Protein AF-0000000080753055 (afdb_homodimer)

Structure (mmCIF, N/CA/C/O backbone):
data_AF-0000000080753055-model_v1
#
loop_
_entity.id
_entity.type
_entity.pdbx_description
1 polymer C1DM25_AZOVD
#
loop_
_atom_site.group_PDB
_atom_site.id
_atom_site.type_symbol
_atom_site.label_atom_id
_atom_site.label_alt_id
_atom_site.label_comp_id
_atom_site.label_asym_id
_atom_site.label_entity_id
_atom_site.label_seq_id
_atom_site.pdbx_PDB_ins_code
_atom_site.Cartn_x
_atom_site.Cartn_y
_atom_site.Cartn_z
_atom_site.occupancy
_atom_site.B_iso_or_equiv
_atom_site.auth_seq_id
_atom_site.auth_comp_id
_atom_site.auth_asym_id
_atom_site.auth_atom_id
_atom_site.pdbx_PDB_model_num
ATOM 1 N N . MET A 1 1 ? -9.891 37.75 -20.875 1 21.39 1 MET A N 1
ATOM 2 C CA . MET A 1 1 ? -9.781 38.469 -19.594 1 21.39 1 MET A CA 1
ATOM 3 C C . MET A 1 1 ? -10.023 37.5 -18.438 1 21.39 1 MET A C 1
ATOM 5 O O . MET A 1 1 ? -11.133 37 -18.25 1 21.39 1 MET A O 1
ATOM 9 N N . SER A 1 2 ? -9.148 36.688 -18.141 1 25.66 2 SER A N 1
ATOM 10 C CA . SER A 1 2 ? -9.641 35.719 -17.172 1 25.66 2 SER A CA 1
ATOM 11 C C . SER A 1 2 ? -9.875 36.344 -15.812 1 25.66 2 SER A C 1
ATOM 13 O O . SER A 1 2 ? -9.141 37.25 -15.398 1 25.66 2 SER A O 1
ATOM 15 N N . GLN A 1 3 ? -10.883 36.562 -15.297 1 27.94 3 GLN A N 1
ATOM 16 C CA . GLN A 1 3 ? -11.422 36.938 -14 1 27.94 3 GLN A CA 1
ATOM 17 C C . GLN A 1 3 ? -10.477 36.531 -12.867 1 27.94 3 GLN A C 1
ATOM 19 O O . GLN A 1 3 ? -9.938 35.438 -12.859 1 27.94 3 GLN A O 1
ATOM 24 N N . VAL A 1 4 ? -9.586 37.5 -12.484 1 36.09 4 VAL A N 1
ATOM 25 C CA . VAL A 1 4 ? -8.828 37.219 -11.266 1 36.09 4 VAL A CA 1
ATOM 26 C C . VAL A 1 4 ? -9.695 36.438 -10.289 1 36.09 4 VAL A C 1
ATOM 28 O O . VAL A 1 4 ? -10.758 36.906 -9.883 1 36.09 4 VAL A O 1
ATOM 31 N N . SER A 1 5 ? -9.758 35.375 -10.211 1 45.56 5 SER A N 1
ATOM 32 C CA . SER A 1 5 ? -10.594 34.5 -9.414 1 45.56 5 SER A CA 1
ATOM 33 C C . SER A 1 5 ? -10.391 34.719 -7.922 1 45.56 5 SER A C 1
ATOM 35 O O . SER A 1 5 ? -9.328 35.219 -7.504 1 45.56 5 SER A O 1
ATOM 37 N N . SER A 1 6 ? -11.297 35.281 -7.082 1 62.12 6 SER A N 1
ATOM 38 C CA . SER A 1 6 ? -11.414 35.25 -5.625 1 62.12 6 SER A CA 1
ATOM 39 C C . SER A 1 6 ? -10.398 34.281 -5.008 1 62.12 6 SER A C 1
ATOM 41 O O . SER A 1 6 ? -10.086 33.25 -5.59 1 62.12 6 SER A O 1
ATOM 43 N N . PRO A 1 7 ? -9.453 35.031 -3.945 1 79.5 7 PRO A N 1
ATOM 44 C CA . PRO A 1 7 ? -8.492 34.125 -3.299 1 79.5 7 PRO A CA 1
ATOM 45 C C . PRO A 1 7 ? -9.094 32.781 -2.932 1 79.5 7 PRO A C 1
ATOM 47 O O . PRO A 1 7 ? -10.219 32.719 -2.432 1 79.5 7 PRO A O 1
ATOM 50 N N . ASN A 1 8 ? -8.438 31.859 -3.439 1 91 8 ASN A N 1
ATOM 51 C CA . ASN A 1 8 ? -8.68 30.5 -2.973 1 91 8 ASN A CA 1
ATOM 52 C C . ASN A 1 8 ? -7.629 30.062 -1.957 1 91 8 ASN A C 1
ATOM 54 O O . ASN A 1 8 ? -6.48 29.797 -2.316 1 91 8 ASN A O 1
ATOM 58 N N . ILE A 1 9 ? -8.047 30.047 -0.688 1 95.12 9 ILE A N 1
ATOM 59 C CA . ILE A 1 9 ? -7.102 30.047 0.427 1 95.12 9 ILE A CA 1
ATOM 60 C C . ILE A 1 9 ? -6.977 28.625 0.988 1 95.12 9 ILE A C 1
ATOM 62 O O . ILE A 1 9 ? -7.977 27.938 1.178 1 95.12 9 ILE A O 1
ATOM 66 N N . MET A 1 10 ? -5.738 28.219 1.179 1 97.94 10 MET A N 1
ATOM 67 C CA . MET A 1 10 ? -5.453 26.984 1.886 1 97.94 10 MET A CA 1
ATOM 68 C C . MET A 1 10 ? -4.672 27.25 3.168 1 97.94 10 MET A C 1
ATOM 70 O O . MET A 1 10 ? -3.66 27.953 3.148 1 97.94 10 MET A O 1
ATOM 74 N N . PHE A 1 11 ? -5.199 26.797 4.281 1 98.69 11 PHE A N 1
ATOM 75 C CA . PHE A 1 11 ? -4.445 26.766 5.531 1 98.69 11 PHE A CA 1
ATOM 76 C C . PHE A 1 11 ? -3.689 25.453 5.668 1 98.69 11 PHE A C 1
ATOM 78 O O . PHE A 1 11 ? -4.25 24.375 5.43 1 98.69 11 PHE A O 1
ATOM 85 N N . VAL A 1 12 ? -2.396 25.516 6.004 1 98.69 12 VAL A N 1
ATOM 86 C CA . VAL A 1 12 ? -1.599 24.297 6.102 1 98.69 12 VAL A CA 1
ATOM 87 C C . VAL A 1 12 ? -0.976 24.203 7.496 1 98.69 12 VAL A C 1
ATOM 89 O O . VAL A 1 12 ? -0.666 25.234 8.117 1 98.69 12 VAL A O 1
ATOM 92 N N . PHE A 1 13 ? -0.815 22.984 7.953 1 98.81 13 PHE A N 1
ATOM 93 C CA . PHE A 1 13 ? -0.306 22.688 9.289 1 98.81 13 PHE A CA 1
ATOM 94 C C . PHE A 1 13 ? 0.841 21.688 9.219 1 98.81 13 PHE A C 1
ATOM 96 O O . PHE A 1 13 ? 0.702 20.609 8.617 1 98.81 13 PHE A O 1
ATOM 103 N N . PRO A 1 14 ? 1.979 21.953 9.828 1 97.31 14 PRO A N 1
ATOM 104 C CA . PRO A 1 14 ? 3.125 21.047 9.781 1 97.31 14 PRO A CA 1
ATOM 105 C C . PRO A 1 14 ? 2.959 19.844 10.711 1 97.31 14 PRO A C 1
ATOM 107 O O . PRO A 1 14 ? 2.068 19.828 11.57 1 97.31 14 PRO A O 1
ATOM 110 N N . GLY A 1 15 ? 3.812 18.875 10.508 1 94.69 15 GLY A N 1
ATOM 111 C CA . GLY A 1 15 ? 3.82 17.688 11.344 1 94.69 15 GLY A CA 1
ATOM 112 C C . GLY A 1 15 ? 5.02 17.609 12.266 1 94.69 15 GLY A C 1
ATOM 113 O O . GLY A 1 15 ? 5.676 18.625 12.523 1 94.69 15 GLY A O 1
ATOM 114 N N . GLN A 1 16 ? 5.23 16.391 12.781 1 91.5 16 GLN A N 1
ATOM 115 C CA . GLN A 1 16 ? 6.332 16.125 13.703 1 91.5 16 GLN A CA 1
ATOM 116 C C . GLN A 1 16 ? 7.676 16.453 13.055 1 91.5 16 GLN A C 1
ATOM 118 O O . GLN A 1 16 ? 7.887 16.172 11.875 1 91.5 16 GLN A O 1
ATOM 123 N N . GLY A 1 17 ? 8.586 17.016 13.789 1 90.56 17 GLY A N 1
ATOM 124 C CA . GLY A 1 17 ? 9.891 17.438 13.32 1 90.56 17 GLY A CA 1
ATOM 125 C C . GLY A 1 17 ? 10.062 18.938 13.305 1 90.56 17 GLY A C 1
ATOM 126 O O . GLY A 1 17 ? 11.18 19.438 13.156 1 90.56 17 GLY A O 1
ATOM 127 N N . SER A 1 18 ? 8.953 19.609 13.547 1 93.5 18 SER A N 1
ATOM 128 C CA . SER A 1 18 ? 8.992 21.062 13.5 1 93.5 18 SER A CA 1
ATOM 129 C C . SER A 1 18 ? 8.867 21.672 14.891 1 93.5 18 SER A C 1
ATOM 131 O O . SER A 1 18 ? 8.711 22.875 15.031 1 93.5 18 SER A O 1
ATOM 133 N N . GLN A 1 19 ? 8.906 20.828 15.898 1 95.06 19 GLN A N 1
ATOM 134 C CA . GLN A 1 19 ? 8.812 21.328 17.266 1 95.06 19 GLN A CA 1
ATOM 135 C C . GLN A 1 19 ? 10.156 21.844 17.766 1 95.06 19 GLN A C 1
ATOM 137 O O . GLN A 1 19 ? 11.203 21.406 17.297 1 95.06 19 GLN A O 1
ATOM 142 N N . TYR A 1 20 ? 10.164 22.797 18.672 1 95 20 TYR A N 1
ATOM 143 C CA . TYR A 1 20 ? 11.359 23.344 19.297 1 95 20 TYR A CA 1
ATOM 144 C C . TYR A 1 20 ? 11.023 23.953 20.656 1 95 20 TYR A C 1
ATOM 146 O O . TYR A 1 20 ? 9.891 24.375 20.891 1 95 20 TYR A O 1
ATOM 154 N N . VAL A 1 21 ? 12 23.953 21.531 1 95.56 21 VAL A N 1
ATOM 155 C CA . VAL A 1 21 ? 11.797 24.594 22.828 1 95.56 21 VAL A CA 1
ATOM 156 C C . VAL A 1 21 ? 11.625 26.094 22.641 1 95.56 21 VAL A C 1
ATOM 158 O O . VAL A 1 21 ? 12.438 26.75 21.969 1 95.56 21 VAL A O 1
ATOM 161 N N . GLY A 1 22 ? 10.617 26.703 23.219 1 96.56 22 GLY A N 1
ATOM 162 C CA . GLY A 1 22 ? 10.273 28.094 23.062 1 96.56 22 GLY A CA 1
ATOM 163 C C . GLY A 1 22 ? 9.07 28.328 22.172 1 96.56 22 GLY A C 1
ATOM 164 O O . GLY A 1 22 ? 8.555 29.438 22.078 1 96.56 22 GLY A O 1
ATOM 165 N N . MET A 1 23 ? 8.617 27.25 21.578 1 96.94 23 MET A N 1
ATOM 166 C CA . MET A 1 23 ? 7.547 27.281 20.594 1 96.94 23 MET A CA 1
ATOM 167 C C . MET A 1 23 ? 6.262 27.844 21.203 1 96.94 23 MET A C 1
ATOM 169 O O . MET A 1 23 ? 5.738 27.281 22.172 1 96.94 23 MET A O 1
ATOM 173 N N . GLY A 1 24 ? 5.766 28.984 20.625 1 97.62 24 GLY A N 1
ATOM 174 C CA . GLY A 1 24 ? 4.492 29.562 21.031 1 97.62 24 GLY A CA 1
ATOM 175 C C . GLY A 1 24 ? 4.613 30.547 22.188 1 97.62 24 GLY A C 1
ATOM 176 O O . GLY A 1 24 ? 3.643 31.219 22.531 1 97.62 24 GLY A O 1
ATOM 177 N N . SER A 1 25 ? 5.781 30.734 22.812 1 97.56 25 SER A N 1
ATOM 178 C CA . SER A 1 25 ? 5.973 31.578 23.984 1 97.56 25 SER A CA 1
ATOM 179 C C . SER A 1 25 ? 5.668 33.031 23.672 1 97.56 25 SER A C 1
ATOM 181 O O . SER A 1 25 ? 5.055 33.75 24.469 1 97.56 25 SER A O 1
ATOM 183 N N . ASP A 1 26 ? 6.062 33.469 22.531 1 97.19 26 ASP A N 1
ATOM 184 C CA . ASP A 1 26 ? 5.891 34.875 22.141 1 97.19 26 ASP A CA 1
ATOM 185 C C . ASP A 1 26 ? 4.414 35.188 21.906 1 97.19 26 ASP A C 1
ATOM 187 O O . ASP A 1 26 ? 3.932 36.25 22.359 1 97.19 26 ASP A O 1
ATOM 191 N N . ILE A 1 27 ? 3.697 34.344 21.281 1 98 27 ILE A N 1
ATOM 192 C CA . ILE A 1 27 ? 2.291 34.594 21 1 98 27 ILE A CA 1
ATOM 193 C C . ILE A 1 27 ? 1.466 34.406 22.281 1 98 27 ILE A C 1
ATOM 195 O O . ILE A 1 27 ? 0.43 35.031 22.469 1 98 27 ILE A O 1
ATOM 199 N N . HIS A 1 28 ? 1.914 33.5 23.125 1 98 28 HIS A N 1
ATOM 200 C CA . HIS A 1 28 ? 1.275 33.312 24.438 1 98 28 HIS A CA 1
ATOM 201 C C . HIS A 1 28 ? 1.323 34.594 25.25 1 98 28 HIS A C 1
ATOM 203 O O . HIS A 1 28 ? 0.349 34.969 25.922 1 98 28 HIS A O 1
ATOM 209 N N . ARG A 1 29 ? 2.355 35.312 25.234 1 97 29 ARG A N 1
ATOM 210 C CA . ARG A 1 29 ? 2.529 36.562 25.969 1 97 29 ARG A CA 1
ATOM 211 C C . ARG A 1 29 ? 1.647 37.656 25.406 1 97 29 ARG A C 1
ATOM 213 O O . ARG A 1 29 ? 1.156 38.531 26.141 1 97 29 ARG A O 1
ATOM 220 N N . ARG A 1 30 ? 1.437 37.594 24.172 1 96.75 30 ARG A N 1
ATOM 221 C CA . ARG A 1 30 ? 0.825 38.719 23.469 1 96.75 30 ARG A CA 1
ATOM 222 C C . ARG A 1 30 ? -0.69 38.562 23.406 1 96.75 30 ARG A C 1
ATOM 224 O O . ARG A 1 30 ? -1.427 39.562 23.484 1 96.75 30 ARG A O 1
ATOM 231 N N . PHE A 1 31 ? -1.198 37.344 23.234 1 97.56 31 PHE A N 1
ATOM 232 C CA . PHE A 1 31 ? -2.602 37.156 22.891 1 97.56 31 PHE A CA 1
ATOM 233 C C . PHE A 1 31 ? -3.324 36.375 24 1 97.56 31 PHE A C 1
ATOM 235 O O . PHE A 1 31 ? -2.926 35.281 24.344 1 97.56 31 PHE A O 1
ATOM 242 N N . SER A 1 32 ? -4.473 36.906 24.438 1 97.81 32 SER A N 1
ATOM 243 C CA . SER A 1 32 ? -5.266 36.25 25.484 1 97.81 32 SER A CA 1
ATOM 244 C C . SER A 1 32 ? -5.887 34.969 24.984 1 97.81 32 SER A C 1
ATOM 246 O O . SER A 1 32 ? -6.004 34 25.75 1 97.81 32 SER A O 1
ATOM 248 N N . CYS A 1 33 ? -6.309 34.938 23.766 1 97.69 33 CYS A N 1
ATOM 249 C CA . CYS A 1 33 ? -6.914 33.75 23.203 1 97.69 33 CYS A CA 1
ATOM 250 C C . CYS A 1 33 ? -5.918 32.594 23.203 1 97.69 33 CYS A C 1
ATOM 252 O O . CYS A 1 33 ? -6.309 31.422 23.359 1 97.69 33 CYS A O 1
ATOM 254 N N . VAL A 1 34 ? -4.633 32.844 23.016 1 98.62 34 VAL A N 1
ATOM 255 C CA . VAL A 1 34 ? -3.588 31.844 23.031 1 98.62 34 VAL A CA 1
ATOM 256 C C . VAL A 1 34 ? -3.381 31.328 24.453 1 98.62 34 VAL A C 1
ATOM 258 O O . VAL A 1 34 ? -3.238 30.109 24.656 1 98.62 34 VAL A O 1
ATOM 261 N N . ARG A 1 35 ? -3.395 32.219 25.406 1 98.62 35 ARG A N 1
ATOM 262 C CA . ARG A 1 35 ? -3.293 31.812 26.812 1 98.62 35 ARG A CA 1
ATOM 263 C C . ARG A 1 35 ? -4.426 30.859 27.188 1 98.62 35 ARG A C 1
ATOM 265 O O . ARG A 1 35 ? -4.203 29.859 27.859 1 98.62 35 ARG A O 1
ATOM 272 N N . ASP A 1 36 ? -5.582 31.25 26.766 1 98.38 36 ASP A N 1
ATOM 273 C CA . ASP A 1 36 ? -6.754 30.406 27.031 1 98.38 36 ASP A CA 1
ATOM 274 C C . ASP A 1 36 ? -6.594 29.016 26.422 1 98.38 36 ASP A C 1
ATOM 276 O O . ASP A 1 36 ? -6.941 28.016 27.047 1 98.38 36 ASP A O 1
ATOM 280 N N . LEU A 1 37 ? -6.113 28.953 25.234 1 98.5 37 LEU A N 1
ATOM 281 C CA . LEU A 1 37 ? -5.953 27.688 24.531 1 98.5 37 LEU A CA 1
ATOM 282 C C . LEU A 1 37 ? -4.938 26.797 25.234 1 98.5 37 LEU A C 1
ATOM 284 O O . LEU A 1 37 ? -5.141 25.578 25.344 1 98.5 37 LEU A O 1
ATOM 288 N N . TYR A 1 38 ? -3.809 27.344 25.625 1 98.75 38 TYR A N 1
ATOM 289 C CA . TYR A 1 38 ? -2.799 26.562 26.328 1 98.75 38 TYR A CA 1
ATOM 290 C C . TYR A 1 38 ? -3.328 26.078 27.672 1 98.75 38 TYR A C 1
ATOM 292 O O . TYR A 1 38 ? -2.975 24.984 28.125 1 98.75 38 TYR A O 1
ATOM 300 N N . GLU A 1 39 ? -4.109 26.891 28.312 1 98.62 39 GLU A N 1
ATOM 301 C CA . GLU A 1 39 ? -4.742 26.453 29.547 1 98.62 39 GLU A CA 1
ATOM 302 C C . GLU A 1 39 ? -5.68 25.281 29.312 1 98.62 39 GLU A C 1
ATOM 304 O O . GLU A 1 39 ? -5.66 24.297 30.062 1 98.62 39 GLU A O 1
ATOM 309 N N . ARG A 1 40 ? -6.477 25.391 28.312 1 98.69 40 ARG A N 1
ATOM 310 C CA . ARG A 1 40 ? -7.387 24.312 27.938 1 98.69 40 ARG A CA 1
ATOM 311 C C . ARG A 1 40 ? -6.617 23.031 27.609 1 98.69 40 ARG A C 1
ATOM 313 O O . ARG A 1 40 ? -7.027 21.938 27.984 1 98.69 40 ARG A O 1
ATOM 320 N N . ALA A 1 41 ? -5.543 23.188 26.891 1 98.81 41 ALA A N 1
ATOM 321 C CA . ALA A 1 41 ? -4.711 22.031 26.547 1 98.81 41 ALA A CA 1
ATOM 322 C C . ALA A 1 41 ? -4.145 21.375 27.812 1 98.81 41 ALA A C 1
ATOM 324 O O . ALA A 1 41 ? -4.176 20.156 27.953 1 98.81 41 ALA A O 1
ATOM 325 N N . SER A 1 42 ? -3.646 22.188 28.703 1 98.69 42 SER A N 1
ATOM 326 C CA . SER A 1 42 ? -3.062 21.688 29.953 1 98.69 42 SER A CA 1
ATOM 327 C C . SER A 1 42 ? -4.102 20.953 30.797 1 98.69 42 SER A C 1
ATOM 329 O O . SER A 1 42 ? -3.812 19.906 31.375 1 98.69 42 SER A O 1
ATOM 331 N N . GLN A 1 43 ? -5.25 21.484 30.797 1 98.44 43 GLN A N 1
ATOM 332 C CA . GLN A 1 43 ? -6.332 20.859 31.547 1 98.44 43 GLN A CA 1
ATOM 333 C C . GLN A 1 43 ? -6.715 19.516 30.938 1 98.44 43 GLN A C 1
ATOM 335 O O . GLN A 1 43 ? -6.887 18.531 31.656 1 98.44 43 GLN A O 1
ATOM 340 N N . ALA A 1 44 ? -6.852 19.469 29.672 1 98 44 ALA A N 1
ATOM 341 C CA . ALA A 1 44 ? -7.242 18.25 28.969 1 98 44 ALA A CA 1
ATOM 342 C C . ALA A 1 44 ? -6.184 17.156 29.125 1 98 44 ALA A C 1
ATOM 344 O O . ALA A 1 44 ? -6.508 15.969 29.203 1 98 44 ALA A O 1
ATOM 345 N N . MET A 1 45 ? -4.941 17.547 29.188 1 98.06 45 MET A N 1
ATOM 346 C CA . MET A 1 45 ? -3.842 16.594 29.156 1 98.06 45 MET A CA 1
ATOM 347 C C . MET A 1 45 ? -3.43 16.188 30.578 1 98.06 45 MET A C 1
ATOM 349 O O . MET A 1 45 ? -2.793 15.156 30.766 1 98.06 45 MET A O 1
ATOM 353 N N . GLY A 1 46 ? -3.689 17.031 31.562 1 97.69 46 GLY A N 1
ATOM 354 C CA . GLY A 1 46 ? -3.324 16.75 32.938 1 97.69 46 GLY A CA 1
ATOM 355 C C . GLY A 1 46 ? -1.893 17.141 33.25 1 97.69 46 GLY A C 1
ATOM 356 O O . GLY A 1 46 ? -1.339 16.688 34.281 1 97.69 46 GLY A O 1
ATOM 357 N N . PHE A 1 47 ? -1.208 17.844 32.375 1 97.75 47 PHE A N 1
ATOM 358 C CA . PHE A 1 47 ? 0.106 18.422 32.625 1 97.75 47 PHE A CA 1
ATOM 359 C C . PHE A 1 47 ? 0.234 19.781 31.922 1 97.75 47 PHE A C 1
ATOM 361 O O . PHE A 1 47 ? -0.619 20.156 31.125 1 97.75 47 PHE A O 1
ATOM 368 N N . ASP A 1 48 ? 1.236 20.562 32.219 1 98.5 48 ASP A N 1
ATOM 369 C CA . ASP A 1 48 ? 1.412 21.922 31.719 1 98.5 48 ASP A CA 1
ATOM 370 C C . ASP A 1 48 ? 1.994 21.906 30.312 1 98.5 48 ASP A C 1
ATOM 372 O O . ASP A 1 48 ? 3.215 21.875 30.141 1 98.5 48 ASP A O 1
ATOM 376 N N . VAL A 1 49 ? 1.181 22.094 29.375 1 98.69 49 VAL A N 1
ATOM 377 C CA . VAL A 1 49 ? 1.576 22.047 27.969 1 98.69 49 VAL A CA 1
ATOM 378 C C . VAL A 1 49 ? 2.408 23.281 27.625 1 98.69 49 VAL A C 1
ATOM 380 O O . VAL A 1 49 ? 3.334 23.203 26.812 1 98.69 49 VAL A O 1
ATOM 383 N N . ALA A 1 50 ? 2.086 24.406 28.219 1 98.38 50 ALA A N 1
ATOM 384 C CA . ALA A 1 50 ? 2.852 25.625 28 1 98.38 50 ALA A CA 1
ATOM 385 C C . ALA A 1 50 ? 4.293 25.469 28.484 1 98.38 50 ALA A C 1
ATOM 387 O O . ALA A 1 50 ? 5.234 25.812 27.766 1 98.38 50 ALA A O 1
ATOM 388 N N . GLU A 1 51 ? 4.414 24.953 29.641 1 98.06 51 GLU A N 1
ATOM 389 C CA . GLU A 1 51 ? 5.754 24.734 30.188 1 98.06 51 GLU A CA 1
ATOM 390 C C . GLU A 1 51 ? 6.574 23.812 29.297 1 98.06 51 GLU A C 1
ATOM 392 O O . GLU A 1 51 ? 7.738 24.094 29 1 98.06 51 GLU A O 1
ATOM 397 N N . LEU A 1 52 ? 5.977 22.734 28.906 1 98 52 LEU A N 1
ATOM 398 C CA . LEU A 1 52 ? 6.652 21.781 28.016 1 98 52 LEU A CA 1
ATOM 399 C C . LEU A 1 52 ? 7.086 22.469 26.719 1 98 52 LEU A C 1
ATOM 401 O O . LEU A 1 52 ? 8.211 22.281 26.266 1 98 52 LEU A O 1
ATOM 405 N N . SER A 1 53 ? 6.207 23.266 26.141 1 98.06 53 SER A N 1
ATOM 406 C CA . SER A 1 53 ? 6.461 23.922 24.859 1 98.06 53 SER A CA 1
ATOM 407 C C . SER A 1 53 ? 7.508 25.016 24.984 1 98.06 53 SER A C 1
ATOM 409 O O . SER A 1 53 ? 8.352 25.188 24.109 1 98.06 53 SER A O 1
ATOM 411 N N . PHE A 1 54 ? 7.484 25.781 26.109 1 97.12 54 PHE A N 1
ATOM 412 C CA . PHE A 1 54 ? 8.266 27 26.25 1 97.12 54 PHE A CA 1
ATOM 413 C C . PHE A 1 54 ? 9.641 26.703 26.844 1 97.12 54 PHE A C 1
ATOM 415 O O . PHE A 1 54 ? 10.633 27.344 26.484 1 97.12 54 PHE A O 1
ATOM 422 N N . GLN A 1 55 ? 9.664 25.688 27.719 1 95.25 55 GLN A N 1
ATOM 423 C CA . GLN A 1 55 ? 10.875 25.5 28.516 1 95.25 55 GLN A CA 1
ATOM 424 C C . GLN A 1 55 ? 11.453 24.109 28.312 1 95.25 55 GLN A C 1
ATOM 426 O O . GLN A 1 55 ? 12.594 23.844 28.672 1 95.25 55 GLN A O 1
ATOM 431 N N . GLY A 1 56 ? 10.805 23.281 27.641 1 93.31 56 GLY A N 1
ATOM 432 C CA . GLY A 1 56 ? 11.266 21.922 27.406 1 93.31 56 GLY A CA 1
ATOM 433 C C . GLY A 1 56 ? 11.203 21.062 28.656 1 93.31 56 GLY A C 1
ATOM 434 O O . GLY A 1 56 ? 10.227 21.109 29.406 1 93.31 56 GLY A O 1
ATOM 435 N N . PRO A 1 57 ? 12.133 20.094 28.922 1 94.69 57 PRO A N 1
ATOM 436 C CA . PRO A 1 57 ? 13.391 19.891 28.188 1 94.69 57 PRO A CA 1
ATOM 437 C C . PRO A 1 57 ? 13.172 19.344 26.781 1 94.69 57 PRO A C 1
ATOM 439 O O . PRO A 1 57 ? 12.125 18.75 26.516 1 94.69 57 PRO A O 1
ATOM 442 N N . GLU A 1 58 ? 14.109 19.516 25.984 1 92.81 58 GLU A N 1
ATOM 443 C CA . GLU A 1 58 ? 14.062 19.109 24.578 1 92.81 58 GLU A CA 1
ATOM 444 C C . GLU A 1 58 ? 13.82 17.609 24.438 1 92.81 58 GLU A C 1
ATOM 446 O O . GLU A 1 58 ? 13.086 17.172 23.547 1 92.81 58 GLU A O 1
ATOM 451 N N . GLU A 1 59 ? 14.422 16.812 25.266 1 93.38 59 GLU A N 1
ATOM 452 C CA . GLU A 1 59 ? 14.289 15.359 25.234 1 93.38 59 GLU A CA 1
ATOM 453 C C . GLU A 1 59 ? 12.836 14.938 25.422 1 93.38 59 GLU A C 1
ATOM 455 O O . GLU A 1 59 ? 12.352 14.023 24.75 1 93.38 59 GLU A O 1
ATOM 460 N N . ARG A 1 60 ? 12.156 15.586 26.344 1 95.31 60 ARG A N 1
ATOM 461 C CA . ARG A 1 60 ? 10.75 15.281 26.578 1 95.31 60 ARG A CA 1
ATOM 462 C C . ARG A 1 60 ? 9.875 15.773 25.438 1 95.31 60 ARG A C 1
ATOM 464 O O . ARG A 1 60 ? 9 15.047 24.969 1 95.31 60 ARG A O 1
ATOM 471 N N . LEU A 1 61 ? 10.125 17 25 1 95.69 61 LEU A N 1
ATOM 472 C CA . LEU A 1 61 ? 9.352 17.594 23.906 1 95.69 61 LEU A CA 1
ATOM 473 C C . LEU A 1 61 ? 9.469 16.75 22.641 1 95.69 61 LEU A C 1
ATOM 475 O O . LEU A 1 61 ? 8.516 16.656 21.875 1 95.69 61 LEU A O 1
ATOM 479 N N . ASN A 1 62 ? 10.578 16.078 22.5 1 93.5 62 ASN A N 1
ATOM 480 C CA . ASN A 1 62 ? 10.844 15.328 21.281 1 93.5 62 ASN A CA 1
ATOM 481 C C . ASN A 1 62 ? 10.234 13.93 21.328 1 93.5 62 ASN A C 1
ATOM 483 O O . ASN A 1 62 ? 10.227 13.211 20.328 1 93.5 62 ASN A O 1
ATOM 487 N N . GLY A 1 63 ? 9.75 13.562 22.5 1 94.06 63 GLY A N 1
ATOM 488 C CA . GLY A 1 63 ? 8.969 12.336 22.547 1 94.06 63 GLY A CA 1
ATOM 489 C C . GLY A 1 63 ? 7.68 12.422 21.75 1 94.06 63 GLY A C 1
ATOM 490 O O . GLY A 1 63 ? 6.945 13.406 21.844 1 94.06 63 GLY A O 1
ATOM 491 N N . THR A 1 64 ? 7.43 11.422 20.969 1 93.81 64 THR A N 1
ATOM 492 C CA . THR A 1 64 ? 6.34 11.438 20 1 93.81 64 THR A CA 1
ATOM 493 C C . THR A 1 64 ? 5.016 11.773 20.688 1 93.81 64 THR A C 1
ATOM 495 O O . THR A 1 64 ? 4.223 12.562 20.156 1 93.81 64 THR A O 1
ATOM 498 N N . GLU A 1 65 ? 4.73 11.188 21.844 1 95.44 65 GLU A N 1
ATOM 499 C CA . GLU A 1 65 ? 3.508 11.484 22.578 1 95.44 65 GLU A CA 1
ATOM 500 C C . GLU A 1 65 ? 3.387 12.969 22.891 1 95.44 65 GLU A C 1
ATOM 502 O O . GLU A 1 65 ? 2.32 13.562 22.703 1 95.44 65 GLU A O 1
ATOM 507 N N . PHE A 1 66 ? 4.441 13.625 23.266 1 96.94 66 PHE A N 1
ATOM 508 C CA . PHE A 1 66 ? 4.445 15.008 23.719 1 96.94 66 PHE A CA 1
ATOM 509 C C . PHE A 1 66 ? 4.559 15.969 22.547 1 96.94 66 PHE A C 1
ATOM 511 O O . PHE A 1 66 ? 3.928 17.031 22.531 1 96.94 66 PHE A O 1
ATOM 518 N N . THR A 1 67 ? 5.34 15.547 21.609 1 96.44 67 THR A N 1
ATOM 519 C CA . THR A 1 67 ? 5.508 16.359 20.406 1 96.44 67 THR A CA 1
ATOM 520 C C . THR A 1 67 ? 4.168 16.609 19.719 1 96.44 67 THR A C 1
ATOM 522 O O . THR A 1 67 ? 3.877 17.719 19.297 1 96.44 67 THR A O 1
ATOM 525 N N . GLN A 1 68 ? 3.381 15.609 19.609 1 97.81 68 GLN A N 1
ATOM 526 C CA . GLN A 1 68 ? 2.121 15.727 18.875 1 97.81 68 GLN A CA 1
ATOM 527 C C . GLN A 1 68 ? 1.149 16.656 19.609 1 97.81 68 GLN A C 1
ATOM 529 O O . GLN A 1 68 ? 0.459 17.453 18.969 1 97.81 68 GLN A O 1
ATOM 534 N N . ILE A 1 69 ? 1.162 16.625 20.938 1 98.5 69 ILE A N 1
ATOM 535 C CA . ILE A 1 69 ? 0.327 17.5 21.75 1 98.5 69 ILE A CA 1
ATOM 536 C C . ILE A 1 69 ? 0.779 18.953 21.578 1 98.5 69 ILE A C 1
ATOM 538 O O . ILE A 1 69 ? -0.04 19.844 21.328 1 98.5 69 ILE A O 1
ATOM 542 N N . ALA A 1 70 ? 2.043 19.125 21.703 1 98.56 70 ALA A N 1
ATOM 543 C CA . ALA A 1 70 ? 2.611 20.469 21.656 1 98.56 70 ALA A CA 1
ATOM 544 C C . ALA A 1 70 ? 2.402 21.109 20.281 1 98.56 70 ALA A C 1
ATOM 546 O O . ALA A 1 70 ? 2.033 22.281 20.188 1 98.56 70 ALA A O 1
ATOM 547 N N . LEU A 1 71 ? 2.57 20.328 19.25 1 98.38 71 LEU A N 1
ATOM 548 C CA . LEU A 1 71 ? 2.477 20.859 17.891 1 98.38 71 LEU A CA 1
ATOM 549 C C . LEU A 1 71 ? 1.027 21.156 17.531 1 98.38 71 LEU A C 1
ATOM 551 O O . LEU A 1 71 ? 0.74 22.172 16.891 1 98.38 71 LEU A O 1
ATOM 555 N N . LEU A 1 72 ? 0.126 20.281 17.844 1 98.81 72 LEU A N 1
ATOM 556 C CA . LEU A 1 72 ? -1.282 20.562 17.594 1 98.81 72 LEU A CA 1
ATOM 557 C C . LEU A 1 72 ? -1.724 21.812 18.328 1 98.81 72 LEU A C 1
ATOM 559 O O . LEU A 1 72 ? -2.395 22.672 17.766 1 98.81 72 LEU A O 1
ATOM 563 N N . THR A 1 73 ? -1.327 21.938 19.594 1 98.88 73 THR A N 1
ATOM 564 C CA . THR A 1 73 ? -1.676 23.109 20.391 1 98.88 73 THR A CA 1
ATOM 565 C C . THR A 1 73 ? -1.126 24.391 19.766 1 98.88 73 THR A C 1
ATOM 567 O O . THR A 1 73 ? -1.848 25.375 19.609 1 98.88 73 THR A O 1
ATOM 570 N N . HIS A 1 74 ? 0.11 24.328 19.422 1 98.81 74 HIS A N 1
ATOM 571 C CA . HIS A 1 74 ? 0.751 25.5 18.828 1 98.81 74 HIS A CA 1
ATOM 572 C C . HIS A 1 74 ? 0.089 25.875 17.516 1 98.81 74 HIS A C 1
ATOM 574 O O . HIS A 1 74 ? -0.127 27.062 17.234 1 98.81 74 HIS A O 1
ATOM 580 N N . SER A 1 75 ? -0.204 24.875 16.641 1 98.88 75 SER A N 1
ATOM 581 C CA . SER A 1 75 ? -0.851 25.109 15.359 1 98.88 75 SER A CA 1
ATOM 582 C C . SER A 1 75 ? -2.191 25.828 15.539 1 98.88 75 SER A C 1
ATOM 584 O O . SER A 1 75 ? -2.463 26.828 14.883 1 98.88 75 SER A O 1
ATOM 586 N N . ILE A 1 76 ? -2.984 25.359 16.438 1 98.88 76 ILE A N 1
ATOM 587 C CA . ILE A 1 76 ? -4.312 25.922 16.656 1 98.88 76 ILE A CA 1
ATOM 588 C C . ILE A 1 76 ? -4.191 27.266 17.344 1 98.88 76 ILE A C 1
ATOM 590 O O . ILE A 1 76 ? -4.98 28.188 17.078 1 98.88 76 ILE A O 1
ATOM 594 N N . ALA A 1 77 ? -3.184 27.453 18.203 1 98.81 77 ALA A N 1
ATOM 595 C CA . ALA A 1 77 ? -2.918 28.75 18.828 1 98.81 77 ALA A CA 1
ATOM 596 C C . ALA A 1 77 ? -2.58 29.812 17.781 1 98.81 77 ALA A C 1
ATOM 598 O O . ALA A 1 77 ? -3.098 30.922 17.828 1 98.81 77 ALA A O 1
ATOM 599 N N . CYS A 1 78 ? -1.703 29.438 16.891 1 98.69 78 CYS A N 1
ATOM 600 C CA . CYS A 1 78 ? -1.357 30.359 15.805 1 98.69 78 CYS A CA 1
ATOM 601 C C . CYS A 1 78 ? -2.592 30.734 14.992 1 98.69 78 CYS A C 1
ATOM 603 O O . CYS A 1 78 ? -2.781 31.906 14.648 1 98.69 78 CYS A O 1
ATOM 605 N N . LEU A 1 79 ? -3.404 29.781 14.68 1 98.69 79 LEU A N 1
ATOM 606 C CA . LEU A 1 79 ? -4.625 30.031 13.922 1 98.69 79 LEU A CA 1
ATOM 607 C C . LEU A 1 79 ? -5.555 30.969 14.688 1 98.69 79 LEU A C 1
ATOM 609 O O . LEU A 1 79 ? -6.133 31.891 14.102 1 98.69 79 LEU A O 1
ATOM 613 N N . ALA A 1 80 ? -5.73 30.734 15.977 1 98.31 80 ALA A N 1
ATOM 614 C CA . ALA A 1 80 ? -6.582 31.578 16.812 1 98.31 80 ALA A CA 1
ATOM 615 C C . ALA A 1 80 ? -6.082 33.031 16.828 1 98.31 80 ALA A C 1
ATOM 617 O O . ALA A 1 80 ? -6.875 33.969 16.703 1 98.31 80 ALA A O 1
ATOM 618 N N . ALA A 1 81 ? -4.809 33.188 17 1 98.25 81 ALA A N 1
ATOM 619 C CA . ALA A 1 81 ? -4.219 34.531 16.984 1 98.25 81 ALA A CA 1
ATOM 620 C C . ALA A 1 81 ? -4.418 35.219 15.633 1 98.25 81 ALA A C 1
ATOM 622 O O . ALA A 1 81 ? -4.703 36.406 15.57 1 98.25 81 ALA A O 1
ATOM 623 N N . PHE A 1 82 ? -4.246 34.438 14.586 1 97.75 82 PHE A N 1
ATOM 624 C CA . PHE A 1 82 ? -4.441 34.938 13.227 1 97.75 82 PHE A CA 1
ATOM 625 C C . PHE A 1 82 ? -5.871 35.438 13.039 1 97.75 82 PHE A C 1
ATOM 627 O O . PHE A 1 82 ? -6.094 36.531 12.492 1 97.75 82 PHE A O 1
ATOM 634 N N . ARG A 1 83 ? -6.812 34.656 13.477 1 96.81 83 ARG A N 1
ATOM 635 C CA . ARG A 1 83 ? -8.227 35 13.375 1 96.81 83 ARG A CA 1
ATOM 636 C C . ARG A 1 83 ? -8.523 36.281 14.164 1 96.81 83 ARG A C 1
ATOM 638 O O . ARG A 1 83 ? -9.273 37.125 13.695 1 96.81 83 ARG A O 1
ATOM 645 N N . GLU A 1 84 ? -7.945 36.344 15.297 1 95.62 84 GLU A N 1
ATOM 646 C CA . GLU A 1 84 ? -8.133 37.531 16.109 1 95.62 84 GLU A CA 1
ATOM 647 C C . GLU A 1 84 ? -7.551 38.781 15.422 1 95.62 84 GLU A C 1
ATOM 649 O O . GLU A 1 84 ? -8.211 39.812 15.336 1 95.62 84 GLU A O 1
ATOM 654 N N . LEU A 1 85 ? -6.371 38.656 14.906 1 94.44 85 LEU A N 1
ATOM 655 C CA . LEU A 1 85 ? -5.676 39.781 14.266 1 94.44 85 LEU A CA 1
ATOM 656 C C . LEU A 1 85 ? -6.41 40.219 13.008 1 94.44 85 LEU A C 1
ATOM 658 O O . LEU A 1 85 ? -6.387 41.406 12.664 1 94.44 85 LEU A O 1
ATOM 662 N N . THR A 1 86 ? -7.039 39.281 12.336 1 92.94 86 THR A N 1
ATOM 663 C CA . THR A 1 86 ? -7.641 39.594 11.039 1 92.94 86 THR A CA 1
ATOM 664 C C . THR A 1 86 ? -9.148 39.781 11.18 1 92.94 86 THR A C 1
ATOM 666 O O . THR A 1 86 ? -9.844 40 10.188 1 92.94 86 THR A O 1
ATOM 669 N N . GLY A 1 87 ? -9.727 39.656 12.383 1 92.88 87 GLY A N 1
ATOM 670 C CA . GLY A 1 87 ? -11.156 39.781 12.609 1 92.88 87 GLY A CA 1
ATOM 671 C C . GLY A 1 87 ? -11.953 38.688 11.922 1 92.88 87 GLY A C 1
ATOM 672 O O . GLY A 1 87 ? -13.039 38.938 11.398 1 92.88 87 GLY A O 1
ATOM 673 N N . GLU A 1 88 ? -11.242 37.531 11.773 1 91.06 88 GLU A N 1
ATOM 674 C CA . GLU A 1 88 ? -11.852 36.375 11.148 1 91.06 88 GLU A CA 1
ATOM 675 C C . GLU A 1 88 ? -12.242 36.656 9.703 1 91.06 88 GLU A C 1
ATOM 677 O O . GLU A 1 88 ? -13.164 36.031 9.172 1 91.06 88 GLU A O 1
ATOM 682 N N . ALA A 1 89 ? -11.555 37.5 9.055 1 88.62 89 ALA A N 1
ATOM 683 C CA . ALA A 1 89 ? -11.906 37.969 7.715 1 88.62 89 ALA A CA 1
ATOM 684 C C . ALA A 1 89 ? -11.492 36.938 6.66 1 88.62 89 ALA A C 1
ATOM 686 O O . ALA A 1 89 ? -11.969 36.969 5.527 1 88.62 89 ALA A O 1
ATOM 687 N N . TRP A 1 90 ? -10.672 36.031 7.082 1 90.56 90 TRP A N 1
ATOM 688 C CA . TRP A 1 90 ? -10.109 35.094 6.113 1 90.56 90 TRP A CA 1
ATOM 689 C C . TRP A 1 90 ? -10.43 33.656 6.492 1 90.56 90 TRP A C 1
ATOM 691 O O . TRP A 1 90 ? -10 33.188 7.543 1 90.56 90 TRP A O 1
ATOM 701 N N . THR A 1 91 ? -11.227 33.062 5.645 1 93.44 91 THR A N 1
ATOM 702 C CA . THR A 1 91 ? -11.602 31.656 5.832 1 93.44 91 THR A CA 1
ATOM 703 C C . THR A 1 91 ? -11 30.797 4.734 1 93.44 91 THR A C 1
ATOM 705 O O . THR A 1 91 ? -10.938 31.203 3.574 1 93.44 91 THR A O 1
ATOM 708 N N . PRO A 1 92 ? -10.531 29.609 5.133 1 96.44 92 PRO A N 1
ATOM 709 C CA . PRO A 1 92 ? -9.938 28.734 4.121 1 96.44 92 PRO A CA 1
ATOM 710 C C . PRO A 1 92 ? -10.984 28.031 3.262 1 96.44 92 PRO A C 1
ATOM 712 O O . PRO A 1 92 ? -12.078 27.719 3.742 1 96.44 92 PRO A O 1
ATOM 715 N N . ASN A 1 93 ? -10.602 27.797 2.031 1 96.12 93 ASN A N 1
ATOM 716 C CA . ASN A 1 93 ? -11.344 26.891 1.158 1 96.12 93 ASN A CA 1
ATOM 717 C C . ASN A 1 93 ? -10.875 25.438 1.318 1 96.12 93 ASN A C 1
ATOM 719 O O . ASN A 1 93 ? -11.648 24.5 1.128 1 96.12 93 ASN A O 1
ATOM 723 N N . VAL A 1 94 ? -9.633 25.328 1.608 1 98.06 94 VAL A N 1
ATOM 724 C CA . VAL A 1 94 ? -8.984 24.031 1.771 1 98.06 94 VAL A CA 1
ATOM 725 C C . VAL A 1 94 ? -8.117 24.047 3.029 1 98.06 94 VAL A C 1
ATOM 727 O O . VAL A 1 94 ? -7.516 25.062 3.369 1 98.06 94 VAL A O 1
ATOM 730 N N . LEU A 1 95 ? -8.203 22.984 3.709 1 98.62 95 LEU A N 1
ATOM 731 C CA . LEU A 1 95 ? -7.293 22.766 4.824 1 98.62 95 LEU A CA 1
ATOM 732 C C . LEU A 1 95 ? -6.438 21.516 4.582 1 98.62 95 LEU A C 1
ATOM 734 O O . LEU A 1 95 ? -6.906 20.547 3.998 1 98.62 95 LEU A O 1
ATOM 738 N N . ALA A 1 96 ? -5.156 21.609 5.004 1 98.5 96 ALA A N 1
ATOM 739 C CA . ALA A 1 96 ? -4.246 20.484 4.844 1 98.5 96 ALA A CA 1
ATOM 740 C C . ALA A 1 96 ? -3.207 20.453 5.961 1 98.5 96 ALA A C 1
ATOM 742 O O . ALA A 1 96 ? -2.891 21.484 6.551 1 98.5 96 ALA A O 1
ATOM 743 N N . GLY A 1 97 ? -2.717 19.312 6.25 1 98.44 97 GLY A N 1
ATOM 744 C CA . GLY A 1 97 ? -1.642 19.141 7.215 1 98.44 97 GLY A CA 1
ATOM 745 C C . GLY A 1 97 ? -0.792 17.922 6.949 1 98.44 97 GLY A C 1
ATOM 746 O O . GLY A 1 97 ? -1.311 16.875 6.562 1 98.44 97 GLY A O 1
ATOM 747 N N . HIS A 1 98 ? 0.477 18.078 7.148 1 97.38 98 HIS A N 1
ATOM 748 C CA . HIS A 1 98 ? 1.424 17 6.918 1 97.38 98 HIS A CA 1
ATOM 749 C C . HIS A 1 98 ? 1.463 16.047 8.102 1 97.38 98 HIS A C 1
ATOM 751 O O . HIS A 1 98 ? 1.797 16.438 9.219 1 97.38 98 HIS A O 1
ATOM 757 N N . SER A 1 99 ? 1.228 14.734 7.832 1 96.38 99 SER A N 1
ATOM 758 C CA . SER A 1 99 ? 1.256 13.703 8.867 1 96.38 99 SER A CA 1
ATOM 759 C C . SER A 1 99 ? 0.402 14.102 10.062 1 96.38 99 SER A C 1
ATOM 761 O O . SER A 1 99 ? -0.812 14.273 9.945 1 96.38 99 SER A O 1
ATOM 763 N N . LEU A 1 100 ? 1.025 14.555 11.203 1 97.31 100 LEU A N 1
ATOM 764 C CA . LEU A 1 100 ? 0.326 15.008 12.406 1 97.31 100 LEU A CA 1
ATOM 765 C C . LEU A 1 100 ? -0.531 16.234 12.109 1 97.31 100 LEU A C 1
ATOM 767 O O . LEU A 1 100 ? -1.609 16.391 12.68 1 97.31 100 LEU A O 1
ATOM 771 N N . GLY A 1 101 ? -0.065 17.031 11.203 1 98.38 101 GLY A N 1
ATOM 772 C CA . GLY A 1 101 ? -0.764 18.266 10.867 1 98.38 101 GLY A CA 1
ATOM 773 C C . GLY A 1 101 ? -2.164 18.016 10.336 1 98.38 101 GLY A C 1
ATOM 774 O O . GLY A 1 101 ? -2.998 18.938 10.336 1 98.38 101 GLY A O 1
ATOM 775 N N . GLU A 1 102 ? -2.371 16.844 9.836 1 98.5 102 GLU A N 1
ATOM 776 C CA . GLU A 1 102 ? -3.705 16.484 9.352 1 98.5 102 GLU A CA 1
ATOM 777 C C . GLU A 1 102 ? -4.742 16.625 10.469 1 98.5 102 GLU A C 1
ATOM 779 O O . GLU A 1 102 ? -5.879 17.031 10.211 1 98.5 102 GLU A O 1
ATOM 784 N N . TYR A 1 103 ? -4.395 16.312 11.68 1 98.69 103 TYR A N 1
ATOM 785 C CA . TYR A 1 103 ? -5.289 16.469 12.82 1 98.69 103 TYR A CA 1
ATOM 786 C C . TYR A 1 103 ? -5.527 17.938 13.133 1 98.69 103 TYR A C 1
ATOM 788 O O . TYR A 1 103 ? -6.641 18.328 13.492 1 98.69 103 TYR A O 1
ATOM 796 N N . SER A 1 104 ? -4.512 18.734 13.016 1 98.81 104 SER A N 1
ATOM 797 C CA . SER A 1 104 ? -4.695 20.172 13.164 1 98.81 104 SER A CA 1
ATOM 798 C C . SER A 1 104 ? -5.66 20.719 12.117 1 98.81 104 SER A C 1
ATOM 800 O O . SER A 1 104 ? -6.496 21.578 12.422 1 98.81 104 SER A O 1
ATOM 802 N N . ALA A 1 105 ? -5.508 20.219 10.922 1 98.81 105 ALA A N 1
ATOM 803 C CA . ALA A 1 105 ? -6.406 20.625 9.852 1 98.81 105 ALA A CA 1
ATOM 804 C C . ALA A 1 105 ? -7.848 20.234 10.164 1 98.81 105 ALA A C 1
ATOM 806 O O . ALA A 1 105 ? -8.781 21 9.898 1 98.81 105 ALA A O 1
ATOM 807 N N . LEU A 1 106 ? -8.023 19.062 10.711 1 98.62 106 LEU A N 1
ATOM 808 C CA . LEU A 1 106 ? -9.359 18.578 11.047 1 98.62 106 LEU A CA 1
ATOM 809 C C . LEU A 1 106 ? -9.961 19.406 12.18 1 98.62 106 LEU A C 1
ATOM 811 O O . LEU A 1 106 ? -11.164 19.672 12.18 1 98.62 106 LEU A O 1
ATOM 815 N N . VAL A 1 107 ? -9.172 19.844 13.117 1 98.75 107 VAL A N 1
ATOM 816 C CA . VAL A 1 107 ? -9.641 20.734 14.18 1 98.75 107 VAL A CA 1
ATOM 817 C C . VAL A 1 107 ? -10.039 22.094 13.578 1 98.75 107 VAL A C 1
ATOM 819 O O . VAL A 1 107 ? -11.109 22.625 13.883 1 98.75 107 VAL A O 1
ATOM 822 N N . ALA A 1 108 ? -9.195 22.609 12.734 1 98.5 108 ALA A N 1
ATOM 823 C CA . ALA A 1 108 ? -9.453 23.891 12.094 1 98.5 108 ALA A CA 1
ATOM 824 C C . ALA A 1 108 ? -10.734 23.844 11.266 1 98.5 108 ALA A C 1
ATOM 826 O O . ALA A 1 108 ? -11.438 24.859 11.133 1 98.5 108 ALA A O 1
ATOM 827 N N . ALA A 1 109 ? -11.008 22.703 10.727 1 97.94 109 ALA A N 1
ATOM 828 C CA . ALA A 1 109 ? -12.195 22.516 9.891 1 97.94 109 ALA A CA 1
ATOM 829 C C . ALA A 1 109 ? -13.438 22.297 10.742 1 97.94 109 ALA A C 1
ATOM 831 O O . ALA A 1 109 ? -14.555 22.234 10.219 1 97.94 109 ALA A O 1
ATOM 832 N N . GLY A 1 110 ? -13.297 22.156 12.008 1 97.38 110 GLY A N 1
ATOM 833 C CA . GLY A 1 110 ? -14.414 21.938 12.914 1 97.38 110 GLY A CA 1
ATOM 834 C C . GLY A 1 110 ? -14.836 20.484 12.992 1 97.38 110 GLY A C 1
ATOM 835 O O . GLY A 1 110 ? -15.875 20.156 13.578 1 97.38 110 GLY A O 1
ATOM 836 N N . VAL A 1 111 ? -14.109 19.609 12.43 1 97.88 111 VAL A N 1
ATOM 837 C CA . VAL A 1 111 ? -14.422 18.172 12.422 1 97.88 111 VAL A CA 1
ATOM 838 C C . VAL A 1 111 ? -14.18 17.594 13.812 1 97.88 111 VAL A C 1
ATOM 840 O O . VAL A 1 111 ? -14.977 16.781 14.297 1 97.88 111 VAL A O 1
ATOM 843 N N . LEU A 1 112 ? -13.078 17.938 14.43 1 98 112 LEU A N 1
ATOM 844 C CA . LEU A 1 112 ? -12.711 17.516 15.773 1 98 112 LEU A CA 1
ATOM 845 C C . LEU A 1 112 ? -12.703 18.703 16.734 1 98 112 LEU A C 1
ATOM 847 O O . LEU A 1 112 ? -12.164 19.766 16.406 1 98 112 LEU A O 1
ATOM 851 N N . ALA A 1 113 ? -13.281 18.469 17.859 1 98.19 113 ALA A N 1
ATOM 852 C CA . ALA A 1 113 ? -13.109 19.469 18.922 1 98.19 113 ALA A CA 1
ATOM 853 C C . ALA A 1 113 ? -11.68 19.484 19.438 1 98.19 113 ALA A C 1
ATOM 855 O O . ALA A 1 113 ? -11.031 18.438 19.516 1 98.19 113 ALA A O 1
ATOM 856 N N . PHE A 1 114 ? -11.273 20.625 19.812 1 98.5 114 PHE A N 1
ATOM 857 C CA . PHE A 1 114 ? -9.883 20.844 20.203 1 98.5 114 PHE A CA 1
ATOM 858 C C . PHE A 1 114 ? -9.469 19.859 21.297 1 98.5 114 PHE A C 1
ATOM 860 O O . PHE A 1 114 ? -8.5 19.125 21.141 1 98.5 114 PHE A O 1
ATOM 867 N N . GLU A 1 115 ? -10.195 19.766 22.344 1 98.25 115 GLU A N 1
ATOM 868 C CA . GLU A 1 115 ? -9.852 18.906 23.469 1 98.25 115 GLU A CA 1
ATOM 869 C C . GLU A 1 115 ? -9.922 17.438 23.094 1 98.25 115 GLU A C 1
ATOM 871 O O . GLU A 1 115 ? -9.078 16.641 23.516 1 98.25 115 GLU A O 1
ATOM 876 N N . ASP A 1 116 ? -10.891 17.062 22.281 1 97.88 116 ASP A N 1
ATOM 877 C CA . ASP A 1 116 ? -11.016 15.688 21.812 1 97.88 116 ASP A CA 1
ATOM 878 C C . ASP A 1 116 ? -9.836 15.297 20.922 1 97.88 116 ASP A C 1
ATOM 880 O O . ASP A 1 116 ? -9.352 14.164 21 1 97.88 116 ASP A O 1
ATOM 884 N N . ALA A 1 117 ? -9.461 16.266 20.125 1 98.56 117 ALA A N 1
ATOM 885 C CA . ALA A 1 117 ? -8.305 16.031 19.266 1 98.56 117 ALA A CA 1
ATOM 886 C C . ALA A 1 117 ? -7.047 15.789 20.109 1 98.56 117 ALA A C 1
ATOM 888 O O . ALA A 1 117 ? -6.234 14.922 19.781 1 98.56 117 ALA A O 1
ATOM 889 N N . LEU A 1 118 ? -6.895 16.547 21.141 1 98.62 118 LEU A N 1
ATOM 890 C CA . LEU A 1 118 ? -5.742 16.406 22.016 1 98.62 118 LEU A CA 1
ATOM 891 C C . LEU A 1 118 ? -5.727 15.016 22.656 1 98.62 118 LEU A C 1
ATOM 893 O O . LEU A 1 118 ? -4.676 14.367 22.719 1 98.62 118 LEU A O 1
ATOM 897 N N . ARG A 1 119 ? -6.832 14.555 23.125 1 98.06 119 ARG A N 1
ATOM 898 C CA . ARG A 1 119 ? -6.918 13.227 23.719 1 98.06 119 ARG A CA 1
ATOM 899 C C . ARG A 1 119 ? -6.605 12.148 22.688 1 98.06 119 ARG A C 1
ATOM 901 O O . ARG A 1 119 ? -5.895 11.188 23 1 98.06 119 ARG A O 1
ATOM 908 N N . LEU A 1 120 ? -7.141 12.359 21.547 1 98.31 120 LEU A N 1
ATOM 909 C CA . LEU A 1 120 ? -6.93 11.406 20.469 1 98.31 120 LEU A CA 1
ATOM 910 C C . LEU A 1 120 ? -5.457 11.336 20.078 1 98.31 120 LEU A C 1
ATOM 912 O O . LEU A 1 120 ? -4.891 10.25 19.953 1 98.31 120 LEU A O 1
ATOM 916 N N . ILE A 1 121 ? -4.797 12.453 19.906 1 98.06 121 ILE A N 1
ATOM 917 C CA . ILE A 1 121 ? -3.426 12.453 19.406 1 98.06 121 ILE A CA 1
ATOM 918 C C . ILE A 1 121 ? -2.471 12.016 20.5 1 98.06 121 ILE A C 1
ATOM 920 O O . ILE A 1 121 ? -1.396 11.477 20.234 1 98.06 121 ILE A O 1
ATOM 924 N N . ARG A 1 122 ? -2.807 12.281 21.766 1 97.69 122 ARG A N 1
ATOM 925 C CA . ARG A 1 122 ? -2.004 11.734 22.859 1 97.69 122 ARG A CA 1
ATOM 926 C C . ARG A 1 122 ? -1.909 10.219 22.75 1 97.69 122 ARG A C 1
ATOM 928 O O . ARG A 1 122 ? -0.826 9.648 22.906 1 97.69 122 ARG A O 1
ATOM 935 N N . MET A 1 123 ? -3.074 9.594 22.547 1 97.88 123 MET A N 1
ATOM 936 C CA . MET A 1 123 ? -3.094 8.141 22.391 1 97.88 123 MET A CA 1
ATOM 937 C C . MET A 1 123 ? -2.322 7.719 21.141 1 97.88 123 MET A C 1
ATOM 939 O O . MET A 1 123 ? -1.58 6.738 21.172 1 97.88 123 MET A O 1
ATOM 943 N N . ARG A 1 124 ? -2.486 8.469 20.047 1 97.81 124 ARG A N 1
ATOM 944 C CA . ARG A 1 124 ? -1.744 8.188 18.828 1 97.81 124 ARG A CA 1
ATOM 945 C C . ARG A 1 124 ? -0.241 8.211 19.078 1 97.81 124 ARG A C 1
ATOM 947 O O . ARG A 1 124 ? 0.47 7.27 18.719 1 97.81 124 ARG A O 1
ATOM 954 N N . GLY A 1 125 ? 0.188 9.312 19.672 1 97.31 125 GLY A N 1
ATOM 955 C CA . GLY A 1 125 ? 1.606 9.461 19.953 1 97.31 125 GLY A CA 1
ATOM 956 C C . GLY A 1 125 ? 2.141 8.391 20.891 1 97.31 125 GLY A C 1
ATOM 957 O O . GLY A 1 125 ? 3.23 7.855 20.672 1 97.31 125 GLY A O 1
ATOM 958 N N . ARG A 1 126 ? 1.423 8.078 21.922 1 97.31 126 ARG A N 1
ATOM 959 C CA . ARG A 1 126 ? 1.831 7.055 22.891 1 97.31 126 ARG A CA 1
ATOM 960 C C . ARG A 1 126 ? 1.966 5.691 22.219 1 97.31 126 ARG A C 1
ATOM 962 O O . ARG A 1 126 ? 2.955 4.988 22.438 1 97.31 126 ARG A O 1
ATOM 969 N N . LEU A 1 127 ? 1.009 5.336 21.438 1 97.62 127 LEU A N 1
ATOM 970 C CA . LEU A 1 127 ? 1 4.035 20.781 1 97.62 127 LEU A CA 1
ATOM 971 C C . LEU A 1 127 ? 2.107 3.955 19.734 1 97.62 127 LEU A C 1
ATOM 973 O O . LEU A 1 127 ? 2.738 2.908 19.562 1 97.62 127 LEU A O 1
ATOM 977 N N . MET A 1 128 ? 2.318 5.055 19.016 1 96.31 128 MET A N 1
ATOM 978 C CA . MET A 1 128 ? 3.41 5.105 18.047 1 96.31 128 MET A CA 1
ATOM 979 C C . MET A 1 128 ? 4.758 4.914 18.734 1 96.31 128 MET A C 1
ATOM 981 O O . MET A 1 128 ? 5.648 4.254 18.203 1 96.31 128 MET A O 1
ATOM 985 N N . SER A 1 129 ? 4.867 5.484 19.891 1 93.94 129 SER A N 1
ATOM 986 C CA . SER A 1 129 ? 6.105 5.371 20.656 1 93.94 129 SER A CA 1
ATOM 987 C C . SER A 1 129 ? 6.285 3.963 21.219 1 93.94 129 SER A C 1
ATOM 989 O O . SER A 1 129 ? 7.391 3.416 21.188 1 93.94 129 SER A O 1
ATOM 991 N N . GLU A 1 130 ? 5.254 3.379 21.703 1 94.31 130 GLU A N 1
ATOM 992 C CA . GLU A 1 130 ? 5.312 2.092 22.391 1 94.31 130 GLU A CA 1
ATOM 993 C C . GLU A 1 130 ? 5.441 0.94 21.406 1 94.31 130 GLU A C 1
ATOM 995 O O . GLU A 1 130 ? 6.137 -0.043 21.672 1 94.31 130 GLU A O 1
ATOM 1000 N N . PHE A 1 131 ? 4.824 1.119 20.25 1 89.62 131 PHE A N 1
ATOM 1001 C CA . PHE A 1 131 ? 4.703 -0.036 19.375 1 89.62 131 PHE A CA 1
ATOM 1002 C C . PHE A 1 131 ? 5.383 0.228 18.031 1 89.62 131 PHE A C 1
ATOM 1004 O O . PHE A 1 131 ? 5.484 -0.67 17.203 1 89.62 131 PHE A O 1
ATOM 1011 N N . GLY A 1 132 ? 5.734 1.469 17.844 1 86.38 132 GLY A N 1
ATOM 1012 C CA . GLY A 1 132 ? 6.48 1.754 16.625 1 86.38 132 GLY A CA 1
ATOM 1013 C C . GLY A 1 132 ? 7.887 1.19 16.641 1 86.38 132 GLY A C 1
ATOM 1014 O O . GLY A 1 132 ? 8.539 1.166 17.688 1 86.38 132 GLY A O 1
ATOM 1015 N N . ARG A 1 133 ? 8.328 0.666 15.5 1 90.12 133 ARG A N 1
ATOM 1016 C CA . ARG A 1 133 ? 9.656 0.075 15.328 1 90.12 133 ARG A CA 1
ATOM 1017 C C . ARG A 1 133 ? 10.383 0.712 14.156 1 90.12 133 ARG A C 1
ATOM 1019 O O . ARG A 1 133 ? 9.758 1.299 13.266 1 90.12 133 ARG A O 1
ATOM 1026 N N . GLY A 1 134 ? 11.68 0.6 14.281 1 95 134 GLY A N 1
ATOM 1027 C CA . GLY A 1 134 ? 12.477 1.044 13.148 1 95 134 GLY A CA 1
ATOM 1028 C C . GLY A 1 134 ? 12.797 2.525 13.188 1 95 134 GLY A C 1
ATOM 1029 O O . GLY A 1 134 ? 12.68 3.162 14.234 1 95 134 GLY A O 1
ATOM 1030 N N . ARG A 1 135 ? 13.328 3.029 12.031 1 96.06 135 ARG A N 1
ATOM 1031 C CA . ARG A 1 135 ? 13.781 4.41 11.875 1 96.06 135 ARG A CA 1
ATOM 1032 C C . ARG A 1 135 ? 13.367 4.965 10.516 1 96.06 135 ARG A C 1
ATOM 1034 O O . ARG A 1 135 ? 12.844 4.23 9.672 1 96.06 135 ARG A O 1
ATOM 1041 N N . MET A 1 136 ? 13.523 6.258 10.422 1 95.88 136 MET A N 1
ATOM 1042 C CA . MET A 1 136 ? 13.234 6.938 9.164 1 95.88 136 MET A CA 1
ATOM 1043 C C . MET A 1 136 ? 14.469 7.656 8.641 1 95.88 136 MET A C 1
ATOM 1045 O O . MET A 1 136 ? 15.258 8.195 9.422 1 95.88 136 MET A O 1
ATOM 1049 N N . ALA A 1 137 ? 14.609 7.684 7.359 1 96.5 137 ALA A N 1
ATOM 1050 C CA . ALA A 1 137 ? 15.695 8.414 6.703 1 96.5 137 ALA A CA 1
ATOM 1051 C C . ALA A 1 137 ? 15.203 9.125 5.449 1 96.5 137 ALA A C 1
ATOM 1053 O O . ALA A 1 137 ? 14.383 8.586 4.703 1 96.5 137 ALA A O 1
ATOM 1054 N N . ALA A 1 138 ? 15.672 10.344 5.258 1 94.81 138 ALA A N 1
ATOM 1055 C CA . ALA A 1 138 ? 15.352 11.109 4.055 1 94.81 138 ALA A CA 1
ATOM 1056 C C . ALA A 1 138 ? 16.438 10.945 2.996 1 94.81 138 ALA A C 1
ATOM 1058 O O . ALA A 1 138 ? 17.625 11.062 3.295 1 94.81 138 ALA A O 1
ATOM 1059 N N . PHE A 1 139 ? 16.016 10.578 1.831 1 96.06 139 PHE A N 1
ATOM 1060 C CA . PHE A 1 139 ? 16.906 10.43 0.696 1 96.06 139 PHE A CA 1
ATOM 1061 C C . PHE A 1 139 ? 16.609 11.461 -0.38 1 96.06 139 PHE A C 1
ATOM 1063 O O . PHE A 1 139 ? 15.445 11.734 -0.679 1 96.06 139 PHE A O 1
ATOM 1070 N N . ARG A 1 140 ? 17.625 12.07 -0.921 1 93.5 140 ARG A N 1
ATOM 1071 C CA . ARG A 1 140 ? 17.453 13.008 -2.031 1 93.5 140 ARG A CA 1
ATOM 1072 C C . ARG A 1 140 ? 17.344 12.266 -3.359 1 93.5 140 ARG A C 1
ATOM 1074 O O . ARG A 1 140 ? 18.156 12.469 -4.262 1 93.5 140 ARG A O 1
ATOM 1081 N N . LEU A 1 141 ? 16.438 11.445 -3.496 1 94.88 141 LEU A N 1
ATOM 1082 C CA . LEU A 1 141 ? 16.094 10.664 -4.68 1 94.88 141 LEU A CA 1
ATOM 1083 C C . LEU A 1 141 ? 14.578 10.625 -4.887 1 94.88 141 LEU A C 1
ATOM 1085 O O . LEU A 1 141 ? 13.812 10.641 -3.918 1 94.88 141 LEU A O 1
ATOM 1089 N N . ASP A 1 142 ? 14.18 10.641 -6.141 1 92.5 142 ASP A N 1
ATOM 1090 C CA . ASP A 1 142 ? 12.758 10.508 -6.449 1 92.5 142 ASP A CA 1
ATOM 1091 C C . ASP A 1 142 ? 12.258 9.102 -6.129 1 92.5 142 ASP A C 1
ATOM 1093 O O . ASP A 1 142 ? 13.047 8.172 -5.973 1 92.5 142 ASP A O 1
ATOM 1097 N N . LEU A 1 143 ? 10.992 8.961 -6.012 1 94.62 143 LEU A N 1
ATOM 1098 C CA . LEU A 1 143 ? 10.344 7.727 -5.586 1 94.62 143 LEU A CA 1
ATOM 1099 C C . LEU A 1 143 ? 10.703 6.578 -6.523 1 94.62 143 LEU A C 1
ATOM 1101 O O . LEU A 1 143 ? 11.023 5.477 -6.07 1 94.62 143 LEU A O 1
ATOM 1105 N N . ASP A 1 144 ? 10.617 6.742 -7.77 1 93.19 144 ASP A N 1
ATOM 1106 C CA . ASP A 1 144 ? 10.852 5.691 -8.758 1 93.19 144 ASP A CA 1
ATOM 1107 C C . ASP A 1 144 ? 12.266 5.133 -8.648 1 93.19 144 ASP A C 1
ATOM 1109 O O . ASP A 1 144 ? 12.484 3.939 -8.859 1 93.19 144 ASP A O 1
ATOM 1113 N N . SER A 1 145 ? 13.211 5.996 -8.336 1 94.62 145 SER A N 1
ATOM 1114 C CA . SER A 1 145 ? 14.609 5.602 -8.258 1 94.62 145 SER A CA 1
ATOM 1115 C C . SER A 1 145 ? 14.891 4.82 -6.977 1 94.62 145 SER A C 1
ATOM 1117 O O . SER A 1 145 ? 15.672 3.871 -6.98 1 94.62 145 SER A O 1
ATOM 1119 N N . ILE A 1 146 ? 14.203 5.219 -5.93 1 96.38 146 ILE A N 1
ATOM 1120 C CA . ILE A 1 146 ? 14.648 4.684 -4.648 1 96.38 146 ILE A CA 1
ATOM 1121 C C . ILE A 1 146 ? 13.773 3.496 -4.254 1 96.38 146 ILE A C 1
ATOM 1123 O O . ILE A 1 146 ? 14.195 2.637 -3.477 1 96.38 146 ILE A O 1
ATOM 1127 N N . ARG A 1 147 ? 12.578 3.412 -4.66 1 95.94 147 ARG A N 1
ATOM 1128 C CA . ARG A 1 147 ? 11.609 2.422 -4.195 1 95.94 147 ARG A CA 1
ATOM 1129 C C . ARG A 1 147 ? 12.148 1.006 -4.375 1 95.94 147 ARG A C 1
ATOM 1131 O O . ARG A 1 147 ? 12.156 0.215 -3.428 1 95.94 147 ARG A O 1
ATOM 1138 N N . PRO A 1 148 ? 12.664 0.617 -5.582 1 94.38 148 PRO A N 1
ATOM 1139 C CA . PRO A 1 148 ? 13.156 -0.752 -5.75 1 94.38 148 PRO A CA 1
ATOM 1140 C C . PRO A 1 148 ? 14.32 -1.074 -4.816 1 94.38 148 PRO A C 1
ATOM 1142 O O . PRO A 1 148 ? 14.445 -2.207 -4.34 1 94.38 148 PRO A O 1
ATOM 1145 N N . LEU A 1 149 ? 15.156 -0.09 -4.57 1 95.88 149 LEU A N 1
ATOM 1146 C CA . LEU A 1 149 ? 16.281 -0.291 -3.67 1 95.88 149 LEU A CA 1
ATOM 1147 C C . LEU A 1 149 ? 15.812 -0.452 -2.23 1 95.88 149 LEU A C 1
ATOM 1149 O O . LEU A 1 149 ? 16.312 -1.3 -1.495 1 95.88 149 LEU A O 1
ATOM 1153 N N . ALA A 1 150 ? 14.852 0.395 -1.868 1 97.75 150 ALA A N 1
ATOM 1154 C CA . ALA A 1 150 ? 14.305 0.345 -0.516 1 97.75 150 ALA A CA 1
ATOM 1155 C C . ALA A 1 150 ? 13.625 -0.995 -0.25 1 97.75 150 ALA A C 1
ATOM 1157 O O . ALA A 1 150 ? 13.867 -1.626 0.782 1 97.75 150 ALA A O 1
ATOM 1158 N N . GLU A 1 151 ? 12.828 -1.408 -1.139 1 96.31 151 GLU A N 1
ATOM 1159 C CA . GLU A 1 151 ? 12.086 -2.654 -0.982 1 96.31 151 GLU A CA 1
ATOM 1160 C C . GLU A 1 151 ? 13.031 -3.857 -0.942 1 96.31 151 GLU A C 1
ATOM 1162 O O . GLU A 1 151 ? 12.781 -4.824 -0.218 1 96.31 151 GLU A O 1
ATOM 1167 N N . ALA A 1 152 ? 14.102 -3.795 -1.721 1 96 152 ALA A N 1
ATOM 1168 C CA . ALA A 1 152 ? 15.078 -4.883 -1.729 1 96 152 ALA A CA 1
ATOM 1169 C C . ALA A 1 152 ? 15.664 -5.105 -0.337 1 96 152 ALA A C 1
ATOM 1171 O O . ALA A 1 152 ? 16.172 -6.188 -0.035 1 96 152 ALA A O 1
ATOM 1172 N N . ARG A 1 153 ? 15.562 -4.059 0.458 1 97.19 153 ARG A N 1
ATOM 1173 C CA . ARG A 1 153 ? 16.062 -4.141 1.826 1 97.19 153 ARG A CA 1
ATOM 1174 C C . ARG A 1 153 ? 14.914 -4.188 2.828 1 97.19 153 ARG A C 1
ATOM 1176 O O . ARG A 1 153 ? 15.094 -3.854 4 1 97.19 153 ARG A O 1
ATOM 1183 N N . TYR A 1 154 ? 13.727 -4.504 2.363 1 96.94 154 TYR A N 1
ATOM 1184 C CA . TYR A 1 154 ? 12.523 -4.676 3.176 1 96.94 154 TYR A CA 1
ATOM 1185 C C . TYR A 1 154 ? 12.102 -3.357 3.814 1 96.94 154 TYR A C 1
ATOM 1187 O O . TYR A 1 154 ? 11.406 -3.348 4.832 1 96.94 154 TYR A O 1
ATOM 1195 N N . CYS A 1 155 ? 12.625 -2.254 3.271 1 97.88 155 CYS A N 1
ATOM 1196 C CA . CYS A 1 155 ? 12.227 -0.941 3.764 1 97.88 155 CYS A CA 1
ATOM 1197 C C . CYS A 1 155 ? 10.93 -0.484 3.102 1 97.88 155 CYS A C 1
ATOM 1199 O O . CYS A 1 155 ? 10.578 -0.954 2.018 1 97.88 155 CYS A O 1
ATOM 1201 N N . GLY A 1 156 ? 10.148 0.334 3.846 1 97.19 156 GLY A N 1
ATOM 1202 C CA . GLY A 1 156 ? 8.953 0.951 3.307 1 97.19 156 GLY A CA 1
ATOM 1203 C C . GLY A 1 156 ? 9.117 2.428 3.008 1 97.19 156 GLY A C 1
ATOM 1204 O O . GLY A 1 156 ? 10 3.082 3.566 1 97.19 156 GLY A O 1
ATOM 1205 N N . ILE A 1 157 ? 8.289 2.877 2.129 1 97.56 157 ILE A N 1
ATOM 1206 C CA . ILE A 1 157 ? 8.25 4.301 1.826 1 97.56 157 ILE A CA 1
ATOM 1207 C C . ILE A 1 157 ? 7.379 5.023 2.855 1 97.56 157 ILE A C 1
ATOM 1209 O O . ILE A 1 157 ? 6.227 4.637 3.082 1 97.56 157 ILE A O 1
ATOM 1213 N N . GLY A 1 158 ? 7.938 6.02 3.475 1 97.12 158 GLY A N 1
ATOM 1214 C CA . GLY A 1 158 ? 7.184 6.801 4.441 1 97.12 158 GLY A CA 1
ATOM 1215 C C . GLY A 1 158 ? 6.43 7.957 3.818 1 97.12 158 GLY A C 1
ATOM 1216 O O . GLY A 1 158 ? 5.379 8.359 4.324 1 97.12 158 GLY A O 1
ATOM 1217 N N . GLY A 1 159 ? 7.004 8.492 2.865 1 94.94 159 GLY A N 1
ATOM 1218 C CA . GLY A 1 159 ? 6.359 9.609 2.186 1 94.94 159 GLY A CA 1
ATOM 1219 C C . GLY A 1 159 ? 7.246 10.266 1.145 1 94.94 159 GLY A C 1
ATOM 1220 O O . GLY A 1 159 ? 8.453 10.023 1.109 1 94.94 159 GLY A O 1
ATOM 1221 N N . CYS A 1 160 ? 6.535 10.93 0.27 1 89.06 160 CYS A N 1
ATOM 1222 C CA . CYS A 1 160 ? 7.199 11.773 -0.72 1 89.06 160 CYS A CA 1
ATOM 1223 C C . CYS A 1 160 ? 6.918 13.25 -0.458 1 89.06 160 CYS A C 1
ATOM 1225 O O . CYS A 1 160 ? 5.875 13.773 -0.867 1 89.06 160 CYS A O 1
ATOM 1227 N N . ASN A 1 161 ? 7.906 13.898 0.104 1 83.81 161 ASN A N 1
ATOM 1228 C CA . ASN A 1 161 ? 7.715 15.289 0.497 1 83.81 161 ASN A CA 1
ATOM 1229 C C . ASN A 1 161 ? 8.039 16.25 -0.646 1 83.81 161 ASN A C 1
ATOM 1231 O O . ASN A 1 161 ? 7.508 17.359 -0.705 1 83.81 161 ASN A O 1
ATOM 1235 N N . LEU A 1 162 ? 8.992 15.852 -1.444 1 84.25 162 LEU A N 1
ATOM 1236 C CA . LEU A 1 162 ? 9.406 16.594 -2.633 1 84.25 162 LEU A CA 1
ATOM 1237 C C . LEU A 1 162 ? 9.555 15.656 -3.828 1 84.25 162 LEU A C 1
ATOM 1239 O O . LEU A 1 162 ? 9.672 14.438 -3.66 1 84.25 162 LEU A O 1
ATOM 1243 N N . PRO A 1 163 ? 9.438 16.188 -5.012 1 82.75 163 PRO A N 1
ATOM 1244 C CA . PRO A 1 163 ? 9.625 15.344 -6.188 1 82.75 163 PRO A CA 1
ATOM 1245 C C . PRO A 1 163 ? 10.953 14.586 -6.156 1 82.75 163 PRO A C 1
ATOM 1247 O O . PRO A 1 163 ? 11.039 13.469 -6.676 1 82.75 163 PRO A O 1
ATOM 1250 N N . ASP A 1 164 ? 11.945 15.188 -5.512 1 88.06 164 ASP A N 1
ATOM 1251 C CA . ASP A 1 164 ? 13.273 14.578 -5.523 1 88.06 164 ASP A CA 1
ATOM 1252 C C . ASP A 1 164 ? 13.711 14.188 -4.117 1 88.06 164 ASP A C 1
ATOM 1254 O O . ASP A 1 164 ? 14.914 14.086 -3.84 1 88.06 164 ASP A O 1
ATOM 1258 N N . GLN A 1 165 ? 12.82 14.047 -3.25 1 91.19 165 GLN A N 1
ATOM 1259 C CA . GLN A 1 165 ? 13.133 13.617 -1.892 1 91.19 165 GLN A CA 1
ATOM 1260 C C . GLN A 1 165 ? 12.094 12.609 -1.39 1 91.19 165 GLN A C 1
ATOM 1262 O O . GLN A 1 165 ? 10.898 12.891 -1.391 1 91.19 165 GLN A O 1
ATOM 1267 N N . THR A 1 166 ? 12.594 11.5 -0.991 1 94.62 166 THR A N 1
ATOM 1268 C CA . THR A 1 166 ? 11.75 10.43 -0.484 1 94.62 166 THR A CA 1
ATOM 1269 C C . THR A 1 166 ? 12.188 10.008 0.913 1 94.62 166 THR A C 1
ATOM 1271 O O . THR A 1 166 ? 13.383 9.898 1.188 1 94.62 166 THR A O 1
ATOM 1274 N N . VAL A 1 167 ? 11.211 9.914 1.761 1 96.38 167 VAL A N 1
ATOM 1275 C CA . VAL A 1 167 ? 11.492 9.383 3.09 1 96.38 167 VAL A CA 1
ATOM 1276 C C . VAL A 1 167 ? 11.289 7.867 3.096 1 96.38 167 VAL A C 1
ATOM 1278 O O . VAL A 1 167 ? 10.227 7.375 2.711 1 96.38 167 VAL A O 1
ATOM 1281 N N . VAL A 1 168 ? 12.344 7.148 3.525 1 97.81 168 VAL A N 1
ATOM 1282 C CA . VAL A 1 168 ? 12.32 5.691 3.613 1 97.81 168 VAL A CA 1
ATOM 1283 C C . VAL A 1 168 ? 12.461 5.262 5.07 1 97.81 168 VAL A C 1
ATOM 1285 O O . VAL A 1 168 ? 13.164 5.906 5.852 1 97.81 168 VAL A O 1
ATOM 1288 N N . CYS A 1 169 ? 11.734 4.211 5.383 1 97.81 169 CYS A N 1
ATOM 1289 C CA . CYS A 1 169 ? 11.703 3.746 6.762 1 97.81 169 CYS A CA 1
ATOM 1290 C C . CYS A 1 169 ? 11.984 2.252 6.844 1 97.81 169 CYS A C 1
ATOM 1292 O O . CYS A 1 169 ? 11.672 1.505 5.918 1 97.81 169 CYS A O 1
ATOM 1294 N N . GLY A 1 170 ? 12.617 1.782 7.93 1 97.25 170 GLY A N 1
ATOM 1295 C CA . GLY A 1 170 ? 12.945 0.383 8.156 1 97.25 170 GLY A CA 1
ATOM 1296 C C . GLY A 1 170 ? 13.773 0.156 9.406 1 97.25 170 GLY A C 1
ATOM 1297 O O . GLY A 1 170 ? 14.031 1.092 10.164 1 97.25 170 GLY A O 1
ATOM 1298 N N . PHE A 1 171 ? 14.109 -1.145 9.617 1 96.12 171 PHE A N 1
ATOM 1299 C CA . PHE A 1 171 ? 15.039 -1.446 10.703 1 96.12 171 PHE A CA 1
ATOM 1300 C C . PHE A 1 171 ? 16.422 -0.848 10.422 1 96.12 171 PHE A C 1
ATOM 1302 O O . PHE A 1 171 ? 16.781 -0.656 9.258 1 96.12 171 PHE A O 1
ATOM 1309 N N . GLU A 1 172 ? 17.078 -0.55 11.461 1 95.31 172 GLU A N 1
ATOM 1310 C CA . GLU A 1 172 ? 18.359 0.139 11.352 1 95.31 172 GLU A CA 1
ATOM 1311 C C . GLU A 1 172 ? 19.297 -0.591 10.398 1 95.31 172 GLU A C 1
ATOM 1313 O O . GLU A 1 172 ? 19.906 0.026 9.516 1 95.31 172 GLU A O 1
ATOM 1318 N N . ARG A 1 173 ? 19.438 -1.884 10.562 1 96.06 173 ARG A N 1
ATOM 1319 C CA . ARG A 1 173 ? 20.344 -2.674 9.727 1 96.06 173 ARG A CA 1
ATOM 1320 C C . ARG A 1 173 ? 19.938 -2.588 8.258 1 96.06 173 ARG A C 1
ATOM 1322 O O . ARG A 1 173 ? 20.797 -2.531 7.375 1 96.06 173 ARG A O 1
ATOM 1329 N N . ASP A 1 174 ? 18.672 -2.586 8.008 1 97.12 174 ASP A N 1
ATOM 1330 C CA . ASP A 1 174 ? 18.156 -2.525 6.645 1 97.12 174 ASP A CA 1
ATOM 1331 C C . ASP A 1 174 ? 18.391 -1.146 6.031 1 97.12 174 ASP A C 1
ATOM 1333 O O . ASP A 1 174 ? 18.781 -1.034 4.867 1 97.12 174 ASP A O 1
ATOM 1337 N N . LEU A 1 175 ? 18.156 -0.122 6.805 1 96.94 175 LEU A N 1
ATOM 1338 C CA . LEU A 1 175 ? 18.375 1.243 6.336 1 96.94 175 LEU A CA 1
ATOM 1339 C C . LEU A 1 175 ? 19.844 1.507 6.066 1 96.94 175 LEU A C 1
ATOM 1341 O O . LEU A 1 175 ? 20.188 2.193 5.102 1 96.94 175 LEU A O 1
ATOM 1345 N N . GLU A 1 176 ? 20.656 1.005 6.902 1 96.75 176 GLU A N 1
ATOM 1346 C CA . GLU A 1 176 ? 22.094 1.158 6.688 1 96.75 176 GLU A CA 1
ATOM 1347 C C . GLU A 1 176 ? 22.531 0.494 5.387 1 96.75 176 GLU A C 1
ATOM 1349 O O . GLU A 1 176 ? 23.312 1.065 4.625 1 96.75 176 GLU A O 1
ATOM 1354 N N . ALA A 1 177 ? 22.078 -0.706 5.207 1 96.81 177 ALA A N 1
ATOM 1355 C CA . ALA A 1 177 ? 22.375 -1.397 3.955 1 96.81 177 ALA A CA 1
ATOM 1356 C C . ALA A 1 177 ? 21.859 -0.6 2.756 1 96.81 177 ALA A C 1
ATOM 1358 O O . ALA A 1 177 ? 22.547 -0.522 1.727 1 96.81 177 ALA A O 1
ATOM 1359 N N . LEU A 1 178 ? 20.672 -0.026 2.867 1 97.25 178 LEU A N 1
ATOM 1360 C CA . LEU A 1 178 ? 20.125 0.804 1.806 1 97.25 178 LEU A CA 1
ATOM 1361 C C . LEU A 1 178 ? 21 2.021 1.548 1 97.25 178 LEU A C 1
ATOM 1363 O O . LEU A 1 178 ? 21.234 2.389 0.395 1 97.25 178 LEU A O 1
ATOM 1367 N N . MET A 1 179 ? 21.391 2.65 2.578 1 97.25 179 MET A N 1
ATOM 1368 C CA . MET A 1 179 ? 22.25 3.818 2.443 1 97.25 179 MET A CA 1
ATOM 1369 C C . MET A 1 179 ? 23.531 3.465 1.693 1 97.25 179 MET A C 1
ATOM 1371 O O . MET A 1 179 ? 24 4.242 0.858 1 97.25 179 MET A O 1
ATOM 1375 N N . GLU A 1 180 ? 24.062 2.332 1.991 1 96.62 180 GLU A N 1
ATOM 1376 C CA . GLU A 1 180 ? 25.25 1.857 1.279 1 96.62 180 GLU A CA 1
ATOM 1377 C C . GLU A 1 180 ? 24.953 1.613 -0.196 1 96.62 180 GLU A C 1
ATOM 1379 O O . GLU A 1 180 ? 25.734 1.98 -1.068 1 96.62 180 GLU A O 1
ATOM 1384 N N . ASP A 1 181 ? 23.844 0.983 -0.451 1 95.94 181 ASP A N 1
ATOM 1385 C CA . ASP A 1 181 ? 23.422 0.735 -1.83 1 95.94 181 ASP A CA 1
ATOM 1386 C C . ASP A 1 181 ? 23.281 2.043 -2.604 1 95.94 181 ASP A C 1
ATOM 1388 O O . ASP A 1 181 ? 23.719 2.141 -3.754 1 95.94 181 ASP A O 1
ATOM 1392 N N . VAL A 1 182 ? 22.641 3.018 -1.998 1 97.06 182 VAL A N 1
ATOM 1393 C CA . VAL A 1 182 ? 22.391 4.305 -2.637 1 97.06 182 VAL A CA 1
ATOM 1394 C C . VAL A 1 182 ? 23.703 5.031 -2.871 1 97.06 182 VAL A C 1
ATOM 1396 O O . VAL A 1 182 ? 23.922 5.605 -3.941 1 97.06 182 VAL A O 1
ATOM 1399 N N . ALA A 1 183 ? 24.547 4.98 -1.881 1 95.81 183 ALA A N 1
ATOM 1400 C CA . ALA A 1 183 ? 25.859 5.609 -2.027 1 95.81 183 ALA A CA 1
ATOM 1401 C C . ALA A 1 183 ? 26.641 4.988 -3.184 1 95.81 183 ALA A C 1
ATOM 1403 O O . ALA A 1 183 ? 27.297 5.699 -3.943 1 95.81 183 ALA A O 1
ATOM 1404 N N . ALA A 1 184 ? 26.578 3.723 -3.312 1 95.44 184 ALA A N 1
ATOM 1405 C CA . ALA A 1 184 ? 27.312 3 -4.352 1 95.44 184 ALA A CA 1
ATOM 1406 C C . ALA A 1 184 ? 26.766 3.338 -5.738 1 95.44 184 ALA A C 1
ATOM 1408 O O . ALA A 1 184 ? 27.531 3.465 -6.695 1 95.44 184 ALA A O 1
ATOM 1409 N N . ARG A 1 185 ? 25.516 3.516 -5.812 1 94.5 185 ARG A N 1
ATOM 1410 C CA . ARG A 1 185 ? 24.875 3.678 -7.117 1 94.5 185 ARG A CA 1
ATOM 1411 C C . ARG A 1 185 ? 24.797 5.148 -7.508 1 94.5 185 ARG A C 1
ATOM 1413 O O . ARG A 1 185 ? 24.922 5.496 -8.68 1 94.5 185 ARG A O 1
ATOM 1420 N N . PHE A 1 186 ? 24.547 6.016 -6.547 1 95.25 186 PHE A N 1
ATOM 1421 C CA . PHE A 1 186 ? 24.219 7.398 -6.879 1 95.25 186 PHE A CA 1
ATOM 1422 C C . PHE A 1 186 ? 25.234 8.359 -6.277 1 95.25 186 PHE A C 1
ATOM 1424 O O . PHE A 1 186 ? 25.172 9.562 -6.52 1 95.25 186 PHE A O 1
ATOM 1431 N N . GLY A 1 187 ? 26.125 7.871 -5.484 1 93.38 187 GLY A N 1
ATOM 1432 C CA . GLY A 1 187 ? 27.125 8.711 -4.844 1 93.38 187 GLY A CA 1
ATOM 1433 C C . GLY A 1 187 ? 26.828 8.984 -3.383 1 93.38 187 GLY A C 1
ATOM 1434 O O . GLY A 1 187 ? 25.672 8.922 -2.957 1 93.38 187 GLY A O 1
ATOM 1435 N N . ARG A 1 188 ? 27.781 9.367 -2.674 1 88.5 188 ARG A N 1
ATOM 1436 C CA . ARG A 1 188 ? 27.703 9.547 -1.228 1 88.5 188 ARG A CA 1
ATOM 1437 C C . ARG A 1 188 ? 26.797 10.719 -0.866 1 88.5 188 ARG A C 1
ATOM 1439 O O . ARG A 1 188 ? 26.188 10.727 0.202 1 88.5 188 ARG A O 1
ATOM 1446 N N . SER A 1 189 ? 26.719 11.648 -1.737 1 85.75 189 SER A N 1
ATOM 1447 C CA . SER A 1 189 ? 25.906 12.828 -1.474 1 85.75 189 SER A CA 1
ATOM 1448 C C . SER A 1 189 ? 24.422 12.484 -1.442 1 85.75 189 SER A C 1
ATOM 1450 O O . SER A 1 189 ? 23.609 13.258 -0.934 1 85.75 189 SER A O 1
ATOM 1452 N N . ARG A 1 190 ? 24.109 11.422 -1.96 1 88.56 190 ARG A N 1
ATOM 1453 C CA . ARG A 1 190 ? 22.703 11 -2.006 1 88.56 190 ARG A CA 1
ATOM 1454 C C . ARG A 1 190 ? 22.406 9.969 -0.923 1 88.56 190 ARG A C 1
ATOM 1456 O O . ARG A 1 190 ? 21.297 9.43 -0.865 1 88.56 190 ARG A O 1
ATOM 1463 N N . ALA A 1 191 ? 23.5 9.938 -0.094 1 83.44 191 ALA A N 1
ATOM 1464 C CA . ALA A 1 191 ? 23.312 8.961 0.98 1 83.44 191 ALA A CA 1
ATOM 1465 C C . ALA A 1 191 ? 22.312 9.469 2.014 1 83.44 191 ALA A C 1
ATOM 1467 O O . ALA A 1 191 ? 22.172 10.68 2.209 1 83.44 191 ALA A O 1
ATOM 1468 N N . GLY A 1 192 ? 21.281 8.906 2.318 1 90.25 192 GLY A N 1
ATOM 1469 C CA . GLY A 1 192 ? 20.172 9.164 3.209 1 90.25 192 GLY A CA 1
ATOM 1470 C C . GLY A 1 192 ? 20.594 9.742 4.547 1 90.25 192 GLY A C 1
ATOM 1471 O O . GLY A 1 192 ? 21.734 9.594 4.957 1 90.25 192 GLY A O 1
ATOM 1472 N N . ARG A 1 193 ? 19.781 10.617 5.164 1 91.88 193 ARG A N 1
ATOM 1473 C CA . ARG A 1 193 ? 19.953 11.156 6.512 1 91.88 193 ARG A CA 1
ATOM 1474 C C . ARG A 1 193 ? 18.812 10.695 7.43 1 91.88 193 ARG A C 1
ATOM 1476 O O . ARG A 1 193 ? 17.641 10.812 7.082 1 91.88 193 ARG A O 1
ATOM 1483 N N . TYR A 1 194 ? 19.266 10.195 8.586 1 93.44 194 TYR A N 1
ATOM 1484 C CA . TYR A 1 194 ? 18.281 9.75 9.562 1 93.44 194 TYR A CA 1
ATOM 1485 C C . TYR A 1 194 ? 17.438 10.922 10.055 1 93.44 194 TYR A C 1
ATOM 1487 O O . TYR A 1 194 ? 17.953 12.016 10.281 1 93.44 194 TYR A O 1
ATOM 1495 N N . LEU A 1 195 ? 16.188 10.719 10.203 1 89.44 195 LEU A N 1
ATOM 1496 C CA . LEU A 1 195 ? 15.281 11.664 10.844 1 89.44 195 LEU A CA 1
ATOM 1497 C C . LEU A 1 195 ? 15.148 11.359 12.328 1 89.44 195 LEU A C 1
ATOM 1499 O O . LEU A 1 195 ? 15.344 10.219 12.758 1 89.44 195 LEU A O 1
ATOM 1503 N N . LYS A 1 196 ? 14.852 12.375 13.062 1 81.56 196 LYS A N 1
ATOM 1504 C CA . LYS A 1 196 ? 14.703 12.203 14.508 1 81.56 196 LYS A CA 1
ATOM 1505 C C . LYS A 1 196 ? 13.281 11.773 14.859 1 81.56 196 LYS A C 1
ATOM 1507 O O . LYS A 1 196 ? 12.469 12.602 15.289 1 81.56 196 LYS A O 1
ATOM 1512 N N . THR A 1 197 ? 13.008 10.531 14.703 1 83 197 THR A N 1
ATOM 1513 C CA . THR A 1 197 ? 11.703 9.961 15.031 1 83 197 THR A CA 1
ATOM 1514 C C . THR A 1 197 ? 11.859 8.695 15.867 1 83 197 THR A C 1
ATOM 1516 O O . THR A 1 197 ? 12.961 8.141 15.961 1 83 197 THR A O 1
ATOM 1519 N N . GLU A 1 198 ? 10.836 8.344 16.516 1 84.25 198 GLU A N 1
ATOM 1520 C CA . GLU A 1 198 ? 10.883 7.191 17.406 1 84.25 198 GLU A CA 1
ATOM 1521 C C . GLU A 1 198 ? 10.453 5.918 16.688 1 84.25 198 GLU A C 1
ATOM 1523 O O . GLU A 1 198 ? 10.156 4.902 17.312 1 84.25 198 GLU A O 1
ATOM 1528 N N . GLY A 1 199 ? 10.398 5.961 15.383 1 90.69 199 GLY A N 1
ATOM 1529 C CA . GLY A 1 199 ? 9.977 4.773 14.656 1 90.69 199 GLY A CA 1
ATOM 1530 C C . GLY A 1 199 ? 9.82 5.012 13.164 1 90.69 199 GLY A C 1
ATOM 1531 O O . GLY A 1 199 ? 10.031 6.129 12.688 1 90.69 199 GLY A O 1
ATOM 1532 N N . ALA A 1 200 ? 9.508 3.896 12.5 1 94.19 200 ALA A N 1
ATOM 1533 C CA . ALA A 1 200 ? 9.273 3.93 11.062 1 94.19 200 ALA A CA 1
ATOM 1534 C C . ALA A 1 200 ? 7.824 4.309 10.75 1 94.19 200 ALA A C 1
ATOM 1536 O O . ALA A 1 200 ? 7.062 3.492 10.234 1 94.19 200 ALA A O 1
ATOM 1537 N N . PHE A 1 201 ? 7.551 5.574 10.977 1 95.31 201 PHE A N 1
ATOM 1538 C CA . PHE A 1 201 ? 6.184 6.059 10.812 1 95.31 201 PHE A CA 1
ATOM 1539 C C . PHE A 1 201 ? 5.715 5.879 9.375 1 95.31 201 PHE A C 1
ATOM 1541 O O . PHE A 1 201 ? 6.523 5.887 8.445 1 95.31 201 PHE A O 1
ATOM 1548 N N . HIS A 1 202 ? 4.32 5.664 9.195 1 97.25 202 HIS A N 1
ATOM 1549 C CA . HIS A 1 202 ? 3.645 5.629 7.906 1 97.25 202 HIS A CA 1
ATOM 1550 C C . HIS A 1 202 ? 4.09 4.422 7.082 1 97.25 202 HIS A C 1
ATOM 1552 O O . HIS A 1 202 ? 4.141 4.488 5.852 1 97.25 202 HIS A O 1
ATOM 1558 N N . THR A 1 203 ? 4.621 3.369 7.672 1 97.19 203 THR A N 1
ATOM 1559 C CA . THR A 1 203 ? 4.941 2.105 7.02 1 97.19 203 THR A CA 1
ATOM 1560 C C . THR A 1 203 ? 4.309 0.935 7.766 1 97.19 203 THR A C 1
ATOM 1562 O O . THR A 1 203 ? 3.705 1.121 8.828 1 97.19 203 THR A O 1
ATOM 1565 N N . TYR A 1 204 ? 4.539 -0.274 7.191 1 96.06 204 TYR A N 1
ATOM 1566 C CA . TYR A 1 204 ? 3.965 -1.49 7.754 1 96.06 204 TYR A CA 1
ATOM 1567 C C . TYR A 1 204 ? 4.492 -1.743 9.156 1 96.06 204 TYR A C 1
ATOM 1569 O O . TYR A 1 204 ? 3.895 -2.5 9.93 1 96.06 204 TYR A O 1
ATOM 1577 N N . LEU A 1 205 ? 5.512 -1.075 9.617 1 96.56 205 LEU A N 1
ATOM 1578 C CA . LEU A 1 205 ? 6.09 -1.25 10.945 1 96.56 205 LEU A CA 1
ATOM 1579 C C . LEU A 1 205 ? 5.27 -0.512 12 1 96.56 205 LEU A C 1
ATOM 1581 O O . LEU A 1 205 ? 5.531 -0.634 13.195 1 96.56 205 LEU A O 1
ATOM 1585 N N . MET A 1 206 ? 4.207 0.208 11.5 1 97.44 206 MET A N 1
ATOM 1586 C CA . MET A 1 206 ? 3.309 0.93 12.391 1 97.44 206 MET A CA 1
ATOM 1587 C C . MET A 1 206 ? 1.983 0.191 12.547 1 97.44 206 MET A C 1
ATOM 1589 O O . MET A 1 206 ? 1.099 0.642 13.281 1 97.44 206 MET A O 1
ATOM 1593 N N . ILE A 1 207 ? 1.773 -0.954 11.953 1 96.31 207 ILE A N 1
ATOM 1594 C CA . ILE A 1 207 ? 0.497 -1.66 11.945 1 96.31 207 ILE A CA 1
ATOM 1595 C C . ILE A 1 207 ? 0.101 -2.025 13.375 1 96.31 207 ILE A C 1
ATOM 1597 O O . ILE A 1 207 ? -1.071 -1.921 13.742 1 96.31 207 ILE A O 1
ATOM 1601 N N . GLY A 1 208 ? 1.03 -2.479 14.227 1 95.19 208 GLY A N 1
ATOM 1602 C CA . GLY A 1 208 ? 0.735 -2.76 15.617 1 95.19 208 GLY A CA 1
ATOM 1603 C C . GLY A 1 208 ? 0.159 -1.569 16.359 1 95.19 208 GLY A C 1
ATOM 1604 O O . GLY A 1 208 ? -0.792 -1.712 17.141 1 95.19 208 GLY A O 1
ATOM 1605 N N . ALA A 1 209 ? 0.716 -0.406 16.141 1 97.12 209 ALA A N 1
ATOM 1606 C CA . ALA A 1 209 ? 0.222 0.828 16.75 1 97.12 209 ALA A CA 1
ATOM 1607 C C . ALA A 1 209 ? -1.161 1.187 16.219 1 97.12 209 ALA A C 1
ATOM 1609 O O . ALA A 1 209 ? -2.051 1.568 16.984 1 97.12 209 ALA A O 1
ATOM 1610 N N . ALA A 1 210 ? -1.341 1.044 14.93 1 97.62 210 ALA A N 1
ATOM 1611 C CA . ALA A 1 210 ? -2.598 1.41 14.281 1 97.62 210 ALA A CA 1
ATOM 1612 C C . ALA A 1 210 ? -3.75 0.551 14.797 1 97.62 210 ALA A C 1
ATOM 1614 O O . ALA A 1 210 ? -4.84 1.061 15.062 1 97.62 210 ALA A O 1
ATOM 1615 N N . GLU A 1 211 ? -3.537 -0.751 14.914 1 95.38 211 GLU A N 1
ATOM 1616 C CA . GLU A 1 211 ? -4.578 -1.658 15.383 1 95.38 211 GLU A CA 1
ATOM 1617 C C . GLU A 1 211 ? -5.047 -1.286 16.781 1 95.38 211 GLU A C 1
ATOM 1619 O O . GLU A 1 211 ? -6.238 -1.381 17.094 1 95.38 211 GLU A O 1
ATOM 1624 N N . ARG A 1 212 ? -4.145 -0.867 17.609 1 97.38 212 ARG A N 1
ATOM 1625 C CA . ARG A 1 212 ? -4.461 -0.479 18.984 1 97.38 212 ARG A CA 1
ATOM 1626 C C . ARG A 1 212 ? -5.109 0.903 19.031 1 97.38 212 ARG A C 1
ATOM 1628 O O . ARG A 1 212 ? -5.777 1.252 20 1 97.38 212 ARG A O 1
ATOM 1635 N N . TYR A 1 213 ? -4.902 1.708 17.984 1 98.25 213 TYR A N 1
ATOM 1636 C CA . TYR A 1 213 ? -5.445 3.059 17.891 1 98.25 213 TYR A CA 1
ATOM 1637 C C . TYR A 1 213 ? -6.887 3.031 17.391 1 98.25 213 TYR A C 1
ATOM 1639 O O . TYR A 1 213 ? -7.66 3.951 17.656 1 98.25 213 TYR A O 1
ATOM 1647 N N . ARG A 1 214 ? -7.27 1.979 16.688 1 97.69 214 ARG A N 1
ATOM 1648 C CA . ARG A 1 214 ? -8.555 1.864 16.016 1 97.69 214 ARG A CA 1
ATOM 1649 C C . ARG A 1 214 ? -9.711 2.127 16.984 1 97.69 214 ARG A C 1
ATOM 1651 O O . ARG A 1 214 ? -10.602 2.92 16.688 1 97.69 214 ARG A O 1
ATOM 1658 N N . PRO A 1 215 ? -9.742 1.52 18.156 1 97.88 215 PRO A N 1
ATOM 1659 C CA . PRO A 1 215 ? -10.875 1.762 19.062 1 97.88 215 PRO A CA 1
ATOM 1660 C C . PRO A 1 215 ? -11.008 3.229 19.453 1 97.88 215 PRO A C 1
ATOM 1662 O O . PRO A 1 215 ? -12.117 3.713 19.688 1 97.88 215 PRO A O 1
ATOM 1665 N N . HIS A 1 216 ? -9.93 3.953 19.578 1 98.19 216 HIS A N 1
ATOM 1666 C CA . HIS A 1 216 ? -9.953 5.371 19.922 1 98.19 216 HIS A CA 1
ATOM 1667 C C . HIS A 1 216 ? -10.516 6.203 18.781 1 98.19 216 HIS A C 1
ATOM 1669 O O . HIS A 1 216 ? -11.25 7.168 19 1 98.19 216 HIS A O 1
ATOM 1675 N N . LEU A 1 217 ? -10.156 5.828 17.562 1 97.94 217 LEU A N 1
ATOM 1676 C CA . LEU A 1 217 ? -10.719 6.484 16.391 1 97.94 217 LEU A CA 1
ATOM 1677 C C . LEU A 1 217 ? -12.227 6.246 16.312 1 97.94 217 LEU A C 1
ATOM 1679 O O . LEU A 1 217 ? -12.984 7.172 16.016 1 97.94 217 LEU A O 1
ATOM 1683 N N . ASP A 1 218 ? -12.609 4.98 16.578 1 96.69 218 ASP A N 1
ATOM 1684 C CA . ASP A 1 218 ? -14.023 4.613 16.5 1 96.69 218 ASP A CA 1
ATOM 1685 C C . ASP A 1 218 ? -14.844 5.398 17.531 1 96.69 218 ASP A C 1
ATOM 1687 O O . ASP A 1 218 ? -16 5.723 17.281 1 96.69 218 ASP A O 1
ATOM 1691 N N . ALA A 1 219 ? -14.258 5.738 18.625 1 96.81 219 ALA A N 1
ATOM 1692 C CA . ALA A 1 219 ? -14.961 6.402 19.719 1 96.81 219 ALA A CA 1
ATOM 1693 C C . ALA A 1 219 ? -14.992 7.914 19.516 1 96.81 219 ALA A C 1
ATOM 1695 O O . ALA A 1 219 ? -15.766 8.625 20.156 1 96.81 219 ALA A O 1
ATOM 1696 N N . ALA A 1 220 ? -14.203 8.438 18.625 1 96.5 220 ALA A N 1
ATOM 1697 C CA . ALA A 1 220 ? -14.102 9.883 18.422 1 96.5 220 ALA A CA 1
ATOM 1698 C C . ALA A 1 220 ? -15.344 10.43 17.719 1 96.5 220 ALA A C 1
ATOM 1700 O O . ALA A 1 220 ? -15.836 9.836 16.766 1 96.5 220 ALA A O 1
ATOM 1701 N N . ALA A 1 221 ? -15.836 11.539 18.25 1 95.75 221 ALA A N 1
ATOM 1702 C CA . ALA A 1 221 ? -16.922 12.242 17.578 1 95.75 221 ALA A CA 1
ATOM 1703 C C . ALA A 1 221 ? -16.406 13.148 16.469 1 95.75 221 ALA A C 1
ATOM 1705 O O . ALA A 1 221 ? -15.562 14.016 16.719 1 95.75 221 ALA A O 1
ATOM 1706 N N . LEU A 1 222 ? -16.891 12.906 15.266 1 96.88 222 LEU A N 1
ATOM 1707 C CA . LEU A 1 222 ? -16.484 13.727 14.125 1 96.88 222 LEU A CA 1
ATOM 1708 C C . LEU A 1 222 ? -17.672 14.508 13.57 1 96.88 222 LEU A C 1
ATOM 1710 O O . LEU A 1 222 ? -18.766 13.953 13.406 1 96.88 222 LEU A O 1
ATOM 1714 N N . ALA A 1 223 ? -17.453 15.781 13.352 1 95.25 223 ALA A N 1
ATOM 1715 C CA . ALA A 1 223 ? -18.469 16.641 12.742 1 95.25 223 ALA A CA 1
ATOM 1716 C C . ALA A 1 223 ? -18.188 16.844 11.25 1 95.25 223 ALA A C 1
ATOM 1718 O O . ALA A 1 223 ? -17.125 16.469 10.75 1 95.25 223 ALA A O 1
ATOM 1719 N N . ALA A 1 224 ? -19.188 17.438 10.57 1 93.69 224 ALA A N 1
ATOM 1720 C CA . ALA A 1 224 ? -19 17.781 9.164 1 93.69 224 ALA A CA 1
ATOM 1721 C C . ALA A 1 224 ? -17.984 18.922 9.016 1 93.69 224 ALA A C 1
ATOM 1723 O O . ALA A 1 224 ? -18 19.875 9.797 1 93.69 224 ALA A O 1
ATOM 1724 N N . PRO A 1 225 ? -17.125 18.781 8.086 1 95 225 PRO A N 1
ATOM 1725 C CA . PRO A 1 225 ? -16.109 19.828 7.918 1 95 225 PRO A CA 1
ATOM 1726 C C . PRO A 1 225 ? -16.703 21.125 7.355 1 95 225 PRO A C 1
ATOM 1728 O O . PRO A 1 225 ? -17.578 21.094 6.5 1 95 225 PRO A O 1
ATOM 1731 N N . ARG A 1 226 ? -16.156 22.281 7.805 1 93.94 226 ARG A N 1
ATOM 1732 C CA . ARG A 1 226 ? -16.578 23.594 7.316 1 93.94 226 ARG A CA 1
ATOM 1733 C C . ARG A 1 226 ? -15.859 23.953 6.02 1 93.94 226 ARG A C 1
ATOM 1735 O O . ARG A 1 226 ? -16.266 24.875 5.309 1 93.94 226 ARG A O 1
ATOM 1742 N N . ALA A 1 227 ? -14.836 23.297 5.746 1 95.88 227 ALA A N 1
ATOM 1743 C CA . ALA A 1 227 ? -14.031 23.422 4.527 1 95.88 227 ALA A CA 1
ATOM 1744 C C . ALA A 1 227 ? -13.453 22.062 4.121 1 95.88 227 ALA A C 1
ATOM 1746 O O . ALA A 1 227 ? -13.406 21.141 4.926 1 95.88 227 ALA A O 1
ATOM 1747 N N . ARG A 1 228 ? -13.055 21.969 2.871 1 97.31 228 ARG A N 1
ATOM 1748 C CA . ARG A 1 228 ? -12.461 20.719 2.406 1 97.31 228 ARG A CA 1
ATOM 1749 C C . ARG A 1 228 ? -11.117 20.453 3.08 1 97.31 228 ARG A C 1
ATOM 1751 O O . ARG A 1 228 ? -10.328 21.391 3.271 1 97.31 228 ARG A O 1
ATOM 1758 N N . VAL A 1 229 ? -10.922 19.234 3.451 1 98.5 229 VAL A N 1
ATOM 1759 C CA . VAL A 1 229 ? -9.68 18.859 4.113 1 98.5 229 VAL A CA 1
ATOM 1760 C C . VAL A 1 229 ? -8.961 17.781 3.295 1 98.5 229 VAL A C 1
ATOM 1762 O O . VAL A 1 229 ? -9.562 16.797 2.891 1 98.5 229 VAL A O 1
ATOM 1765 N N . LEU A 1 230 ? -7.719 17.969 3.064 1 98.31 230 LEU A N 1
ATOM 1766 C CA . LEU A 1 230 ? -6.926 16.984 2.34 1 98.31 230 LEU A CA 1
ATOM 1767 C C . LEU A 1 230 ? -6.543 15.812 3.25 1 98.31 230 LEU A C 1
ATOM 1769 O O . LEU A 1 230 ? -6.191 16.016 4.414 1 98.31 230 LEU A O 1
ATOM 1773 N N . SER A 1 231 ? -6.57 14.609 2.701 1 98 231 SER A N 1
ATOM 1774 C CA . SER A 1 231 ? -6.176 13.383 3.393 1 98 231 SER A CA 1
ATOM 1775 C C . SER A 1 231 ? -4.785 12.93 2.969 1 98 231 SER A C 1
ATOM 1777 O O . SER A 1 231 ? -4.516 12.766 1.776 1 98 231 SER A O 1
ATOM 1779 N N . ASN A 1 232 ? -3.93 12.695 3.957 1 97.75 232 ASN A N 1
ATOM 1780 C CA . ASN A 1 232 ? -2.584 12.195 3.689 1 97.75 232 ASN A CA 1
ATOM 1781 C C . ASN A 1 232 ? -2.613 10.789 3.109 1 97.75 232 ASN A C 1
ATOM 1783 O O . ASN A 1 232 ? -1.682 10.383 2.412 1 97.75 232 ASN A O 1
ATOM 1787 N N . TYR A 1 233 ? -3.607 10.016 3.365 1 97.5 233 TYR A N 1
ATOM 1788 C CA . TYR A 1 233 ? -3.693 8.633 2.92 1 97.5 233 TYR A CA 1
ATOM 1789 C C . TYR A 1 233 ? -4.086 8.555 1.449 1 97.5 233 TYR A C 1
ATOM 1791 O O . TYR A 1 233 ? -3.438 7.863 0.661 1 97.5 233 TYR A O 1
ATOM 1799 N N . THR A 1 234 ? -5.129 9.328 1.114 1 95.69 234 THR A N 1
ATOM 1800 C CA . THR A 1 234 ? -5.676 9.188 -0.229 1 95.69 234 THR A CA 1
ATOM 1801 C C . THR A 1 234 ? -4.988 10.141 -1.199 1 95.69 234 THR A C 1
ATOM 1803 O O . THR A 1 234 ? -5.051 9.953 -2.416 1 95.69 234 THR A O 1
ATOM 1806 N N . GLY A 1 235 ? -4.363 11.156 -0.691 1 95.31 235 GLY A N 1
ATOM 1807 C CA . GLY A 1 235 ? -3.826 12.18 -1.566 1 95.31 235 GLY A CA 1
ATOM 1808 C C . GLY A 1 235 ? -4.902 13.039 -2.213 1 95.31 235 GLY A C 1
ATOM 1809 O O . GLY A 1 235 ? -4.637 13.75 -3.184 1 95.31 235 GLY A O 1
ATOM 1810 N N . ASP A 1 236 ? -6.094 12.922 -1.648 1 96.44 236 ASP A N 1
ATOM 1811 C CA . ASP A 1 236 ? -7.27 13.664 -2.092 1 96.44 236 ASP A CA 1
ATOM 1812 C C . ASP A 1 236 ? -8.07 14.18 -0.9 1 96.44 236 ASP A C 1
ATOM 1814 O O . ASP A 1 236 ? -7.652 14.031 0.249 1 96.44 236 ASP A O 1
ATOM 1818 N N . TYR A 1 237 ? -9.18 14.867 -1.182 1 97.69 237 TYR A N 1
ATOM 1819 C CA . TYR A 1 237 ? -10.008 15.383 -0.094 1 97.69 237 TYR A CA 1
ATOM 1820 C C . TYR A 1 237 ? -10.664 14.242 0.681 1 97.69 237 TYR A C 1
ATOM 1822 O O . TYR A 1 237 ? -11.031 13.219 0.1 1 97.69 237 TYR A O 1
ATOM 1830 N N . HIS A 1 238 ? -10.75 14.438 1.999 1 97 238 HIS A N 1
ATOM 1831 C CA . HIS A 1 238 ? -11.57 13.539 2.801 1 97 238 HIS A CA 1
ATOM 1832 C C . HIS A 1 238 ? -13 13.484 2.285 1 97 238 HIS A C 1
ATOM 1834 O O . HIS A 1 238 ? -13.555 14.508 1.879 1 97 238 HIS A O 1
ATOM 1840 N N . ALA A 1 239 ? -13.523 12.258 2.371 1 90.31 239 ALA A N 1
ATOM 1841 C CA . ALA A 1 239 ? -14.961 12.141 2.178 1 90.31 239 ALA A CA 1
ATOM 1842 C C . ALA A 1 239 ? -15.727 12.773 3.34 1 90.31 239 ALA A C 1
ATOM 1844 O O . ALA A 1 239 ? -15.195 12.898 4.445 1 90.31 239 ALA A O 1
ATOM 1845 N N . ASP A 1 240 ? -17.016 13.141 3.135 1 87.56 240 ASP A N 1
ATOM 1846 C CA . ASP A 1 240 ? -17.844 13.719 4.188 1 87.56 240 ASP A CA 1
ATOM 1847 C C . ASP A 1 240 ? -18.297 12.648 5.18 1 87.56 240 ASP A C 1
ATOM 1849 O O . ASP A 1 240 ? -18.656 12.969 6.32 1 87.56 240 ASP A O 1
ATOM 1853 N N . ASP A 1 241 ? -18.141 11.453 4.812 1 89.88 241 ASP A N 1
ATOM 1854 C CA . ASP A 1 241 ? -18.531 10.328 5.656 1 89.88 241 ASP A CA 1
ATOM 1855 C C . ASP A 1 241 ? -17.547 10.133 6.809 1 89.88 241 ASP A C 1
ATOM 1857 O O . ASP A 1 241 ? -16.359 9.867 6.586 1 89.88 241 ASP A O 1
ATOM 1861 N N . PRO A 1 242 ? -18.109 10.227 8.047 1 93.25 242 PRO A N 1
ATOM 1862 C CA . PRO A 1 242 ? -17.219 10.102 9.203 1 93.25 242 PRO A CA 1
ATOM 1863 C C . PRO A 1 242 ? -16.516 8.75 9.266 1 93.25 242 PRO A C 1
ATOM 1865 O O . PRO A 1 242 ? -15.375 8.664 9.742 1 93.25 242 PRO A O 1
ATOM 1868 N N . GLU A 1 243 ? -17.188 7.695 8.812 1 93.31 243 GLU A N 1
ATOM 1869 C CA . GLU A 1 243 ? -16.547 6.379 8.812 1 93.31 243 GLU A CA 1
ATOM 1870 C C . GLU A 1 243 ? -15.336 6.355 7.887 1 93.31 243 GLU A C 1
ATOM 1872 O O . GLU A 1 243 ? -14.289 5.805 8.242 1 93.31 243 GLU A O 1
ATOM 1877 N N . GLN A 1 244 ? -15.469 6.965 6.797 1 94.31 244 GLN A N 1
ATOM 1878 C CA . GLN A 1 244 ? -14.359 7.023 5.848 1 94.31 244 GLN A CA 1
ATOM 1879 C C . GLN A 1 244 ? -13.234 7.906 6.371 1 94.31 244 GLN A C 1
ATOM 1881 O O . GLN A 1 244 ? -12.055 7.629 6.125 1 94.31 244 GLN A O 1
ATOM 1886 N N . MET A 1 245 ? -13.617 8.953 7.043 1 96.75 245 MET A N 1
ATOM 1887 C CA . MET A 1 245 ? -12.602 9.828 7.621 1 96.75 245 MET A CA 1
ATOM 1888 C C . MET A 1 245 ? -11.797 9.102 8.695 1 96.75 245 MET A C 1
ATOM 1890 O O . MET A 1 245 ? -10.57 9.188 8.727 1 96.75 245 MET A O 1
ATOM 1894 N N . ARG A 1 246 ? -12.477 8.375 9.555 1 97.31 246 ARG A N 1
ATOM 1895 C CA . ARG A 1 246 ? -11.805 7.582 10.578 1 97.31 246 ARG A CA 1
ATOM 1896 C C . ARG A 1 246 ? -10.875 6.555 9.945 1 97.31 246 ARG A C 1
ATOM 1898 O O . ARG A 1 246 ? -9.742 6.371 10.398 1 97.31 246 ARG A O 1
ATOM 1905 N N . ALA A 1 247 ? -11.367 5.949 8.938 1 96.88 247 ALA A N 1
ATOM 1906 C CA . ALA A 1 247 ? -10.578 4.934 8.242 1 96.88 247 ALA A CA 1
ATOM 1907 C C . ALA A 1 247 ? -9.328 5.539 7.613 1 96.88 247 ALA A C 1
ATOM 1909 O O . ALA A 1 247 ? -8.25 4.945 7.664 1 96.88 247 ALA A O 1
ATOM 1910 N N . ALA A 1 248 ? -9.508 6.684 6.984 1 97.56 248 ALA A N 1
ATOM 1911 C CA . ALA A 1 248 ? -8.367 7.348 6.367 1 97.56 248 ALA A CA 1
ATOM 1912 C C . ALA A 1 248 ? -7.281 7.648 7.402 1 97.56 248 ALA A C 1
ATOM 1914 O O . ALA A 1 248 ? -6.09 7.504 7.125 1 97.56 248 ALA A O 1
ATOM 1915 N N . LEU A 1 249 ? -7.66 8.086 8.562 1 98.38 249 LEU A N 1
ATOM 1916 C CA . LEU A 1 249 ? -6.715 8.367 9.641 1 98.38 249 LEU A CA 1
ATOM 1917 C C . LEU A 1 249 ? -6.051 7.086 10.125 1 98.38 249 LEU A C 1
ATOM 1919 O O . LEU A 1 249 ? -4.863 7.09 10.469 1 98.38 249 LEU A O 1
ATOM 1923 N N . PHE A 1 250 ? -6.84 5.977 10.141 1 98.44 250 PHE A N 1
ATOM 1924 C CA . PHE A 1 250 ? -6.305 4.668 10.5 1 98.44 250 PHE A CA 1
ATOM 1925 C C . PHE A 1 250 ? -5.234 4.23 9.508 1 98.44 250 PHE A C 1
ATOM 1927 O O . PHE A 1 250 ? -4.117 3.885 9.898 1 98.44 250 PHE A O 1
ATOM 1934 N N . PHE A 1 251 ? -5.566 4.273 8.242 1 98.19 251 PHE A N 1
ATOM 1935 C CA . PHE A 1 251 ? -4.664 3.805 7.195 1 98.19 251 PHE A CA 1
ATOM 1936 C C . PHE A 1 251 ? -3.482 4.75 7.035 1 98.19 251 PHE A C 1
ATOM 1938 O O . PHE A 1 251 ? -2.395 4.332 6.637 1 98.19 251 PHE A O 1
ATOM 1945 N N . GLN A 1 252 ? -3.605 5.98 7.387 1 97.81 252 GLN A N 1
ATOM 1946 C CA . GLN A 1 252 ? -2.521 6.953 7.332 1 97.81 252 GLN A CA 1
ATOM 1947 C C . GLN A 1 252 ? -1.329 6.5 8.172 1 97.81 252 GLN A C 1
ATOM 1949 O O . GLN A 1 252 ? -0.179 6.773 7.82 1 97.81 252 GLN A O 1
ATOM 1954 N N . MET A 1 253 ? -1.558 5.82 9.227 1 97.62 253 MET A N 1
ATOM 1955 C CA . MET A 1 253 ? -0.52 5.477 10.195 1 97.62 253 MET A CA 1
ATOM 1956 C C . MET A 1 253 ? 0.494 4.512 9.586 1 97.62 253 MET A C 1
ATOM 1958 O O . MET A 1 253 ? 1.644 4.457 10.023 1 97.62 253 MET A O 1
ATOM 1962 N N . PHE A 1 254 ? 0.068 3.721 8.555 1 97.88 254 PHE A N 1
ATOM 1963 C CA . PHE A 1 254 ? 1.003 2.709 8.078 1 97.88 254 PHE A CA 1
ATOM 1964 C C . PHE A 1 254 ? 1.035 2.68 6.555 1 97.88 254 PHE A C 1
ATOM 1966 O O . PHE A 1 254 ? 1.339 1.646 5.957 1 97.88 254 PHE A O 1
ATOM 1973 N N . HIS A 1 255 ? 0.636 3.752 5.949 1 97.62 255 HIS A N 1
ATOM 1974 C CA . HIS A 1 255 ? 0.803 4.008 4.523 1 97.62 255 HIS A CA 1
ATOM 1975 C C . HIS A 1 255 ? 1.545 5.32 4.285 1 97.62 255 HIS A C 1
ATOM 1977 O O . HIS A 1 255 ? 1.507 6.223 5.121 1 97.62 255 HIS A O 1
ATOM 1983 N N . PRO A 1 256 ? 2.188 5.426 3.143 1 97.31 256 PRO A N 1
ATOM 1984 C CA . PRO A 1 256 ? 2.957 6.641 2.871 1 97.31 256 PRO A CA 1
ATOM 1985 C C . PRO A 1 256 ? 2.094 7.898 2.877 1 97.31 256 PRO A C 1
ATOM 1987 O O . PRO A 1 256 ? 0.959 7.875 2.395 1 97.31 256 PRO A O 1
ATOM 1990 N N . VAL A 1 257 ? 2.682 8.984 3.385 1 97.31 257 VAL A N 1
ATOM 1991 C CA . VAL A 1 257 ? 2.025 10.289 3.32 1 97.31 257 VAL A CA 1
ATOM 1992 C C . VAL A 1 257 ? 2.023 10.797 1.881 1 97.31 257 VAL A C 1
ATOM 1994 O O . VAL A 1 257 ? 3.082 11.078 1.313 1 97.31 257 VAL A O 1
ATOM 1997 N N . LYS A 1 258 ? 0.872 10.914 1.307 1 95.12 258 LYS A N 1
ATOM 1998 C CA . LYS A 1 258 ? 0.741 11.406 -0.062 1 95.12 258 LYS A CA 1
ATOM 1999 C C . LYS A 1 258 ? 0.625 12.93 -0.092 1 95.12 258 LYS A C 1
ATOM 2001 O O . LYS A 1 258 ? -0.312 13.477 -0.677 1 95.12 258 LYS A O 1
ATOM 2006 N N . TRP A 1 259 ? 1.646 13.523 0.384 1 94.94 259 TRP A N 1
ATOM 2007 C CA . TRP A 1 259 ? 1.641 14.969 0.583 1 94.94 259 TRP A CA 1
ATOM 2008 C C . TRP A 1 259 ? 1.657 15.703 -0.754 1 94.94 259 TRP A C 1
ATOM 2010 O O . TRP A 1 259 ? 0.802 16.562 -1.014 1 94.94 259 TRP A O 1
ATOM 2020 N N . MET A 1 260 ? 2.525 15.352 -1.628 1 91.12 260 MET A N 1
ATOM 2021 C CA . MET A 1 260 ? 2.65 16.016 -2.92 1 91.12 260 MET A CA 1
ATOM 2022 C C . MET A 1 260 ? 1.391 15.828 -3.758 1 91.12 260 MET A C 1
ATOM 2024 O O . MET A 1 260 ? 0.948 16.75 -4.441 1 91.12 260 MET A O 1
ATOM 2028 N N . GLY A 1 261 ? 0.874 14.617 -3.723 1 91 261 GLY A N 1
ATOM 2029 C CA . GLY A 1 261 ? -0.376 14.367 -4.426 1 91 261 GLY A CA 1
ATOM 2030 C C . GLY A 1 261 ? -1.515 15.25 -3.938 1 91 261 GLY A C 1
ATOM 2031 O O . GLY A 1 261 ? -2.271 15.797 -4.742 1 91 261 GLY A O 1
ATOM 2032 N N . GLY A 1 262 ? -1.632 15.359 -2.656 1 95.31 262 GLY A N 1
ATOM 2033 C CA . GLY A 1 262 ? -2.646 16.219 -2.072 1 95.31 262 GLY A CA 1
ATOM 2034 C C . GLY A 1 262 ? -2.471 17.688 -2.441 1 95.31 262 GLY A C 1
ATOM 2035 O O . GLY A 1 262 ? -3.443 18.375 -2.768 1 95.31 262 GLY A O 1
ATOM 2036 N N . LEU A 1 263 ? -1.25 18.141 -2.373 1 95.62 263 LEU A N 1
ATOM 2037 C CA . LEU A 1 263 ? -0.978 19.531 -2.701 1 95.62 263 LEU A CA 1
ATOM 2038 C C . LEU A 1 263 ? -1.305 19.812 -4.164 1 95.62 263 LEU A C 1
ATOM 2040 O O . LEU A 1 263 ? -1.887 20.859 -4.48 1 95.62 263 LEU A O 1
ATOM 2044 N N . ARG A 1 264 ? -0.937 18.906 -5 1 93.88 264 ARG A N 1
ATOM 2045 C CA . ARG A 1 264 ? -1.252 19.062 -6.418 1 93.88 264 ARG A CA 1
ATOM 2046 C C . ARG A 1 264 ? -2.758 19.141 -6.637 1 93.88 264 ARG A C 1
ATOM 2048 O O . ARG A 1 264 ? -3.234 19.938 -7.438 1 93.88 264 ARG A O 1
ATOM 2055 N N . ARG A 1 265 ? -3.461 18.266 -5.934 1 95.69 265 ARG A N 1
ATOM 2056 C CA . ARG A 1 265 ? -4.918 18.266 -6.016 1 95.69 265 ARG A CA 1
ATOM 2057 C C . ARG A 1 265 ? -5.48 19.641 -5.648 1 95.69 265 ARG A C 1
ATOM 2059 O O . ARG A 1 265 ? -6.336 20.172 -6.359 1 95.69 265 ARG A O 1
ATOM 2066 N N . ALA A 1 266 ? -4.988 20.25 -4.59 1 97 266 ALA A N 1
ATOM 2067 C CA . ALA A 1 266 ? -5.438 21.562 -4.129 1 97 266 ALA A CA 1
ATOM 2068 C C . ALA A 1 266 ? -5.07 22.656 -5.133 1 97 266 ALA A C 1
ATOM 2070 O O . ALA A 1 266 ? -5.883 23.531 -5.43 1 97 266 ALA A O 1
ATOM 2071 N N . ILE A 1 267 ? -3.891 22.609 -5.602 1 93.88 267 ILE A N 1
ATOM 2072 C CA . ILE A 1 267 ? -3.404 23.594 -6.559 1 93.88 267 ILE A CA 1
ATOM 2073 C C . ILE A 1 267 ? -4.223 23.516 -7.848 1 93.88 267 ILE A C 1
ATOM 2075 O O . ILE A 1 267 ? -4.633 24.531 -8.398 1 93.88 267 ILE A O 1
ATOM 2079 N N . ASP A 1 268 ? -4.477 22.281 -8.266 1 93.12 268 ASP A N 1
ATOM 2080 C CA . ASP A 1 268 ? -5.297 22.062 -9.453 1 93.12 268 ASP A CA 1
ATOM 2081 C C . ASP A 1 268 ? -6.707 22.609 -9.25 1 93.12 268 ASP A C 1
ATOM 2083 O O . ASP A 1 268 ? -7.359 23.031 -10.211 1 93.12 268 ASP A O 1
ATOM 2087 N N . ASP A 1 269 ? -7.133 22.672 -8.031 1 94.38 269 ASP A N 1
ATOM 2088 C CA . ASP A 1 269 ? -8.461 23.188 -7.711 1 94.38 269 ASP A CA 1
ATOM 2089 C C . ASP A 1 269 ? -8.438 24.703 -7.559 1 94.38 269 ASP A C 1
ATOM 2091 O O . ASP A 1 269 ? -9.445 25.312 -7.188 1 94.38 269 ASP A O 1
ATOM 2095 N N . GLY A 1 270 ? -7.32 25.281 -7.703 1 90.94 270 GLY A N 1
ATOM 2096 C CA . GLY A 1 270 ? -7.277 26.734 -7.832 1 90.94 270 GLY A CA 1
ATOM 2097 C C . GLY A 1 270 ? -6.676 27.422 -6.621 1 90.94 270 GLY A C 1
ATOM 2098 O O . GLY A 1 270 ? -6.668 28.641 -6.539 1 90.94 270 GLY A O 1
ATOM 2099 N N . VAL A 1 271 ? -6.152 26.719 -5.66 1 94.44 271 VAL A N 1
ATOM 2100 C CA . VAL A 1 271 ? -5.531 27.328 -4.488 1 94.44 271 VAL A CA 1
ATOM 2101 C C . VAL A 1 271 ? -4.371 28.219 -4.918 1 94.44 271 VAL A C 1
ATOM 2103 O O . VAL A 1 271 ? -3.467 27.766 -5.629 1 94.44 271 VAL A O 1
ATOM 2106 N N . ASN A 1 272 ? -4.445 29.453 -4.438 1 88.81 272 ASN A N 1
ATOM 2107 C CA . ASN A 1 272 ? -3.395 30.375 -4.848 1 88.81 272 ASN A CA 1
ATOM 2108 C C . ASN A 1 272 ? -2.875 31.188 -3.664 1 88.81 272 ASN A C 1
ATOM 2110 O O . ASN A 1 272 ? -2.057 32.094 -3.84 1 88.81 272 ASN A O 1
ATOM 2114 N N . LEU A 1 273 ? -3.322 30.984 -2.539 1 91.5 273 LEU A N 1
ATOM 2115 C CA . LEU A 1 273 ? -2.865 31.594 -1.294 1 91.5 273 LEU A CA 1
ATOM 2116 C C . LEU A 1 273 ? -2.787 30.562 -0.179 1 91.5 273 LEU A C 1
ATOM 2118 O O . LEU A 1 273 ? -3.771 29.875 0.102 1 91.5 273 LEU A O 1
ATOM 2122 N N . VAL A 1 274 ? -1.599 30.453 0.413 1 95.94 274 VAL A N 1
ATOM 2123 C CA . VAL A 1 274 ? -1.384 29.438 1.45 1 95.94 274 VAL A CA 1
ATOM 2124 C C . VAL A 1 274 ? -0.887 30.125 2.727 1 95.94 274 VAL A C 1
ATOM 2126 O O . VAL A 1 274 ? 0.022 30.953 2.684 1 95.94 274 VAL A O 1
ATOM 2129 N N . VAL A 1 275 ? -1.488 29.812 3.854 1 97.19 275 VAL A N 1
ATOM 2130 C CA . VAL A 1 275 ? -1.023 30.281 5.152 1 97.19 275 VAL A CA 1
ATOM 2131 C C . VAL A 1 275 ? -0.64 29.094 6.031 1 97.19 275 VAL A C 1
ATOM 2133 O O . VAL A 1 275 ? -1.428 28.172 6.203 1 97.19 275 VAL A O 1
ATOM 2136 N N . GLU A 1 276 ? 0.538 29.062 6.562 1 98.69 276 GLU A N 1
ATOM 2137 C CA . GLU A 1 276 ? 1.006 27.984 7.43 1 98.69 276 GLU A CA 1
ATOM 2138 C C . GLU A 1 276 ? 0.887 28.375 8.898 1 98.69 276 GLU A C 1
ATOM 2140 O O . GLU A 1 276 ? 1.307 29.469 9.297 1 98.69 276 GLU A O 1
ATOM 2145 N N . PHE A 1 277 ? 0.34 27.5 9.68 1 98.75 277 PHE A N 1
ATOM 2146 C CA . PHE A 1 277 ? 0.179 27.719 11.109 1 98.75 277 PHE A CA 1
ATOM 2147 C C . PHE A 1 277 ? 0.907 26.641 11.906 1 98.75 277 PHE A C 1
ATOM 2149 O O . PHE A 1 277 ? 0.589 25.453 11.789 1 98.75 277 PHE A O 1
ATOM 2156 N N . GLY A 1 278 ? 1.9 27.094 12.695 1 97.81 278 GLY A N 1
ATOM 2157 C CA . GLY A 1 278 ? 2.5 26.188 13.656 1 97.81 278 GLY A CA 1
ATOM 2158 C C . GLY A 1 278 ? 3.904 25.766 13.273 1 97.81 278 GLY A C 1
ATOM 2159 O O . GLY A 1 278 ? 4.309 25.891 12.117 1 97.81 278 GLY A O 1
ATOM 2160 N N . GLY A 1 279 ? 4.602 25.219 14.328 1 96.56 279 GLY A N 1
ATOM 2161 C CA . GLY A 1 279 ? 5.934 24.656 14.164 1 96.56 279 GLY A CA 1
ATOM 2162 C C . GLY A 1 279 ? 6.984 25.719 13.844 1 96.56 279 GLY A C 1
ATOM 2163 O O . GLY A 1 279 ? 6.82 26.891 14.188 1 96.56 279 GLY A O 1
ATOM 2164 N N . GLY A 1 280 ? 8.055 25.234 13.367 1 95.06 280 GLY A N 1
ATOM 2165 C CA . GLY A 1 280 ? 9.219 26.016 12.984 1 95.06 280 GLY A CA 1
ATOM 2166 C C . GLY A 1 280 ? 10.492 25.188 12.914 1 95.06 280 GLY A C 1
ATOM 2167 O O . GLY A 1 280 ? 10.703 24.297 13.734 1 95.06 280 GLY A O 1
ATOM 2168 N N . ILE A 1 281 ? 11.25 25.5 11.898 1 92.12 281 ILE A N 1
ATOM 2169 C CA . ILE A 1 281 ? 12.508 24.781 11.742 1 92.12 281 ILE A CA 1
ATOM 2170 C C . ILE A 1 281 ? 13.68 25.75 11.758 1 92.12 281 ILE A C 1
ATOM 2172 O O . ILE A 1 281 ? 13.484 26.969 11.688 1 92.12 281 ILE A O 1
ATOM 2176 N N . GLY A 1 282 ? 14.812 25.156 11.914 1 85.38 282 GLY A N 1
ATOM 2177 C CA . GLY A 1 282 ? 16.016 25.969 11.984 1 85.38 282 GLY A CA 1
ATOM 2178 C C . GLY A 1 282 ? 16.719 25.875 13.328 1 85.38 282 GLY A C 1
ATOM 2179 O O . GLY A 1 282 ? 16.297 25.141 14.211 1 85.38 282 GLY A O 1
ATOM 2180 N N . ARG A 1 283 ? 17.891 26.562 13.453 1 79.31 283 ARG A N 1
ATOM 2181 C CA . ARG A 1 283 ? 18.75 26.453 14.633 1 79.31 283 ARG A CA 1
ATOM 2182 C C . ARG A 1 283 ? 18.688 27.734 15.461 1 79.31 283 ARG A C 1
ATOM 2184 O O . ARG A 1 283 ? 18.328 28.797 14.945 1 79.31 283 ARG A O 1
ATOM 2191 N N . ASP A 1 284 ? 18.938 27.406 16.703 1 77.62 284 ASP A N 1
ATOM 2192 C CA . ASP A 1 284 ? 19.094 28.547 17.594 1 77.62 284 ASP A CA 1
ATOM 2193 C C . ASP A 1 284 ? 20.234 29.469 17.141 1 77.62 284 ASP A C 1
ATOM 2195 O O . ASP A 1 284 ? 21.234 28.984 16.625 1 77.62 284 ASP A O 1
ATOM 2199 N N . GLN A 1 285 ? 19.938 30.672 17.109 1 71.38 285 GLN A N 1
ATOM 2200 C CA . GLN A 1 285 ? 20.984 31.641 16.844 1 71.38 285 GLN A CA 1
ATOM 2201 C C . GLN A 1 285 ? 21.719 32 18.125 1 71.38 285 GLN A C 1
ATOM 2203 O O . GLN A 1 285 ? 21.156 31.938 19.219 1 71.38 285 GLN A O 1
ATOM 2208 N N . PRO A 1 286 ? 23.047 32.25 17.875 1 74.5 286 PRO A N 1
ATOM 2209 C CA . PRO A 1 286 ? 23.781 32.688 19.047 1 74.5 286 PRO A CA 1
ATOM 2210 C C . PRO A 1 286 ? 23.094 33.812 19.797 1 74.5 286 PRO A C 1
ATOM 2212 O O . PRO A 1 286 ? 22.688 34.812 19.172 1 74.5 286 PRO A O 1
ATOM 2215 N N . GLY A 1 287 ? 22.875 33.688 21.125 1 69.81 287 GLY A N 1
ATOM 2216 C CA . GLY A 1 287 ? 22.266 34.719 21.938 1 69.81 287 GLY A CA 1
ATOM 2217 C C . GLY A 1 287 ? 20.75 34.688 21.938 1 69.81 287 GLY A C 1
ATOM 2218 O O . GLY A 1 287 ? 20.094 35.406 22.688 1 69.81 287 GLY A O 1
ATOM 2219 N N . ARG A 1 288 ? 20.234 33.906 21.094 1 72.19 288 ARG A N 1
ATOM 2220 C CA . ARG A 1 288 ? 18.781 33.812 21.031 1 72.19 288 ARG A CA 1
ATOM 2221 C C . ARG A 1 288 ? 18.328 32.344 21.078 1 72.19 288 ARG A C 1
ATOM 2223 O O . ARG A 1 288 ? 17.75 31.844 20.109 1 72.19 288 ARG A O 1
ATOM 2230 N N . VAL A 1 289 ? 18.562 31.875 22.156 1 73.75 289 VAL A N 1
ATOM 2231 C CA . VAL A 1 289 ? 18.25 30.469 22.328 1 73.75 289 VAL A CA 1
ATOM 2232 C C . VAL A 1 289 ? 16.75 30.312 22.578 1 73.75 289 VAL A C 1
ATOM 2234 O O . VAL A 1 289 ? 16.156 31.094 23.328 1 73.75 289 VAL A O 1
ATOM 2237 N N . HIS A 1 290 ? 16.156 29.484 21.828 1 79.31 290 HIS A N 1
ATOM 2238 C CA . HIS A 1 290 ? 14.758 29.125 21.984 1 79.31 290 HIS A CA 1
ATOM 2239 C C . HIS A 1 290 ? 13.836 30.266 21.562 1 79.31 290 HIS A C 1
ATOM 2241 O O . HIS A 1 290 ? 12.742 30.422 22.109 1 79.31 290 HIS A O 1
ATOM 2247 N N . ALA A 1 291 ? 14.336 31.109 20.672 1 87.5 291 ALA A N 1
ATOM 2248 C CA . ALA A 1 291 ? 13.555 32.281 20.234 1 87.5 291 ALA A CA 1
ATOM 2249 C C . ALA A 1 291 ? 12.672 31.906 19.031 1 87.5 291 ALA A C 1
ATOM 2251 O O . ALA A 1 291 ? 13.18 31.547 17.969 1 87.5 291 ALA A O 1
ATOM 2252 N N . PRO A 1 292 ? 11.414 32.031 19.172 1 94.19 292 PRO A N 1
ATOM 2253 C CA . PRO A 1 292 ? 10.5 31.703 18.078 1 94.19 292 PRO A CA 1
ATOM 2254 C C . PRO A 1 292 ? 10.773 32.5 16.812 1 94.19 292 PRO A C 1
ATOM 2256 O O . PRO A 1 292 ? 10.602 32 15.703 1 94.19 292 PRO A O 1
ATOM 2259 N N . GLU A 1 293 ? 11.281 33.719 16.922 1 89.56 293 GLU A N 1
ATOM 2260 C CA . GLU A 1 293 ? 11.453 34.656 15.789 1 89.56 293 GLU A CA 1
ATOM 2261 C C . GLU A 1 293 ? 12.547 34.156 14.852 1 89.56 293 GLU A C 1
ATOM 2263 O O . GLU A 1 293 ? 12.594 34.562 13.68 1 89.56 293 GLU A O 1
ATOM 2268 N N . SER A 1 294 ? 13.406 33.344 15.336 1 88.75 294 SER A N 1
ATOM 2269 C CA . SER A 1 294 ? 14.531 32.875 14.531 1 88.75 294 SER A CA 1
ATOM 2270 C C . SER A 1 294 ? 14.148 31.641 13.695 1 88.75 294 SER A C 1
ATOM 2272 O O . SER A 1 294 ? 14.906 31.219 12.828 1 88.75 294 SER A O 1
ATOM 2274 N N . ARG A 1 295 ? 12.977 31.125 13.906 1 93.75 295 ARG A N 1
ATOM 2275 C CA . ARG A 1 295 ? 12.562 29.906 13.242 1 93.75 295 ARG A CA 1
ATOM 2276 C C . ARG A 1 295 ? 11.93 30.203 11.883 1 93.75 295 ARG A C 1
ATOM 2278 O O . ARG A 1 295 ? 11.391 31.281 11.672 1 93.75 295 ARG A O 1
ATOM 2285 N N . LYS A 1 296 ? 12.055 29.266 10.977 1 92.69 296 LYS A N 1
ATOM 2286 C CA . LYS A 1 296 ? 11.492 29.344 9.625 1 92.69 296 LYS A CA 1
ATOM 2287 C C . LYS A 1 296 ? 10.336 28.375 9.453 1 92.69 296 LYS A C 1
ATOM 2289 O O . LYS A 1 296 ? 10.242 27.375 10.172 1 92.69 296 LYS A O 1
ATOM 2294 N N . PRO A 1 297 ? 9.398 28.734 8.5 1 94.94 297 PRO A N 1
ATOM 2295 C CA . PRO A 1 297 ? 8.305 27.797 8.25 1 94.94 297 PRO A CA 1
ATOM 2296 C C . PRO A 1 297 ? 8.789 26.453 7.719 1 94.94 297 PRO A C 1
ATOM 2298 O O . PRO A 1 297 ? 9.781 26.406 6.98 1 94.94 297 PRO A O 1
ATOM 2301 N N . ASN A 1 298 ? 8.078 25.438 8.07 1 94.38 298 ASN A N 1
ATOM 2302 C CA . ASN A 1 298 ? 8.477 24.078 7.754 1 94.38 298 ASN A CA 1
ATOM 2303 C C . ASN A 1 298 ? 8.07 23.688 6.336 1 94.38 298 ASN A C 1
ATOM 2305 O O . ASN A 1 298 ? 8.781 22.938 5.656 1 94.38 298 ASN A O 1
ATOM 2309 N N . LEU A 1 299 ? 6.938 24.141 5.828 1 95.88 299 LEU A N 1
ATOM 2310 C CA . LEU A 1 299 ? 6.316 23.578 4.637 1 95.88 299 LEU A CA 1
ATOM 2311 C C . LEU A 1 299 ? 6.543 24.484 3.428 1 95.88 299 LEU A C 1
ATOM 2313 O O . LEU A 1 299 ? 6.148 24.141 2.311 1 95.88 299 LEU A O 1
ATOM 2317 N N . GLU A 1 300 ? 7.211 25.594 3.57 1 92.88 300 GLU A N 1
ATOM 2318 C CA . GLU A 1 300 ? 7.348 26.594 2.518 1 92.88 300 GLU A CA 1
ATOM 2319 C C . GLU A 1 300 ? 8.07 26.031 1.302 1 92.88 300 GLU A C 1
ATOM 2321 O O . GLU A 1 300 ? 7.605 26.172 0.17 1 92.88 300 GLU A O 1
ATOM 2326 N N . GLY A 1 301 ? 9.227 25.422 1.586 1 88.69 301 GLY A N 1
ATOM 2327 C CA . GLY A 1 301 ? 9.977 24.844 0.485 1 88.69 301 GLY A CA 1
ATOM 2328 C C . GLY A 1 301 ? 9.188 23.828 -0.317 1 88.69 301 GLY A C 1
ATOM 2329 O O . GLY A 1 301 ? 9.25 23.812 -1.548 1 88.69 301 GLY A O 1
ATOM 2330 N N . ILE A 1 302 ? 8.469 23.031 0.36 1 91.44 302 ILE A N 1
ATOM 2331 C CA . ILE A 1 302 ? 7.664 21.984 -0.273 1 91.44 302 ILE A CA 1
ATOM 2332 C C . ILE A 1 302 ? 6.559 22.625 -1.11 1 91.44 302 ILE A C 1
ATOM 2334 O O . ILE A 1 302 ? 6.324 22.219 -2.252 1 91.44 302 ILE A O 1
ATOM 2338 N N . MET A 1 303 ? 5.895 23.594 -0.526 1 92 303 MET A N 1
ATOM 2339 C CA . MET A 1 303 ? 4.801 24.266 -1.213 1 92 303 MET A CA 1
ATOM 2340 C C . MET A 1 303 ? 5.301 24.969 -2.475 1 92 303 MET A C 1
ATOM 2342 O O . MET A 1 303 ? 4.637 24.938 -3.512 1 92 303 MET A O 1
ATOM 2346 N N . ARG A 1 304 ? 6.441 25.578 -2.42 1 88.06 304 ARG A N 1
ATOM 2347 C CA . ARG A 1 304 ? 7.023 26.25 -3.57 1 88.06 304 ARG A CA 1
ATOM 2348 C C . ARG A 1 304 ? 7.316 25.266 -4.699 1 88.06 304 ARG A C 1
ATOM 2350 O O . ARG A 1 304 ? 7.043 25.562 -5.867 1 88.06 304 ARG A O 1
ATOM 2357 N N . LYS A 1 305 ? 7.809 24.219 -4.316 1 87.38 305 LYS A N 1
ATOM 2358 C CA . LYS A 1 305 ? 8.125 23.203 -5.312 1 87.38 305 LYS A CA 1
ATOM 2359 C C . LYS A 1 305 ? 6.855 22.609 -5.914 1 87.38 305 LYS A C 1
ATOM 2361 O O . LYS A 1 305 ? 6.828 22.25 -7.094 1 87.38 305 LYS A O 1
ATOM 2366 N N . ALA A 1 306 ? 5.871 22.406 -5.105 1 90 306 ALA A N 1
ATOM 2367 C CA . ALA A 1 306 ? 4.594 21.906 -5.602 1 90 306 ALA A CA 1
ATOM 2368 C C . ALA A 1 306 ? 3.998 22.844 -6.641 1 90 306 ALA A C 1
ATOM 2370 O O . ALA A 1 306 ? 3.5 22.406 -7.68 1 90 306 ALA A O 1
ATOM 2371 N N . TYR A 1 307 ? 4.059 24.125 -6.379 1 87.94 307 TYR A N 1
ATOM 2372 C CA . TYR A 1 307 ? 3.582 25.109 -7.336 1 87.94 307 TYR A CA 1
ATOM 2373 C C . TYR A 1 307 ? 4.387 25.047 -8.633 1 87.94 307 TYR A C 1
ATOM 2375 O O . TYR A 1 307 ? 3.816 25.047 -9.719 1 87.94 307 TYR A O 1
ATOM 2383 N N . ALA A 1 308 ? 5.68 24.984 -8.461 1 83.81 308 ALA A N 1
ATOM 2384 C CA . ALA A 1 308 ? 6.562 24.922 -9.625 1 83.81 308 ALA A CA 1
ATOM 2385 C C . ALA A 1 308 ? 6.242 23.703 -10.492 1 83.81 308 ALA A C 1
ATOM 2387 O O . ALA A 1 308 ? 6.18 23.812 -11.719 1 83.81 308 ALA A O 1
ATOM 2388 N N . ALA A 1 309 ? 6.004 22.625 -9.836 1 83.25 309 ALA A N 1
ATOM 2389 C CA . ALA A 1 309 ? 5.734 21.375 -10.539 1 83.25 309 ALA A CA 1
ATOM 2390 C C . ALA A 1 309 ? 4.402 21.438 -11.281 1 83.25 309 ALA A C 1
ATOM 2392 O O . ALA A 1 309 ? 4.227 20.797 -12.32 1 83.25 309 ALA A O 1
ATOM 2393 N N . SER A 1 310 ? 3.5 22.172 -10.773 1 85.19 310 SER A N 1
ATOM 2394 C CA . SER A 1 310 ? 2.17 22.281 -11.359 1 85.19 310 SER A CA 1
ATOM 2395 C C . SER A 1 310 ? 2.098 23.406 -12.383 1 85.19 310 SER A C 1
ATOM 2397 O O . SER A 1 310 ? 1.077 23.578 -13.055 1 85.19 310 SER A O 1
ATOM 2399 N N . GLY A 1 311 ? 3.1 24.125 -12.5 1 78.88 311 GLY A N 1
ATOM 2400 C CA . GLY A 1 311 ? 3.109 25.266 -13.398 1 78.88 311 GLY A CA 1
ATOM 2401 C C . GLY A 1 311 ? 2.227 26.406 -12.938 1 78.88 311 GLY A C 1
ATOM 2402 O O . GLY A 1 311 ? 1.77 27.219 -13.742 1 78.88 311 GLY A O 1
ATOM 2403 N N . ARG A 1 312 ? 1.836 26.391 -11.688 1 82.25 312 ARG A N 1
ATOM 2404 C CA . ARG A 1 312 ? 0.982 27.422 -11.102 1 82.25 312 ARG A CA 1
ATOM 2405 C C . ARG A 1 312 ? 1.751 28.25 -10.078 1 82.25 312 ARG A C 1
ATOM 2407 O O . ARG A 1 312 ? 2.934 28 -9.836 1 82.25 312 ARG A O 1
ATOM 2414 N N . ARG A 1 313 ? 1.131 29.375 -9.727 1 76.69 313 ARG A N 1
ATOM 2415 C CA . ARG A 1 313 ? 1.744 30.25 -8.727 1 76.69 313 ARG A CA 1
ATOM 2416 C C . ARG A 1 313 ? 0.816 30.469 -7.539 1 76.69 313 ARG A C 1
ATOM 2418 O O . ARG A 1 313 ? -0.403 30.328 -7.66 1 76.69 313 ARG A O 1
ATOM 2425 N N . GLY A 1 314 ? 1.491 30.672 -6.426 1 82.81 314 GLY A N 1
ATOM 2426 C CA . GLY A 1 314 ? 0.749 30.969 -5.207 1 82.81 314 GLY A CA 1
ATOM 2427 C C . GLY A 1 314 ? 1.554 31.75 -4.188 1 82.81 314 GLY A C 1
ATOM 2428 O O . GLY A 1 314 ? 2.787 31.734 -4.223 1 82.81 314 GLY A O 1
ATOM 2429 N N . LEU A 1 315 ? 0.794 32.531 -3.43 1 87 315 LEU A N 1
ATOM 2430 C CA . LEU A 1 315 ? 1.399 33.25 -2.318 1 87 315 LEU A CA 1
ATOM 2431 C C . LEU A 1 315 ? 1.46 32.375 -1.069 1 87 315 LEU A C 1
ATOM 2433 O O . LEU A 1 315 ? 0.501 31.688 -0.756 1 87 315 LEU A O 1
ATOM 2437 N N . TYR A 1 316 ? 2.582 32.375 -0.427 1 91.75 316 TYR A N 1
ATOM 2438 C CA . TYR A 1 316 ? 2.789 31.625 0.806 1 91.75 316 TYR A CA 1
ATOM 2439 C C . TYR A 1 316 ? 3.064 32.562 1.976 1 91.75 316 TYR A C 1
ATOM 2441 O O . TYR A 1 316 ? 3.996 33.375 1.927 1 91.75 316 TYR A O 1
ATOM 2449 N N . LEU A 1 317 ? 2.281 32.5 3.008 1 93.19 317 LEU A N 1
ATOM 2450 C CA . LEU A 1 317 ? 2.41 33.344 4.184 1 93.19 317 LEU A CA 1
ATOM 2451 C C . LEU A 1 317 ? 2.59 32.5 5.445 1 93.19 317 LEU A C 1
ATOM 2453 O O . LEU A 1 317 ? 1.635 31.891 5.93 1 93.19 317 LEU A O 1
ATOM 2457 N N . PRO A 1 318 ? 3.785 32.531 6.035 1 96.25 318 PRO A N 1
ATOM 2458 C CA . PRO A 1 318 ? 3.939 31.844 7.328 1 96.25 318 PRO A CA 1
ATOM 2459 C C . PRO A 1 318 ? 3.287 32.625 8.477 1 96.25 318 PRO A C 1
ATOM 2461 O O . PRO A 1 318 ? 3.332 33.844 8.5 1 96.25 318 PRO A O 1
ATOM 2464 N N . ALA A 1 319 ? 2.578 32 9.305 1 97.81 319 ALA A N 1
ATOM 2465 C CA . ALA A 1 319 ? 2.016 32.5 10.555 1 97.81 319 ALA A CA 1
ATOM 2466 C C . ALA A 1 319 ? 2.375 31.609 11.734 1 97.81 319 ALA A C 1
ATOM 2468 O O . ALA A 1 319 ? 1.491 31.109 12.43 1 97.81 319 ALA A O 1
ATOM 2469 N N . ILE A 1 320 ? 3.744 31.5 12.031 1 97.81 320 ILE A N 1
ATOM 2470 C CA . ILE A 1 320 ? 4.215 30.453 12.922 1 97.81 320 ILE A CA 1
ATOM 2471 C C . ILE A 1 320 ? 4.73 31.062 14.219 1 97.81 320 ILE A C 1
ATOM 2473 O O . ILE A 1 320 ? 5.07 30.344 15.164 1 97.81 320 ILE A O 1
ATOM 2477 N N . ASN A 1 321 ? 4.84 32.344 14.32 1 96.69 321 ASN A N 1
ATOM 2478 C CA . ASN A 1 321 ? 5.219 33.125 15.5 1 96.69 321 ASN A CA 1
ATOM 2479 C C . ASN A 1 321 ? 4.648 34.531 15.453 1 96.69 321 ASN A C 1
ATOM 2481 O O . ASN A 1 321 ? 3.938 34.906 14.508 1 96.69 321 ASN A O 1
ATOM 2485 N N . ARG A 1 322 ? 4.941 35.344 16.469 1 96.06 322 ARG A N 1
ATOM 2486 C CA . ARG A 1 322 ? 4.336 36.656 16.562 1 96.06 322 ARG A CA 1
ATOM 2487 C C . ARG A 1 322 ? 4.688 37.5 15.344 1 96.06 322 ARG A C 1
ATOM 2489 O O . ARG A 1 322 ? 3.805 38.094 14.727 1 96.06 322 ARG A O 1
ATOM 2496 N N . ALA A 1 323 ? 5.949 37.531 14.992 1 93.06 323 ALA A N 1
ATOM 2497 C CA . ALA A 1 323 ? 6.418 38.375 13.891 1 93.06 323 ALA A CA 1
ATOM 2498 C C . ALA A 1 323 ? 5.773 37.969 12.57 1 93.06 323 ALA A C 1
ATOM 2500 O O . ALA A 1 323 ? 5.281 38.812 11.82 1 93.06 323 ALA A O 1
ATOM 2501 N N . THR A 1 324 ? 5.809 36.688 12.273 1 94.56 324 THR A N 1
ATOM 2502 C CA . THR A 1 324 ? 5.262 36.219 11.008 1 94.56 324 THR A CA 1
ATOM 2503 C C . THR A 1 324 ? 3.74 36.312 11 1 94.56 324 THR A C 1
ATOM 2505 O O . THR A 1 324 ? 3.135 36.562 9.953 1 94.56 324 THR A O 1
ATOM 2508 N N . LEU A 1 325 ? 3.094 36.156 12.117 1 95.69 325 LEU A N 1
ATOM 2509 C CA . LEU A 1 325 ? 1.651 36.344 12.242 1 95.69 325 LEU A CA 1
ATOM 2510 C C . LEU A 1 325 ? 1.25 37.781 11.883 1 95.69 325 LEU A C 1
ATOM 2512 O O . LEU A 1 325 ? 0.31 38 11.117 1 95.69 325 LEU A O 1
ATOM 2516 N N . GLU A 1 326 ? 1.889 38.719 12.461 1 91.19 326 GLU A N 1
ATOM 2517 C CA . GLU A 1 326 ? 1.592 40.125 12.211 1 91.19 326 GLU A CA 1
ATOM 2518 C C . GLU A 1 326 ? 1.868 40.5 10.75 1 91.19 326 GLU A C 1
ATOM 2520 O O . GLU A 1 326 ? 1.1 41.25 10.141 1 91.19 326 GLU A O 1
ATOM 2525 N N . ARG A 1 327 ? 2.959 40 10.25 1 90.06 327 ARG A N 1
ATOM 2526 C CA . ARG A 1 327 ? 3.297 40.25 8.852 1 90.06 327 ARG A CA 1
ATOM 2527 C C . ARG A 1 327 ? 2.242 39.656 7.918 1 90.06 327 ARG A C 1
ATOM 2529 O O . ARG A 1 327 ? 1.854 40.281 6.934 1 90.06 327 ARG A O 1
ATOM 2536 N N . ALA A 1 328 ? 1.815 38.406 8.172 1 91 328 ALA A N 1
ATOM 2537 C CA . ALA A 1 328 ? 0.785 37.75 7.363 1 91 328 ALA A CA 1
ATOM 2538 C C . ALA A 1 328 ? -0.521 38.531 7.41 1 91 328 ALA A C 1
ATOM 2540 O O . ALA A 1 328 ? -1.15 38.781 6.375 1 91 328 ALA A O 1
ATOM 2541 N N . ALA A 1 329 ? -0.92 38.969 8.578 1 88.25 329 ALA A N 1
ATOM 2542 C CA . ALA A 1 329 ? -2.148 39.719 8.75 1 88.25 329 ALA A CA 1
ATOM 2543 C C . ALA A 1 329 ? -2.08 41.062 7.977 1 88.25 329 ALA A C 1
ATOM 2545 O O . ALA A 1 329 ? -3.045 41.438 7.316 1 88.25 329 ALA A O 1
ATOM 2546 N N . ARG A 1 330 ? -0.959 41.719 8.055 1 83.5 330 ARG A N 1
ATOM 2547 C CA . ARG A 1 330 ? -0.777 42.969 7.352 1 83.5 330 ARG A CA 1
ATOM 2548 C C . ARG A 1 330 ? -0.835 42.781 5.84 1 83.5 330 ARG A C 1
ATOM 2550 O O . ARG A 1 330 ? -1.464 43.562 5.129 1 83.5 330 ARG A O 1
ATOM 2557 N N . THR A 1 331 ? -0.134 41.75 5.367 1 80.56 331 THR A N 1
ATOM 2558 C CA . THR A 1 331 ? -0.13 41.438 3.941 1 80.56 331 THR A CA 1
ATOM 2559 C C . THR A 1 331 ? -1.546 41.188 3.441 1 80.56 331 THR A C 1
ATOM 2561 O O . THR A 1 331 ? -1.942 41.688 2.387 1 80.56 331 THR A O 1
ATOM 2564 N N . LEU A 1 332 ? -2.305 40.469 4.188 1 82.12 332 LEU A N 1
ATOM 2565 C CA . LEU A 1 332 ? -3.66 40.125 3.783 1 82.12 332 LEU A CA 1
ATOM 2566 C C . LEU A 1 332 ? -4.582 41.312 3.822 1 82.12 332 LEU A C 1
ATOM 2568 O O . LEU A 1 332 ? -5.5 41.438 3.004 1 82.12 332 LEU A O 1
ATOM 2572 N N . GLU A 1 333 ? -4.391 42.188 4.738 1 76.94 333 GLU A N 1
ATOM 2573 C CA . GLU A 1 333 ? -5.148 43.438 4.785 1 76.94 333 GLU A CA 1
ATOM 2574 C C . GLU A 1 333 ? -4.879 44.281 3.549 1 76.94 333 GLU A C 1
ATOM 2576 O O . GLU A 1 333 ? -5.793 44.906 2.998 1 76.94 333 GLU A O 1
ATOM 2581 N N . LEU A 1 334 ? -3.668 44.312 3.225 1 70.5 334 LEU A N 1
ATOM 2582 C CA . LEU A 1 334 ? -3.289 45.062 2.033 1 70.5 334 LEU A CA 1
ATOM 2583 C C . LEU A 1 334 ? -3.926 44.469 0.786 1 70.5 334 LEU A C 1
ATOM 2585 O O . LEU A 1 334 ? -4.375 45.188 -0.101 1 70.5 334 LEU A O 1
ATOM 2589 N N . LEU A 1 335 ? -3.934 43.156 0.758 1 67.31 335 LEU A N 1
ATOM 2590 C CA . LEU A 1 335 ? -4.551 42.469 -0.371 1 67.31 335 LEU A CA 1
ATOM 2591 C C . LEU A 1 335 ? -6.051 42.75 -0.424 1 67.31 335 LEU A C 1
ATOM 2593 O O . LEU A 1 335 ? -6.613 42.906 -1.506 1 67.31 335 LEU A O 1
ATOM 2597 N N . ARG A 1 336 ? -6.695 42.75 0.658 1 68.06 336 ARG A N 1
ATOM 2598 C CA . ARG A 1 336 ? -8.125 43.031 0.735 1 68.06 336 ARG A CA 1
ATOM 2599 C C . ARG A 1 336 ? -8.438 44.469 0.312 1 68.06 336 ARG A C 1
ATOM 2601 O O . ARG A 1 336 ? -9.445 44.719 -0.353 1 68.06 336 ARG A O 1
ATOM 2608 N N . SER A 1 337 ? -7.648 45.375 0.719 1 59.06 337 SER A N 1
ATOM 2609 C CA . SER A 1 337 ? -7.875 46.781 0.412 1 59.06 337 SER A CA 1
ATOM 2610 C C . SER A 1 337 ? -7.609 47.062 -1.061 1 59.06 337 SER A C 1
ATOM 2612 O O . SER A 1 337 ? -8.227 47.969 -1.642 1 59.06 337 SER A O 1
ATOM 2614 N N . ALA A 1 338 ? -6.559 46.531 -1.531 1 50.22 338 ALA A N 1
ATOM 2615 C CA . ALA A 1 338 ? -6.211 46.719 -2.934 1 50.22 338 ALA A CA 1
ATOM 2616 C C . ALA A 1 338 ? -7.254 46.125 -3.857 1 50.22 338 ALA A C 1
ATOM 2618 O O . ALA A 1 338 ? -7.328 46.469 -5.039 1 50.22 338 ALA A O 1
ATOM 2619 N N . SER A 1 339 ? -7.867 45.031 -3.408 1 43.78 339 SER A N 1
ATOM 2620 C CA . SER A 1 339 ? -8.883 44.438 -4.277 1 43.78 339 SER A CA 1
ATOM 2621 C C . SER A 1 339 ? -10.031 45.406 -4.516 1 43.78 339 SER A C 1
ATOM 2623 O O . SER A 1 339 ? -10.859 45.625 -3.625 1 43.78 339 SER A O 1
ATOM 2625 N N . PRO A 1 340 ? -9.914 46.656 -5.074 1 37.44 340 PRO A N 1
ATOM 2626 C CA . PRO A 1 340 ? -11.219 47.125 -5.531 1 37.44 340 PRO A CA 1
ATOM 2627 C C . PRO A 1 340 ? -12.125 46 -6.004 1 37.44 340 PRO A C 1
ATOM 2629 O O . PRO A 1 340 ? -11.633 44.938 -6.379 1 37.44 340 PRO A O 1
ATOM 2632 N N . MET A 1 341 ? -13.602 46.062 -5.711 1 32.5 341 MET A N 1
ATOM 2633 C CA . MET A 1 341 ? -14.547 45.062 -6.199 1 32.5 341 MET A CA 1
ATOM 2634 C C . MET A 1 341 ? -14.141 44.562 -7.582 1 32.5 341 MET A C 1
ATOM 2636 O O . MET A 1 341 ? -14.883 43.812 -8.211 1 32.5 341 MET A O 1
ATOM 2640 N N . GLU A 1 342 ? -13.383 45.344 -8.266 1 30.42 342 GLU A N 1
ATOM 2641 C CA . GLU A 1 342 ? -13.172 44.844 -9.633 1 30.42 342 GLU A CA 1
ATOM 2642 C C . GLU A 1 342 ? -12.273 43.625 -9.656 1 30.42 342 GLU A C 1
ATOM 2644 O O . GLU A 1 342 ? -11.234 43.594 -8.992 1 30.42 342 GLU A O 1
ATOM 2649 N N . PRO A 1 343 ? -12.828 42.5 -10.016 1 29.22 343 PRO A N 1
ATOM 2650 C CA . PRO A 1 343 ? -12.211 41.188 -10.039 1 29.22 343 PRO A CA 1
ATOM 2651 C C . PRO A 1 343 ? -10.773 41.188 -10.555 1 29.22 343 PRO A C 1
ATOM 2653 O O . PRO A 1 343 ? -10.484 41.875 -11.547 1 29.22 343 PRO A O 1
ATOM 2656 N N . VAL A 1 344 ? -9.844 41.5 -9.766 1 28.11 344 VAL A N 1
ATOM 2657 C CA . VAL A 1 344 ? -8.477 41.219 -10.195 1 28.11 344 VAL A CA 1
ATOM 2658 C C . VAL A 1 344 ? -8.406 39.844 -10.852 1 28.11 344 VAL A C 1
ATOM 2660 O O . VAL A 1 344 ? -8.867 38.844 -10.281 1 28.11 344 VAL A O 1
ATOM 2663 N N . TRP A 1 345 ? -8.578 39.844 -12.109 1 27 345 TRP A N 1
ATOM 2664 C CA . TRP A 1 345 ? -8.633 38.594 -12.898 1 27 345 TRP A CA 1
ATOM 2665 C C . TRP A 1 345 ? -7.281 37.906 -12.891 1 27 345 TRP A C 1
ATOM 2667 O O . TRP A 1 345 ? -6.238 38.531 -13.07 1 27 345 TRP A O 1
ATOM 2677 N N . VAL A 1 346 ? -7.047 37.25 -11.914 1 26.67 346 VAL A N 1
ATOM 2678 C CA . VAL A 1 346 ? -5.855 36.406 -11.977 1 26.67 346 VAL A CA 1
ATOM 2679 C C . VAL A 1 346 ? -6.129 35.188 -12.852 1 26.67 346 VAL A C 1
ATOM 2681 O O . VAL A 1 346 ? -7.016 34.406 -12.555 1 26.67 346 VAL A O 1
ATOM 2684 N N . ASP A 1 347 ? -6.285 35.406 -14.016 1 27.69 347 ASP A N 1
ATOM 2685 C CA . ASP A 1 347 ? -6.43 34.188 -14.812 1 27.69 347 ASP A CA 1
ATOM 2686 C C . ASP A 1 347 ? -5.305 33.188 -14.523 1 27.69 347 ASP A C 1
ATOM 2688 O O . ASP A 1 347 ? -4.148 33.594 -14.352 1 27.69 347 ASP A O 1
ATOM 2692 N N . GLU A 1 348 ? -5.695 32.156 -13.891 1 27.53 348 GLU A N 1
ATOM 2693 C CA . GLU A 1 348 ? -4.836 31.078 -13.438 1 27.53 348 GLU A CA 1
ATOM 2694 C C . GLU A 1 348 ? -3.633 30.906 -14.367 1 27.53 348 GLU A C 1
ATOM 2696 O O . GLU A 1 348 ? -2.566 30.469 -13.93 1 27.53 348 GLU A O 1
ATOM 2701 N N . ARG A 1 349 ? -3.879 30.781 -15.727 1 29.3 349 ARG A N 1
ATOM 2702 C CA . ARG A 1 349 ? -2.73 30.547 -16.594 1 29.3 349 ARG A CA 1
ATOM 2703 C C . ARG A 1 349 ? -1.88 31.797 -16.734 1 29.3 349 ARG A C 1
ATOM 2705 O O . ARG A 1 349 ? -0.786 31.75 -17.312 1 29.3 349 ARG A O 1
ATOM 2712 N N . HIS A 1 350 ? -2.582 33.094 -16.688 1 27.58 350 HIS A N 1
ATOM 2713 C CA . HIS A 1 350 ? -2.033 34.406 -16.953 1 27.58 350 HIS A CA 1
ATOM 2714 C C . HIS A 1 350 ? -2.127 35.312 -15.719 1 27.58 350 HIS A C 1
ATOM 2716 O O . HIS A 1 350 ? -3.197 35.438 -15.117 1 27.58 350 HIS A O 1
ATOM 2722 N N . PHE A 1 351 ? -1.238 35.312 -14.742 1 27.17 351 PHE A N 1
ATOM 2723 C CA . PHE A 1 351 ? -1.17 36.312 -13.68 1 27.17 351 PHE A CA 1
ATOM 2724 C C . PHE A 1 351 ? -0.98 37.719 -14.258 1 27.17 351 PHE A C 1
ATOM 2726 O O . PHE A 1 351 ? -0.141 37.906 -15.133 1 27.17 351 PHE A O 1
ATOM 2733 N N . SER A 1 352 ? -2.059 38.344 -14.609 1 29.25 352 SER A N 1
ATOM 2734 C CA . SER A 1 352 ? -1.914 39.75 -15.023 1 29.25 352 SER A CA 1
ATOM 2735 C C . SER A 1 352 ? -1.923 40.688 -13.82 1 29.25 352 SER A C 1
ATOM 2737 O O . SER A 1 352 ? -2.719 40.5 -12.891 1 29.25 352 SER A O 1
ATOM 2739 N N . LEU A 1 353 ? -0.77 41.125 -13.328 1 28.59 353 LEU A N 1
ATOM 2740 C CA . LEU A 1 353 ? -0.669 42.188 -12.328 1 28.59 353 LEU A CA 1
ATOM 2741 C C . LEU A 1 353 ? -0.939 43.562 -12.953 1 28.59 353 LEU A C 1
ATOM 2743 O O . LEU A 1 353 ? -0.305 43.938 -13.945 1 28.59 353 LEU A O 1
ATOM 2747 N N . HIS A 1 354 ? -2.152 44 -12.797 1 30.23 354 HIS A N 1
ATOM 2748 C CA . HIS A 1 354 ? -2.555 45.344 -13.227 1 30.23 354 HIS A CA 1
ATOM 2749 C C . HIS A 1 354 ? -2.074 46.406 -12.242 1 30.23 354 HIS A C 1
ATOM 2751 O O . HIS A 1 354 ? -2.449 46.375 -11.07 1 30.23 354 HIS A O 1
ATOM 2757 N N . LEU A 1 355 ? -0.824 46.906 -12.344 1 28.86 355 LEU A N 1
ATOM 2758 C CA . LEU A 1 355 ? -0.368 48 -11.5 1 28.86 355 LEU A CA 1
ATOM 2759 C C . LEU A 1 355 ? -0.842 49.344 -12.047 1 28.86 355 LEU A C 1
ATOM 2761 O O . LEU A 1 355 ? -0.854 49.562 -13.258 1 28.86 355 LEU A O 1
ATOM 2765 N N . PRO A 1 356 ? -1.664 50.062 -11.344 1 29.69 356 PRO A N 1
ATOM 2766 C CA . PRO A 1 356 ? -2.074 51.406 -11.766 1 29.69 356 PRO A CA 1
ATOM 2767 C C . PRO A 1 356 ? -0.893 52.281 -12.164 1 29.69 356 PRO A C 1
ATOM 2769 O O . PRO A 1 356 ? 0.075 52.406 -11.406 1 29.69 356 PRO A O 1
ATOM 2772 N N . LEU A 1 357 ? -0.57 52.344 -13.383 1 28.86 357 LEU A N 1
ATOM 2773 C CA . LEU A 1 357 ? 0.457 53.312 -13.789 1 28.86 357 LEU A CA 1
ATOM 2774 C C . LEU A 1 357 ? 0.014 54.75 -13.508 1 28.86 357 LEU A C 1
ATOM 2776 O O . LEU A 1 357 ? -1.082 55.125 -13.898 1 28.86 357 LEU A O 1
ATOM 2780 N N . HIS A 1 358 ? 0.274 55.281 -12.273 1 27.83 358 HIS A N 1
ATOM 2781 C CA . HIS A 1 358 ? 0.152 56.719 -12.164 1 27.83 358 HIS A CA 1
ATOM 2782 C C . HIS A 1 358 ? 0.726 57.438 -13.398 1 27.83 358 HIS A C 1
ATOM 2784 O O . HIS A 1 358 ? 1.709 56.969 -13.977 1 27.83 358 HIS A O 1
ATOM 2790 N N . GLN A 1 359 ? 0.036 58.312 -14.156 1 29.27 359 GLN A N 1
ATOM 2791 C CA . GLN A 1 359 ? 0.36 59.188 -15.273 1 29.27 359 GLN A CA 1
ATOM 2792 C C . GLN A 1 359 ? 1.711 59.875 -15.07 1 29.27 359 GLN A C 1
ATOM 2794 O O . GLN A 1 359 ? 2.312 60.375 -16.016 1 29.27 359 GLN A O 1
ATOM 2799 N N . GLY A 1 360 ? 2 60.531 -13.844 1 27.94 360 GLY A N 1
ATOM 2800 C CA . GLY A 1 360 ? 3.123 61.469 -13.844 1 27.94 360 GLY A CA 1
ATOM 2801 C C . GLY A 1 360 ? 4.449 60.812 -14.156 1 27.94 360 GLY A C 1
ATOM 2802 O O . GLY A 1 360 ? 4.48 59.625 -14.562 1 27.94 360 GLY A O 1
ATOM 2803 N N . THR A 1 361 ? 5.547 61.219 -13.234 1 27.94 361 THR A N 1
ATOM 2804 C CA . THR A 1 361 ? 6.98 61.062 -13.445 1 27.94 361 THR A CA 1
ATOM 2805 C C . THR A 1 361 ? 7.34 59.562 -13.531 1 27.94 361 THR A C 1
ATOM 2807 O O . THR A 1 361 ? 6.754 58.75 -12.836 1 27.94 361 THR A O 1
ATOM 2810 N N . VAL A 1 362 ? 7.926 59.062 -14.641 1 31.17 362 VAL A N 1
ATOM 2811 C CA . VAL A 1 362 ? 8.594 57.812 -15.031 1 31.17 362 VAL A CA 1
ATOM 2812 C C . VAL A 1 362 ? 9.336 57.219 -13.836 1 31.17 362 VAL A C 1
ATOM 2814 O O . VAL A 1 362 ? 9.969 56.156 -13.953 1 31.17 362 VAL A O 1
ATOM 2817 N N . ASP A 1 363 ? 9.609 58.031 -12.766 1 29.67 363 ASP A N 1
ATOM 2818 C CA . ASP A 1 363 ? 10.812 57.75 -11.992 1 29.67 363 ASP A CA 1
ATOM 2819 C C . ASP A 1 363 ? 10.68 56.438 -11.234 1 29.67 363 ASP A C 1
ATOM 2821 O O . ASP A 1 363 ? 11.539 55.562 -11.352 1 29.67 363 ASP A O 1
ATOM 2825 N N . GLU A 1 364 ? 10.25 56.688 -9.945 1 30.48 364 GLU A N 1
ATOM 2826 C CA . GLU A 1 364 ? 10.461 55.844 -8.758 1 30.48 364 GLU A CA 1
ATOM 2827 C C . GLU A 1 364 ? 9.695 54.531 -8.867 1 30.48 364 GLU A C 1
ATOM 2829 O O . GLU A 1 364 ? 9.984 53.594 -8.148 1 30.48 364 GLU A O 1
ATOM 2834 N N . ASP A 1 365 ? 8.664 54.531 -9.57 1 30.02 365 ASP A N 1
ATOM 2835 C CA . ASP A 1 365 ? 7.684 53.438 -9.484 1 30.02 365 ASP A CA 1
ATOM 2836 C C . ASP A 1 365 ? 8.172 52.188 -10.211 1 30.02 365 ASP A C 1
ATOM 2838 O O . ASP A 1 365 ? 7.496 51.156 -10.203 1 30.02 365 ASP A O 1
ATOM 2842 N N . SER A 1 366 ? 9.242 52.375 -11.047 1 33.19 366 SER A N 1
ATOM 2843 C CA . SER A 1 366 ? 10.094 51.375 -11.664 1 33.19 366 SER A CA 1
ATOM 2844 C C . SER A 1 366 ? 10.859 50.594 -10.609 1 33.19 366 SER A C 1
ATOM 2846 O O . SER A 1 366 ? 11.234 49.438 -10.844 1 33.19 366 SER A O 1
ATOM 2848 N N . LEU A 1 367 ? 11.273 51.25 -9.594 1 32.34 367 LEU A N 1
ATOM 2849 C CA . LEU A 1 367 ? 12.047 50.656 -8.516 1 32.34 367 LEU A CA 1
ATOM 2850 C C . LEU A 1 367 ? 11.273 49.5 -7.852 1 32.34 367 LEU A C 1
ATOM 2852 O O . LEU A 1 367 ? 11.852 48.469 -7.492 1 32.34 367 LEU A O 1
ATOM 2856 N N . GLY A 1 368 ? 9.93 49.781 -7.57 1 33.75 368 GLY A N 1
ATOM 2857 C CA . GLY A 1 368 ? 9.141 48.781 -6.852 1 33.75 368 GLY A CA 1
ATOM 2858 C C . GLY A 1 368 ? 8.922 47.5 -7.645 1 33.75 368 GLY A C 1
ATOM 2859 O O . GLY A 1 368 ? 8.867 46.406 -7.07 1 33.75 368 GLY A O 1
ATOM 2860 N N . LEU A 1 369 ? 8.82 47.656 -9.055 1 34.72 369 LEU A N 1
ATOM 2861 C CA . LEU A 1 369 ? 8.836 46.438 -9.859 1 34.72 369 LEU A CA 1
ATOM 2862 C C . LEU A 1 369 ? 10.156 45.688 -9.68 1 34.72 369 LEU A C 1
ATOM 2864 O O . LEU A 1 369 ? 10.164 44.438 -9.594 1 34.72 369 LEU A O 1
ATOM 2868 N N . GLY A 1 370 ? 11.234 46.469 -9.586 1 34.56 370 GLY A N 1
ATOM 2869 C CA . GLY A 1 370 ? 12.539 45.938 -9.273 1 34.56 370 GLY A CA 1
ATOM 2870 C C . GLY A 1 370 ? 12.57 45.156 -7.973 1 34.56 370 GLY A C 1
ATOM 2871 O O . GLY A 1 370 ? 13.148 44.062 -7.898 1 34.56 370 GLY A O 1
ATOM 2872 N N . ARG A 1 371 ? 11.969 45.688 -6.832 1 36.38 371 ARG A N 1
ATOM 2873 C CA . ARG A 1 371 ? 11.922 45 -5.543 1 36.38 371 ARG A CA 1
ATOM 2874 C C . ARG A 1 371 ? 11.016 43.781 -5.609 1 36.38 371 ARG A C 1
ATOM 2876 O O . ARG A 1 371 ? 11.328 42.719 -5.02 1 36.38 371 ARG A O 1
ATOM 2883 N N . LEU A 1 372 ? 9.859 43.812 -6.309 1 33.91 372 LEU A N 1
ATOM 2884 C CA . LEU A 1 372 ? 8.953 42.688 -6.371 1 33.91 372 LEU A CA 1
ATOM 2885 C C . LEU A 1 372 ? 9.578 41.531 -7.145 1 33.91 372 LEU A C 1
ATOM 2887 O O . LEU A 1 372 ? 9.477 40.375 -6.734 1 33.91 372 LEU A O 1
ATOM 2891 N N . VAL A 1 373 ? 10.258 41.844 -8.305 1 37.16 373 VAL A N 1
ATOM 2892 C CA . VAL A 1 373 ? 11.039 40.875 -9.047 1 37.16 373 VAL A CA 1
ATOM 2893 C C . VAL A 1 373 ? 12.109 40.25 -8.141 1 37.16 373 VAL A C 1
ATOM 2895 O O . VAL A 1 373 ? 12.32 39.031 -8.133 1 37.16 373 VAL A O 1
ATOM 2898 N N . GLN A 1 374 ? 12.75 41.094 -7.445 1 37.72 374 GLN A N 1
ATOM 2899 C CA . GLN A 1 374 ? 13.789 40.625 -6.523 1 37.72 374 GLN A CA 1
ATOM 2900 C C . GLN A 1 374 ? 13.211 39.688 -5.473 1 37.72 374 GLN A C 1
ATOM 2902 O O . GLN A 1 374 ? 13.805 38.656 -5.176 1 37.72 374 GLN A O 1
ATOM 2907 N N . GLU A 1 375 ? 12.055 40.094 -4.871 1 37.94 375 GLU A N 1
ATOM 2908 C CA . GLU A 1 375 ? 11.414 39.344 -3.805 1 37.94 375 GLU A CA 1
ATOM 2909 C C . GLU A 1 375 ? 10.797 38.062 -4.344 1 37.94 375 GLU A C 1
ATOM 2911 O O . GLU A 1 375 ? 10.781 37.031 -3.656 1 37.94 375 GLU A O 1
ATOM 2916 N N . LEU A 1 376 ? 10.18 38.219 -5.605 1 34.81 376 LEU A N 1
ATOM 2917 C CA . LEU A 1 376 ? 9.562 37.031 -6.176 1 34.81 376 LEU A CA 1
ATOM 2918 C C . LEU A 1 376 ? 10.594 36.156 -6.883 1 34.81 376 LEU A C 1
ATOM 2920 O O . LEU A 1 376 ? 10.258 35.094 -7.414 1 34.81 376 LEU A O 1
ATOM 2924 N N . GLY A 1 377 ? 11.766 36.469 -6.809 1 34.78 377 GLY A N 1
ATOM 2925 C CA . GLY A 1 377 ? 12.953 35.844 -7.371 1 34.78 377 GLY A CA 1
ATOM 2926 C C . GLY A 1 377 ? 12.898 35.719 -8.883 1 34.78 377 GLY A C 1
ATOM 2927 O O . GLY A 1 377 ? 13.438 34.781 -9.453 1 34.78 377 GLY A O 1
ATOM 2928 N N . LEU A 1 378 ? 12.055 36.5 -9.57 1 33.41 378 LEU A N 1
ATOM 2929 C CA . LEU A 1 378 ? 11.836 36.406 -11.016 1 33.41 378 LEU A CA 1
ATOM 2930 C C . LEU A 1 378 ? 13.039 36.969 -11.773 1 33.41 378 LEU A C 1
ATOM 2932 O O . LEU A 1 378 ? 13.633 37.969 -11.352 1 33.41 378 LEU A O 1
ATOM 2936 N N . ARG A 1 379 ? 13.734 36.156 -12.75 1 32.19 379 ARG A N 1
ATOM 2937 C CA . ARG A 1 379 ? 14.992 36.625 -13.344 1 32.19 379 ARG A CA 1
ATOM 2938 C C . ARG A 1 379 ? 14.742 37.5 -14.555 1 32.19 379 ARG A C 1
ATOM 2940 O O . ARG A 1 379 ? 15.5 38.438 -14.812 1 32.19 379 ARG A O 1
ATOM 2947 N N . ARG A 1 380 ? 13.883 37.094 -15.891 1 32.62 380 ARG A N 1
ATOM 2948 C CA . ARG A 1 380 ? 13.766 37.844 -17.125 1 32.62 380 ARG A CA 1
ATOM 2949 C C . ARG A 1 380 ? 12.32 38.281 -17.375 1 32.62 380 ARG A C 1
ATOM 2951 O O . ARG A 1 380 ? 11.383 37.562 -17.016 1 32.62 380 ARG A O 1
ATOM 2958 N N . VAL A 1 381 ? 11.977 39.594 -17.688 1 31.94 381 VAL A N 1
ATOM 2959 C CA . VAL A 1 381 ? 10.727 40.312 -17.953 1 31.94 381 VAL A CA 1
ATOM 2960 C C . VAL A 1 381 ? 10.617 40.625 -19.438 1 31.94 381 VAL A C 1
ATOM 2962 O O . VAL A 1 381 ? 11.531 41.219 -20.016 1 31.94 381 VAL A O 1
ATOM 2965 N N . VAL A 1 382 ? 9.758 39.812 -20.406 1 30.75 382 VAL A N 1
ATOM 2966 C CA . VAL A 1 382 ? 9.578 40.156 -21.812 1 30.75 382 VAL A CA 1
ATOM 2967 C C . VAL A 1 382 ? 8.516 41.25 -21.938 1 30.75 382 VAL A C 1
ATOM 2969 O O . VAL A 1 382 ? 7.453 41.156 -21.312 1 30.75 382 VAL A O 1
ATOM 2972 N N . GLU A 1 383 ? 8.781 42.25 -22.672 1 30.2 383 GLU A N 1
ATOM 2973 C CA . GLU A 1 383 ? 8.055 43.469 -23.016 1 30.2 383 GLU A CA 1
ATOM 2974 C C . GLU A 1 383 ? 7.234 43.281 -24.281 1 30.2 383 GLU A C 1
ATOM 2976 O O . GLU A 1 383 ? 7.77 42.906 -25.328 1 30.2 383 GLU A O 1
ATOM 2981 N N . THR A 1 384 ? 5.945 42.656 -24.547 1 30.69 384 THR A N 1
ATOM 2982 C CA . THR A 1 384 ? 5.199 42.625 -25.812 1 30.69 384 THR A CA 1
ATOM 2983 C C . THR A 1 384 ? 4.613 44 -26.141 1 30.69 384 THR A C 1
ATOM 2985 O O . THR A 1 384 ? 4.258 44.75 -25.25 1 30.69 384 THR A O 1
ATOM 2988 N N . GLU A 1 385 ? 4.891 44.438 -27.391 1 29.47 385 GLU A N 1
ATOM 2989 C CA . GLU A 1 385 ? 4.426 45.688 -28 1 29.47 385 GLU A CA 1
ATOM 2990 C C . GLU A 1 385 ? 2.904 45.719 -28.094 1 29.47 385 GLU A C 1
ATOM 2992 O O . GLU A 1 385 ? 2.279 44.719 -28.422 1 29.47 385 GLU A O 1
ATOM 2997 N N . ILE A 1 386 ? 2.188 46.781 -27.703 1 30.61 386 ILE A N 1
ATOM 2998 C CA . ILE A 1 386 ? 0.825 47.281 -27.641 1 30.61 386 ILE A CA 1
ATOM 2999 C C . ILE A 1 386 ? 0.35 47.688 -29.031 1 30.61 386 ILE A C 1
ATOM 3001 O O . ILE A 1 386 ? 1.028 48.438 -29.734 1 30.61 386 ILE A O 1
ATOM 3005 N N . GLU A 1 387 ? -0.354 46.656 -29.781 1 31.45 387 GLU A N 1
ATOM 3006 C CA . GLU A 1 387 ? -0.957 47.25 -30.969 1 31.45 387 GLU A CA 1
ATOM 3007 C C . GLU A 1 387 ? -1.594 48.594 -30.641 1 31.45 387 GLU A C 1
ATOM 3009 O O . GLU A 1 387 ? -2.021 48.844 -29.5 1 31.45 387 GLU A O 1
ATOM 3014 N N . GLU A 1 388 ? -1.387 49.531 -31.562 1 33.41 388 GLU A N 1
ATOM 3015 C CA . GLU A 1 388 ? -1.705 50.969 -31.547 1 33.41 388 GLU A CA 1
ATOM 3016 C C . GLU A 1 388 ? -3.088 51.219 -30.953 1 33.41 388 GLU A C 1
ATOM 3018 O O . GLU A 1 388 ? -3.287 52.188 -30.219 1 33.41 388 GLU A O 1
ATOM 3023 N N . ASP A 1 389 ? -4.188 50.75 -31.672 1 33.34 389 ASP A N 1
ATOM 3024 C CA . ASP A 1 389 ? -5.367 51.375 -31.078 1 33.34 389 ASP A CA 1
ATOM 3025 C C . ASP A 1 389 ? -5.504 50.969 -29.609 1 33.34 389 ASP A C 1
ATOM 3027 O O . ASP A 1 389 ? -6.07 51.75 -28.828 1 33.34 389 ASP A O 1
ATOM 3031 N N . ASP A 1 390 ? -5.805 49.75 -29.172 1 29.98 390 ASP A N 1
ATOM 3032 C CA . ASP A 1 390 ? -5.609 49.719 -27.734 1 29.98 390 ASP A CA 1
ATOM 3033 C C . ASP A 1 390 ? -4.141 49.5 -27.375 1 29.98 390 ASP A C 1
ATOM 3035 O O . ASP A 1 390 ? -3.617 48.406 -27.578 1 29.98 390 ASP A O 1
ATOM 3039 N N . ASP A 1 391 ? -3.139 50.312 -27.812 1 29.7 391 ASP A N 1
ATOM 3040 C CA . ASP A 1 391 ? -1.703 50.562 -27.891 1 29.7 391 ASP A CA 1
ATOM 3041 C C . ASP A 1 391 ? -0.945 49.75 -26.844 1 29.7 391 ASP A C 1
ATOM 3043 O O . ASP A 1 391 ? 0.218 49.406 -27.047 1 29.7 391 ASP A O 1
ATOM 3047 N N . SER A 1 392 ? -1.232 49.812 -25.672 1 28.86 392 SER A N 1
ATOM 3048 C CA . SER A 1 392 ? -0.219 49.781 -24.625 1 28.86 392 SER A CA 1
ATOM 3049 C C . SER A 1 392 ? 0.108 48.344 -24.25 1 28.86 392 SER A C 1
ATOM 3051 O O . SER A 1 392 ? 0.965 48.094 -23.391 1 28.86 392 SER A O 1
ATOM 3053 N N . LEU A 1 393 ? -0.713 47.25 -24.766 1 29.2 393 LEU A N 1
ATOM 3054 C CA . LEU A 1 393 ? -0.549 46.062 -23.938 1 29.2 393 LEU A CA 1
ATOM 3055 C C . LEU A 1 393 ? 0.394 45.062 -24.594 1 29.2 393 LEU A C 1
ATOM 3057 O O . LEU A 1 393 ? 0.215 44.719 -25.766 1 29.2 393 LEU A O 1
ATOM 3061 N N . LEU A 1 394 ? 1.709 45.062 -24.453 1 28.22 394 LEU A N 1
ATOM 3062 C CA . LEU A 1 394 ? 2.688 44.062 -24.859 1 28.22 394 LEU A CA 1
ATOM 3063 C C . LEU A 1 394 ? 2.48 42.781 -24.094 1 28.22 394 LEU A C 1
ATOM 3065 O O . LEU A 1 394 ? 2.426 42.781 -22.859 1 28.22 394 LEU A O 1
ATOM 3069 N N . THR A 1 395 ? 1.812 41.688 -24.766 1 31.03 395 THR A N 1
ATOM 3070 C CA . THR A 1 395 ? 1.588 40.438 -24.031 1 31.03 395 THR A CA 1
ATOM 3071 C C . THR A 1 395 ? 2.783 39.5 -24.188 1 31.03 395 THR A C 1
ATOM 3073 O O . THR A 1 395 ? 3.203 39.188 -25.312 1 31.03 395 THR A O 1
ATOM 3076 N N . LEU A 1 396 ? 3.746 39.406 -23.391 1 29.28 396 LEU A N 1
ATOM 3077 C CA . LEU A 1 396 ? 4.863 38.469 -23.375 1 29.28 396 LEU A CA 1
ATOM 3078 C C . LEU A 1 396 ? 4.422 37.125 -22.828 1 29.28 396 LEU A C 1
ATOM 3080 O O . LEU A 1 396 ? 3.791 37.062 -21.781 1 29.28 396 LEU A O 1
ATOM 3084 N N . LYS A 1 397 ? 4.285 35.969 -23.844 1 30.36 397 LYS A N 1
ATOM 3085 C CA . LYS A 1 397 ? 3.859 34.656 -23.422 1 30.36 397 LYS A CA 1
ATOM 3086 C C . LYS A 1 397 ? 5.051 33.719 -23.281 1 30.36 397 LYS A C 1
ATOM 3088 O O . LYS A 1 397 ? 5.926 33.688 -24.156 1 30.36 397 LYS A O 1
ATOM 3093 N N . THR A 1 398 ? 5.547 33.25 -22.219 1 28.92 398 THR A N 1
ATOM 3094 C CA . THR A 1 398 ? 6.609 32.281 -22 1 28.92 398 THR A CA 1
ATOM 3095 C C . THR A 1 398 ? 6.035 30.875 -21.922 1 28.92 398 THR A C 1
ATOM 3097 O O . THR A 1 398 ? 5.004 30.656 -21.281 1 28.92 398 THR A O 1
ATOM 3100 N N . TYR A 1 399 ? 6.23 29.938 -23.031 1 29.56 399 TYR A N 1
ATOM 3101 C CA . TYR A 1 399 ? 5.816 28.531 -23.031 1 29.56 399 TYR A CA 1
ATOM 3102 C C . TYR A 1 399 ? 6.914 27.641 -22.453 1 29.56 399 TYR A C 1
ATOM 3104 O O . TYR A 1 399 ? 8.102 27.859 -22.734 1 29.56 399 TYR A O 1
ATOM 3112 N N . CYS A 1 400 ? 6.793 27.203 -21.234 1 27.83 400 CYS A N 1
ATOM 3113 C CA . CYS A 1 400 ? 7.695 26.156 -20.766 1 27.83 400 CYS A CA 1
ATOM 3114 C C . CYS A 1 400 ? 7.246 24.781 -21.281 1 27.83 400 CYS A C 1
ATOM 3116 O O . CYS A 1 400 ? 6.09 24.406 -21.094 1 27.83 400 CYS A O 1
ATOM 3118 N N . ASP A 1 401 ? 7.793 24.312 -22.344 1 29.8 401 ASP A N 1
ATOM 3119 C CA . ASP A 1 401 ? 7.594 22.922 -22.719 1 29.8 401 ASP A CA 1
ATOM 3120 C C . ASP A 1 401 ? 7.953 21.984 -21.578 1 29.8 401 ASP A C 1
ATOM 3122 O O . ASP A 1 401 ? 9.07 22.016 -21.062 1 29.8 401 ASP A O 1
ATOM 3126 N N . GLU A 1 402 ? 7.051 21.656 -20.812 1 30.5 402 GLU A N 1
ATOM 3127 C CA . GLU A 1 402 ? 7.32 20.859 -19.609 1 30.5 402 GLU A CA 1
ATOM 3128 C C . GLU A 1 402 ? 8.203 19.656 -19.938 1 30.5 402 GLU A C 1
ATOM 3130 O O . GLU A 1 402 ? 8.859 19.109 -19.047 1 30.5 402 GLU A O 1
ATOM 3135 N N . GLY A 1 403 ? 7.91 18.875 -20.922 1 29.44 403 GLY A N 1
ATOM 3136 C CA . GLY A 1 403 ? 8.625 17.609 -20.969 1 29.44 403 GLY A CA 1
ATOM 3137 C C . GLY A 1 403 ? 10.125 17.781 -21.109 1 29.44 403 GLY A C 1
ATOM 3138 O O . GLY A 1 403 ? 10.875 16.797 -21.109 1 29.44 403 GLY A O 1
ATOM 3139 N N . ILE A 1 404 ? 10.547 18.719 -22 1 28.97 404 ILE A N 1
ATOM 3140 C CA . ILE A 1 404 ? 11.969 18.672 -22.328 1 28.97 404 ILE A CA 1
ATOM 3141 C C . ILE A 1 404 ? 12.781 19.25 -21.172 1 28.97 404 ILE A C 1
ATOM 3143 O O . ILE A 1 404 ? 12.664 20.438 -20.859 1 28.97 404 ILE A O 1
ATOM 3147 N N . ALA A 1 405 ? 13.062 18.391 -20.078 1 32.72 405 ALA A N 1
ATOM 3148 C CA . ALA A 1 405 ? 14.023 18.859 -19.078 1 32.72 405 ALA A CA 1
ATOM 3149 C C . ALA A 1 405 ? 14.961 19.906 -19.672 1 32.72 405 ALA A C 1
ATOM 3151 O O . ALA A 1 405 ? 15.242 20.922 -19.031 1 32.72 405 ALA A O 1
ATOM 3152 N N . SER A 1 406 ? 15.984 19.391 -20.484 1 33.56 406 SER A N 1
ATOM 3153 C CA . SER A 1 406 ? 17.156 20.094 -20.984 1 33.56 406 SER A CA 1
ATOM 3154 C C . SER A 1 406 ? 16.797 21.047 -22.109 1 33.56 406 SER A C 1
ATOM 3156 O O . SER A 1 406 ? 17.656 21.5 -22.859 1 33.56 406 SER A O 1
ATOM 3158 N N . ALA A 1 407 ? 15.539 21.016 -22.516 1 32.12 407 ALA A N 1
ATOM 3159 C CA . ALA A 1 407 ? 15.383 21.797 -23.734 1 32.12 407 ALA A CA 1
ATOM 3160 C C . ALA A 1 407 ? 15.602 23.281 -23.453 1 32.12 407 ALA A C 1
ATOM 3162 O O . ALA A 1 407 ? 15.367 23.75 -22.344 1 32.12 407 ALA A O 1
ATOM 3163 N N . GLU A 1 408 ? 16.547 23.891 -24.188 1 34.03 408 GLU A N 1
ATOM 3164 C CA . GLU A 1 408 ? 16.891 25.312 -24.266 1 34.03 408 GLU A CA 1
ATOM 3165 C C . GLU A 1 408 ? 15.641 26.188 -24.266 1 34.03 408 GLU A C 1
ATOM 3167 O O . GLU A 1 408 ? 14.57 25.75 -24.703 1 34.03 408 GLU A O 1
ATOM 3172 N N . PRO A 1 409 ? 15.539 27.188 -23.406 1 33.69 409 PRO A N 1
ATOM 3173 C CA . PRO A 1 409 ? 14.453 28.172 -23.406 1 33.69 409 PRO A CA 1
ATOM 3174 C C . PRO A 1 409 ? 13.984 28.531 -24.812 1 33.69 409 PRO A C 1
ATOM 3176 O O . PRO A 1 409 ? 14.797 28.609 -25.734 1 33.69 409 PRO A O 1
ATOM 3179 N N . TYR A 1 410 ? 12.898 27.922 -25.312 1 35.5 410 TYR A N 1
ATOM 3180 C CA . TYR A 1 410 ? 12.531 28.438 -26.625 1 35.5 410 TYR A CA 1
ATOM 3181 C C . TYR A 1 410 ? 11.508 29.562 -26.5 1 35.5 410 TYR A C 1
ATOM 3183 O O . TYR A 1 410 ? 10.836 29.688 -25.469 1 35.5 410 TYR A O 1
ATOM 3191 N N . LEU A 1 411 ? 11.727 30.781 -27.016 1 34.69 411 LEU A N 1
ATOM 3192 C CA . LEU A 1 411 ? 10.844 31.938 -27.172 1 34.69 411 LEU A CA 1
ATOM 3193 C C . LEU A 1 411 ? 9.867 31.719 -28.312 1 34.69 411 LEU A C 1
ATOM 3195 O O . LEU A 1 411 ? 10.266 31.375 -29.438 1 34.69 411 LEU A O 1
ATOM 3199 N N . GLU A 1 412 ? 8.688 31.359 -27.875 1 35.66 412 GLU A N 1
ATOM 3200 C CA . GLU A 1 412 ? 7.688 31.406 -28.938 1 35.66 412 GLU A CA 1
ATOM 3201 C C . GLU A 1 412 ? 7.039 32.781 -29.031 1 35.66 412 GLU A C 1
ATOM 3203 O O . GLU A 1 412 ? 6.605 33.344 -28.031 1 35.66 412 GLU A O 1
ATOM 3208 N N . VAL A 1 413 ? 7.441 33.594 -29.969 1 32.72 413 VAL A N 1
ATOM 3209 C CA . VAL A 1 413 ? 6.855 34.875 -30.297 1 32.72 413 VAL A CA 1
ATOM 3210 C C . VAL A 1 413 ? 5.695 34.688 -31.266 1 32.72 413 VAL A C 1
ATOM 3212 O O . VAL A 1 413 ? 5.859 34.094 -32.344 1 32.72 413 VAL A O 1
ATOM 3215 N N . VAL A 1 414 ? 4.566 34.688 -30.672 1 34.84 414 VAL A N 1
ATOM 3216 C CA . VAL A 1 414 ? 3.422 34.688 -31.578 1 34.84 414 VAL A CA 1
ATOM 3217 C C . VAL A 1 414 ? 3.27 36.062 -32.219 1 34.84 414 VAL A C 1
ATOM 3219 O O . VAL A 1 414 ? 3.119 37.062 -31.531 1 34.84 414 VAL A O 1
ATOM 3222 N N . VAL A 1 415 ? 3.893 36.062 -33.375 1 30.67 415 VAL A N 1
ATOM 3223 C CA . VAL A 1 415 ? 3.75 37.219 -34.219 1 30.67 415 VAL A CA 1
ATOM 3224 C C . VAL A 1 415 ? 2.588 37.031 -35.188 1 30.67 415 VAL A C 1
ATOM 3226 O O . VAL A 1 415 ? 2.473 35.969 -35.844 1 30.67 415 VAL A O 1
ATOM 3229 N N . GLY A 1 416 ? 1.647 37.844 -35.25 1 28.19 416 GLY A N 1
ATOM 3230 C CA . GLY A 1 416 ? 0.572 38.062 -36.219 1 28.19 416 GLY A CA 1
ATOM 3231 C C . GLY A 1 416 ? -0.788 37.656 -35.688 1 28.19 416 GLY A C 1
ATOM 3232 O O . GLY A 1 416 ? -0.882 37 -34.625 1 28.19 416 GLY A O 1
ATOM 3233 N N . GLY A 1 417 ? -1.943 38.312 -36.25 1 28.34 417 GLY A N 1
ATOM 3234 C CA . GLY A 1 417 ? -3.365 38.25 -35.938 1 28.34 417 GLY A CA 1
ATOM 3235 C C . GLY A 1 417 ? -3.867 36.812 -35.812 1 28.34 417 GLY A C 1
ATOM 3236 O O . GLY A 1 417 ? -3.174 35.969 -35.281 1 28.34 417 GLY A O 1
ATOM 3237 N N . GLU A 1 418 ? -4.969 36.531 -36.562 1 30.42 418 GLU A N 1
ATOM 3238 C CA . GLU A 1 418 ? -5.82 35.344 -36.656 1 30.42 418 GLU A CA 1
ATOM 3239 C C . GLU A 1 418 ? -5 34.094 -36.969 1 30.42 418 GLU A C 1
ATOM 3241 O O . GLU A 1 418 ? -5.383 33 -36.594 1 30.42 418 GLU A O 1
ATOM 3246 N N . THR A 1 419 ? -4.117 34.156 -37.906 1 29.48 419 THR A N 1
ATOM 3247 C CA . THR A 1 419 ? -3.373 33.094 -38.562 1 29.48 419 THR A CA 1
ATOM 3248 C C . THR A 1 419 ? -1.972 32.969 -37.969 1 29.48 419 THR A C 1
ATOM 3250 O O . THR A 1 419 ? -1.044 32.5 -38.625 1 29.48 419 THR A O 1
ATOM 3253 N N . GLY A 1 420 ? -1.82 33.5 -36.75 1 28.31 420 GLY A N 1
ATOM 3254 C CA . GLY A 1 420 ? -0.462 33.719 -36.281 1 28.31 420 GLY A CA 1
ATOM 3255 C C . GLY A 1 420 ? 0.353 32.469 -36.156 1 28.31 420 GLY A C 1
ATOM 3256 O O . GLY A 1 420 ? -0.203 31.375 -35.938 1 28.31 420 GLY A O 1
ATOM 3257 N N . ALA A 1 421 ? 1.386 32.562 -37.031 1 28.83 421 ALA A N 1
ATOM 3258 C CA . ALA A 1 421 ? 2.393 31.5 -37.062 1 28.83 421 ALA A CA 1
ATOM 3259 C C . ALA A 1 421 ? 3.242 31.5 -35.781 1 28.83 421 ALA A C 1
ATOM 3261 O O . ALA A 1 421 ? 3.525 32.562 -35.25 1 28.83 421 ALA A O 1
ATOM 3262 N N . PHE A 1 422 ? 3.129 30.484 -35.094 1 31.2 422 PHE A N 1
ATOM 3263 C CA . PHE A 1 422 ? 3.92 30.219 -33.906 1 31.2 422 PHE A CA 1
ATOM 3264 C C . PHE A 1 422 ? 5.371 29.922 -34.25 1 31.2 422 PHE A C 1
ATOM 3266 O O . PHE A 1 422 ? 5.641 29.109 -35.156 1 31.2 422 PHE A O 1
ATOM 3273 N N . LEU A 1 423 ? 6.172 31.062 -34.25 1 30.34 423 LEU A N 1
ATOM 3274 C CA . LEU A 1 423 ? 7.586 30.797 -34.5 1 30.34 423 LEU A CA 1
ATOM 3275 C C . LEU A 1 423 ? 8.258 30.281 -33.219 1 30.34 423 LEU A C 1
ATOM 3277 O O . LEU A 1 423 ? 8.086 30.844 -32.156 1 30.34 423 LEU A O 1
ATOM 3281 N N . HIS A 1 424 ? 8.562 29.047 -33.312 1 31.22 424 HIS A N 1
ATOM 3282 C CA . HIS A 1 424 ? 9.266 28.328 -32.25 1 31.22 424 HIS A CA 1
ATOM 3283 C C . HIS A 1 424 ? 10.773 28.453 -32.406 1 31.22 424 HIS A C 1
ATOM 3285 O O . HIS A 1 424 ? 11.312 28.156 -33.469 1 31.22 424 HIS A O 1
ATOM 3291 N N . TYR A 1 425 ? 11.367 29.562 -31.844 1 31.53 425 TYR A N 1
ATOM 3292 C CA . TYR A 1 425 ? 12.812 29.672 -31.969 1 31.53 425 TYR A CA 1
ATOM 3293 C C . TYR A 1 425 ? 13.516 28.828 -30.906 1 31.53 425 TYR A C 1
ATOM 3295 O O . TYR A 1 425 ? 13.133 28.844 -29.734 1 31.53 425 TYR A O 1
ATOM 3303 N N . ARG A 1 426 ? 14.164 27.781 -31.547 1 35.56 426 ARG A N 1
ATOM 3304 C CA . ARG A 1 426 ? 14.969 26.891 -30.703 1 35.56 426 ARG A CA 1
ATOM 3305 C C . ARG A 1 426 ? 16.453 27.188 -30.875 1 35.56 426 ARG A C 1
ATOM 3307 O O . ARG A 1 426 ? 16.891 27.562 -31.969 1 35.56 426 ARG A O 1
ATOM 3314 N N . GLY A 1 427 ? 17.281 27.141 -30.047 1 34.22 427 GLY A N 1
ATOM 3315 C CA . GLY A 1 427 ? 18.734 27 -29.953 1 34.22 427 GLY A CA 1
ATOM 3316 C C . GLY A 1 427 ? 19.469 28.297 -30.172 1 34.22 427 GLY A C 1
ATOM 3317 O O . GLY A 1 427 ? 18.922 29.375 -29.922 1 34.22 427 GLY A O 1
ATOM 3318 N N . ASP A 1 428 ? 20.75 28.25 -30.766 1 37.34 428 ASP A N 1
ATOM 3319 C CA . ASP A 1 428 ? 21.781 29.234 -31.031 1 37.34 428 ASP A CA 1
ATOM 3320 C C . ASP A 1 428 ? 21.297 30.281 -32.031 1 37.34 428 ASP A C 1
ATOM 3322 O O . ASP A 1 428 ? 21.719 31.438 -32 1 37.34 428 ASP A O 1
ATOM 3326 N N . ALA A 1 429 ? 20.547 29.922 -32.875 1 34.06 429 ALA A N 1
ATOM 3327 C CA . ALA A 1 429 ? 20.141 30.812 -33.969 1 34.06 429 ALA A CA 1
ATOM 3328 C C . ALA A 1 429 ? 19.344 32 -33.438 1 34.06 429 ALA A C 1
ATOM 3330 O O . ALA A 1 429 ? 19.453 33.094 -33.969 1 34.06 429 ALA A O 1
ATOM 3331 N N . ILE A 1 430 ? 18.688 31.891 -32.312 1 37.94 430 ILE A N 1
ATOM 3332 C CA . ILE A 1 430 ? 18 33.062 -31.797 1 37.94 430 ILE A CA 1
ATOM 3333 C C . ILE A 1 430 ? 19.016 34.062 -31.266 1 37.94 430 ILE A C 1
ATOM 3335 O O . ILE A 1 430 ? 18.844 35.281 -31.438 1 37.94 430 ILE A O 1
ATOM 3339 N N . ARG A 1 431 ? 19.953 33.5 -30.859 1 38.59 431 ARG A N 1
ATOM 3340 C CA . ARG A 1 431 ? 20.953 34.406 -30.297 1 38.59 431 ARG A CA 1
ATOM 3341 C C . ARG A 1 431 ? 21.469 35.375 -31.344 1 38.59 431 ARG A C 1
ATOM 3343 O O . ARG A 1 431 ? 21.609 36.562 -31.078 1 38.59 431 ARG A O 1
ATOM 3350 N N . HIS A 1 432 ? 21.656 34.906 -32.5 1 41.28 432 HIS A N 1
ATOM 3351 C CA . HIS A 1 432 ? 22.156 35.75 -33.594 1 41.28 432 HIS A CA 1
ATOM 3352 C C . HIS A 1 432 ? 21.109 36.781 -34 1 41.28 432 HIS A C 1
ATOM 3354 O O . HIS A 1 432 ? 21.422 37.969 -34.188 1 41.28 432 HIS A O 1
ATOM 3360 N N . GLU A 1 433 ? 19.922 36.312 -34.156 1 37.06 433 GLU A N 1
ATOM 3361 C CA . GLU A 1 433 ? 18.922 37.25 -34.656 1 37.06 433 GLU A CA 1
ATOM 3362 C C . GLU A 1 433 ? 18.562 38.312 -33.625 1 37.06 433 GLU A C 1
ATOM 3364 O O . GLU A 1 433 ? 18.359 39.469 -33.969 1 37.06 433 GLU A O 1
ATOM 3369 N N . LEU A 1 434 ? 18.656 37.875 -32.438 1 37 434 LEU A N 1
ATOM 3370 C CA . LEU A 1 434 ? 18.422 38.844 -31.391 1 37 434 LEU A CA 1
ATOM 3371 C C . LEU A 1 434 ? 19.547 39.875 -31.344 1 37 434 LEU A C 1
ATOM 3373 O O . LEU A 1 434 ? 19.297 41.062 -31.141 1 37 434 LEU A O 1
ATOM 3377 N N . ALA A 1 435 ? 20.609 39.438 -31.688 1 43.19 435 ALA A N 1
ATOM 3378 C CA . ALA A 1 435 ? 21.75 40.344 -31.766 1 43.19 435 ALA A CA 1
ATOM 3379 C C . ALA A 1 435 ? 21.531 41.406 -32.844 1 43.19 435 ALA A C 1
ATOM 3381 O O . ALA A 1 435 ? 21.781 42.594 -32.625 1 43.19 435 ALA A O 1
ATOM 3382 N N . ALA A 1 436 ? 21.062 40.969 -33.875 1 42.81 436 ALA A N 1
ATOM 3383 C CA . ALA A 1 436 ? 20.859 41.875 -35.031 1 42.81 436 ALA A CA 1
ATOM 3384 C C . ALA A 1 436 ? 19.734 42.875 -34.719 1 42.81 436 ALA A C 1
ATOM 3386 O O . ALA A 1 436 ? 19.828 44.062 -35.062 1 42.81 436 ALA A O 1
ATOM 3387 N N . LEU A 1 437 ? 18.781 42.281 -34.156 1 36.34 437 LEU A N 1
ATOM 3388 C CA . LEU A 1 437 ? 17.672 43.156 -33.844 1 36.34 437 LEU A CA 1
ATOM 3389 C C . LEU A 1 437 ? 18.078 44.219 -32.812 1 36.34 437 LEU A C 1
ATOM 3391 O O . LEU A 1 437 ? 17.734 45.375 -32.969 1 36.34 437 LEU A O 1
ATOM 3395 N N . HIS A 1 438 ? 18.844 43.812 -31.875 1 35.34 438 HIS A N 1
ATOM 3396 C CA . HIS A 1 438 ? 19.391 44.75 -30.875 1 35.34 438 HIS A CA 1
ATOM 3397 C C . HIS A 1 438 ? 20.125 45.875 -31.562 1 35.34 438 HIS A C 1
ATOM 3399 O O . HIS A 1 438 ? 19.969 47.062 -31.172 1 35.34 438 HIS A O 1
ATOM 3405 N N . ALA A 1 439 ? 20.703 45.562 -32.531 1 45.22 439 ALA A N 1
ATOM 3406 C CA . ALA A 1 439 ? 21.453 46.562 -33.281 1 45.22 439 ALA A CA 1
ATOM 3407 C C . ALA A 1 439 ? 20.5 47.594 -33.938 1 45.22 439 ALA A C 1
ATOM 3409 O O . ALA A 1 439 ? 20.812 48.781 -34 1 45.22 439 ALA A O 1
ATOM 3410 N N . ARG A 1 440 ? 19.438 47.094 -34.312 1 37.75 440 ARG A N 1
ATOM 3411 C CA . ARG A 1 440 ? 18.5 47.938 -35.031 1 37.75 440 ARG A CA 1
ATOM 3412 C C . ARG A 1 440 ? 17.734 48.844 -34.062 1 37.75 440 ARG A C 1
ATOM 3414 O O . ARG A 1 440 ? 17.453 50 -34.375 1 37.75 440 ARG A O 1
ATOM 3421 N N . LEU A 1 441 ? 17.359 48.125 -33.094 1 34.81 441 LEU A N 1
ATOM 3422 C CA . LEU A 1 441 ? 16.484 48.844 -32.188 1 34.81 441 LEU A CA 1
ATOM 3423 C C . LEU A 1 441 ? 17.25 49.938 -31.438 1 34.81 441 LEU A C 1
ATOM 3425 O O . LEU A 1 441 ? 16.641 50.875 -30.922 1 34.81 441 LEU A O 1
ATOM 3429 N N . GLU A 1 442 ? 18.422 49.781 -31.312 1 37.5 442 GLU A N 1
ATOM 3430 C CA . GLU A 1 442 ? 19.266 50.812 -30.719 1 37.5 442 GLU A CA 1
ATOM 3431 C C . GLU A 1 442 ? 19.312 52.031 -31.609 1 37.5 442 GLU A C 1
ATOM 3433 O O . GLU A 1 442 ? 19.969 53.031 -31.266 1 37.5 442 GLU A O 1
ATOM 3438 N N . ARG A 1 443 ? 18.547 51.875 -32.688 1 38.88 443 ARG A N 1
ATOM 3439 C CA . ARG A 1 443 ? 18.562 53.094 -33.469 1 38.88 443 ARG A CA 1
ATOM 3440 C C . ARG A 1 443 ? 17.562 54.125 -32.906 1 38.88 443 ARG A C 1
ATOM 3442 O O . ARG A 1 443 ? 16.469 53.75 -32.469 1 38.88 443 ARG A O 1
ATOM 3449 N N . PRO A 1 444 ? 17.844 55.188 -32.75 1 33.47 444 PRO A N 1
ATOM 3450 C CA . PRO A 1 444 ? 17.109 56.312 -32.188 1 33.47 444 PRO A CA 1
ATOM 3451 C C . PRO A 1 444 ? 15.758 56.562 -32.844 1 33.47 444 PRO A C 1
ATOM 3453 O O . PRO A 1 444 ? 15.633 56.469 -34.062 1 33.47 444 PRO A O 1
ATOM 3456 N N . ALA A 1 445 ? 14.656 56.094 -32.156 1 33.12 445 ALA A N 1
ATOM 3457 C CA . ALA A 1 445 ? 13.32 56.375 -32.688 1 33.12 445 ALA A CA 1
ATOM 3458 C C . ALA A 1 445 ? 13.195 57.812 -33.188 1 33.12 445 ALA A C 1
ATOM 3460 O O . ALA A 1 445 ? 13.734 58.719 -32.562 1 33.12 445 ALA A O 1
ATOM 3461 N N . PRO A 1 446 ? 12.688 58.094 -34.312 1 30.16 446 PRO A N 1
ATOM 3462 C CA . PRO A 1 446 ? 12.531 59.5 -34.688 1 30.16 446 PRO A CA 1
ATOM 3463 C C . PRO A 1 446 ? 11.516 60.219 -33.844 1 30.16 446 PRO A C 1
ATOM 3465 O O . PRO A 1 446 ? 10.594 59.625 -33.281 1 30.16 446 PRO A O 1
ATOM 3468 N N . ALA A 1 447 ? 11.617 61.375 -33.312 1 29.59 447 ALA A N 1
ATOM 3469 C CA . ALA A 1 447 ? 10.922 62.406 -32.562 1 29.59 447 ALA A CA 1
ATOM 3470 C C . ALA A 1 447 ? 9.5 62.625 -33.094 1 29.59 447 ALA A C 1
ATOM 3472 O O . ALA A 1 447 ? 9.312 63.062 -34.219 1 29.59 447 ALA A O 1
ATOM 3473 N N . ILE A 1 448 ? 8.547 61.625 -32.781 1 26.16 448 ILE A N 1
ATOM 3474 C CA . ILE A 1 448 ? 7.215 61.906 -33.312 1 26.16 448 ILE A CA 1
ATOM 3475 C C . ILE A 1 448 ? 6.695 63.219 -32.75 1 26.16 448 ILE A C 1
ATOM 3477 O O . ILE A 1 448 ? 6.617 63.375 -31.531 1 26.16 448 ILE A O 1
ATOM 3481 N N . ARG A 1 449 ? 6.562 64.375 -33.406 1 28 449 ARG A N 1
ATOM 3482 C CA . ARG A 1 449 ? 6.066 65.75 -33.219 1 28 449 ARG A CA 1
ATOM 3483 C C . ARG A 1 449 ? 4.598 65.75 -32.812 1 28 449 ARG A C 1
ATOM 3485 O O . ARG A 1 449 ? 3.762 65.125 -33.469 1 28 449 ARG A O 1
ATOM 3492 N N . ALA A 1 450 ? 4.223 65.875 -31.484 1 27.2 450 ALA A N 1
ATOM 3493 C CA . ALA A 1 450 ? 2.953 66.188 -30.844 1 27.2 450 ALA A CA 1
ATOM 3494 C C . ALA A 1 450 ? 2.164 67.188 -31.672 1 27.2 450 ALA A C 1
ATOM 3496 O O . ALA A 1 450 ? 2.645 68.312 -31.938 1 27.2 450 ALA A O 1
ATOM 3497 N N . ALA A 1 451 ? 1.206 66.875 -32.531 1 32.41 451 ALA A N 1
ATOM 3498 C CA . ALA A 1 451 ? 0.321 67.812 -33.219 1 32.41 451 ALA A CA 1
ATOM 3499 C C . ALA A 1 451 ? -0.434 68.625 -32.219 1 32.41 451 ALA A C 1
ATOM 3501 O O . ALA A 1 451 ? -1.2 68.125 -31.391 1 32.41 451 ALA A O 1
ATOM 3502 N N . VAL A 1 452 ? -0.052 69.875 -31.688 1 26.38 452 VAL A N 1
ATOM 3503 C CA . VAL A 1 452 ? -0.567 71 -30.969 1 26.38 452 VAL A CA 1
ATOM 3504 C C . VAL A 1 452 ? -1.932 71.375 -31.516 1 26.38 452 VAL A C 1
ATOM 3506 O O . VAL A 1 452 ? -2.047 71.75 -32.688 1 26.38 452 VAL A O 1
ATOM 3509 N N . GLY A 1 453 ? -3.057 70.562 -31.25 1 28.45 453 GLY A N 1
ATOM 3510 C CA . GLY A 1 453 ? -4.371 71.125 -31.578 1 28.45 453 GLY A CA 1
ATOM 3511 C C . GLY A 1 453 ? -4.566 72.562 -31.141 1 28.45 453 GLY A C 1
ATOM 3512 O O . GLY A 1 453 ? -4.277 72.875 -30 1 28.45 453 GLY A O 1
ATOM 3513 N N . GLY A 1 454 ? -4.496 73.562 -31.906 1 28.95 454 GLY A N 1
ATOM 3514 C CA . GLY A 1 454 ? -4.785 75 -31.938 1 28.95 454 GLY A CA 1
ATOM 3515 C C . GLY A 1 454 ? -6.215 75.312 -31.547 1 28.95 454 GLY A C 1
ATOM 3516 O O . GLY A 1 454 ? -7.16 74.875 -32.219 1 28.95 454 GLY A O 1
ATOM 3517 N N . GLY A 1 455 ? -6.668 75.25 -30.172 1 25.75 455 GLY A N 1
ATOM 3518 C CA . GLY A 1 455 ? -7.871 75.875 -29.656 1 25.75 455 GLY A CA 1
ATOM 3519 C C . GLY A 1 455 ? -8.164 77.188 -30.312 1 25.75 455 GLY A C 1
ATOM 3520 O O . GLY A 1 455 ? -7.258 78 -30.5 1 25.75 455 GLY A O 1
ATOM 3521 N N . LEU A 1 456 ? -9.219 77.312 -31.312 1 26.33 456 LEU A N 1
ATOM 3522 C CA . LEU A 1 456 ? -9.859 78.5 -31.891 1 26.33 456 LEU A CA 1
ATOM 3523 C C . LEU A 1 456 ? -10.375 79.438 -30.812 1 26.33 456 LEU A C 1
ATOM 3525 O O . LEU A 1 456 ? -11.266 79.062 -30.031 1 26.33 456 LEU A O 1
ATOM 3529 N N . ALA A 1 457 ? -9.586 80.062 -29.906 1 24.42 457 ALA A N 1
ATOM 3530 C CA . ALA A 1 457 ? -9.883 81.375 -29.234 1 24.42 457 ALA A CA 1
ATOM 3531 C C . ALA A 1 457 ? -10.531 82.375 -30.203 1 24.42 457 ALA A C 1
ATOM 3533 O O . ALA A 1 457 ? -10.828 83.5 -29.844 1 24.42 457 ALA A O 1
ATOM 3534 N N . GLY A 1 458 ? -11.281 81.938 -31.469 1 25.06 458 GLY A N 1
ATOM 3535 C CA . GLY A 1 458 ? -12.219 83 -31.812 1 25.06 458 GLY A CA 1
ATOM 3536 C C . GLY A 1 458 ? -13.531 82.938 -31.062 1 25.06 458 GLY A C 1
ATOM 3537 O O . GLY A 1 458 ? -13.898 81.875 -30.562 1 25.06 458 GLY A O 1
ATOM 3538 N N . MET B 1 1 ? 1.364 -7.637 -43.719 1 21.84 1 MET B N 1
ATOM 3539 C CA . MET B 1 1 ? 1.471 -9.07 -43.469 1 21.84 1 MET B CA 1
ATOM 3540 C C . MET B 1 1 ? 1.997 -9.336 -42.062 1 21.84 1 MET B C 1
ATOM 3542 O O . MET B 1 1 ? 3.156 -9.039 -41.75 1 21.84 1 MET B O 1
ATOM 3546 N N . SER B 1 2 ? 1.265 -9.164 -41.125 1 26.06 2 SER B N 1
ATOM 3547 C CA . SER B 1 2 ? 1.988 -9.242 -39.844 1 26.06 2 SER B CA 1
ATOM 3548 C C . SER B 1 2 ? 2.465 -10.664 -39.594 1 26.06 2 SER B C 1
ATOM 3550 O O . SER B 1 2 ? 1.765 -11.633 -39.875 1 26.06 2 SER B O 1
ATOM 3552 N N . GLN B 1 3 ? 3.539 -11.07 -39.688 1 28.41 3 GLN B N 1
ATOM 3553 C CA . GLN B 1 3 ? 4.312 -12.25 -39.312 1 28.41 3 GLN B CA 1
ATOM 3554 C C . GLN B 1 3 ? 3.697 -12.953 -38.125 1 28.41 3 GLN B C 1
ATOM 3556 O O . GLN B 1 3 ? 3.285 -12.305 -37.156 1 28.41 3 GLN B O 1
ATOM 3561 N N . VAL B 1 4 ? 2.834 -13.961 -38.438 1 36.41 4 VAL B N 1
ATOM 3562 C CA . VAL B 1 4 ? 2.414 -14.797 -37.312 1 36.41 4 VAL B CA 1
ATOM 3563 C C . VAL B 1 4 ? 3.547 -14.906 -36.281 1 36.41 4 VAL B C 1
ATOM 3565 O O . VAL B 1 4 ? 4.641 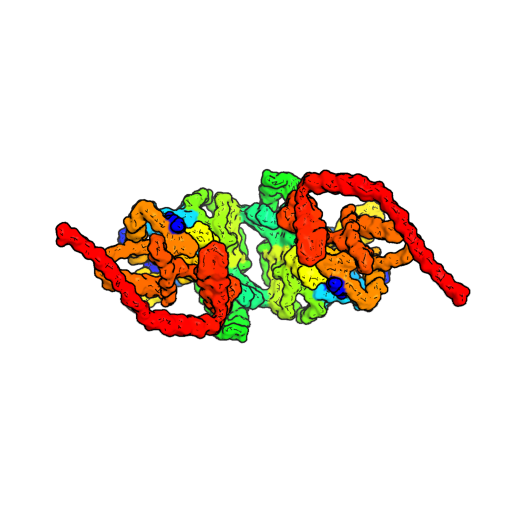-15.375 -36.625 1 36.41 4 VAL B O 1
ATOM 3568 N N . SER B 1 5 ? 3.732 -14.234 -35.469 1 45.94 5 SER B N 1
ATOM 3569 C CA . SER B 1 5 ? 4.797 -14.164 -34.469 1 45.94 5 SER B CA 1
ATOM 3570 C C . SER B 1 5 ? 4.91 -15.461 -33.688 1 45.94 5 SER B C 1
ATOM 3572 O O . SER B 1 5 ? 3.938 -16.203 -33.562 1 45.94 5 SER B O 1
ATOM 3574 N N . SER B 1 6 ? 5.941 -16.328 -33.812 1 62.16 6 SER B N 1
ATOM 3575 C CA . SER B 1 6 ? 6.375 -17.391 -32.906 1 62.16 6 SER B CA 1
ATOM 3576 C C . SER B 1 6 ? 5.617 -17.359 -31.594 1 62.16 6 SER B C 1
ATOM 3578 O O . SER B 1 6 ? 5.301 -16.266 -31.078 1 62.16 6 SER B O 1
ATOM 3580 N N . PRO B 1 7 ? 4.852 -18.719 -31.297 1 80 7 PRO B N 1
ATOM 3581 C CA . PRO B 1 7 ? 4.137 -18.734 -30.016 1 80 7 PRO B CA 1
ATOM 3582 C C . PRO B 1 7 ? 4.945 -18.094 -28.891 1 80 7 PRO B C 1
ATOM 3584 O O . PRO B 1 7 ? 6.148 -18.328 -28.781 1 80 7 PRO B O 1
ATOM 3587 N N . ASN B 1 8 ? 4.309 -17.172 -28.359 1 91.31 8 ASN B N 1
ATOM 3588 C CA . ASN B 1 8 ? 4.785 -16.641 -27.078 1 91.31 8 ASN B CA 1
ATOM 3589 C C . ASN B 1 8 ? 4.027 -17.25 -25.906 1 91.31 8 ASN B C 1
ATOM 3591 O O . ASN B 1 8 ? 2.857 -16.938 -25.688 1 91.31 8 ASN B O 1
ATOM 3595 N N . ILE B 1 9 ? 4.711 -18.172 -25.219 1 95.19 9 ILE B N 1
ATOM 3596 C CA . ILE B 1 9 ? 4.035 -19.125 -24.328 1 95.19 9 ILE B CA 1
ATOM 3597 C C . ILE B 1 9 ? 4.172 -18.672 -22.875 1 95.19 9 ILE B C 1
ATOM 3599 O O . ILE B 1 9 ? 5.258 -18.281 -22.453 1 95.19 9 ILE B O 1
ATOM 3603 N N . MET B 1 10 ? 3.051 -18.688 -22.203 1 98 10 MET B N 1
ATOM 3604 C CA . MET B 1 10 ? 3.051 -18.469 -20.766 1 98 10 MET B CA 1
ATOM 3605 C C . MET B 1 10 ? 2.541 -19.703 -20.016 1 98 10 MET B C 1
ATOM 3607 O O . MET B 1 10 ? 1.484 -20.234 -20.359 1 98 10 MET B O 1
ATOM 3611 N N . PHE B 1 11 ? 3.342 -20.203 -19.109 1 98.69 11 PHE B N 1
ATOM 3612 C CA . PHE B 1 11 ? 2.881 -21.219 -18.172 1 98.69 11 PHE B CA 1
ATOM 3613 C C . PHE B 1 11 ? 2.305 -20.562 -16.922 1 98.69 11 PHE B C 1
ATOM 3615 O O . PHE B 1 11 ? 2.904 -19.641 -16.359 1 98.69 11 PHE B O 1
ATOM 3622 N N . VAL B 1 12 ? 1.106 -21 -16.5 1 98.75 12 VAL B N 1
ATOM 3623 C CA . VAL B 1 12 ? 0.475 -20.391 -15.344 1 98.75 12 VAL B CA 1
ATOM 3624 C C . VAL B 1 12 ? 0.171 -21.453 -14.289 1 98.75 12 VAL B C 1
ATOM 3626 O O . VAL B 1 12 ? -0.103 -22.609 -14.633 1 98.75 12 VAL B O 1
ATOM 3629 N N . PHE B 1 13 ? 0.245 -21.047 -13.039 1 98.81 13 PHE B N 1
ATOM 3630 C CA . PHE B 1 13 ? 0.062 -21.922 -11.891 1 98.81 13 PHE B CA 1
ATOM 3631 C C . PHE B 1 13 ? -0.968 -21.344 -10.922 1 98.81 13 PHE B C 1
ATOM 3633 O O . PHE B 1 13 ? -0.855 -20.203 -10.5 1 98.81 13 PHE B O 1
ATOM 3640 N N . PRO B 1 14 ? -1.972 -22.109 -10.516 1 97.38 14 PRO B N 1
ATOM 3641 C CA . PRO B 1 14 ? -3.006 -21.609 -9.602 1 97.38 14 PRO B CA 1
ATOM 3642 C C . PRO B 1 14 ? -2.527 -21.531 -8.156 1 97.38 14 PRO B C 1
ATOM 3644 O O . PRO B 1 14 ? -1.476 -22.078 -7.816 1 97.38 14 PRO B O 1
ATOM 3647 N N . GLY B 1 15 ? -3.299 -20.859 -7.363 1 94.75 15 GLY B N 1
ATOM 3648 C CA . GLY B 1 15 ? -3.008 -20.734 -5.945 1 94.75 15 GLY B CA 1
ATOM 3649 C C . GLY B 1 15 ? -3.969 -21.516 -5.066 1 94.75 15 GLY B C 1
ATOM 3650 O O . GLY B 1 15 ? -4.652 -22.438 -5.543 1 94.75 15 GLY B O 1
ATOM 3651 N N . GLN B 1 16 ? -3.945 -21.156 -3.771 1 91.62 16 GLN B N 1
ATOM 3652 C CA . GLN B 1 16 ? -4.797 -21.797 -2.779 1 91.62 16 GLN B CA 1
ATOM 3653 C C . GLN B 1 16 ? -6.273 -21.656 -3.141 1 91.62 16 GLN B C 1
ATOM 3655 O O . GLN B 1 16 ? -6.703 -20.594 -3.598 1 91.62 16 GLN B O 1
ATOM 3660 N N . GLY B 1 17 ? -7.055 -22.656 -2.926 1 90.56 17 GLY B N 1
ATOM 3661 C CA . GLY B 1 17 ? -8.469 -22.703 -3.256 1 90.56 17 GLY B CA 1
ATOM 3662 C C . GLY B 1 17 ? -8.789 -23.672 -4.379 1 90.56 17 GLY B C 1
ATOM 3663 O O . GLY B 1 17 ? -9.961 -23.984 -4.621 1 90.56 17 GLY B O 1
ATOM 3664 N N . SER B 1 18 ? -7.727 -24.156 -4.984 1 93.56 18 SER B N 1
ATOM 3665 C CA . SER B 1 18 ? -7.922 -25.047 -6.121 1 93.56 18 SER B CA 1
ATOM 3666 C C . SER B 1 18 ? -7.566 -26.5 -5.762 1 93.56 18 SER B C 1
ATOM 3668 O O . SER B 1 18 ? -7.508 -27.359 -6.637 1 93.56 18 SER B O 1
ATOM 3670 N N . GLN B 1 19 ? -7.289 -26.734 -4.492 1 95.06 19 GLN B N 1
ATOM 3671 C CA . GLN B 1 19 ? -6.953 -28.078 -4.062 1 95.06 19 GLN B CA 1
ATOM 3672 C C . GLN B 1 19 ? -8.211 -28.938 -3.883 1 95.06 19 GLN B C 1
ATOM 3674 O O . GLN B 1 19 ? -9.289 -28.406 -3.605 1 95.06 19 GLN B O 1
ATOM 3679 N N . TYR B 1 20 ? -8.117 -30.219 -4.059 1 94.94 20 TYR B N 1
ATOM 3680 C CA . TYR B 1 20 ? -9.195 -31.188 -3.844 1 94.94 20 TYR B CA 1
ATOM 3681 C C . TYR B 1 20 ? -8.648 -32.562 -3.549 1 94.94 20 TYR B C 1
ATOM 3683 O O . TYR B 1 20 ? -7.539 -32.906 -3.967 1 94.94 20 TYR B O 1
ATOM 3691 N N . VAL B 1 21 ? -9.406 -33.344 -2.82 1 95.56 21 VAL B N 1
ATOM 3692 C CA . VAL B 1 21 ? -9.008 -34.719 -2.559 1 95.56 21 VAL B CA 1
ATOM 3693 C C . VAL B 1 21 ? -9.023 -35.531 -3.857 1 95.56 21 VAL B C 1
ATOM 3695 O O . VAL B 1 21 ? -10.016 -35.5 -4.594 1 95.56 21 VAL B O 1
ATOM 3698 N N . GLY B 1 22 ? -7.992 -36.25 -4.184 1 96.5 22 GLY B N 1
ATOM 3699 C CA . GLY B 1 22 ? -7.832 -36.969 -5.426 1 96.5 22 GLY B CA 1
ATOM 3700 C C . GLY B 1 22 ? -6.871 -36.312 -6.398 1 96.5 22 GLY B C 1
ATOM 3701 O O . GLY B 1 22 ? -6.496 -36.906 -7.41 1 96.5 22 GLY B O 1
ATOM 3702 N N . MET B 1 23 ? -6.457 -35.156 -6.023 1 96.88 23 MET B N 1
ATOM 3703 C CA . MET B 1 23 ? -5.629 -34.312 -6.883 1 96.88 23 MET B CA 1
ATOM 3704 C C . MET B 1 23 ? -4.305 -35 -7.207 1 96.88 23 MET B C 1
ATOM 3706 O O . MET B 1 23 ? -3.537 -35.312 -6.301 1 96.88 23 MET B O 1
ATOM 3710 N N . GLY B 1 24 ? -4.055 -35.219 -8.539 1 97.69 24 GLY B N 1
ATOM 3711 C CA . GLY B 1 24 ? -2.787 -35.781 -9 1 97.69 24 GLY B CA 1
ATOM 3712 C C . GLY B 1 24 ? -2.762 -37.281 -9.031 1 97.69 24 GLY B C 1
ATOM 3713 O O . GLY B 1 24 ? -1.812 -37.875 -9.539 1 97.69 24 GLY B O 1
ATOM 3714 N N . SER B 1 25 ? -3.783 -38 -8.547 1 97.56 25 SER B N 1
ATOM 3715 C CA . SER B 1 25 ? -3.803 -39.469 -8.445 1 97.56 25 SER B CA 1
ATOM 3716 C C . SER B 1 25 ? -3.723 -40.125 -9.82 1 97.56 25 SER B C 1
ATOM 3718 O O . SER B 1 25 ? -3.027 -41.125 -9.992 1 97.56 25 SER B O 1
ATOM 3720 N N . ASP B 1 26 ? -4.391 -39.562 -10.766 1 97.25 26 ASP B N 1
ATOM 3721 C CA . ASP B 1 26 ? -4.445 -40.125 -12.109 1 97.25 26 ASP B CA 1
ATOM 3722 C C . ASP B 1 26 ? -3.092 -40.031 -12.805 1 97.25 26 ASP B C 1
ATOM 3724 O O . ASP B 1 26 ? -2.633 -40.969 -13.445 1 97.25 26 ASP B O 1
ATOM 3728 N N . ILE B 1 27 ? -2.434 -38.906 -12.664 1 98 27 ILE B N 1
ATOM 3729 C CA . ILE B 1 27 ? -1.154 -38.75 -13.336 1 98 27 ILE B CA 1
ATOM 3730 C C . ILE B 1 27 ? -0.062 -39.5 -12.586 1 98 27 ILE B C 1
ATOM 3732 O O . ILE B 1 27 ? 0.919 -39.938 -13.188 1 98 27 ILE B O 1
ATOM 3736 N N . HIS B 1 28 ? -0.224 -39.625 -11.289 1 98 28 HIS B N 1
ATOM 3737 C CA . HIS B 1 28 ? 0.689 -40.438 -10.492 1 98 28 HIS B CA 1
ATOM 3738 C C . HIS B 1 28 ? 0.686 -41.875 -10.969 1 98 28 HIS B C 1
ATOM 3740 O O . HIS B 1 28 ? 1.74 -42.5 -11.047 1 98 28 HIS B O 1
ATOM 3746 N N . ARG B 1 29 ? -0.395 -42.406 -11.32 1 97.06 29 ARG B N 1
ATOM 3747 C CA . ARG B 1 29 ? -0.532 -43.781 -11.781 1 97.06 29 ARG B CA 1
ATOM 3748 C C . ARG B 1 29 ? 0.093 -43.969 -13.164 1 97.06 29 ARG B C 1
ATOM 3750 O O . ARG B 1 29 ? 0.641 -45.031 -13.469 1 97.06 29 ARG B O 1
ATOM 3757 N N . ARG B 1 30 ? 0.043 -42.969 -13.891 1 96.81 30 ARG B N 1
ATOM 3758 C CA . ARG B 1 30 ? 0.376 -43.094 -15.305 1 96.81 30 ARG B CA 1
ATOM 3759 C C . ARG B 1 30 ? 1.85 -42.781 -15.547 1 96.81 30 ARG B C 1
ATOM 3761 O O . ARG B 1 30 ? 2.482 -43.375 -16.406 1 96.81 30 ARG B O 1
ATOM 3768 N N . PHE B 1 31 ? 2.43 -41.812 -14.828 1 97.62 31 PHE B N 1
ATOM 3769 C CA . PHE B 1 31 ? 3.742 -41.281 -15.18 1 97.62 31 PHE B CA 1
ATOM 3770 C C . PHE B 1 31 ? 4.754 -41.594 -14.078 1 97.62 31 PHE B C 1
ATOM 3772 O O . PHE B 1 31 ? 4.559 -41.188 -12.93 1 97.62 31 PHE B O 1
ATOM 3779 N N . SER B 1 32 ? 5.914 -42.125 -14.438 1 97.81 32 SER B N 1
ATOM 3780 C CA . SER B 1 32 ? 6.969 -42.438 -13.484 1 97.81 32 SER B CA 1
ATOM 3781 C C . SER B 1 32 ? 7.602 -41.156 -12.922 1 97.81 32 SER B C 1
ATOM 3783 O O . SER B 1 32 ? 7.973 -41.125 -11.75 1 97.81 32 SER B O 1
ATOM 3785 N N . CYS B 1 33 ? 7.746 -40.188 -13.758 1 97.69 33 CYS B N 1
ATOM 3786 C CA . CYS B 1 33 ? 8.336 -38.938 -13.305 1 97.69 33 CYS B CA 1
ATOM 3787 C C . CYS B 1 33 ? 7.484 -38.281 -12.219 1 97.69 33 CYS B C 1
ATOM 3789 O O . CYS B 1 33 ? 8.016 -37.625 -11.32 1 97.69 33 CYS B O 1
ATOM 3791 N N . VAL B 1 34 ? 6.168 -38.438 -12.258 1 98.62 34 VAL B N 1
ATOM 3792 C CA . VAL B 1 34 ? 5.254 -37.906 -11.25 1 98.62 34 VAL B CA 1
ATOM 3793 C C . VAL B 1 34 ? 5.41 -38.688 -9.953 1 98.62 34 VAL B C 1
ATOM 3795 O O . VAL B 1 34 ? 5.438 -38.125 -8.867 1 98.62 34 VAL B O 1
ATOM 3798 N N . ARG B 1 35 ? 5.547 -40 -10.055 1 98.62 35 ARG B N 1
ATOM 3799 C CA . ARG B 1 35 ? 5.785 -40.812 -8.867 1 98.62 35 ARG B CA 1
ATOM 3800 C C . ARG B 1 35 ? 7.066 -40.406 -8.156 1 98.62 35 ARG B C 1
ATOM 3802 O O . ARG B 1 35 ? 7.094 -40.281 -6.93 1 98.62 35 ARG B O 1
ATOM 3809 N N . ASP B 1 36 ? 8.062 -40.188 -8.945 1 98.38 36 ASP B N 1
ATOM 3810 C CA . ASP B 1 36 ? 9.336 -39.75 -8.391 1 98.38 36 ASP B CA 1
ATOM 3811 C C . ASP B 1 36 ? 9.195 -38.406 -7.668 1 98.38 36 ASP B C 1
ATOM 3813 O O . ASP B 1 36 ? 9.766 -38.219 -6.594 1 98.38 36 ASP B O 1
ATOM 3817 N N . LEU B 1 37 ? 8.484 -37.5 -8.234 1 98.5 37 LEU B N 1
ATOM 3818 C CA . LEU B 1 37 ? 8.305 -36.188 -7.656 1 98.5 37 LEU B CA 1
ATOM 3819 C C . LEU B 1 37 ? 7.555 -36.25 -6.332 1 98.5 37 LEU B C 1
ATOM 3821 O O . LEU B 1 37 ? 7.898 -35.562 -5.379 1 98.5 37 LEU B O 1
ATOM 3825 N N . TYR B 1 38 ? 6.48 -37.031 -6.289 1 98.75 38 TYR B N 1
ATOM 3826 C CA . TYR B 1 38 ? 5.727 -37.156 -5.047 1 98.75 38 TYR B CA 1
ATOM 3827 C C . TYR B 1 38 ? 6.574 -37.844 -3.967 1 98.75 38 TYR B C 1
ATOM 3829 O O . TYR B 1 38 ? 6.438 -37.531 -2.781 1 98.75 38 TYR B O 1
ATOM 3837 N N . GLU B 1 39 ? 7.391 -38.75 -4.371 1 98.62 39 GLU B N 1
ATOM 3838 C CA . GLU B 1 39 ? 8.312 -39.375 -3.418 1 98.62 39 GLU B CA 1
ATOM 3839 C C . GLU B 1 39 ? 9.289 -38.344 -2.857 1 98.62 39 GLU B C 1
ATOM 3841 O O . GLU B 1 39 ? 9.531 -38.281 -1.649 1 98.62 39 GLU B O 1
ATOM 3846 N N . ARG B 1 40 ? 9.844 -37.562 -3.715 1 98.69 40 ARG B N 1
ATOM 3847 C CA . ARG B 1 40 ? 10.758 -36.5 -3.299 1 98.69 40 ARG B CA 1
ATOM 3848 C C . ARG B 1 40 ? 10.07 -35.5 -2.367 1 98.69 40 ARG B C 1
ATOM 3850 O O . ARG B 1 40 ? 10.656 -35.062 -1.381 1 98.69 40 ARG B O 1
ATOM 3857 N N . ALA B 1 41 ? 8.852 -35.188 -2.695 1 98.81 41 ALA B N 1
ATOM 3858 C CA . ALA B 1 41 ? 8.086 -34.281 -1.842 1 98.81 41 ALA B CA 1
ATOM 3859 C C . ALA B 1 41 ? 7.867 -34.875 -0.457 1 98.81 41 ALA B C 1
ATOM 3861 O O . ALA B 1 41 ? 8.055 -34.219 0.558 1 98.81 41 ALA B O 1
ATOM 3862 N N . SER B 1 42 ? 7.492 -36.125 -0.429 1 98.69 42 SER B N 1
ATOM 3863 C CA . SER B 1 42 ? 7.242 -36.812 0.832 1 98.69 42 SER B CA 1
ATOM 3864 C C . SER B 1 42 ? 8.5 -36.875 1.684 1 98.69 42 SER B C 1
ATOM 3866 O O . SER B 1 42 ? 8.453 -36.688 2.9 1 98.69 42 SER B O 1
ATOM 3868 N N . GLN B 1 43 ? 9.57 -37.125 1.045 1 98.44 43 GLN B N 1
ATOM 3869 C CA . GLN B 1 43 ? 10.844 -37.156 1.753 1 98.44 43 GLN B CA 1
ATOM 3870 C C . GLN B 1 43 ? 11.219 -35.812 2.328 1 98.44 43 GLN B C 1
ATOM 3872 O O . GLN B 1 43 ? 11.633 -35.719 3.484 1 98.44 43 GLN B O 1
ATOM 3877 N N . ALA B 1 44 ? 11.078 -34.812 1.562 1 98 44 ALA B N 1
ATOM 3878 C CA . ALA B 1 44 ? 11.43 -33.438 1.989 1 98 44 ALA B CA 1
ATOM 3879 C C . ALA B 1 44 ? 10.539 -33 3.143 1 98 44 ALA B C 1
ATOM 3881 O O . ALA B 1 44 ? 10.984 -32.25 4.02 1 98 44 ALA B O 1
ATOM 3882 N N . MET B 1 45 ? 9.312 -33.406 3.141 1 98.06 45 MET B N 1
ATOM 3883 C CA . MET B 1 45 ? 8.328 -32.906 4.09 1 98.06 45 MET B CA 1
ATOM 3884 C C . MET B 1 45 ? 8.273 -33.75 5.34 1 98.06 45 MET B C 1
ATOM 3886 O O . MET B 1 45 ? 7.793 -33.312 6.387 1 98.06 45 MET B O 1
ATOM 3890 N N . GLY B 1 46 ? 8.664 -35 5.246 1 97.62 46 GLY B N 1
ATOM 3891 C CA . GLY B 1 46 ? 8.633 -35.938 6.375 1 97.62 46 GLY B CA 1
ATOM 3892 C C . GLY B 1 46 ? 7.27 -36.562 6.586 1 97.62 46 GLY B C 1
ATOM 3893 O O . GLY B 1 46 ? 6.988 -37.094 7.66 1 97.62 46 GLY B O 1
ATOM 3894 N N . PHE B 1 47 ? 6.336 -36.406 5.648 1 97.75 47 PHE B N 1
ATOM 3895 C CA . PHE B 1 47 ? 5.051 -37.125 5.629 1 97.75 47 PHE B CA 1
ATOM 3896 C C . PHE B 1 47 ? 4.645 -37.438 4.199 1 97.75 47 PHE B C 1
ATOM 3898 O O . PHE B 1 47 ? 5.266 -36.969 3.242 1 97.75 47 PHE B O 1
ATOM 3905 N N . ASP B 1 48 ? 3.654 -38.281 3.992 1 98.5 48 ASP B N 1
ATOM 3906 C CA . ASP B 1 48 ? 3.242 -38.781 2.684 1 98.5 48 ASP B CA 1
ATOM 3907 C C . ASP B 1 48 ? 2.379 -37.75 1.953 1 98.5 48 ASP B C 1
ATOM 3909 O O . ASP B 1 48 ? 1.16 -37.719 2.137 1 98.5 48 ASP B O 1
ATOM 3913 N N . VAL B 1 49 ? 2.957 -37.062 1.063 1 98.69 49 VAL B N 1
ATOM 3914 C CA . VAL B 1 49 ? 2.279 -36 0.332 1 98.69 49 VAL B CA 1
ATOM 3915 C C . VAL B 1 49 ? 1.274 -36.625 -0.646 1 98.69 49 VAL B C 1
ATOM 3917 O O . VAL B 1 49 ? 0.208 -36.031 -0.882 1 98.69 49 VAL B O 1
ATOM 3920 N N . ALA B 1 50 ? 1.593 -37.75 -1.206 1 98.38 50 ALA B N 1
ATOM 3921 C CA . ALA B 1 50 ? 0.679 -38.438 -2.117 1 98.38 50 ALA B CA 1
ATOM 3922 C C . ALA B 1 50 ? -0.604 -38.844 -1.399 1 98.38 50 ALA B C 1
ATOM 3924 O O . ALA B 1 50 ? -1.706 -38.594 -1.897 1 98.38 50 ALA B O 1
ATOM 3925 N N . GLU B 1 51 ? -0.414 -39.406 -0.278 1 98.06 51 GLU B N 1
ATOM 3926 C CA . GLU B 1 51 ? -1.577 -39.844 0.499 1 98.06 51 GLU B CA 1
ATOM 3927 C C . GLU B 1 51 ? -2.473 -38.656 0.837 1 98.06 51 GLU B C 1
ATOM 3929 O O . GLU B 1 51 ? -3.693 -38.719 0.694 1 98.06 51 GLU B O 1
ATOM 3934 N N . LEU B 1 52 ? -1.879 -37.594 1.314 1 98 52 LEU B N 1
ATOM 3935 C CA . LEU B 1 52 ? -2.629 -36.406 1.642 1 98 52 LEU B CA 1
ATOM 3936 C C . LEU B 1 52 ? -3.393 -35.875 0.426 1 98 52 LEU B C 1
ATOM 3938 O O . LEU B 1 52 ? -4.566 -35.531 0.532 1 98 52 LEU B O 1
ATOM 3942 N N . SER B 1 53 ? -2.75 -35.875 -0.73 1 98.06 53 SER B N 1
ATOM 3943 C CA . SER B 1 53 ? -3.334 -35.312 -1.95 1 98.06 53 SER B CA 1
ATOM 3944 C C . SER B 1 53 ? -4.434 -36.219 -2.492 1 98.06 53 SER B C 1
ATOM 3946 O O . SER B 1 53 ? -5.465 -35.75 -2.971 1 98.06 53 SER B O 1
ATOM 3948 N N . PHE B 1 54 ? -4.234 -37.562 -2.383 1 97.19 54 PHE B N 1
ATOM 3949 C CA . PHE B 1 54 ? -5.086 -38.531 -3.066 1 97.19 54 PHE B CA 1
ATOM 3950 C C . PHE B 1 54 ? -6.266 -38.906 -2.188 1 97.19 54 PHE B C 1
ATOM 3952 O O . PHE B 1 54 ? -7.363 -39.156 -2.688 1 97.19 54 PHE B O 1
ATOM 3959 N N . GLN B 1 55 ? -6.008 -38.938 -0.879 1 95.31 55 GLN B N 1
ATOM 3960 C CA . GLN B 1 55 ? -6.992 -39.562 0.007 1 95.31 55 GLN B CA 1
ATOM 3961 C C . GLN B 1 55 ? -7.461 -38.562 1.072 1 95.31 55 GLN B C 1
ATOM 3963 O O . GLN B 1 55 ? -8.469 -38.812 1.742 1 95.31 55 GLN B O 1
ATOM 3968 N N . GLY B 1 56 ? -6.891 -37.469 1.151 1 93.38 56 GLY B N 1
ATOM 3969 C CA . GLY B 1 56 ? -7.25 -36.5 2.154 1 93.38 56 GLY B CA 1
ATOM 3970 C C . GLY B 1 56 ? -6.836 -36.875 3.559 1 93.38 56 GLY B C 1
ATOM 3971 O O . GLY B 1 56 ? -5.738 -37.406 3.766 1 93.38 56 GLY B O 1
ATOM 3972 N N . PRO B 1 57 ? -7.59 -36.562 4.645 1 94.75 57 PRO B N 1
ATOM 3973 C CA . PRO B 1 57 ? -8.945 -36 4.629 1 94.75 57 PRO B CA 1
ATOM 3974 C C . PRO B 1 57 ? -8.969 -34.562 4.152 1 94.75 57 PRO B C 1
ATOM 3976 O O . PRO B 1 57 ? -7.949 -33.844 4.211 1 94.75 57 PRO B O 1
ATOM 3979 N N . GLU B 1 58 ? -10.078 -34.156 3.732 1 92.81 58 GLU B N 1
ATOM 3980 C CA . GLU B 1 58 ? -10.297 -32.812 3.18 1 92.81 58 GLU B CA 1
ATOM 3981 C C . GLU B 1 58 ? -9.938 -31.734 4.195 1 92.81 58 GLU B C 1
ATOM 3983 O O . GLU B 1 58 ? -9.367 -30.703 3.836 1 92.81 58 GLU B O 1
ATOM 3988 N N . GLU B 1 59 ? -10.273 -31.906 5.43 1 93.44 59 GLU B N 1
ATOM 3989 C CA . GLU B 1 59 ? -10.008 -30.953 6.496 1 93.44 59 GLU B CA 1
ATOM 3990 C C . GLU B 1 59 ? -8.516 -30.688 6.637 1 93.44 59 GLU B C 1
ATOM 3992 O O . GLU B 1 59 ? -8.094 -29.531 6.828 1 93.44 59 GLU B O 1
ATOM 3997 N N . ARG B 1 60 ? -7.715 -31.719 6.551 1 95.31 60 ARG B N 1
ATOM 3998 C CA . ARG B 1 60 ? -6.266 -31.562 6.637 1 95.31 60 ARG B CA 1
ATOM 3999 C C . ARG B 1 60 ? -5.707 -30.922 5.375 1 95.31 60 ARG B C 1
ATOM 4001 O O . ARG B 1 60 ? -4.879 -30 5.457 1 95.31 60 ARG B O 1
ATOM 4008 N N . LEU B 1 61 ? -6.164 -31.391 4.219 1 95.69 61 LEU B N 1
ATOM 4009 C CA . LEU B 1 61 ? -5.707 -30.859 2.939 1 95.69 61 LEU B CA 1
ATOM 4010 C C . LEU B 1 61 ? -6.004 -29.359 2.838 1 95.69 61 LEU B C 1
ATOM 4012 O O . LEU B 1 61 ? -5.234 -28.609 2.238 1 95.69 61 LEU B O 1
ATOM 4016 N N . ASN B 1 62 ? -7.055 -28.938 3.51 1 93.5 62 ASN B N 1
ATOM 4017 C CA . ASN B 1 62 ? -7.496 -27.562 3.398 1 93.5 62 ASN B CA 1
ATOM 4018 C C . ASN B 1 62 ? -6.75 -26.641 4.371 1 93.5 62 ASN B C 1
ATOM 4020 O O . ASN B 1 62 ? -6.895 -25.422 4.32 1 93.5 62 ASN B O 1
ATOM 4024 N N . GLY B 1 63 ? -5.98 -27.25 5.258 1 94.06 63 GLY B N 1
ATOM 4025 C CA . GLY B 1 63 ? -5.09 -26.422 6.059 1 94.06 63 GLY B CA 1
ATOM 4026 C C . GLY B 1 63 ? -4.016 -25.734 5.238 1 94.06 63 GLY B C 1
ATOM 4027 O O . GLY B 1 63 ? -3.375 -26.375 4.391 1 94.06 63 GLY B O 1
ATOM 4028 N N . THR B 1 64 ? -3.838 -24.5 5.473 1 93.94 64 THR B N 1
ATOM 4029 C CA . THR B 1 64 ? -2.988 -23.656 4.637 1 93.94 64 THR B CA 1
ATOM 4030 C C . THR B 1 64 ? -1.59 -24.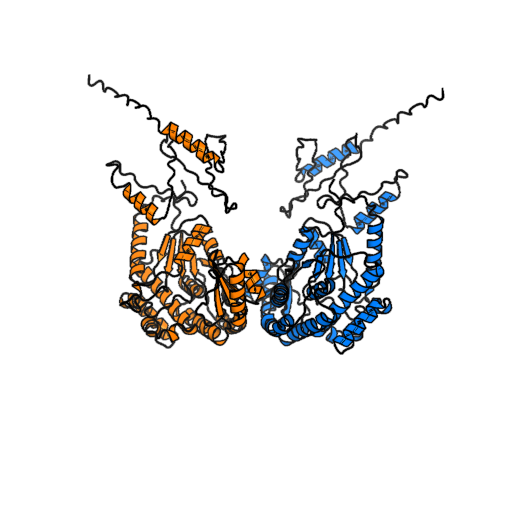25 4.512 1 93.94 64 THR B C 1
ATOM 4032 O O . THR B 1 64 ? -1.011 -24.266 3.424 1 93.94 64 THR B O 1
ATOM 4035 N N . GLU B 1 65 ? -1.012 -24.734 5.613 1 95.5 65 GLU B N 1
ATOM 4036 C CA . GLU B 1 65 ? 0.306 -25.359 5.586 1 95.5 65 GLU B CA 1
ATOM 4037 C C . GLU B 1 65 ? 0.342 -26.531 4.605 1 95.5 65 GLU B C 1
ATOM 4039 O O . GLU B 1 65 ? 1.292 -26.672 3.83 1 95.5 65 GLU B O 1
ATOM 4044 N N . PHE B 1 66 ? -0.671 -27.344 4.551 1 97 66 PHE B N 1
ATOM 4045 C CA . PHE B 1 66 ? -0.715 -28.562 3.77 1 97 66 PHE B CA 1
ATOM 4046 C C . PHE B 1 66 ? -1.171 -28.281 2.342 1 97 66 PHE B C 1
ATOM 4048 O O . PHE B 1 66 ? -0.661 -28.875 1.393 1 97 66 PHE B O 1
ATOM 4055 N N . THR B 1 67 ? -2.09 -27.391 2.256 1 96.5 67 THR B N 1
ATOM 4056 C CA . THR B 1 67 ? -2.594 -27.016 0.94 1 96.5 67 THR B CA 1
ATOM 4057 C C . THR B 1 67 ? -1.459 -26.5 0.054 1 96.5 67 THR B C 1
ATOM 4059 O O . THR B 1 67 ? -1.384 -26.859 -1.126 1 96.5 67 THR B O 1
ATOM 4062 N N . GLN B 1 68 ? -0.613 -25.703 0.579 1 97.81 68 GLN B N 1
ATOM 4063 C CA . GLN B 1 68 ? 0.441 -25.094 -0.223 1 97.81 68 GLN B CA 1
ATOM 4064 C C . GLN B 1 68 ? 1.449 -26.141 -0.695 1 97.81 68 GLN B C 1
ATOM 4066 O O . GLN B 1 68 ? 1.905 -26.094 -1.84 1 97.81 68 GLN B O 1
ATOM 4071 N N . ILE B 1 69 ? 1.713 -27.141 0.12 1 98.5 69 ILE B N 1
ATOM 4072 C CA . ILE B 1 69 ? 2.611 -28.234 -0.234 1 98.5 69 ILE B CA 1
ATOM 4073 C C . ILE B 1 69 ? 1.989 -29.078 -1.35 1 98.5 69 ILE B C 1
ATOM 4075 O O . ILE B 1 69 ? 2.643 -29.359 -2.355 1 98.5 69 ILE B O 1
ATOM 4079 N N . ALA B 1 70 ? 0.776 -29.406 -1.133 1 98.62 70 ALA B N 1
ATOM 4080 C CA . ALA B 1 70 ? 0.078 -30.281 -2.066 1 98.62 70 ALA B CA 1
ATOM 4081 C C . ALA B 1 70 ? -0.075 -29.625 -3.434 1 98.62 70 ALA B C 1
ATOM 4083 O O . ALA B 1 70 ? 0.145 -30.25 -4.465 1 98.62 70 ALA B O 1
ATOM 4084 N N . LEU B 1 71 ? -0.377 -28.344 -3.428 1 98.38 71 LEU B N 1
ATOM 4085 C CA . LEU B 1 71 ? -0.629 -27.641 -4.68 1 98.38 71 LEU B CA 1
ATOM 4086 C C . LEU B 1 71 ? 0.671 -27.406 -5.438 1 98.38 71 LEU B C 1
ATOM 4088 O O . LEU B 1 71 ? 0.713 -27.547 -6.664 1 98.38 71 LEU B O 1
ATOM 4092 N N . LEU B 1 72 ? 1.709 -26.984 -4.758 1 98.81 72 LEU B N 1
ATOM 4093 C CA . LEU B 1 72 ? 2.994 -26.828 -5.43 1 98.81 72 LEU B CA 1
ATOM 4094 C C . LEU B 1 72 ? 3.455 -28.156 -6.039 1 98.81 72 LEU B C 1
ATOM 4096 O O . LEU B 1 72 ? 3.896 -28.188 -7.188 1 98.81 72 LEU B O 1
ATOM 4100 N N . THR B 1 73 ? 3.32 -29.234 -5.285 1 98.88 73 THR B N 1
ATOM 4101 C CA . THR B 1 73 ? 3.713 -30.547 -5.762 1 98.88 73 THR B CA 1
ATOM 4102 C C . THR B 1 73 ? 2.916 -30.938 -7.008 1 98.88 73 THR B C 1
ATOM 4104 O O . THR B 1 73 ? 3.488 -31.375 -8 1 98.88 73 THR B O 1
ATOM 4107 N N . HIS B 1 74 ? 1.649 -30.766 -6.906 1 98.81 74 HIS B N 1
ATOM 4108 C CA . HIS B 1 74 ? 0.781 -31.125 -8.023 1 98.81 74 HIS B CA 1
ATOM 4109 C C . HIS B 1 74 ? 1.106 -30.297 -9.258 1 98.81 74 HIS B C 1
ATOM 4111 O O . HIS B 1 74 ? 1.144 -30.812 -10.375 1 98.81 74 HIS B O 1
ATOM 4117 N N . SER B 1 75 ? 1.3 -28.969 -9.078 1 98.88 75 SER B N 1
ATOM 4118 C CA . SER B 1 75 ? 1.629 -28.078 -10.188 1 98.88 75 SER B CA 1
ATOM 4119 C C . SER B 1 75 ? 2.9 -28.531 -10.898 1 98.88 75 SER B C 1
ATOM 4121 O O . SER B 1 75 ? 2.922 -28.641 -12.133 1 98.88 75 SER B O 1
ATOM 4123 N N . ILE B 1 76 ? 3.914 -28.812 -10.172 1 98.88 76 ILE B N 1
ATOM 4124 C CA . ILE B 1 76 ? 5.195 -29.203 -10.75 1 98.88 76 ILE B CA 1
ATOM 4125 C C . ILE B 1 76 ? 5.09 -30.609 -11.344 1 98.88 76 ILE B C 1
ATOM 4127 O O . ILE B 1 76 ? 5.707 -30.906 -12.367 1 98.88 76 ILE B O 1
ATOM 4131 N N . ALA B 1 77 ? 4.277 -31.484 -10.742 1 98.81 77 ALA B N 1
ATOM 4132 C CA . ALA B 1 77 ? 4.023 -32.812 -11.297 1 98.81 77 ALA B CA 1
ATOM 4133 C C . ALA B 1 77 ? 3.369 -32.719 -12.672 1 98.81 77 ALA B C 1
ATOM 4135 O O . ALA B 1 77 ? 3.77 -33.406 -13.602 1 98.81 77 ALA B O 1
ATOM 4136 N N . CYS B 1 78 ? 2.357 -31.891 -12.75 1 98.75 78 CYS B N 1
ATOM 4137 C CA . CYS B 1 78 ? 1.699 -31.688 -14.031 1 98.75 78 CYS B CA 1
ATOM 4138 C C . CYS B 1 78 ? 2.689 -31.172 -15.078 1 98.75 78 CYS B C 1
ATOM 4140 O O . CYS B 1 78 ? 2.682 -31.641 -16.219 1 98.75 78 CYS B O 1
ATOM 4142 N N . LEU B 1 79 ? 3.512 -30.234 -14.703 1 98.69 79 LEU B N 1
ATOM 4143 C CA . LEU B 1 79 ? 4.512 -29.703 -15.617 1 98.69 79 LEU B CA 1
ATOM 4144 C C . LEU B 1 79 ? 5.488 -30.781 -16.062 1 98.69 79 LEU B C 1
ATOM 4146 O O . LEU B 1 79 ? 5.828 -30.859 -17.25 1 98.69 79 LEU B O 1
ATOM 4150 N N . ALA B 1 80 ? 5.949 -31.609 -15.141 1 98.38 80 ALA B N 1
ATOM 4151 C CA . ALA B 1 80 ? 6.871 -32.688 -15.461 1 98.38 80 ALA B CA 1
ATOM 4152 C C . ALA B 1 80 ? 6.242 -33.688 -16.453 1 98.38 80 ALA B C 1
ATOM 4154 O O . ALA B 1 80 ? 6.887 -34.094 -17.422 1 98.38 80 ALA B O 1
ATOM 4155 N N . ALA B 1 81 ? 5.027 -34.031 -16.203 1 98.25 81 ALA B N 1
ATOM 4156 C CA . ALA B 1 81 ? 4.32 -34.938 -17.109 1 98.25 81 ALA B CA 1
ATOM 4157 C C . ALA B 1 81 ? 4.156 -34.312 -18.484 1 98.25 81 ALA B C 1
ATOM 4159 O O . ALA B 1 81 ? 4.301 -35 -19.5 1 98.25 81 ALA B O 1
ATOM 4160 N N . PHE B 1 82 ? 3.82 -33.062 -18.484 1 97.75 82 PHE B N 1
ATOM 4161 C CA . PHE B 1 82 ? 3.674 -32.312 -19.734 1 97.75 82 PHE B CA 1
ATOM 4162 C C . PHE B 1 82 ? 4.973 -32.344 -20.531 1 97.75 82 PHE B C 1
ATOM 4164 O O . PHE B 1 82 ? 4.965 -32.594 -21.734 1 97.75 82 PHE B O 1
ATOM 4171 N N . ARG B 1 83 ? 6.078 -32.062 -19.875 1 96.88 83 ARG B N 1
ATOM 4172 C CA . ARG B 1 83 ? 7.387 -32.062 -20.516 1 96.88 83 ARG B CA 1
ATOM 4173 C C . ARG B 1 83 ? 7.723 -33.438 -21.078 1 96.88 83 ARG B C 1
ATOM 4175 O O . ARG B 1 83 ? 8.258 -33.562 -22.188 1 96.88 83 ARG B O 1
ATOM 4182 N N . GLU B 1 84 ? 7.391 -34.438 -20.312 1 95.62 84 GLU B N 1
ATOM 4183 C CA . GLU B 1 84 ? 7.625 -35.781 -20.781 1 95.62 84 GLU B CA 1
ATOM 4184 C C . GLU B 1 84 ? 6.793 -36.094 -22.016 1 95.62 84 GLU B C 1
ATOM 4186 O O . GLU B 1 84 ? 7.309 -36.625 -23 1 95.62 84 GLU B O 1
ATOM 4191 N N . LEU B 1 85 ? 5.551 -35.781 -21.984 1 94.44 85 LEU B N 1
ATOM 4192 C CA . LEU B 1 85 ? 4.625 -36.062 -23.078 1 94.44 85 LEU B CA 1
ATOM 4193 C C . LEU B 1 85 ? 5.027 -35.312 -24.344 1 94.44 85 LEU B C 1
ATOM 4195 O O . LEU B 1 85 ? 4.812 -35.781 -25.453 1 94.44 85 LEU B O 1
ATOM 4199 N N . THR B 1 86 ? 5.578 -34.125 -24.172 1 93.06 86 THR B N 1
ATOM 4200 C CA . THR B 1 86 ? 5.855 -33.281 -25.312 1 93.06 86 THR B CA 1
ATOM 4201 C C . THR B 1 86 ? 7.332 -33.344 -25.703 1 93.06 86 THR B C 1
ATOM 4203 O O . THR B 1 86 ? 7.777 -32.656 -26.625 1 93.06 86 THR B O 1
ATOM 4206 N N . GLY B 1 87 ? 8.156 -34.125 -25 1 92.88 87 GLY B N 1
ATOM 4207 C CA . GLY B 1 87 ? 9.586 -34.219 -25.25 1 92.88 87 GLY B CA 1
ATOM 4208 C C . GLY B 1 87 ? 10.32 -32.906 -25 1 92.88 87 GLY B C 1
ATOM 4209 O O . GLY B 1 87 ? 11.242 -32.562 -25.75 1 92.88 87 GLY B O 1
ATOM 4210 N N . GLU B 1 88 ? 9.719 -32.156 -24.062 1 91.25 88 GLU B N 1
ATOM 4211 C CA . GLU B 1 88 ? 10.289 -30.859 -23.688 1 91.25 88 GLU B CA 1
ATOM 4212 C C . GLU B 1 88 ? 10.328 -29.906 -24.859 1 91.25 88 GLU B C 1
ATOM 4214 O O . GLU B 1 88 ? 11.164 -29 -24.906 1 91.25 88 GLU B O 1
ATOM 4219 N N . ALA B 1 89 ? 9.445 -30.016 -25.766 1 89.06 89 ALA B N 1
ATOM 4220 C CA . ALA B 1 89 ? 9.453 -29.25 -27 1 89.06 89 ALA B CA 1
ATOM 4221 C C . ALA B 1 89 ? 8.922 -27.828 -26.781 1 89.06 89 ALA B C 1
ATOM 4223 O O . ALA B 1 89 ? 9.133 -26.938 -27.609 1 89.06 89 ALA B O 1
ATOM 4224 N N . TRP B 1 90 ? 8.32 -27.672 -25.656 1 90.69 90 TRP B N 1
ATOM 4225 C CA . TRP B 1 90 ? 7.664 -26.391 -25.406 1 90.69 90 TRP B CA 1
ATOM 4226 C C . TRP B 1 90 ? 8.203 -25.734 -24.141 1 90.69 90 TRP B C 1
ATOM 4228 O O . TRP B 1 90 ? 8.062 -26.281 -23.047 1 90.69 90 TRP B O 1
ATOM 4238 N N . THR B 1 91 ? 8.852 -24.625 -24.359 1 93.5 91 THR B N 1
ATOM 4239 C CA . THR B 1 91 ? 9.398 -23.844 -23.25 1 93.5 91 THR B CA 1
ATOM 4240 C C . THR B 1 91 ? 8.664 -22.5 -23.125 1 93.5 91 THR B C 1
ATOM 4242 O O . THR B 1 91 ? 8.312 -21.875 -24.125 1 93.5 91 THR B O 1
ATOM 4245 N N . PRO B 1 92 ? 8.414 -22.109 -21.891 1 96.44 92 PRO B N 1
ATOM 4246 C CA . PRO B 1 92 ? 7.715 -20.844 -21.703 1 96.44 92 PRO B CA 1
ATOM 4247 C C . PRO B 1 92 ? 8.617 -19.625 -21.906 1 96.44 92 PRO B C 1
ATOM 4249 O O . PRO B 1 92 ? 9.812 -19.688 -21.609 1 96.44 92 PRO B O 1
ATOM 4252 N N . ASN B 1 93 ? 8.008 -18.562 -22.391 1 96.19 93 ASN B N 1
ATOM 4253 C CA . ASN B 1 93 ? 8.633 -17.234 -22.375 1 96.19 93 ASN B CA 1
ATOM 4254 C C . ASN B 1 93 ? 8.352 -16.5 -21.078 1 96.19 93 ASN B C 1
ATOM 4256 O O . ASN B 1 93 ? 9.164 -15.68 -20.641 1 96.19 93 ASN B O 1
ATOM 4260 N N . VAL B 1 94 ? 7.215 -16.781 -20.562 1 98.06 94 VAL B N 1
ATOM 4261 C CA . VAL B 1 94 ? 6.75 -16.156 -19.328 1 98.06 94 VAL B CA 1
ATOM 4262 C C . VAL B 1 94 ? 6.18 -17.203 -18.391 1 98.06 94 VAL B C 1
ATOM 4264 O O . VAL B 1 94 ? 5.566 -18.172 -18.828 1 98.06 94 VAL B O 1
ATOM 4267 N N . LEU B 1 95 ? 6.523 -17.047 -17.188 1 98.62 95 LEU B N 1
ATOM 4268 C CA . LEU B 1 95 ? 5.902 -17.844 -16.141 1 98.62 95 LEU B CA 1
ATOM 4269 C C . LEU B 1 95 ? 5.141 -16.953 -15.156 1 98.62 95 LEU B C 1
ATOM 4271 O O . LEU B 1 95 ? 5.57 -15.836 -14.859 1 98.62 95 LEU B O 1
ATOM 4275 N N . ALA B 1 96 ? 3.979 -17.469 -14.695 1 98.5 96 ALA B N 1
ATOM 4276 C CA . ALA B 1 96 ? 3.17 -16.719 -13.734 1 98.5 96 ALA B CA 1
ATOM 4277 C C . ALA B 1 96 ? 2.404 -17.656 -12.812 1 98.5 96 ALA B C 1
ATOM 4279 O O . ALA B 1 96 ? 2.127 -18.812 -13.172 1 98.5 96 ALA B O 1
ATOM 4280 N N . GLY B 1 97 ? 2.096 -17.203 -11.664 1 98.5 97 GLY B N 1
ATOM 4281 C CA . GLY B 1 97 ? 1.274 -17.938 -10.711 1 98.5 97 GLY B CA 1
ATOM 4282 C C . GLY B 1 97 ? 0.516 -17.047 -9.758 1 98.5 97 GLY B C 1
ATOM 4283 O O . GLY B 1 97 ? 1.044 -16.031 -9.297 1 98.5 97 GLY B O 1
ATOM 4284 N N . HIS B 1 98 ? -0.685 -17.438 -9.492 1 97.44 98 HIS B N 1
ATOM 4285 C CA . HIS B 1 98 ? -1.545 -16.672 -8.602 1 97.44 98 HIS B CA 1
ATOM 4286 C C . HIS B 1 98 ? -1.234 -16.984 -7.141 1 97.44 98 HIS B C 1
ATOM 4288 O O . HIS B 1 98 ? -1.362 -18.125 -6.703 1 97.44 98 HIS B O 1
ATOM 4294 N N . SER B 1 99 ? -0.933 -15.922 -6.359 1 96.44 99 SER B N 1
ATOM 4295 C CA . SER B 1 99 ? -0.641 -16.062 -4.934 1 96.44 99 SER B CA 1
ATOM 4296 C C . SER B 1 99 ? 0.403 -17.156 -4.691 1 96.44 99 SER B C 1
ATOM 4298 O O . SER B 1 99 ? 1.541 -17.031 -5.152 1 96.44 99 SER B O 1
ATOM 4300 N N . LEU B 1 100 ? -0.005 -18.359 -4.219 1 97.38 100 LEU B N 1
ATOM 4301 C CA . LEU B 1 100 ? 0.884 -19.484 -3.982 1 97.38 100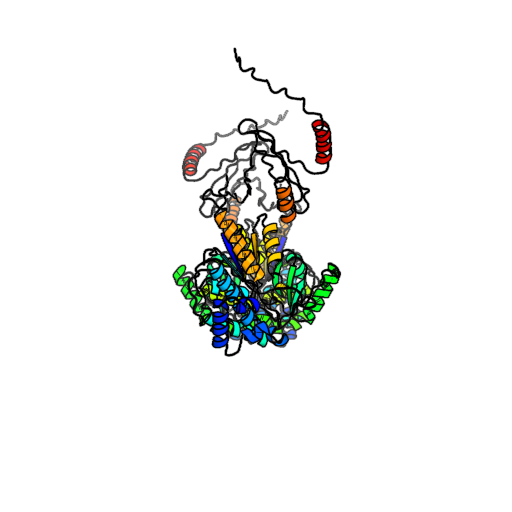 LEU B CA 1
ATOM 4302 C C . LEU B 1 100 ? 1.526 -19.953 -5.285 1 97.38 100 LEU B C 1
ATOM 4304 O O . LEU B 1 100 ? 2.682 -20.391 -5.289 1 97.38 100 LEU B O 1
ATOM 4308 N N . GLY B 1 101 ? 0.805 -19.828 -6.344 1 98.38 101 GLY B N 1
ATOM 4309 C CA . GLY B 1 101 ? 1.289 -20.281 -7.641 1 98.38 101 GLY B CA 1
ATOM 4310 C C . GLY B 1 101 ? 2.561 -19.578 -8.078 1 98.38 101 GLY B C 1
ATOM 4311 O O . GLY B 1 101 ? 3.281 -20.078 -8.945 1 98.38 101 GLY B O 1
ATOM 4312 N N . GLU B 1 102 ? 2.781 -18.422 -7.531 1 98.5 102 GLU B N 1
ATOM 4313 C CA . GLU B 1 102 ? 4.008 -17.703 -7.832 1 98.5 102 GLU B CA 1
ATOM 4314 C C . GLU B 1 102 ? 5.242 -18.531 -7.48 1 98.5 102 GLU B C 1
ATOM 4316 O O . GLU B 1 102 ? 6.254 -18.469 -8.188 1 98.5 102 GLU B O 1
ATOM 4321 N N . TYR B 1 103 ? 5.184 -19.281 -6.43 1 98.69 103 TYR B N 1
ATOM 4322 C CA . TYR B 1 103 ? 6.281 -20.172 -6.039 1 98.69 103 TYR B CA 1
ATOM 4323 C C . TYR B 1 103 ? 6.434 -21.312 -7.027 1 98.69 103 TYR B C 1
ATOM 4325 O O . TYR B 1 103 ? 7.555 -21.734 -7.348 1 98.69 103 TYR B O 1
ATOM 4333 N N . SER B 1 104 ? 5.34 -21.844 -7.496 1 98.81 104 SER B N 1
ATOM 4334 C CA . SER B 1 104 ? 5.402 -22.859 -8.547 1 98.81 104 SER B CA 1
ATOM 4335 C C . SER B 1 104 ? 6.062 -22.297 -9.805 1 98.81 104 SER B C 1
ATOM 4337 O O . SER B 1 104 ? 6.852 -22.984 -10.453 1 98.81 104 SER B O 1
ATOM 4339 N N . ALA B 1 105 ? 5.715 -21.078 -10.109 1 98.81 105 ALA B N 1
ATOM 4340 C CA . ALA B 1 105 ? 6.32 -20.422 -11.266 1 98.81 105 ALA B CA 1
ATOM 4341 C C . ALA B 1 105 ? 7.824 -20.266 -11.078 1 98.81 105 ALA B C 1
ATOM 4343 O O . ALA B 1 105 ? 8.602 -20.453 -12.016 1 98.81 105 ALA B O 1
ATOM 4344 N N . LEU B 1 106 ? 8.234 -19.922 -9.875 1 98.62 106 LEU B N 1
ATOM 4345 C CA . LEU B 1 106 ? 9.648 -19.734 -9.586 1 98.62 106 LEU B CA 1
ATOM 4346 C C . LEU B 1 106 ? 10.398 -21.062 -9.664 1 98.62 106 LEU B C 1
ATOM 4348 O O . LEU B 1 106 ? 11.539 -21.109 -10.125 1 98.62 106 LEU B O 1
ATOM 4352 N N . VAL B 1 107 ? 9.781 -22.156 -9.266 1 98.69 107 VAL B N 1
ATOM 4353 C CA . VAL B 1 107 ? 10.375 -23.469 -9.406 1 98.69 107 VAL B CA 1
ATOM 4354 C C . VAL B 1 107 ? 10.5 -23.844 -10.883 1 98.69 107 VAL B C 1
ATOM 4356 O O . VAL B 1 107 ? 11.547 -24.297 -11.336 1 98.69 107 VAL B O 1
ATOM 4359 N N . ALA B 1 108 ? 9.445 -23.609 -11.625 1 98.56 108 ALA B N 1
ATOM 4360 C CA . ALA B 1 108 ? 9.438 -23.906 -13.047 1 98.56 108 ALA B CA 1
ATOM 4361 C C . ALA B 1 108 ? 10.508 -23.109 -13.789 1 98.56 108 ALA B C 1
ATOM 4363 O O . ALA B 1 108 ? 11.062 -23.578 -14.789 1 98.56 108 ALA B O 1
ATOM 4364 N N . ALA B 1 109 ? 10.781 -21.938 -13.297 1 97.94 109 ALA B N 1
ATOM 4365 C CA . ALA B 1 109 ? 11.766 -21.062 -13.914 1 97.94 109 ALA B CA 1
ATOM 4366 C C . ALA B 1 109 ? 13.18 -21.453 -13.492 1 97.94 109 ALA B C 1
ATOM 4368 O O . ALA B 1 109 ? 14.156 -20.891 -14 1 97.94 109 ALA B O 1
ATOM 4369 N N . GLY B 1 110 ? 13.32 -22.328 -12.578 1 97.38 110 GLY B N 1
ATOM 4370 C CA . GLY B 1 110 ? 14.625 -22.766 -12.102 1 97.38 110 GLY B CA 1
ATOM 4371 C C . GLY B 1 110 ? 15.203 -21.859 -11.031 1 97.38 110 GLY B C 1
ATOM 4372 O O . GLY B 1 110 ? 16.375 -22 -10.648 1 97.38 110 GLY B O 1
ATOM 4373 N N . VAL B 1 111 ? 14.453 -20.953 -10.547 1 97.88 111 VAL B N 1
ATOM 4374 C CA . VAL B 1 111 ? 14.898 -20.016 -9.531 1 97.88 111 VAL B CA 1
ATOM 4375 C C . VAL B 1 111 ? 15.016 -20.734 -8.188 1 97.88 111 VAL B C 1
ATOM 4377 O O . VAL B 1 111 ? 15.969 -20.5 -7.434 1 97.88 111 VAL B O 1
ATOM 4380 N N . LEU B 1 112 ? 14.047 -21.531 -7.848 1 98 112 LEU B N 1
ATOM 4381 C CA . LEU B 1 112 ? 14.016 -22.344 -6.625 1 98 112 LEU B CA 1
ATOM 4382 C C . LEU B 1 112 ? 14.094 -23.828 -6.949 1 98 112 LEU B C 1
ATOM 4384 O O . LEU B 1 112 ? 13.398 -24.312 -7.848 1 98 112 LEU B O 1
ATOM 4388 N N . ALA B 1 113 ? 14.922 -24.484 -6.191 1 98.19 113 ALA B N 1
ATOM 4389 C CA . ALA B 1 113 ? 14.883 -25.938 -6.281 1 98.19 113 ALA B CA 1
ATOM 4390 C C . ALA B 1 113 ? 13.594 -26.484 -5.684 1 98.19 113 ALA B C 1
ATOM 4392 O O . ALA B 1 113 ? 13.086 -25.953 -4.695 1 98.19 113 ALA B O 1
ATOM 4393 N N . PHE B 1 114 ? 13.164 -27.562 -6.242 1 98.5 114 PHE B N 1
ATOM 4394 C CA . PHE B 1 114 ? 11.875 -28.125 -5.875 1 98.5 114 PHE B CA 1
ATOM 4395 C C . PHE B 1 114 ? 11.805 -28.391 -4.375 1 98.5 114 PHE B C 1
ATOM 4397 O O . PHE B 1 114 ? 10.898 -27.891 -3.699 1 98.5 114 PHE B O 1
ATOM 4404 N N . GLU B 1 115 ? 12.75 -29.047 -3.812 1 98.25 115 GLU B N 1
ATOM 4405 C CA . GLU B 1 115 ? 12.742 -29.406 -2.398 1 98.25 115 GLU B CA 1
ATOM 4406 C C . GLU B 1 115 ? 12.867 -28.156 -1.516 1 98.25 115 GLU B C 1
ATOM 4408 O O . GLU B 1 115 ? 12.227 -28.078 -0.468 1 98.25 115 GLU B O 1
ATOM 4413 N N . ASP B 1 116 ? 13.672 -27.219 -1.935 1 97.88 116 ASP B N 1
ATOM 4414 C CA . ASP B 1 116 ? 13.836 -25.969 -1.189 1 97.88 116 ASP B CA 1
ATOM 4415 C C . ASP B 1 116 ? 12.539 -25.172 -1.183 1 97.88 116 ASP B C 1
ATOM 4417 O O . ASP B 1 116 ? 12.195 -24.547 -0.174 1 97.88 116 ASP B O 1
ATOM 4421 N N . ALA B 1 117 ? 11.906 -25.203 -2.334 1 98.56 117 ALA B N 1
ATOM 4422 C CA . ALA B 1 117 ? 10.625 -24.516 -2.426 1 98.56 117 ALA B CA 1
ATOM 4423 C C . ALA B 1 117 ? 9.602 -25.141 -1.473 1 98.56 117 ALA B C 1
ATOM 4425 O O . ALA B 1 117 ? 8.828 -24.422 -0.829 1 98.56 117 ALA B O 1
ATOM 4426 N N . LEU B 1 118 ? 9.594 -26.406 -1.394 1 98.62 118 LEU B N 1
ATOM 4427 C CA . LEU B 1 118 ? 8.68 -27.109 -0.497 1 98.62 118 LEU B CA 1
ATOM 4428 C C . LEU B 1 118 ? 8.938 -26.719 0.954 1 98.62 118 LEU B C 1
ATOM 4430 O O . LEU B 1 118 ? 7.992 -26.453 1.707 1 98.62 118 LEU B O 1
ATOM 4434 N N . ARG B 1 119 ? 10.156 -26.672 1.347 1 98 119 ARG B N 1
ATOM 4435 C CA . ARG B 1 119 ? 10.5 -26.281 2.709 1 98 119 ARG B CA 1
ATOM 4436 C C . ARG B 1 119 ? 10.086 -24.844 2.98 1 98 119 ARG B C 1
ATOM 4438 O O . ARG B 1 119 ? 9.555 -24.531 4.051 1 98 119 ARG B O 1
ATOM 4445 N N . LEU B 1 120 ? 10.344 -24.047 2.006 1 98.25 120 LEU B N 1
ATOM 4446 C CA . LEU B 1 120 ? 10 -22.641 2.127 1 98.25 120 LEU B CA 1
ATOM 4447 C C . LEU B 1 120 ? 8.492 -22.453 2.25 1 98.25 120 LEU B C 1
ATOM 4449 O O . LEU B 1 120 ? 8.023 -21.719 3.123 1 98.25 120 LEU B O 1
ATOM 4453 N N . ILE B 1 121 ? 7.703 -23.094 1.431 1 98.06 121 ILE B N 1
ATOM 4454 C CA . ILE B 1 121 ? 6.266 -22.844 1.413 1 98.06 121 ILE B CA 1
ATOM 4455 C C . ILE B 1 121 ? 5.617 -23.516 2.625 1 98.06 121 ILE B C 1
ATOM 4457 O O . ILE B 1 121 ? 4.566 -23.078 3.094 1 98.06 121 ILE B O 1
ATOM 4461 N N . ARG B 1 122 ? 6.18 -24.609 3.115 1 97.62 122 ARG B N 1
ATOM 4462 C CA . ARG B 1 122 ? 5.688 -25.172 4.367 1 97.62 122 ARG B CA 1
ATOM 4463 C C . ARG B 1 122 ? 5.727 -24.141 5.488 1 97.62 122 ARG B C 1
ATOM 4465 O O . ARG B 1 122 ? 4.762 -24 6.242 1 97.62 122 ARG B O 1
ATOM 4472 N N . MET B 1 123 ? 6.875 -23.469 5.586 1 97.88 123 MET B N 1
ATOM 4473 C CA . MET B 1 123 ? 7.008 -22.422 6.598 1 97.88 123 MET B CA 1
ATOM 4474 C C . MET B 1 123 ? 6.035 -21.281 6.328 1 97.88 123 MET B C 1
ATOM 4476 O O . MET B 1 123 ? 5.418 -20.766 7.254 1 97.88 123 MET B O 1
ATOM 4480 N N . ARG B 1 124 ? 5.891 -20.906 5.059 1 97.88 124 ARG B N 1
ATOM 4481 C CA . ARG B 1 124 ? 4.938 -19.859 4.688 1 97.88 124 ARG B CA 1
ATOM 4482 C C . ARG B 1 124 ? 3.525 -20.234 5.141 1 97.88 124 ARG B C 1
ATOM 4484 O O . ARG B 1 124 ? 2.854 -19.438 5.797 1 97.88 124 ARG B O 1
ATOM 4491 N N . GLY B 1 125 ? 3.125 -21.422 4.762 1 97.31 125 GLY B N 1
ATOM 4492 C CA . GLY B 1 125 ? 1.792 -21.875 5.121 1 97.31 125 GLY B CA 1
ATOM 4493 C C . GLY B 1 125 ? 1.578 -21.969 6.621 1 97.31 125 GLY B C 1
ATOM 4494 O O . GLY B 1 125 ? 0.528 -21.562 7.129 1 97.31 125 GLY B O 1
ATOM 4495 N N . ARG B 1 126 ? 2.523 -22.5 7.332 1 97.31 126 ARG B N 1
ATOM 4496 C CA . ARG B 1 126 ? 2.434 -22.625 8.781 1 97.31 126 ARG B CA 1
ATOM 4497 C C . ARG B 1 126 ? 2.297 -21.266 9.453 1 97.31 126 ARG B C 1
ATOM 4499 O O . ARG B 1 126 ? 1.449 -21.078 10.328 1 97.31 126 ARG B O 1
ATOM 4506 N N . LEU B 1 127 ? 3.105 -20.344 9.055 1 97.69 127 LEU B N 1
ATOM 4507 C CA . LEU B 1 127 ? 3.102 -19.016 9.641 1 97.69 127 LEU B CA 1
ATOM 4508 C C . LEU B 1 127 ? 1.812 -18.266 9.297 1 97.69 127 LEU B C 1
ATOM 4510 O O . LEU B 1 127 ? 1.271 -17.547 10.133 1 97.69 127 LEU B O 1
ATOM 4514 N N . MET B 1 128 ? 1.347 -18.453 8.078 1 96.31 128 MET B N 1
ATOM 4515 C CA . MET B 1 128 ? 0.076 -17.844 7.684 1 96.31 128 MET B CA 1
ATOM 4516 C C . MET B 1 128 ? -1.069 -18.391 8.531 1 96.31 128 MET B C 1
ATOM 4518 O O . MET B 1 128 ? -1.978 -17.641 8.906 1 96.31 128 MET B O 1
ATOM 4522 N N . SER B 1 129 ? -1.005 -19.625 8.812 1 93.94 129 SER B N 1
ATOM 4523 C CA . SER B 1 129 ? -2.033 -20.266 9.625 1 93.94 129 SER B CA 1
ATOM 4524 C C . SER B 1 129 ? -1.946 -19.812 11.078 1 93.94 129 SER B C 1
ATOM 4526 O O . SER B 1 129 ? -2.969 -19.562 11.719 1 93.94 129 SER B O 1
ATOM 4528 N N . GLU B 1 130 ? -0.77 -19.719 11.602 1 94.44 130 GLU B N 1
ATOM 4529 C CA . GLU B 1 130 ? -0.549 -19.438 13.023 1 94.44 130 GLU B CA 1
ATOM 4530 C C . GLU B 1 130 ? -0.767 -17.969 13.328 1 94.44 130 GLU B C 1
ATOM 4532 O O . GLU B 1 130 ? -1.281 -17.609 14.391 1 94.44 130 GLU B O 1
ATOM 4537 N N . PHE B 1 131 ? -0.432 -17.141 12.367 1 90 131 PHE B N 1
ATOM 4538 C CA . PHE B 1 131 ? -0.381 -15.711 12.695 1 90 131 PHE B CA 1
ATOM 4539 C C . PHE B 1 131 ? -1.352 -14.93 11.82 1 90 131 PHE B C 1
ATOM 4541 O O . PHE B 1 131 ? -1.532 -13.727 12.016 1 90 131 PHE B O 1
ATOM 4548 N N . GLY B 1 132 ? -1.87 -15.594 10.828 1 86.94 132 GLY B N 1
ATOM 4549 C CA . GLY B 1 132 ? -2.877 -14.914 10.031 1 86.94 132 GLY B CA 1
ATOM 4550 C C . GLY B 1 132 ? -4.18 -14.688 10.773 1 86.94 132 GLY B C 1
ATOM 4551 O O . GLY B 1 132 ? -4.59 -15.523 11.586 1 86.94 132 GLY B O 1
ATOM 4552 N N . ARG B 1 133 ? -4.801 -13.531 10.562 1 90.06 133 ARG B N 1
ATOM 4553 C CA . ARG B 1 133 ? -6.059 -13.141 11.188 1 90.06 133 ARG B CA 1
ATOM 4554 C C . ARG B 1 133 ? -7.086 -12.727 10.141 1 90.06 133 ARG B C 1
ATOM 4556 O O . ARG B 1 133 ? -6.727 -12.367 9.016 1 90.06 133 ARG B O 1
ATOM 4563 N N . GLY B 1 134 ? -8.297 -12.883 10.586 1 95.19 134 GLY B N 1
ATOM 4564 C CA . GLY B 1 134 ? -9.359 -12.375 9.727 1 95.19 134 GLY B CA 1
ATOM 4565 C C . GLY B 1 134 ? -9.812 -13.383 8.68 1 95.19 134 GLY B C 1
ATOM 4566 O O . GLY B 1 134 ? -9.547 -14.578 8.812 1 95.19 134 GLY B O 1
ATOM 4567 N N . ARG B 1 135 ? -10.625 -12.875 7.703 1 96.06 135 ARG B N 1
ATOM 4568 C CA . ARG B 1 135 ? -11.242 -13.672 6.648 1 96.06 135 ARG B CA 1
ATOM 4569 C C . ARG B 1 135 ? -11.18 -12.953 5.305 1 96.06 135 ARG B C 1
ATOM 4571 O O . ARG B 1 135 ? -10.766 -11.789 5.238 1 96.06 135 ARG B O 1
ATOM 4578 N N . MET B 1 136 ? -11.477 -13.719 4.297 1 95.94 136 MET B N 1
ATOM 4579 C CA . MET B 1 136 ? -11.531 -13.164 2.947 1 95.94 136 MET B CA 1
ATOM 4580 C C . MET B 1 136 ? -12.922 -13.344 2.338 1 95.94 136 MET B C 1
ATOM 4582 O O . MET B 1 136 ? -13.578 -14.367 2.568 1 95.94 136 MET B O 1
ATOM 4586 N N . ALA B 1 137 ? -13.328 -12.406 1.559 1 96.62 137 ALA B N 1
ATOM 4587 C CA . ALA B 1 137 ? -14.594 -12.477 0.832 1 96.62 137 ALA B CA 1
ATOM 4588 C C . ALA B 1 137 ? -14.445 -11.93 -0.583 1 96.62 137 ALA B C 1
ATOM 4590 O O . ALA B 1 137 ? -13.75 -10.93 -0.798 1 96.62 137 ALA B O 1
ATOM 4591 N N . ALA B 1 138 ? -15.062 -12.609 -1.528 1 95 138 ALA B N 1
ATOM 4592 C CA . ALA B 1 138 ? -15.086 -12.148 -2.916 1 95 138 ALA B CA 1
ATOM 4593 C C . ALA B 1 138 ? -16.344 -11.344 -3.207 1 95 138 ALA B C 1
ATOM 4595 O O . ALA B 1 138 ? -17.453 -11.766 -2.865 1 95 138 ALA B O 1
ATOM 4596 N N . PHE B 1 139 ? -16.141 -10.18 -3.736 1 96.19 139 PHE B N 1
ATOM 4597 C CA . PHE B 1 139 ? -17.234 -9.305 -4.125 1 96.19 139 PHE B CA 1
ATOM 4598 C C . PHE B 1 139 ? -17.281 -9.117 -5.637 1 96.19 139 PHE B C 1
ATOM 4600 O O . PHE B 1 139 ? -16.234 -8.945 -6.266 1 96.19 139 PHE B O 1
ATOM 4607 N N . ARG B 1 140 ? -18.438 -9.188 -6.219 1 93.69 140 ARG B N 1
ATOM 4608 C CA . ARG B 1 140 ? -18.609 -8.914 -7.641 1 93.69 140 ARG B CA 1
ATOM 4609 C C . ARG B 1 140 ? -18.703 -7.418 -7.91 1 93.69 140 ARG B C 1
ATOM 4611 O O . ARG B 1 140 ? -19.703 -6.938 -8.445 1 93.69 140 ARG B O 1
ATOM 4618 N N . LEU B 1 141 ? -17.766 -6.711 -7.566 1 94.94 141 LEU B N 1
ATOM 4619 C CA . LEU B 1 141 ? -17.594 -5.273 -7.762 1 94.94 141 LEU B CA 1
ATOM 4620 C C . LEU B 1 141 ? -16.172 -4.945 -8.18 1 94.94 141 LEU B C 1
ATOM 4622 O O . LEU B 1 141 ? -15.219 -5.613 -7.758 1 94.94 141 LEU B O 1
ATOM 4626 N N . ASP B 1 142 ? -16.047 -3.947 -9.023 1 92.75 142 ASP B N 1
ATOM 4627 C CA . ASP B 1 142 ? -14.711 -3.488 -9.414 1 92.75 142 ASP B CA 1
ATOM 4628 C C . ASP B 1 142 ? -14.016 -2.785 -8.25 1 92.75 142 ASP B C 1
ATOM 4630 O O . ASP B 1 142 ? -14.664 -2.393 -7.277 1 92.75 142 ASP B O 1
ATOM 4634 N N . LEU B 1 143 ? -12.75 -2.67 -8.344 1 94.81 143 LEU B N 1
ATOM 4635 C CA . LEU B 1 143 ? -11.914 -2.137 -7.277 1 94.81 143 LEU B CA 1
ATOM 4636 C C . LEU B 1 143 ? -12.344 -0.725 -6.898 1 94.81 143 LEU B C 1
ATOM 4638 O O . LEU B 1 143 ? -12.453 -0.4 -5.715 1 94.81 143 LEU B O 1
ATOM 4642 N N . ASP B 1 144 ? -12.539 0.13 -7.809 1 93.31 144 ASP B N 1
ATOM 4643 C CA . ASP B 1 144 ? -12.859 1.532 -7.562 1 93.31 144 ASP B CA 1
ATOM 4644 C C . ASP B 1 144 ? -14.164 1.666 -6.781 1 93.31 144 ASP B C 1
ATOM 4646 O O . ASP B 1 144 ? -14.312 2.568 -5.953 1 93.31 144 ASP B O 1
ATOM 4650 N N . SER B 1 145 ? -15.094 0.775 -7.047 1 94.81 145 SER B N 1
ATOM 4651 C CA . SER B 1 145 ? -16.406 0.825 -6.398 1 94.81 145 SER B CA 1
ATOM 4652 C C . SER B 1 145 ? -16.328 0.32 -4.965 1 94.81 145 SER B C 1
ATOM 4654 O O . SER B 1 145 ? -17 0.852 -4.078 1 94.81 145 SER B O 1
ATOM 4656 N N . ILE B 1 146 ? -15.484 -0.659 -4.773 1 96.5 146 ILE B N 1
ATOM 4657 C CA . ILE B 1 146 ? -15.602 -1.337 -3.484 1 96.5 146 ILE B CA 1
ATOM 4658 C C . ILE B 1 146 ? -14.547 -0.793 -2.521 1 96.5 146 ILE B C 1
ATOM 4660 O O . ILE B 1 146 ? -14.711 -0.873 -1.302 1 96.5 146 ILE B O 1
ATOM 4664 N N . ARG B 1 147 ? -13.461 -0.314 -2.961 1 96 147 ARG B N 1
ATOM 4665 C CA . ARG B 1 147 ? -12.328 0.063 -2.123 1 96 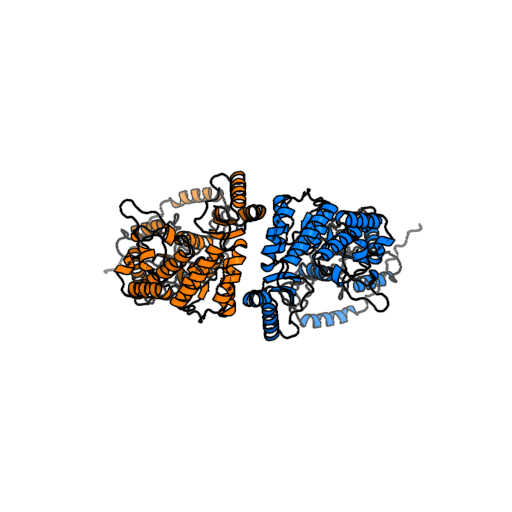147 ARG B CA 1
ATOM 4666 C C . ARG B 1 147 ? -12.75 1.051 -1.04 1 96 147 ARG B C 1
ATOM 4668 O O . ARG B 1 147 ? -12.477 0.837 0.143 1 96 147 ARG B O 1
ATOM 4675 N N . PRO B 1 148 ? -13.453 2.176 -1.375 1 94.38 148 PRO B N 1
ATOM 4676 C CA . PRO B 1 148 ? -13.836 3.129 -0.331 1 94.38 148 PRO B CA 1
ATOM 4677 C C . PRO B 1 148 ? -14.742 2.51 0.731 1 94.38 148 PRO B C 1
ATOM 4679 O O . PRO B 1 148 ? -14.648 2.861 1.91 1 94.38 148 PRO B O 1
ATOM 4682 N N . LEU B 1 149 ? -15.602 1.607 0.304 1 95.94 149 LEU B N 1
ATOM 4683 C CA . LEU B 1 149 ? -16.484 0.938 1.246 1 95.94 149 LEU B CA 1
ATOM 4684 C C . LEU B 1 149 ? -15.711 -0.009 2.152 1 95.94 149 LEU B C 1
ATOM 4686 O O . LEU B 1 149 ? -15.961 -0.075 3.355 1 95.94 149 LEU B O 1
ATOM 4690 N N . ALA B 1 150 ? -14.789 -0.744 1.523 1 97.81 150 ALA B N 1
ATOM 4691 C CA . ALA B 1 150 ? -13.961 -1.687 2.275 1 97.81 150 ALA B CA 1
ATOM 4692 C C . ALA B 1 150 ? -13.117 -0.963 3.316 1 97.81 150 ALA B C 1
ATOM 4694 O O . ALA B 1 150 ? -13.062 -1.369 4.48 1 97.81 150 ALA B O 1
ATOM 4695 N N . GLU B 1 151 ? -12.484 0.06 2.916 1 96.38 151 GLU B N 1
ATOM 4696 C CA . GLU B 1 151 ? -11.609 0.815 3.807 1 96.38 151 GLU B CA 1
ATOM 4697 C C . GLU B 1 151 ? -12.398 1.454 4.945 1 96.38 151 GLU B C 1
ATOM 4699 O O . GLU B 1 151 ? -11.906 1.546 6.074 1 96.38 151 GLU B O 1
ATOM 4704 N N . ALA B 1 152 ? -13.602 1.909 4.652 1 96.06 152 ALA B N 1
ATOM 4705 C CA . ALA B 1 152 ? -14.445 2.51 5.68 1 96.06 152 ALA B CA 1
ATOM 4706 C C . ALA B 1 152 ? -14.703 1.529 6.82 1 96.06 152 ALA B C 1
ATOM 4708 O O . ALA B 1 152 ? -15.023 1.939 7.938 1 96.06 152 ALA B O 1
ATOM 4709 N N . ARG B 1 153 ? -14.539 0.269 6.496 1 97.25 153 ARG B N 1
ATOM 4710 C CA . ARG B 1 153 ? -14.727 -0.773 7.5 1 97.25 153 ARG B CA 1
ATOM 4711 C C . ARG B 1 153 ? -13.391 -1.389 7.902 1 97.25 153 ARG B C 1
ATOM 4713 O O . ARG B 1 153 ? -13.352 -2.512 8.414 1 97.25 153 ARG B O 1
ATOM 4720 N N . TYR B 1 154 ? -12.305 -0.707 7.605 1 96.94 154 TYR B N 1
ATOM 4721 C CA . TYR B 1 154 ? -10.953 -1.089 7.977 1 96.94 154 TYR B CA 1
ATOM 4722 C C . TYR B 1 154 ? -10.531 -2.377 7.277 1 96.94 154 TYR B C 1
ATOM 4724 O O . TYR B 1 154 ? -9.633 -3.078 7.738 1 96.94 154 TYR B O 1
ATOM 4732 N N . CYS B 1 155 ? -11.273 -2.742 6.23 1 98 155 CYS B N 1
ATOM 4733 C CA . CYS B 1 155 ? -10.906 -3.918 5.449 1 98 155 CYS B CA 1
ATOM 4734 C C . CYS B 1 155 ? -9.828 -3.576 4.422 1 98 155 CYS B C 1
ATOM 4736 O O . CYS B 1 155 ? -9.68 -2.416 4.039 1 98 155 CYS B O 1
ATOM 4738 N N . GLY B 1 156 ? -9 -4.59 4.098 1 97.31 156 GLY B N 1
ATOM 4739 C CA . GLY B 1 156 ? -8.008 -4.453 3.043 1 97.31 156 GLY B CA 1
ATOM 4740 C C . GLY B 1 156 ? -8.383 -5.184 1.768 1 97.31 156 GLY B C 1
ATOM 4741 O O . GLY B 1 156 ? -9.188 -6.117 1.796 1 97.31 156 GLY B O 1
ATOM 4742 N N . ILE B 1 157 ? -7.809 -4.711 0.709 1 97.56 157 ILE B N 1
ATOM 4743 C CA . ILE B 1 157 ? -7.969 -5.387 -0.573 1 97.56 157 ILE B CA 1
ATOM 4744 C C . ILE B 1 157 ? -6.984 -6.551 -0.673 1 97.56 157 ILE B C 1
ATOM 4746 O O . ILE B 1 157 ? -5.781 -6.367 -0.481 1 97.56 157 ILE B O 1
ATOM 4750 N N . GLY B 1 158 ? -7.504 -7.711 -0.932 1 97.19 158 GLY B N 1
ATOM 4751 C CA . GLY B 1 158 ? -6.648 -8.883 -1.096 1 97.19 158 GLY B CA 1
ATOM 4752 C C . GLY B 1 158 ? -6.152 -9.062 -2.518 1 97.19 158 GLY B C 1
ATOM 4753 O O . GLY B 1 158 ? -5.059 -9.586 -2.736 1 97.19 158 GLY B O 1
ATOM 4754 N N . GLY B 1 159 ? -6.969 -8.742 -3.393 1 95.06 159 GLY B N 1
ATOM 4755 C CA . GLY B 1 159 ? -6.586 -8.852 -4.793 1 95.06 159 GLY B CA 1
ATOM 4756 C C . GLY B 1 159 ? -7.734 -8.578 -5.746 1 95.06 159 GLY B C 1
ATOM 4757 O O . GLY B 1 159 ? -8.891 -8.531 -5.336 1 95.06 159 GLY B O 1
ATOM 4758 N N . CYS B 1 160 ? -7.293 -8.25 -6.938 1 89.56 160 CYS B N 1
ATOM 4759 C CA . CYS B 1 160 ? -8.227 -8.102 -8.047 1 89.56 160 CYS B CA 1
ATOM 4760 C C . CYS B 1 160 ? -8.039 -9.211 -9.07 1 89.56 160 CYS B C 1
ATOM 4762 O O . CYS B 1 160 ? -7.164 -9.133 -9.93 1 89.56 160 CYS B O 1
ATOM 4764 N N . ASN B 1 161 ? -8.953 -10.156 -9.016 1 84.38 161 ASN B N 1
ATOM 4765 C CA . ASN B 1 161 ? -8.82 -11.32 -9.883 1 84.38 161 ASN B CA 1
ATOM 4766 C C . ASN B 1 161 ? -9.477 -11.094 -11.242 1 84.38 161 ASN B C 1
ATOM 4768 O O . ASN B 1 161 ? -9.094 -11.703 -12.234 1 84.38 161 ASN B O 1
ATOM 4772 N N . LEU B 1 162 ? -10.531 -10.32 -11.219 1 85 162 LEU B N 1
ATOM 4773 C CA . LEU B 1 162 ? -11.258 -9.93 -12.422 1 85 162 LEU B CA 1
ATOM 4774 C C . LEU B 1 162 ? -11.555 -8.43 -12.414 1 85 162 LEU B C 1
ATOM 4776 O O . LEU B 1 162 ? -11.508 -7.793 -11.359 1 85 162 LEU B O 1
ATOM 4780 N N . PRO B 1 163 ? -11.75 -7.871 -13.578 1 83.44 163 PRO B N 1
ATOM 4781 C CA . PRO B 1 163 ? -12.102 -6.449 -13.609 1 83.44 163 PRO B CA 1
ATOM 4782 C C . PRO B 1 163 ? -13.305 -6.117 -12.734 1 83.44 163 PRO B C 1
ATOM 4784 O O . PRO B 1 163 ? -13.391 -5.02 -12.18 1 83.44 163 PRO B O 1
ATOM 4787 N N . ASP B 1 164 ? -14.203 -7.098 -12.578 1 88.44 164 ASP B N 1
ATOM 4788 C CA . ASP B 1 164 ? -15.438 -6.836 -11.844 1 88.44 164 ASP B CA 1
ATOM 4789 C C . ASP B 1 164 ? -15.523 -7.707 -10.594 1 88.44 164 ASP B C 1
ATOM 4791 O O . ASP B 1 164 ? -16.625 -7.98 -10.102 1 88.44 164 ASP B O 1
ATOM 4795 N N . GLN B 1 165 ? -14.461 -8.18 -10.148 1 91.44 165 GLN B N 1
ATOM 4796 C CA . GLN B 1 165 ? -14.43 -8.969 -8.922 1 91.44 165 GLN B CA 1
ATOM 4797 C C . GLN B 1 165 ? -13.219 -8.609 -8.062 1 91.44 165 GLN B C 1
ATOM 4799 O O . GLN B 1 165 ? -12.078 -8.672 -8.531 1 91.44 165 GLN B O 1
ATOM 4804 N N . THR B 1 166 ? -13.508 -8.266 -6.871 1 94.88 166 THR B N 1
ATOM 4805 C CA . THR B 1 166 ? -12.469 -7.883 -5.922 1 94.88 166 THR B CA 1
ATOM 4806 C C . THR B 1 166 ? -12.562 -8.719 -4.648 1 94.88 166 THR B C 1
ATOM 4808 O O . THR B 1 166 ? -13.656 -8.984 -4.152 1 94.88 166 THR B O 1
ATOM 4811 N N . VAL B 1 167 ? -11.422 -9.219 -4.266 1 96.5 167 VAL B N 1
ATOM 4812 C CA . VAL B 1 167 ? -11.367 -9.922 -2.986 1 96.5 167 VAL B CA 1
ATOM 4813 C C . VAL B 1 167 ? -11.023 -8.938 -1.87 1 96.5 167 VAL B C 1
ATOM 4815 O O . VAL B 1 167 ? -10.023 -8.219 -1.952 1 96.5 167 VAL B O 1
ATOM 4818 N N . VAL B 1 168 ? -11.891 -8.914 -0.85 1 97.81 168 VAL B N 1
ATOM 4819 C CA . VAL B 1 168 ? -11.703 -8.047 0.309 1 97.81 168 VAL B CA 1
ATOM 4820 C C . VAL B 1 168 ? -11.484 -8.891 1.561 1 97.81 168 VAL B C 1
ATOM 4822 O O . VAL B 1 168 ? -12.07 -9.969 1.693 1 97.81 168 VAL B O 1
ATOM 4825 N N . CYS B 1 169 ? -10.609 -8.391 2.402 1 97.94 169 CYS B N 1
ATOM 4826 C CA . CYS B 1 169 ? -10.234 -9.148 3.594 1 97.94 169 CYS B CA 1
ATOM 4827 C C . CYS B 1 169 ? -10.352 -8.281 4.844 1 97.94 169 CYS B C 1
ATOM 4829 O O . CYS B 1 169 ? -10.164 -7.066 4.781 1 97.94 169 CYS B O 1
ATOM 4831 N N . GLY B 1 170 ? -10.695 -8.875 6 1 97.38 170 GLY B N 1
ATOM 4832 C CA . GLY B 1 170 ? -10.828 -8.188 7.273 1 97.38 170 GLY B CA 1
ATOM 4833 C C . GLY B 1 170 ? -11.344 -9.078 8.383 1 97.38 170 GLY B C 1
ATOM 4834 O O . GLY B 1 170 ? -11.531 -10.281 8.188 1 97.38 170 GLY B O 1
ATOM 4835 N N . PHE B 1 171 ? -11.5 -8.438 9.578 1 96.25 171 PHE B N 1
ATOM 4836 C CA . PHE B 1 171 ? -12.148 -9.172 10.664 1 96.25 171 PHE B CA 1
ATOM 4837 C C . PHE B 1 171 ? -13.602 -9.469 10.328 1 96.25 171 PHE B C 1
ATOM 4839 O O . PHE B 1 171 ? -14.227 -8.742 9.547 1 96.25 171 PHE B O 1
ATOM 4846 N N . GLU B 1 172 ? -14.062 -10.523 10.867 1 95.44 172 GLU B N 1
ATOM 4847 C CA . GLU B 1 172 ? -15.398 -11.008 10.547 1 95.44 172 GLU B CA 1
ATOM 4848 C C . GLU B 1 172 ? -16.438 -9.906 10.719 1 95.44 172 GLU B C 1
ATOM 4850 O O . GLU B 1 172 ? -17.266 -9.688 9.836 1 95.44 172 GLU B O 1
ATOM 4855 N N . ARG B 1 173 ? -16.422 -9.227 11.828 1 96.06 173 ARG B N 1
ATOM 4856 C CA . ARG B 1 173 ? -17.391 -8.172 12.109 1 96.06 173 ARG B CA 1
ATOM 4857 C C . ARG B 1 173 ? -17.312 -7.07 11.062 1 96.06 173 ARG B C 1
ATOM 4859 O O . ARG B 1 173 ? -18.344 -6.52 10.656 1 96.06 173 ARG B O 1
ATOM 4866 N N . ASP B 1 174 ? -16.141 -6.742 10.648 1 97.19 174 ASP B N 1
ATOM 4867 C CA . ASP B 1 174 ? -15.93 -5.691 9.656 1 97.19 174 ASP B CA 1
ATOM 4868 C C . ASP B 1 174 ? -16.422 -6.129 8.281 1 97.19 174 ASP B C 1
ATOM 4870 O O . ASP B 1 174 ? -17.047 -5.352 7.562 1 97.19 174 ASP B O 1
ATOM 4874 N N . LEU B 1 175 ? -16.141 -7.352 7.922 1 97 175 LEU B N 1
ATOM 4875 C CA . LEU B 1 175 ? -16.562 -7.887 6.633 1 97 175 LEU B CA 1
ATOM 4876 C C . LEU B 1 175 ? -18.094 -8 6.578 1 97 175 LEU B C 1
ATOM 4878 O O . LEU B 1 175 ? -18.703 -7.738 5.535 1 97 175 LEU B O 1
ATOM 4882 N N . GLU B 1 176 ? -18.641 -8.383 7.648 1 96.81 176 GLU B N 1
ATOM 4883 C CA . GLU B 1 176 ? -20.109 -8.461 7.699 1 96.81 176 GLU B CA 1
ATOM 4884 C C . GLU B 1 176 ? -20.734 -7.09 7.504 1 96.81 176 GLU B C 1
ATOM 4886 O O . GLU B 1 176 ? -21.719 -6.953 6.766 1 96.81 176 GLU B O 1
ATOM 4891 N N . ALA B 1 177 ? -20.219 -6.152 8.203 1 96.81 177 ALA B N 1
ATOM 4892 C CA . ALA B 1 177 ? -20.703 -4.785 8.023 1 96.81 177 ALA B CA 1
ATOM 4893 C C . ALA B 1 177 ? -20.547 -4.328 6.578 1 96.81 177 ALA B C 1
ATOM 4895 O O . ALA B 1 177 ? -21.422 -3.66 6.031 1 96.81 177 ALA B O 1
ATOM 4896 N N . LEU B 1 178 ? -19.406 -4.656 5.961 1 97.25 178 LEU B N 1
ATOM 4897 C CA . LEU B 1 178 ? -19.172 -4.32 4.562 1 97.25 178 LEU B CA 1
ATOM 4898 C C . LEU B 1 178 ? -20.203 -4.992 3.66 1 97.25 178 LEU B C 1
ATOM 4900 O O . LEU B 1 178 ? -20.719 -4.371 2.723 1 97.25 178 LEU B O 1
ATOM 4904 N N . MET B 1 179 ? -20.438 -6.219 3.891 1 97.25 179 MET B N 1
ATOM 4905 C CA . MET B 1 179 ? -21.422 -6.949 3.098 1 97.25 179 MET B CA 1
ATOM 4906 C C . MET B 1 179 ? -22.781 -6.277 3.176 1 97.25 179 MET B C 1
ATOM 4908 O O . MET B 1 179 ? -23.5 -6.188 2.174 1 97.25 179 MET B O 1
ATOM 4912 N N . GLU B 1 180 ? -23.125 -5.832 4.34 1 96.69 180 GLU B N 1
ATOM 4913 C CA . GLU B 1 180 ? -24.375 -5.102 4.512 1 96.69 180 GLU B CA 1
ATOM 4914 C C . GLU B 1 180 ? -24.375 -3.791 3.732 1 96.69 180 GLU B C 1
ATOM 4916 O O . GLU B 1 180 ? -25.359 -3.439 3.082 1 96.69 180 GLU B O 1
ATOM 4921 N N . ASP B 1 181 ? -23.281 -3.084 3.83 1 95.88 181 ASP B N 1
ATOM 4922 C CA . ASP B 1 181 ? -23.141 -1.833 3.09 1 95.88 181 ASP B CA 1
ATOM 4923 C C . ASP B 1 181 ? -23.297 -2.062 1.588 1 95.88 181 ASP B C 1
ATOM 4925 O O . ASP B 1 181 ? -23.984 -1.292 0.903 1 95.88 181 ASP B O 1
ATOM 4929 N N . VAL B 1 182 ? -22.641 -3.086 1.082 1 97.12 182 VAL B N 1
ATOM 4930 C CA . VAL B 1 182 ? -22.656 -3.396 -0.344 1 97.12 182 VAL B CA 1
ATOM 4931 C C . VAL B 1 182 ? -24.078 -3.812 -0.765 1 97.12 182 VAL B C 1
ATOM 4933 O O . VAL B 1 182 ? -24.562 -3.383 -1.811 1 97.12 182 VAL B O 1
ATOM 4936 N N . ALA B 1 183 ? -24.672 -4.617 0.057 1 95.94 183 ALA B N 1
ATOM 4937 C CA . ALA B 1 183 ? -26.047 -5.035 -0.239 1 95.94 183 ALA B CA 1
ATOM 4938 C C . ALA B 1 183 ? -26.984 -3.836 -0.309 1 95.94 183 ALA B C 1
ATOM 4940 O O . ALA B 1 183 ? -27.859 -3.775 -1.177 1 95.94 183 ALA B O 1
ATOM 4941 N N . ALA B 1 184 ? -26.828 -2.922 0.557 1 95.5 184 ALA B N 1
ATOM 4942 C CA . ALA B 1 184 ? -27.688 -1.74 0.624 1 95.5 184 ALA B CA 1
ATOM 4943 C C . ALA B 1 184 ? -27.484 -0.845 -0.595 1 95.5 184 ALA B C 1
ATOM 4945 O O . ALA B 1 184 ? -28.438 -0.272 -1.121 1 95.5 184 ALA B O 1
ATOM 4946 N N . ARG B 1 185 ? -26.297 -0.773 -1.028 1 94.56 185 ARG B N 1
ATOM 4947 C CA . ARG B 1 185 ? -25.969 0.181 -2.082 1 94.56 185 ARG B CA 1
ATOM 4948 C C . ARG B 1 185 ? -26.125 -0.453 -3.461 1 94.56 185 ARG B C 1
ATOM 4950 O O . ARG B 1 185 ? -26.531 0.21 -4.414 1 94.56 185 ARG B O 1
ATOM 4957 N N . PHE B 1 186 ? -25.75 -1.723 -3.588 1 95.38 186 PHE B N 1
ATOM 4958 C CA . PHE B 1 186 ? -25.641 -2.318 -4.914 1 95.38 186 PHE B CA 1
ATOM 4959 C C . PHE B 1 186 ? -26.594 -3.49 -5.066 1 95.38 186 PHE B C 1
ATOM 4961 O O . PHE B 1 186 ? -26.719 -4.066 -6.148 1 95.38 186 PHE B O 1
ATOM 4968 N N . GLY B 1 187 ? -27.234 -3.869 -4.02 1 93.44 187 GLY B N 1
ATOM 4969 C CA . GLY B 1 187 ? -28.156 -4.996 -4.062 1 93.44 187 GLY B CA 1
ATOM 4970 C C . GLY B 1 187 ? -27.594 -6.254 -3.432 1 93.44 187 GLY B C 1
ATOM 4971 O O . GLY B 1 187 ? -26.375 -6.426 -3.367 1 93.44 187 GLY B O 1
ATOM 4972 N N . ARG B 1 188 ? -28.422 -7.133 -3.098 1 88.62 188 ARG B N 1
ATOM 4973 C CA . ARG B 1 188 ? -28.062 -8.344 -2.363 1 88.62 188 ARG B CA 1
ATOM 4974 C C . ARG B 1 188 ? -27.219 -9.281 -3.227 1 88.62 188 ARG B C 1
ATOM 4976 O O . ARG B 1 188 ? -26.406 -10.039 -2.709 1 88.62 188 ARG B O 1
ATOM 4983 N N . SER B 1 189 ? -27.438 -9.195 -4.48 1 85.94 189 SER B N 1
ATOM 4984 C CA . SER B 1 189 ? -26.703 -10.078 -5.395 1 85.94 189 SER B CA 1
ATOM 4985 C C . SER B 1 189 ? -25.219 -9.734 -5.422 1 85.94 189 SER B C 1
ATOM 4987 O O . SER B 1 189 ? -24.406 -10.539 -5.871 1 85.94 189 SER B O 1
ATOM 4989 N N . ARG B 1 190 ? -24.906 -8.625 -4.996 1 88.56 190 ARG B N 1
ATOM 4990 C CA . ARG B 1 190 ? -23.516 -8.188 -5 1 88.56 190 ARG B CA 1
ATOM 4991 C C . ARG B 1 190 ? -22.891 -8.336 -3.615 1 88.56 190 ARG B C 1
ATOM 4993 O O . ARG B 1 190 ? -21.75 -7.926 -3.398 1 88.56 190 ARG B O 1
ATOM 5000 N N . ALA B 1 191 ? -23.766 -9.039 -2.857 1 83.81 191 ALA B N 1
ATOM 5001 C CA . ALA B 1 191 ? -23.25 -9.227 -1.498 1 83.81 191 ALA B CA 1
ATOM 5002 C C . ALA B 1 191 ? -22.109 -10.234 -1.47 1 83.81 191 ALA B C 1
ATOM 5004 O O . ALA B 1 191 ? -22.062 -11.148 -2.297 1 83.81 191 ALA B O 1
ATOM 5005 N N . GLY B 1 192 ? -21 -10.016 -1.023 1 90.44 192 GLY B N 1
ATOM 5006 C CA . GLY B 1 192 ? -19.75 -10.75 -0.923 1 90.44 192 GLY B CA 1
ATOM 5007 C C . GLY B 1 192 ? -19.938 -12.188 -0.459 1 90.44 192 GLY B C 1
ATOM 5008 O O . GLY B 1 192 ? -20.953 -12.516 0.158 1 90.44 192 GLY B O 1
ATOM 5009 N N . ARG B 1 193 ? -19.109 -13.125 -0.93 1 91.88 193 ARG B N 1
ATOM 5010 C CA . ARG B 1 193 ? -19.047 -14.508 -0.483 1 91.88 193 ARG B CA 1
ATOM 5011 C C . ARG B 1 193 ? -17.703 -14.805 0.191 1 91.88 193 ARG B C 1
ATOM 5013 O O . ARG B 1 193 ? -16.641 -14.5 -0.358 1 91.88 193 ARG B O 1
ATOM 5020 N N . TYR B 1 194 ? -17.859 -15.422 1.368 1 93.5 194 TYR B N 1
ATOM 5021 C CA . TYR B 1 194 ? -16.641 -15.781 2.096 1 93.5 194 TYR B CA 1
ATOM 5022 C C . TYR B 1 194 ? -15.828 -16.812 1.323 1 93.5 194 TYR B C 1
ATOM 5024 O O . TYR B 1 194 ? -16.391 -17.75 0.736 1 93.5 194 TYR B O 1
ATOM 5032 N N . LEU B 1 195 ? -14.562 -16.672 1.308 1 89.56 195 LEU B N 1
ATOM 5033 C CA . LEU B 1 195 ? -13.641 -17.688 0.79 1 89.56 195 LEU B CA 1
ATOM 5034 C C . LEU B 1 195 ? -13.164 -18.609 1.904 1 89.56 195 LEU B C 1
ATOM 5036 O O . LEU B 1 195 ? -13.148 -18.219 3.074 1 89.56 195 LEU B O 1
ATOM 5040 N N . LYS B 1 196 ? -12.828 -19.766 1.521 1 81.75 196 LYS B N 1
ATOM 5041 C CA . LYS B 1 196 ? -12.352 -20.75 2.502 1 81.75 196 LYS B CA 1
ATOM 5042 C C . LYS B 1 196 ? -10.852 -20.609 2.738 1 81.75 196 LYS B C 1
ATOM 5044 O O . LYS B 1 196 ? -10.055 -21.375 2.189 1 81.75 196 LYS B O 1
ATOM 5049 N N . THR B 1 197 ? -10.492 -19.672 3.527 1 83.12 197 THR B N 1
ATOM 5050 C CA . THR B 1 197 ? -9.102 -19.422 3.885 1 83.12 197 THR B CA 1
ATOM 5051 C C . THR B 1 197 ? -8.953 -19.281 5.395 1 83.12 197 THR B C 1
ATOM 5053 O O . THR B 1 197 ? -9.938 -19.109 6.109 1 83.12 197 THR B O 1
ATOM 5056 N N . GLU B 1 198 ? -7.785 -19.438 5.844 1 84.5 198 GLU B N 1
ATOM 5057 C CA . GLU B 1 198 ? -7.516 -19.391 7.277 1 84.5 198 GLU B CA 1
ATOM 5058 C C . GLU B 1 198 ? -7.117 -17.984 7.715 1 84.5 198 GLU B C 1
ATOM 5060 O O . GLU B 1 198 ? -6.543 -17.797 8.789 1 84.5 198 GLU B O 1
ATOM 5065 N N . GLY B 1 199 ? -7.375 -17 6.887 1 90.94 199 GLY B N 1
ATOM 5066 C CA . GLY B 1 199 ? -7 -15.641 7.258 1 90.94 199 GLY B CA 1
ATOM 5067 C C . GLY B 1 199 ? -7.191 -14.641 6.133 1 90.94 199 GLY B C 1
ATOM 5068 O O . GLY B 1 199 ? -7.613 -15.008 5.035 1 90.94 199 GLY B O 1
ATOM 5069 N N . ALA B 1 200 ? -6.914 -13.391 6.523 1 94.38 200 ALA B N 1
ATOM 5070 C CA . ALA B 1 200 ? -6.992 -12.289 5.566 1 94.38 200 ALA B CA 1
ATOM 5071 C C . ALA B 1 200 ? -5.691 -12.156 4.781 1 94.38 200 ALA B C 1
ATOM 5073 O O . ALA B 1 200 ? -4.984 -11.156 4.91 1 94.38 200 ALA B O 1
ATOM 5074 N N . PHE B 1 201 ? -5.5 -13.109 3.902 1 95.38 201 PHE B N 1
ATOM 5075 C CA . PHE B 1 201 ? -4.258 -13.164 3.141 1 95.38 201 PHE B CA 1
ATOM 5076 C C . PHE B 1 201 ? -4.086 -11.906 2.295 1 95.38 201 PHE B C 1
ATOM 5078 O O . PHE B 1 201 ? -5.07 -11.289 1.884 1 95.38 201 PHE B O 1
ATOM 5085 N N . HIS B 1 202 ? -2.748 -11.484 2.066 1 97.19 202 HIS B N 1
ATOM 5086 C CA . HIS B 1 202 ? -2.359 -10.406 1.161 1 97.19 202 HIS B CA 1
ATOM 5087 C C . HIS B 1 202 ? -2.844 -9.055 1.672 1 97.19 202 HIS B C 1
ATOM 5089 O O . HIS B 1 202 ? -3.156 -8.164 0.879 1 97.19 202 HIS B O 1
ATOM 5095 N N . THR B 1 203 ? -3.125 -8.883 2.947 1 97.38 203 THR B N 1
ATOM 5096 C CA . THR B 1 203 ? -3.451 -7.613 3.578 1 97.38 203 THR B CA 1
ATOM 5097 C C . THR B 1 203 ? -2.559 -7.363 4.793 1 97.38 203 THR B C 1
ATOM 5099 O O . THR B 1 203 ? -1.77 -8.234 5.176 1 97.38 203 THR B O 1
ATOM 5102 N N . TYR B 1 204 ? -2.773 -6.172 5.395 1 96.19 204 TYR B N 1
ATOM 5103 C CA . TYR B 1 204 ? -1.97 -5.762 6.539 1 96.19 204 TYR B CA 1
ATOM 5104 C C . TYR B 1 204 ? -2.164 -6.715 7.711 1 96.19 204 TYR B C 1
ATOM 5106 O O . TYR B 1 204 ? -1.33 -6.773 8.617 1 96.19 204 TYR B O 1
ATOM 5114 N N . LEU B 1 205 ? -3.129 -7.598 7.715 1 96.62 205 LEU B N 1
ATOM 5115 C CA . LEU B 1 205 ? -3.404 -8.547 8.789 1 96.62 205 LEU B CA 1
ATOM 5116 C C . LEU B 1 205 ? -2.459 -9.734 8.719 1 96.62 205 LEU B C 1
ATOM 5118 O O . LEU B 1 205 ? -2.434 -10.57 9.633 1 96.62 205 LEU B O 1
ATOM 5122 N N . MET B 1 206 ? -1.611 -9.742 7.633 1 97.31 206 MET B N 1
ATOM 5123 C CA . MET B 1 206 ? -0.647 -10.82 7.461 1 97.31 206 MET B CA 1
ATOM 5124 C C . MET B 1 206 ? 0.753 -10.375 7.867 1 97.31 206 MET B C 1
ATOM 5126 O O . MET B 1 206 ? 1.709 -11.148 7.773 1 97.31 206 MET B O 1
ATOM 5130 N N . ILE B 1 207 ? 0.938 -9.195 8.375 1 95.5 207 ILE B N 1
ATOM 5131 C CA . ILE B 1 207 ? 2.264 -8.641 8.633 1 95.5 207 ILE B CA 1
ATOM 5132 C C . ILE B 1 207 ? 2.988 -9.484 9.672 1 95.5 207 ILE B C 1
ATOM 5134 O O . ILE B 1 207 ? 4.199 -9.695 9.578 1 95.5 207 ILE B O 1
ATOM 5138 N N . GLY B 1 208 ? 2.32 -9.969 10.727 1 94.94 208 GLY B N 1
ATOM 5139 C CA . GLY B 1 208 ? 2.93 -10.844 11.711 1 94.94 208 GLY B CA 1
ATOM 5140 C C . GLY B 1 208 ? 3.529 -12.102 11.109 1 94.94 208 GLY B C 1
ATOM 5141 O O . GLY B 1 208 ? 4.621 -12.523 11.492 1 94.94 208 GLY B O 1
ATOM 5142 N N . ALA B 1 209 ? 2.83 -12.703 10.18 1 97.12 209 ALA B N 1
ATOM 5143 C CA . ALA B 1 209 ? 3.322 -13.883 9.469 1 97.12 209 ALA B CA 1
ATOM 5144 C C . ALA B 1 209 ? 4.512 -13.531 8.578 1 97.12 209 ALA B C 1
ATOM 5146 O O . ALA B 1 209 ? 5.512 -14.25 8.555 1 97.12 209 ALA B O 1
ATOM 5147 N N . ALA B 1 210 ? 4.426 -12.422 7.895 1 97.56 210 ALA B N 1
ATOM 5148 C CA . ALA B 1 210 ? 5.461 -12.008 6.949 1 97.56 210 ALA B CA 1
ATOM 5149 C C . ALA B 1 210 ? 6.781 -11.742 7.668 1 97.56 210 ALA B C 1
ATOM 5151 O O . ALA B 1 210 ? 7.844 -12.164 7.199 1 97.56 210 ALA B O 1
ATOM 5152 N N . GLU B 1 211 ? 6.746 -11.047 8.789 1 95.19 211 GLU B N 1
ATOM 5153 C CA . GLU B 1 211 ? 7.957 -10.727 9.539 1 95.19 211 GLU B CA 1
ATOM 5154 C C . GLU B 1 211 ? 8.672 -11.992 10.008 1 95.19 211 GLU B C 1
ATOM 5156 O O . GLU B 1 211 ? 9.906 -12.047 10.008 1 95.19 211 GLU B O 1
ATOM 5161 N N . ARG B 1 212 ? 7.934 -12.977 10.391 1 97.38 212 ARG B N 1
ATOM 5162 C CA . ARG B 1 212 ? 8.5 -14.242 10.844 1 97.38 212 ARG B CA 1
ATOM 5163 C C . ARG B 1 212 ? 8.992 -15.078 9.672 1 97.38 212 ARG B C 1
ATOM 5165 O O . ARG B 1 212 ? 9.82 -15.977 9.844 1 97.38 212 ARG B O 1
ATOM 5172 N N . TYR B 1 213 ? 8.477 -14.805 8.461 1 98.25 213 TYR B N 1
ATOM 5173 C CA . TYR B 1 213 ? 8.852 -15.523 7.254 1 98.25 213 TYR B CA 1
ATOM 5174 C C . TYR B 1 213 ? 10.141 -14.969 6.664 1 98.25 213 TYR B C 1
ATOM 5176 O O . TYR B 1 213 ? 10.867 -15.68 5.961 1 98.25 213 TYR B O 1
ATOM 5184 N N . ARG B 1 214 ? 10.469 -13.727 6.965 1 97.69 214 ARG B N 1
ATOM 5185 C CA . ARG B 1 214 ? 11.586 -13 6.367 1 97.69 214 ARG B CA 1
ATOM 5186 C C . ARG B 1 214 ? 12.883 -13.773 6.508 1 97.69 214 ARG B C 1
ATOM 5188 O O . ARG B 1 214 ? 13.609 -13.969 5.531 1 97.69 214 ARG B O 1
ATOM 5195 N N . PRO B 1 215 ? 13.234 -14.289 7.688 1 97.88 215 PRO B N 1
ATOM 5196 C CA . PRO B 1 215 ? 14.5 -15 7.805 1 97.88 215 PRO B CA 1
ATOM 5197 C C . PRO B 1 215 ? 14.57 -16.234 6.906 1 97.88 215 PRO B C 1
ATOM 5199 O O . PRO B 1 215 ? 15.648 -16.609 6.441 1 97.88 215 PRO B O 1
ATOM 5202 N N . HIS B 1 216 ? 13.484 -16.906 6.656 1 98.19 216 HIS B N 1
ATOM 5203 C CA . HIS B 1 216 ? 13.438 -18.062 5.777 1 98.19 216 HIS B CA 1
ATOM 5204 C C . HIS B 1 216 ? 13.656 -17.672 4.32 1 98.19 216 HIS B C 1
ATOM 5206 O O . HIS B 1 216 ? 14.32 -18.375 3.568 1 98.19 216 HIS B O 1
ATOM 5212 N N . LEU B 1 217 ? 13.086 -16.547 3.943 1 97.94 217 LEU B N 1
ATOM 5213 C CA . LEU B 1 217 ? 13.312 -16.016 2.605 1 97.94 217 LEU B CA 1
ATOM 5214 C C . LEU B 1 217 ? 14.781 -15.633 2.414 1 97.94 217 LEU B C 1
ATOM 5216 O O . LEU B 1 217 ? 15.367 -15.93 1.374 1 97.94 217 LEU B O 1
ATOM 5220 N N . ASP B 1 218 ? 15.336 -14.992 3.465 1 96.69 218 ASP B N 1
ATOM 5221 C CA . ASP B 1 218 ? 16.734 -14.555 3.404 1 96.69 218 ASP B CA 1
ATOM 5222 C C . ASP B 1 218 ? 17.672 -15.742 3.254 1 96.69 218 ASP B C 1
ATOM 5224 O O . ASP B 1 218 ? 18.719 -15.641 2.609 1 96.69 218 ASP B O 1
ATOM 5228 N N . ALA B 1 219 ? 17.297 -16.859 3.785 1 96.81 219 ALA B N 1
ATOM 5229 C CA . ALA B 1 219 ? 18.156 -18.047 3.795 1 96.81 219 ALA B CA 1
ATOM 5230 C C . ALA B 1 219 ? 17.984 -18.859 2.51 1 96.81 219 ALA B C 1
ATOM 5232 O O . ALA B 1 219 ? 18.812 -19.719 2.203 1 96.81 219 ALA B O 1
ATOM 5233 N N . ALA B 1 220 ? 16.984 -18.594 1.736 1 96.44 220 ALA B N 1
ATOM 5234 C CA . ALA B 1 220 ? 16.688 -19.375 0.534 1 96.44 220 ALA B CA 1
ATOM 5235 C C . ALA B 1 220 ? 17.688 -19.062 -0.576 1 96.44 220 ALA B C 1
ATOM 5237 O O . ALA B 1 220 ? 18.016 -17.891 -0.812 1 96.44 220 ALA B O 1
ATOM 5238 N N . ALA B 1 221 ? 18.172 -20.109 -1.213 1 95.69 221 ALA B N 1
ATOM 5239 C CA . ALA B 1 221 ? 19.031 -19.922 -2.387 1 95.69 221 ALA B CA 1
ATOM 5240 C C . ALA B 1 221 ? 18.188 -19.703 -3.643 1 95.69 221 ALA B C 1
ATOM 5242 O O . ALA B 1 221 ? 17.328 -20.531 -3.975 1 95.69 221 ALA B O 1
ATOM 5243 N N . LEU B 1 222 ? 18.422 -18.594 -4.293 1 96.88 222 LEU B N 1
ATOM 5244 C CA . LEU B 1 222 ? 17.703 -18.281 -5.523 1 96.88 222 LEU B CA 1
ATOM 5245 C C . LEU B 1 222 ? 18.672 -18.234 -6.711 1 96.88 222 LEU B C 1
ATOM 5247 O O . LEU B 1 222 ? 19.75 -17.641 -6.621 1 96.88 222 LEU B O 1
ATOM 5251 N N . ALA B 1 223 ? 18.281 -18.891 -7.777 1 95.25 223 ALA B N 1
ATOM 5252 C CA . ALA B 1 223 ? 19.047 -18.875 -9.016 1 95.25 223 ALA B CA 1
ATOM 5253 C C . ALA B 1 223 ? 18.453 -17.891 -10.016 1 95.25 223 ALA B C 1
ATOM 5255 O O . ALA B 1 223 ? 17.344 -17.375 -9.805 1 95.25 223 ALA B O 1
ATOM 5256 N N . ALA B 1 224 ? 19.203 -17.641 -11.094 1 93.62 224 ALA B N 1
ATOM 5257 C CA . ALA B 1 224 ? 18.688 -16.812 -12.172 1 93.62 224 ALA B CA 1
ATOM 5258 C C . ALA B 1 224 ? 17.562 -17.516 -12.922 1 93.62 224 ALA B C 1
ATOM 5260 O O . ALA B 1 224 ? 17.641 -18.719 -13.188 1 93.62 224 ALA B O 1
ATOM 5261 N N . PRO B 1 225 ? 16.531 -16.812 -13.195 1 95 225 PRO B N 1
ATOM 5262 C CA . PRO B 1 225 ? 15.414 -17.453 -13.883 1 95 225 PRO B CA 1
ATOM 5263 C C . PRO B 1 225 ? 15.734 -17.781 -15.344 1 95 225 PRO B C 1
ATOM 5265 O O . PRO B 1 225 ? 16.422 -17.016 -16.016 1 95 225 PRO B O 1
ATOM 5268 N N . ARG B 1 226 ? 15.203 -18.906 -15.844 1 93.88 226 ARG B N 1
ATOM 5269 C CA . ARG B 1 226 ? 15.367 -19.328 -17.234 1 93.88 226 ARG B CA 1
ATOM 5270 C C . ARG B 1 226 ? 14.359 -18.625 -18.141 1 93.88 226 ARG B C 1
ATOM 5272 O O . ARG B 1 226 ? 14.508 -18.625 -19.359 1 93.88 226 ARG B O 1
ATOM 5279 N N . ALA B 1 227 ? 13.375 -18.109 -17.594 1 95.88 227 ALA B N 1
ATOM 5280 C CA . ALA B 1 227 ? 12.328 -17.328 -18.25 1 95.88 227 ALA B CA 1
ATOM 5281 C C . ALA B 1 227 ? 11.805 -16.219 -17.344 1 95.88 227 ALA B C 1
ATOM 5283 O O . ALA B 1 227 ? 12.031 -16.25 -16.125 1 95.88 227 ALA B O 1
ATOM 5284 N N . ARG B 1 228 ? 11.148 -15.25 -17.938 1 97.31 228 ARG B N 1
ATOM 5285 C CA . ARG B 1 228 ? 10.602 -14.164 -17.125 1 97.31 228 ARG B CA 1
ATOM 5286 C C . ARG B 1 228 ? 9.469 -14.648 -16.25 1 97.31 228 ARG B C 1
ATOM 5288 O O . ARG B 1 228 ? 8.641 -15.461 -16.672 1 97.31 228 ARG B O 1
ATOM 5295 N N . VAL B 1 229 ? 9.492 -14.172 -15.023 1 98.5 229 VAL B N 1
ATOM 5296 C CA . VAL B 1 229 ? 8.461 -14.57 -14.078 1 98.5 229 VAL B CA 1
ATOM 5297 C C . VAL B 1 229 ? 7.691 -13.336 -13.602 1 98.5 229 VAL B C 1
ATOM 5299 O O . VAL B 1 229 ? 8.297 -12.336 -13.211 1 98.5 229 VAL B O 1
ATOM 5302 N N . LEU B 1 230 ? 6.418 -13.406 -13.625 1 98.38 230 LEU B N 1
ATOM 5303 C CA . LEU B 1 230 ? 5.594 -12.305 -13.133 1 98.38 230 LEU B CA 1
ATOM 5304 C C . LEU B 1 230 ? 5.535 -12.305 -11.609 1 98.38 230 LEU B C 1
ATOM 5306 O O . LEU B 1 230 ? 5.426 -13.359 -10.992 1 98.38 230 LEU B O 1
ATOM 5310 N N . SER B 1 231 ? 5.562 -11.117 -11.039 1 98.06 231 SER B N 1
ATOM 5311 C CA . SER B 1 231 ? 5.453 -10.906 -9.594 1 98.06 231 SER B CA 1
ATOM 5312 C C . SER B 1 231 ? 4.055 -10.438 -9.211 1 98.06 231 SER B C 1
ATOM 5314 O O . SER B 1 231 ? 3.557 -9.453 -9.75 1 98.06 231 SER B O 1
ATOM 5316 N N . ASN B 1 232 ? 3.471 -11.125 -8.242 1 97.81 232 ASN B N 1
ATOM 5317 C CA . ASN B 1 232 ? 2.156 -10.742 -7.738 1 97.81 232 ASN B CA 1
ATOM 5318 C C . ASN B 1 232 ? 2.201 -9.398 -7.02 1 97.81 232 ASN B C 1
ATOM 5320 O O . ASN B 1 232 ? 1.19 -8.695 -6.938 1 97.81 232 ASN B O 1
ATOM 5324 N N . TYR B 1 233 ? 3.299 -9.008 -6.484 1 97.5 233 TYR B N 1
ATOM 5325 C CA . TYR B 1 233 ? 3.428 -7.773 -5.711 1 97.5 233 TYR B CA 1
ATOM 5326 C C . TYR B 1 233 ? 3.502 -6.559 -6.633 1 97.5 233 TYR B C 1
ATOM 5328 O O . TYR B 1 233 ? 2.766 -5.586 -6.445 1 97.5 233 TYR B O 1
ATOM 5336 N N . THR B 1 234 ? 4.363 -6.688 -7.66 1 95.75 234 THR B N 1
ATOM 5337 C CA . THR B 1 234 ? 4.621 -5.516 -8.484 1 95.75 234 THR B CA 1
ATOM 5338 C C . THR B 1 234 ? 3.646 -5.449 -9.656 1 95.75 234 THR B C 1
ATOM 5340 O O . THR B 1 234 ? 3.467 -4.395 -10.266 1 95.75 234 THR B O 1
ATOM 5343 N N . GLY B 1 235 ? 3.043 -6.543 -9.992 1 95.5 235 GLY B N 1
ATOM 5344 C CA . GLY B 1 235 ? 2.23 -6.582 -11.195 1 95.5 235 GLY B CA 1
ATOM 5345 C C . GLY B 1 235 ? 3.051 -6.523 -12.469 1 95.5 235 GLY B C 1
ATOM 5346 O O . GLY B 1 235 ? 2.514 -6.258 -13.547 1 95.5 235 GLY B O 1
ATOM 5347 N N . ASP B 1 236 ? 4.336 -6.746 -12.281 1 96.5 236 ASP B N 1
ATOM 5348 C CA . ASP B 1 236 ? 5.309 -6.762 -13.375 1 96.5 236 ASP B CA 1
ATOM 5349 C C . ASP B 1 236 ? 6.293 -7.918 -13.219 1 96.5 236 ASP B C 1
ATOM 5351 O O . ASP B 1 236 ? 6.148 -8.742 -12.312 1 96.5 236 ASP B O 1
ATOM 5355 N N . TYR B 1 237 ? 7.246 -8.023 -14.141 1 97.69 237 TYR B N 1
ATOM 5356 C CA . TYR B 1 237 ? 8.227 -9.102 -14.055 1 97.69 237 TYR B CA 1
ATOM 5357 C C . TYR B 1 237 ? 9.141 -8.914 -12.852 1 97.69 237 TYR B C 1
ATOM 5359 O O . TYR B 1 237 ? 9.484 -7.781 -12.5 1 97.69 237 TYR B O 1
ATOM 5367 N N . HIS B 1 238 ? 9.5 -10.039 -12.234 1 97 238 HIS B N 1
ATOM 5368 C CA . HIS B 1 238 ? 10.555 -10 -11.227 1 97 238 HIS B CA 1
ATOM 5369 C C . HIS B 1 238 ? 11.844 -9.438 -11.805 1 97 238 HIS B C 1
ATOM 5371 O O . HIS B 1 238 ? 12.195 -9.719 -12.953 1 97 238 HIS B O 1
ATOM 5377 N N . ALA B 1 239 ? 12.484 -8.656 -10.922 1 90.38 239 ALA B N 1
ATOM 5378 C CA . ALA B 1 239 ? 13.859 -8.289 -11.258 1 90.38 239 ALA B CA 1
ATOM 5379 C C . ALA B 1 239 ? 14.781 -9.5 -11.203 1 90.38 239 ALA B C 1
ATOM 5381 O O . ALA B 1 239 ? 14.492 -10.484 -10.523 1 90.38 239 ALA B O 1
ATOM 5382 N N . ASP B 1 240 ? 15.953 -9.453 -11.883 1 87.62 240 ASP B N 1
ATOM 5383 C CA . ASP B 1 240 ? 16.938 -10.539 -11.859 1 87.62 240 ASP B CA 1
ATOM 5384 C C . ASP B 1 240 ? 17.688 -10.57 -10.531 1 87.62 240 ASP B C 1
ATOM 5386 O O . ASP B 1 240 ? 18.25 -11.602 -10.156 1 87.62 240 ASP B O 1
ATOM 5390 N N . ASP B 1 241 ? 17.578 -9.539 -9.812 1 89.75 241 ASP B N 1
ATOM 5391 C CA . ASP B 1 241 ? 18.25 -9.43 -8.523 1 89.75 241 ASP B CA 1
ATOM 5392 C C . ASP B 1 241 ? 17.562 -10.289 -7.461 1 89.75 241 ASP B C 1
ATOM 5394 O O . ASP B 1 241 ? 16.391 -10.062 -7.137 1 89.75 241 ASP B O 1
ATOM 5398 N N . PRO B 1 242 ? 18.344 -11.242 -6.895 1 93.25 242 PRO B N 1
ATOM 5399 C CA . PRO B 1 242 ? 17.75 -12.141 -5.906 1 93.25 242 PRO B CA 1
ATOM 5400 C C . PRO B 1 242 ? 17.203 -11.398 -4.688 1 93.25 242 PRO B C 1
ATOM 5402 O O . PRO B 1 242 ? 16.219 -11.828 -4.09 1 93.25 242 PRO B O 1
ATOM 5405 N N . GLU B 1 243 ? 17.875 -10.312 -4.301 1 93.25 243 GLU B N 1
ATOM 5406 C CA . GLU B 1 243 ? 17.391 -9.547 -3.158 1 93.25 243 GLU B CA 1
ATOM 5407 C C . GLU B 1 243 ? 16.016 -8.938 -3.441 1 93.25 243 GLU B C 1
ATOM 5409 O O . GLU B 1 243 ? 15.141 -8.969 -2.582 1 93.25 243 GLU B O 1
ATOM 5414 N N . GLN B 1 244 ? 15.859 -8.492 -4.609 1 94.44 244 GLN B N 1
ATOM 5415 C CA . GLN B 1 244 ? 14.578 -7.914 -4.996 1 94.44 244 GLN B CA 1
ATOM 5416 C C . GLN B 1 244 ? 13.5 -8.992 -5.105 1 94.44 244 GLN B C 1
ATOM 5418 O O . GLN B 1 244 ? 12.336 -8.742 -4.789 1 94.44 244 GLN B O 1
ATOM 5423 N N . MET B 1 245 ? 13.906 -10.117 -5.57 1 96.81 245 MET B N 1
ATOM 5424 C CA . MET B 1 245 ? 12.945 -11.211 -5.672 1 96.81 245 MET B CA 1
ATOM 5425 C C . MET B 1 245 ? 12.469 -11.656 -4.293 1 96.81 245 MET B C 1
ATOM 5427 O O . MET B 1 245 ? 11.273 -11.852 -4.078 1 96.81 245 MET B O 1
ATOM 5431 N N . ARG B 1 246 ? 13.383 -11.797 -3.365 1 97.31 246 ARG B N 1
ATOM 5432 C CA . ARG B 1 246 ? 13.031 -12.141 -1.991 1 97.31 246 ARG B CA 1
ATOM 5433 C C . ARG B 1 246 ? 12.102 -11.094 -1.386 1 97.31 246 ARG B C 1
ATOM 5435 O O . ARG B 1 246 ? 11.117 -11.438 -0.727 1 97.31 246 ARG B O 1
ATOM 5442 N N . ALA B 1 247 ? 12.43 -9.891 -1.646 1 96.88 247 ALA B N 1
ATOM 5443 C CA . ALA B 1 247 ? 11.625 -8.797 -1.118 1 96.88 247 ALA B CA 1
ATOM 5444 C C . ALA B 1 247 ? 10.211 -8.82 -1.696 1 96.88 247 ALA B C 1
ATOM 5446 O O . ALA B 1 247 ? 9.234 -8.594 -0.979 1 96.88 247 ALA B O 1
ATOM 5447 N N . ALA B 1 248 ? 10.133 -9.055 -2.994 1 97.56 248 ALA B N 1
ATOM 5448 C CA . ALA B 1 248 ? 8.82 -9.117 -3.631 1 97.56 248 ALA B CA 1
ATOM 5449 C C . ALA B 1 248 ? 7.961 -10.211 -3.004 1 97.56 248 ALA B C 1
ATOM 5451 O O . ALA B 1 248 ? 6.758 -10.023 -2.805 1 97.56 248 ALA B O 1
ATOM 5452 N N . LEU B 1 249 ? 8.531 -11.328 -2.709 1 98.38 249 LEU B N 1
ATOM 5453 C CA . LEU B 1 249 ? 7.812 -12.43 -2.072 1 98.38 249 LEU B CA 1
ATOM 5454 C C . LEU B 1 249 ? 7.398 -12.055 -0.652 1 98.38 249 LEU B C 1
ATOM 5456 O O . LEU B 1 249 ? 6.316 -12.438 -0.198 1 98.38 249 LEU B O 1
ATOM 5460 N N . PHE B 1 250 ? 8.289 -11.289 0.039 1 98.38 250 PHE B N 1
ATOM 5461 C CA . PHE B 1 250 ? 7.969 -10.781 1.369 1 98.38 250 PHE B CA 1
ATOM 5462 C C . PHE B 1 250 ? 6.762 -9.852 1.321 1 98.38 250 PHE B C 1
ATOM 5464 O O . PHE B 1 250 ? 5.793 -10.047 2.059 1 98.38 250 PHE B O 1
ATOM 5471 N N . PHE B 1 251 ? 6.812 -8.875 0.45 1 98.19 251 PHE B N 1
ATOM 5472 C CA . PHE B 1 251 ? 5.762 -7.871 0.36 1 98.19 251 PHE B CA 1
ATOM 5473 C C . PHE B 1 251 ? 4.48 -8.477 -0.199 1 98.19 251 PHE B C 1
ATOM 5475 O O . PHE B 1 251 ? 3.381 -8.016 0.122 1 98.19 251 PHE B O 1
ATOM 5482 N N . GLN B 1 252 ? 4.547 -9.516 -0.938 1 97.81 252 GLN B N 1
ATOM 5483 C CA . GLN B 1 252 ? 3.379 -10.195 -1.486 1 97.81 252 GLN B CA 1
ATOM 5484 C C . GLN B 1 252 ? 2.447 -10.672 -0.376 1 97.81 252 GLN B C 1
ATOM 5486 O O . GLN B 1 252 ? 1.228 -10.695 -0.551 1 97.81 252 GLN B O 1
ATOM 5491 N N . MET B 1 253 ? 2.965 -11.031 0.742 1 97.56 253 MET B N 1
ATOM 5492 C CA . MET B 1 253 ? 2.201 -11.672 1.81 1 97.56 253 MET B CA 1
ATOM 5493 C C . MET B 1 253 ? 1.184 -10.703 2.404 1 97.56 253 MET B C 1
ATOM 5495 O O . MET B 1 253 ? 0.161 -11.125 2.947 1 97.56 253 MET B O 1
ATOM 5499 N N . PHE B 1 254 ? 1.455 -9.383 2.307 1 97.75 254 PHE B N 1
ATOM 5500 C CA . PHE B 1 254 ? 0.559 -8.461 2.998 1 97.75 254 PHE B CA 1
ATOM 5501 C C . PHE B 1 254 ? 0.206 -7.277 2.105 1 97.75 254 PHE B C 1
ATOM 5503 O O . PHE B 1 254 ? -0.097 -6.191 2.602 1 97.75 254 PHE B O 1
ATOM 5510 N N . HIS B 1 255 ? 0.356 -7.453 0.833 1 97.44 255 HIS B N 1
ATOM 5511 C CA . HIS B 1 255 ? -0.129 -6.535 -0.194 1 97.44 255 HIS B CA 1
ATOM 5512 C C . HIS B 1 255 ? -1.031 -7.254 -1.191 1 97.44 255 HIS B C 1
ATOM 5514 O O . HIS B 1 255 ? -0.913 -8.469 -1.38 1 97.44 255 HIS B O 1
ATOM 5520 N N . PRO B 1 256 ? -1.896 -6.508 -1.84 1 97.25 256 PRO B N 1
ATOM 5521 C CA . PRO B 1 256 ? -2.826 -7.145 -2.775 1 97.25 256 PRO B CA 1
ATOM 5522 C C . PRO B 1 256 ? -2.111 -7.863 -3.918 1 97.25 256 PRO B C 1
ATOM 5524 O O . PRO B 1 256 ? -1.102 -7.371 -4.426 1 97.25 256 PRO B O 1
ATOM 5527 N N . VAL B 1 257 ? -2.691 -9 -4.328 1 97.38 257 VAL B N 1
ATOM 5528 C CA . VAL B 1 257 ? -2.203 -9.711 -5.508 1 97.38 257 VAL B CA 1
ATOM 5529 C C . VAL B 1 257 ? -2.566 -8.922 -6.766 1 97.38 257 VAL B C 1
ATOM 5531 O O . VAL B 1 257 ? -3.746 -8.773 -7.09 1 97.38 257 VAL B O 1
ATOM 5534 N N . LYS B 1 258 ? -1.581 -8.445 -7.457 1 95.31 258 LYS B N 1
ATOM 5535 C CA . LYS B 1 258 ? -1.801 -7.695 -8.688 1 95.31 258 LYS B CA 1
ATOM 5536 C C . LYS B 1 258 ? -1.852 -8.625 -9.898 1 95.31 258 LYS B C 1
ATOM 5538 O O . LYS B 1 258 ? -1.118 -8.43 -10.867 1 95.31 258 LYS B O 1
ATOM 5543 N N . TRP B 1 259 ? -2.807 -9.477 -9.852 1 95.06 259 TRP B N 1
ATOM 5544 C CA . TRP B 1 259 ? -2.906 -10.547 -10.836 1 95.06 259 TRP B CA 1
ATOM 5545 C C . TRP B 1 259 ? -3.277 -9.992 -12.211 1 95.06 259 TRP B C 1
ATOM 5547 O O . TRP B 1 259 ? -2.582 -10.242 -13.195 1 95.06 259 TRP B O 1
ATOM 5557 N N . MET B 1 260 ? -4.277 -9.188 -12.289 1 91.56 260 MET B N 1
ATOM 5558 C CA . MET B 1 260 ? -4.738 -8.633 -13.555 1 91.56 260 MET B CA 1
ATOM 5559 C C . MET B 1 260 ? -3.674 -7.738 -14.18 1 91.56 260 MET B C 1
ATOM 5561 O O . MET B 1 260 ? -3.48 -7.754 -15.398 1 91.56 260 MET B O 1
ATOM 5565 N N . GLY B 1 261 ? -3.041 -6.945 -13.336 1 91.38 261 GLY B N 1
ATOM 5566 C CA . GLY B 1 261 ? -1.95 -6.129 -13.836 1 91.38 261 GLY B CA 1
ATOM 5567 C C . GLY B 1 261 ? -0.831 -6.941 -14.461 1 91.38 261 GLY B C 1
ATOM 5568 O O . GLY B 1 261 ? -0.323 -6.59 -15.531 1 91.38 261 GLY B O 1
ATOM 5569 N N . GLY B 1 262 ? -0.454 -7.984 -13.805 1 95.62 262 GLY B N 1
ATOM 5570 C CA . GLY B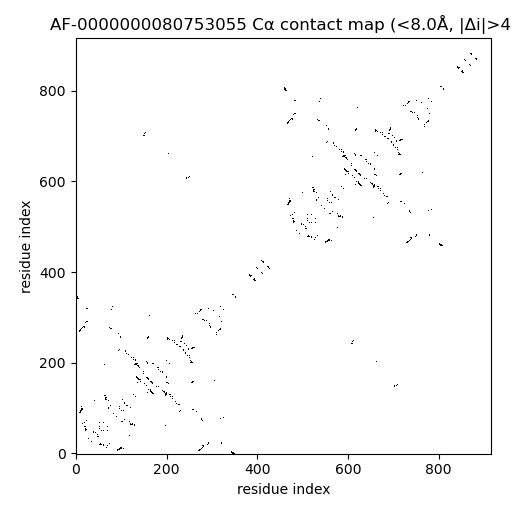 1 262 ? 0.568 -8.875 -14.336 1 95.62 262 GLY B CA 1
ATOM 5571 C C . GLY B 1 262 ? 0.171 -9.539 -15.641 1 95.62 262 GLY B C 1
ATOM 5572 O O . GLY B 1 262 ? 0.975 -9.625 -16.562 1 95.62 262 GLY B O 1
ATOM 5573 N N . LEU B 1 263 ? -1.044 -10.008 -15.68 1 95.88 263 LEU B N 1
ATOM 5574 C CA . LEU B 1 263 ? -1.52 -10.672 -16.891 1 95.88 263 LEU B CA 1
ATOM 5575 C C . LEU B 1 263 ? -1.545 -9.695 -18.062 1 95.88 263 LEU B C 1
ATOM 5577 O O . LEU B 1 263 ? -1.153 -10.055 -19.172 1 95.88 263 LEU B O 1
ATOM 5581 N N . ARG B 1 264 ? -1.993 -8.508 -17.797 1 94.06 264 ARG B N 1
ATOM 5582 C CA . ARG B 1 264 ? -2.006 -7.492 -18.844 1 94.06 264 ARG B CA 1
ATOM 5583 C C . ARG B 1 264 ? -0.596 -7.223 -19.359 1 94.06 264 ARG B C 1
ATOM 5585 O O . ARG B 1 264 ? -0.389 -7.074 -20.562 1 94.06 264 ARG B O 1
ATOM 5592 N N . ARG B 1 265 ? 0.331 -7.133 -18.406 1 95.81 265 ARG B N 1
ATOM 5593 C CA . ARG B 1 265 ? 1.729 -6.93 -18.766 1 95.81 265 ARG B CA 1
ATOM 5594 C C . ARG B 1 265 ? 2.215 -8.023 -19.719 1 95.81 265 ARG B C 1
ATOM 5596 O O . ARG B 1 265 ? 2.838 -7.73 -20.734 1 95.81 265 ARG B O 1
ATOM 5603 N N . ALA B 1 266 ? 1.896 -9.273 -19.453 1 97.12 266 ALA B N 1
ATOM 5604 C CA . ALA B 1 266 ? 2.297 -10.414 -20.266 1 97.12 266 ALA B CA 1
ATOM 5605 C C . ALA B 1 266 ? 1.614 -10.383 -21.625 1 97.12 266 ALA B C 1
ATOM 5607 O O . ALA B 1 266 ? 2.252 -10.633 -22.656 1 97.12 266 ALA B O 1
ATOM 5608 N N . ILE B 1 267 ? 0.372 -10.109 -21.625 1 94.19 267 ILE B N 1
ATOM 5609 C CA . ILE B 1 267 ? -0.404 -10.055 -22.859 1 94.19 267 ILE B CA 1
ATOM 5610 C C . ILE B 1 267 ? 0.123 -8.938 -23.75 1 94.19 267 ILE B C 1
ATOM 5612 O O . ILE B 1 267 ? 0.298 -9.125 -24.953 1 94.19 267 ILE B O 1
ATOM 5616 N N . ASP B 1 268 ? 0.416 -7.809 -23.109 1 93.31 268 ASP B N 1
ATOM 5617 C CA . ASP B 1 268 ? 0.98 -6.68 -23.844 1 93.31 268 ASP B CA 1
ATOM 5618 C C . ASP B 1 268 ? 2.342 -7.035 -24.438 1 93.31 268 ASP B C 1
ATOM 5620 O O . ASP B 1 268 ? 2.727 -6.508 -25.484 1 93.31 268 ASP B O 1
ATOM 5624 N N . ASP B 1 269 ? 3.004 -7.969 -23.828 1 94.56 269 ASP B N 1
ATOM 5625 C CA . ASP B 1 269 ? 4.309 -8.406 -24.312 1 94.56 269 ASP B CA 1
ATOM 5626 C C . ASP B 1 269 ? 4.168 -9.492 -25.375 1 94.56 269 ASP B C 1
ATOM 5628 O O . ASP B 1 269 ? 5.164 -10.062 -25.828 1 94.56 269 ASP B O 1
ATOM 5632 N N . GLY B 1 270 ? 2.986 -9.852 -25.672 1 91.25 270 GLY B N 1
ATOM 5633 C CA . GLY B 1 270 ? 2.768 -10.672 -26.859 1 91.25 270 GLY B CA 1
ATOM 5634 C C . GLY B 1 270 ? 2.373 -12.102 -26.516 1 91.25 270 GLY B C 1
ATOM 5635 O O . GLY B 1 270 ? 2.258 -12.945 -27.406 1 91.25 270 GLY B O 1
ATOM 5636 N N . VAL B 1 271 ? 2.146 -12.453 -25.297 1 94.62 271 VAL B N 1
ATOM 5637 C CA . VAL B 1 271 ? 1.734 -13.797 -24.922 1 94.62 271 VAL B CA 1
ATOM 5638 C C . VAL B 1 271 ? 0.421 -14.156 -25.609 1 94.62 271 VAL B C 1
ATOM 5640 O O . VAL B 1 271 ? -0.561 -13.414 -25.516 1 94.62 271 VAL B O 1
ATOM 5643 N N . ASN B 1 272 ? 0.462 -15.289 -26.281 1 89.12 272 ASN B N 1
ATOM 5644 C CA . ASN B 1 272 ? -0.739 -15.68 -27.016 1 89.12 272 ASN B CA 1
ATOM 5645 C C . ASN B 1 272 ? -1.07 -17.156 -26.812 1 89.12 272 ASN B C 1
ATOM 5647 O O . ASN B 1 272 ? -1.994 -17.672 -27.438 1 89.12 272 ASN B O 1
ATOM 5651 N N . LEU B 1 273 ? -0.374 -17.844 -26.062 1 91.69 273 LEU B N 1
ATOM 5652 C CA . LEU B 1 273 ? -0.61 -19.234 -25.672 1 91.69 273 LEU B CA 1
ATOM 5653 C C . LEU B 1 273 ? -0.342 -19.438 -24.188 1 91.69 273 LEU B C 1
ATOM 5655 O O . LEU B 1 273 ? 0.743 -19.109 -23.703 1 91.69 273 LEU B O 1
ATOM 5659 N N . VAL B 1 274 ? -1.361 -19.938 -23.484 1 96.06 274 VAL B N 1
ATOM 5660 C CA . VAL B 1 274 ? -1.248 -20.109 -22.047 1 96.06 274 VAL B CA 1
ATOM 5661 C C . VAL B 1 274 ? -1.524 -21.578 -21.688 1 96.06 274 VAL B C 1
ATOM 5663 O O . VAL B 1 274 ? -2.502 -22.156 -22.156 1 96.06 274 VAL B O 1
ATOM 5666 N N . VAL B 1 275 ? -0.663 -22.172 -20.891 1 97.31 275 VAL B N 1
ATOM 5667 C CA . VAL B 1 275 ? -0.884 -23.516 -20.375 1 97.31 275 VAL B CA 1
ATOM 5668 C C . VAL B 1 275 ? -0.949 -23.484 -18.844 1 97.31 275 VAL B C 1
ATOM 5670 O O . VAL B 1 275 ? -0.05 -22.938 -18.203 1 97.31 275 VAL B O 1
ATOM 5673 N N . GLU B 1 276 ? -1.985 -23.969 -18.25 1 98.69 276 GLU B N 1
ATOM 5674 C CA . GLU B 1 276 ? -2.145 -24 -16.797 1 98.69 276 GLU B CA 1
ATOM 5675 C C . GLU B 1 276 ? -1.759 -25.359 -16.234 1 98.69 276 GLU B C 1
ATOM 5677 O O . GLU B 1 276 ? -2.189 -26.406 -16.734 1 98.69 276 GLU B O 1
ATOM 5682 N N . PHE B 1 277 ? -0.965 -25.344 -15.203 1 98.75 277 PHE B N 1
ATOM 5683 C CA . PHE B 1 277 ? -0.528 -26.562 -14.531 1 98.75 277 PHE B CA 1
ATOM 5684 C C . PHE B 1 277 ? -0.959 -26.562 -13.07 1 98.75 277 PHE B C 1
ATOM 5686 O O . PHE B 1 277 ? -0.557 -25.688 -12.297 1 98.75 277 PHE B O 1
ATOM 5693 N N . GLY B 1 278 ? -1.799 -27.562 -12.734 1 97.81 278 GLY B N 1
ATOM 5694 C CA . GLY B 1 278 ? -2.088 -27.766 -11.328 1 97.81 278 GLY B CA 1
ATOM 5695 C C . GLY B 1 278 ? -3.494 -27.359 -10.938 1 97.81 278 GLY B C 1
ATOM 5696 O O . GLY B 1 278 ? -4.145 -26.594 -11.656 1 97.81 278 GLY B O 1
ATOM 5697 N N . GLY B 1 279 ? -3.896 -27.891 -9.727 1 96.56 279 GLY B N 1
ATOM 5698 C CA . GLY B 1 279 ? -5.172 -27.547 -9.125 1 96.56 279 GLY B CA 1
ATOM 5699 C C . GLY B 1 279 ? -6.363 -28.078 -9.898 1 96.56 279 GLY B C 1
ATOM 5700 O O . GLY B 1 279 ? -6.246 -29.062 -10.625 1 96.56 279 GLY B O 1
ATOM 5701 N N . GLY B 1 280 ? -7.457 -27.516 -9.578 1 95.12 280 GLY B N 1
ATOM 5702 C CA . GLY B 1 280 ? -8.75 -27.828 -10.164 1 95.12 280 GLY B CA 1
ATOM 5703 C C . GLY B 1 280 ? -9.922 -27.391 -9.312 1 95.12 280 GLY B C 1
ATOM 5704 O O . GLY B 1 280 ? -9.867 -27.484 -8.078 1 95.12 280 GLY B O 1
ATOM 5705 N N . ILE B 1 281 ? -10.898 -26.891 -10.023 1 92.38 281 ILE B N 1
ATOM 5706 C CA . ILE B 1 281 ? -12.078 -26.422 -9.297 1 92.38 281 ILE B CA 1
ATOM 5707 C C . ILE B 1 281 ? -13.312 -27.188 -9.781 1 92.38 281 ILE B C 1
ATOM 5709 O O . ILE B 1 281 ? -13.25 -27.906 -10.789 1 92.38 281 ILE B O 1
ATOM 5713 N N . GLY B 1 282 ? -14.328 -27.016 -8.992 1 85.56 282 GLY B N 1
ATOM 5714 C CA . GLY B 1 282 ? -15.57 -27.703 -9.312 1 85.56 282 GLY B CA 1
ATOM 5715 C C . GLY B 1 282 ? -15.953 -28.75 -8.289 1 85.56 282 GLY B C 1
ATOM 5716 O O . GLY B 1 282 ? -15.281 -28.906 -7.27 1 85.56 282 GLY B O 1
ATOM 5717 N N . ARG B 1 283 ? -17.141 -29.406 -8.477 1 79.25 283 ARG B N 1
ATOM 5718 C CA . ARG B 1 283 ? -17.703 -30.328 -7.504 1 79.25 283 ARG B CA 1
ATOM 5719 C C . ARG B 1 283 ? -17.609 -31.766 -7.992 1 79.25 283 ARG B C 1
ATOM 5721 O O . ARG B 1 283 ? -17.484 -32.031 -9.195 1 79.25 283 ARG B O 1
ATOM 5728 N N . ASP B 1 284 ? -17.547 -32.531 -6.938 1 77.44 284 ASP B N 1
ATOM 5729 C CA . ASP B 1 284 ? -17.625 -33.969 -7.234 1 77.44 284 ASP B CA 1
ATOM 5730 C C . ASP B 1 284 ? -18.922 -34.312 -7.969 1 77.44 284 ASP B C 1
ATOM 5732 O O . ASP B 1 284 ? -19.953 -33.719 -7.707 1 77.44 284 ASP B O 1
ATOM 5736 N N . GLN B 1 285 ? -18.75 -35.031 -8.992 1 71.25 285 GLN B N 1
ATOM 5737 C CA . GLN B 1 285 ? -19.922 -35.531 -9.68 1 71.25 285 GLN B CA 1
ATOM 5738 C C . GLN B 1 285 ? -20.406 -36.844 -9.023 1 71.25 285 GLN B C 1
ATOM 5740 O O . GLN B 1 285 ? -19.625 -37.562 -8.422 1 71.25 285 GLN B O 1
ATOM 5745 N N . PRO B 1 286 ? -21.781 -36.906 -9.078 1 74.25 286 PRO B N 1
ATOM 5746 C CA . PRO B 1 286 ? -22.297 -38.188 -8.539 1 74.25 286 PRO B CA 1
ATOM 5747 C C . PRO B 1 286 ? -21.594 -39.406 -9.109 1 74.25 286 PRO B C 1
ATOM 5749 O O . PRO B 1 286 ? -21.438 -39.5 -10.328 1 74.25 286 PRO B O 1
ATOM 5752 N N . GLY B 1 287 ? -21.078 -40.312 -8.266 1 69.31 287 GLY B N 1
ATOM 5753 C CA . GLY B 1 287 ? -20.406 -41.562 -8.68 1 69.31 287 GLY B CA 1
ATOM 5754 C C . GLY B 1 287 ? -18.938 -41.375 -8.961 1 69.31 287 GLY B C 1
ATOM 5755 O O . GLY B 1 287 ? -18.219 -42.344 -9.195 1 69.31 287 GLY B O 1
ATOM 5756 N N . ARG B 1 288 ? -18.531 -40.188 -8.992 1 72.06 288 ARG B N 1
ATOM 5757 C CA . ARG B 1 288 ? -17.109 -39.938 -9.25 1 72.06 288 ARG B CA 1
ATOM 5758 C C . ARG B 1 288 ? -16.531 -38.969 -8.203 1 72.06 288 ARG B C 1
ATOM 5760 O O . ARG B 1 288 ? -16.109 -37.875 -8.531 1 72.06 288 ARG B O 1
ATOM 5767 N N . VAL B 1 289 ? -16.484 -39.531 -7.117 1 73.5 289 VAL B N 1
ATOM 5768 C CA . VAL B 1 289 ? -15.992 -38.719 -6 1 73.5 289 VAL B CA 1
ATOM 5769 C C . VAL B 1 289 ? -14.469 -38.656 -6.039 1 73.5 289 VAL B C 1
ATOM 5771 O O . VAL B 1 289 ? -13.805 -39.656 -6.312 1 73.5 289 VAL B O 1
ATOM 5774 N N . HIS B 1 290 ? -13.969 -37.5 -6 1 78.94 290 HIS B N 1
ATOM 5775 C CA . HIS B 1 290 ? -12.531 -37.25 -5.922 1 78.94 290 HIS B CA 1
ATOM 5776 C C . HIS B 1 290 ? -11.844 -37.562 -7.242 1 78.94 290 HIS B C 1
ATOM 5778 O O . HIS B 1 290 ? -10.672 -37.938 -7.258 1 78.94 290 HIS B O 1
ATOM 5784 N N . ALA B 1 291 ? -12.609 -37.469 -8.336 1 87.5 291 ALA B N 1
ATOM 5785 C CA . ALA B 1 291 ? -12.039 -37.781 -9.641 1 87.5 291 ALA B CA 1
ATOM 5786 C C . ALA B 1 291 ? -11.406 -36.562 -10.281 1 87.5 291 ALA B C 1
ATOM 5788 O O . ALA B 1 291 ? -12.086 -35.562 -10.539 1 87.5 291 ALA B O 1
ATOM 5789 N N . PRO B 1 292 ? -10.164 -36.625 -10.555 1 94.19 292 PRO B N 1
ATOM 5790 C CA . PRO B 1 292 ? -9.477 -35.5 -11.156 1 94.19 292 PRO B CA 1
ATOM 5791 C C . PRO B 1 292 ? -10.094 -35.062 -12.492 1 94.19 292 PRO B C 1
ATOM 5793 O O . PRO B 1 292 ? -10.102 -33.875 -12.812 1 94.19 292 PRO B O 1
ATOM 5796 N N . GLU B 1 293 ? -10.68 -35.969 -13.258 1 89.69 293 GLU B N 1
ATOM 5797 C CA . GLU B 1 293 ? -11.18 -35.719 -14.602 1 89.69 293 GLU B CA 1
ATOM 5798 C C . GLU B 1 293 ? -12.398 -34.781 -14.57 1 89.69 293 GLU B C 1
ATOM 5800 O O . GLU B 1 293 ? -12.727 -34.156 -15.57 1 89.69 293 GLU B O 1
ATOM 5805 N N . SER B 1 294 ? -13.047 -34.719 -13.461 1 88.81 294 SER B N 1
ATOM 5806 C CA . SER B 1 294 ? -14.266 -33.938 -13.344 1 88.81 294 SER B CA 1
ATOM 5807 C C . SER B 1 294 ? -13.945 -32.469 -13.008 1 88.81 294 SER B C 1
ATOM 5809 O O . SER B 1 294 ? -14.828 -31.609 -13.031 1 88.81 294 SER B O 1
ATOM 5811 N N . ARG B 1 295 ? -12.711 -32.188 -12.734 1 93.88 295 ARG B N 1
ATOM 5812 C CA . ARG B 1 295 ? -12.328 -30.844 -12.281 1 93.88 295 ARG B CA 1
ATOM 5813 C C . ARG B 1 295 ? -12.031 -29.938 -13.469 1 93.88 295 ARG B C 1
ATOM 5815 O O . ARG B 1 295 ? -11.656 -30.406 -14.539 1 93.88 295 ARG B O 1
ATOM 5822 N N . LYS B 1 296 ? -12.258 -28.656 -13.281 1 93 296 LYS B N 1
ATOM 5823 C CA . LYS B 1 296 ? -12.008 -27.625 -14.281 1 93 296 LYS B CA 1
ATOM 5824 C C . LYS B 1 296 ? -10.82 -26.75 -13.883 1 93 296 LYS B C 1
ATOM 5826 O O . LYS B 1 296 ? -10.484 -26.656 -12.703 1 93 296 LYS B O 1
ATOM 5831 N N . PRO B 1 297 ? -10.148 -26.156 -14.945 1 95.12 297 PRO B N 1
ATOM 5832 C CA . PRO B 1 297 ? -9.047 -25.266 -14.609 1 95.12 297 PRO B CA 1
ATOM 5833 C C . PRO B 1 297 ? -9.492 -24.047 -13.805 1 95.12 297 PRO B C 1
ATOM 5835 O O . PRO B 1 297 ? -10.609 -23.547 -14 1 95.12 297 PRO B O 1
ATOM 5838 N N . ASN B 1 298 ? -8.625 -23.594 -12.961 1 94.56 298 ASN B N 1
ATOM 5839 C CA . ASN B 1 298 ? -8.945 -22.531 -12.023 1 94.56 298 ASN B CA 1
ATOM 5840 C C . ASN B 1 298 ? -8.812 -21.156 -12.68 1 94.56 298 ASN B C 1
ATOM 5842 O O . ASN B 1 298 ? -9.578 -20.234 -12.375 1 94.56 298 ASN B O 1
ATOM 5846 N N . LEU B 1 299 ? -7.859 -20.953 -13.578 1 96 299 LEU B N 1
ATOM 5847 C CA . LEU B 1 299 ? -7.453 -19.609 -14.008 1 96 299 LEU B CA 1
ATOM 5848 C C . LEU B 1 299 ? -8.023 -19.281 -15.383 1 96 299 LEU B C 1
ATOM 5850 O O . LEU B 1 299 ? -7.836 -18.172 -15.891 1 96 299 LEU B O 1
ATOM 5854 N N . GLU B 1 300 ? -8.758 -20.172 -16 1 93.19 300 GLU B N 1
ATOM 5855 C CA . GLU B 1 300 ? -9.219 -20.016 -17.391 1 93.19 300 GLU B CA 1
ATOM 5856 C C . GLU B 1 300 ? -10.117 -18.797 -17.531 1 93.19 300 GLU B C 1
ATOM 5858 O O . GLU B 1 300 ? -9.914 -17.969 -18.422 1 93.19 300 GLU B O 1
ATOM 5863 N N . GLY B 1 301 ? -11.125 -18.75 -16.641 1 89.12 301 GLY B N 1
ATOM 5864 C CA . GLY B 1 301 ? -12.031 -17.625 -16.703 1 89.12 301 GLY B CA 1
ATOM 5865 C C . GLY B 1 301 ? -11.328 -16.281 -16.578 1 89.12 301 GLY B C 1
ATOM 5866 O O . GLY B 1 301 ? -11.641 -15.336 -17.297 1 89.12 301 GLY B O 1
ATOM 5867 N N . ILE B 1 302 ? -10.398 -16.219 -15.711 1 91.75 302 ILE B N 1
ATOM 5868 C CA . ILE B 1 302 ? -9.648 -15 -15.469 1 91.75 302 ILE B CA 1
ATOM 5869 C C . ILE B 1 302 ? -8.812 -14.648 -16.703 1 91.75 302 ILE B C 1
ATOM 5871 O O . ILE B 1 302 ? -8.797 -13.492 -17.141 1 91.75 302 ILE B O 1
ATOM 5875 N N . MET B 1 303 ? -8.148 -15.633 -17.234 1 92.38 303 MET B N 1
ATOM 5876 C CA . MET B 1 303 ? -7.301 -15.43 -18.406 1 92.38 303 MET B CA 1
ATOM 5877 C C . MET B 1 303 ? -8.125 -14.953 -19.594 1 92.38 303 MET B C 1
ATOM 5879 O O . MET B 1 303 ? -7.695 -14.07 -20.328 1 92.38 303 MET B O 1
ATOM 5883 N N . ARG B 1 304 ? -9.273 -15.492 -19.781 1 88.62 304 ARG B N 1
ATOM 5884 C CA . ARG B 1 304 ? -10.156 -15.094 -20.875 1 88.62 304 ARG B CA 1
ATOM 5885 C C . ARG B 1 304 ? -10.578 -13.641 -20.75 1 88.62 304 ARG B C 1
ATOM 5887 O O . ARG B 1 304 ? -10.594 -12.898 -21.734 1 88.62 304 ARG B O 1
ATOM 5894 N N . LYS B 1 305 ? -10.875 -13.32 -19.594 1 88.06 305 LYS B N 1
ATOM 5895 C CA . LYS B 1 305 ? -11.289 -11.945 -19.359 1 88.06 305 LYS B CA 1
ATOM 5896 C C . LYS B 1 305 ? -10.125 -10.977 -19.531 1 88.06 305 LYS B C 1
ATOM 5898 O O . LYS B 1 305 ? -10.312 -9.844 -19.969 1 88.06 305 LYS B O 1
ATOM 5903 N N . ALA B 1 306 ? -8.977 -11.383 -19.094 1 90.56 306 ALA B N 1
ATOM 5904 C CA . ALA B 1 306 ? -7.793 -10.555 -19.281 1 90.56 306 ALA B CA 1
ATOM 5905 C C . ALA B 1 306 ? -7.523 -10.297 -20.766 1 90.56 306 ALA B C 1
ATOM 5907 O O . ALA B 1 306 ? -7.219 -9.164 -21.156 1 90.56 306 ALA B O 1
ATOM 5908 N N . TYR B 1 307 ? -7.66 -11.305 -21.578 1 88.44 307 TYR B N 1
ATOM 5909 C CA . TYR B 1 307 ? -7.496 -11.141 -23.016 1 88.44 307 TYR B CA 1
ATOM 5910 C C . TYR B 1 307 ? -8.547 -10.195 -23.578 1 88.44 307 TYR B C 1
ATOM 5912 O O . TYR B 1 307 ? -8.219 -9.289 -24.344 1 88.44 307 TYR B O 1
ATOM 5920 N N . ALA B 1 308 ? -9.75 -10.406 -23.141 1 85 308 ALA B N 1
ATOM 5921 C CA . ALA B 1 308 ? -10.852 -9.562 -23.609 1 85 308 ALA B CA 1
ATOM 5922 C C . ALA B 1 308 ? -10.602 -8.102 -23.281 1 85 308 ALA B C 1
ATOM 5924 O O . ALA B 1 308 ? -10.812 -7.219 -24.109 1 85 308 ALA B O 1
ATOM 5925 N N . ALA B 1 309 ? -10.141 -7.891 -22.094 1 84 309 ALA B N 1
ATOM 5926 C CA . ALA B 1 309 ? -9.906 -6.531 -21.625 1 84 309 ALA B CA 1
ATOM 5927 C C . ALA B 1 309 ? -8.773 -5.867 -22.406 1 84 309 ALA B C 1
ATOM 5929 O O . ALA B 1 309 ? -8.758 -4.645 -22.562 1 84 309 ALA B O 1
ATOM 5930 N N . SER B 1 310 ? -7.859 -6.641 -22.859 1 85.88 310 SER B N 1
ATOM 5931 C CA . SER B 1 310 ? -6.703 -6.109 -23.578 1 85.88 310 SER B CA 1
ATOM 5932 C C . SER B 1 310 ? -6.969 -6.039 -25.078 1 85.88 310 SER B C 1
ATOM 5934 O O . SER B 1 310 ? -6.137 -5.539 -25.844 1 85.88 310 SER B O 1
ATOM 5936 N N . GLY B 1 311 ? -8.047 -6.508 -25.484 1 79.88 311 GLY B N 1
ATOM 5937 C CA . GLY B 1 311 ? -8.367 -6.539 -26.906 1 79.88 311 GLY B CA 1
ATOM 5938 C C . GLY B 1 311 ? -7.523 -7.527 -27.688 1 79.88 311 GLY B C 1
ATOM 5939 O O . GLY B 1 311 ? -7.312 -7.355 -28.891 1 79.88 311 GLY B O 1
ATOM 5940 N N . ARG B 1 312 ? -6.883 -8.453 -27 1 82.94 312 ARG B N 1
ATOM 5941 C CA . ARG B 1 312 ? -6.031 -9.461 -27.625 1 82.94 312 ARG B CA 1
ATOM 5942 C C . ARG B 1 312 ? -6.641 -10.852 -27.484 1 82.94 312 ARG B C 1
ATOM 5944 O O . ARG B 1 312 ? -7.715 -11.008 -26.891 1 82.94 312 ARG B O 1
ATOM 5951 N N . ARG B 1 313 ? -6.082 -11.773 -28.25 1 78.19 313 ARG B N 1
ATOM 5952 C CA . ARG B 1 313 ? -6.551 -13.156 -28.203 1 78.19 313 ARG B CA 1
ATOM 5953 C C . ARG B 1 313 ? -5.418 -14.109 -27.828 1 78.19 313 ARG B C 1
ATOM 5955 O O . ARG B 1 313 ? -4.246 -13.797 -28.062 1 78.19 313 ARG B O 1
ATOM 5962 N N . GLY B 1 314 ? -5.844 -15.172 -27.172 1 84 314 GLY B N 1
ATOM 5963 C CA . GLY B 1 314 ? -4.895 -16.203 -26.812 1 84 314 GLY B CA 1
ATOM 5964 C C . GLY B 1 314 ? -5.535 -17.562 -26.625 1 84 314 GLY B C 1
ATOM 5965 O O . GLY B 1 314 ? -6.738 -17.656 -26.375 1 84 314 GLY B O 1
ATOM 5966 N N . LEU B 1 315 ? -4.715 -18.562 -26.922 1 87.44 315 LEU B N 1
ATOM 5967 C CA . LEU B 1 315 ? -5.137 -19.938 -26.672 1 87.44 315 LEU B CA 1
ATOM 5968 C C . LEU B 1 315 ? -4.84 -20.359 -25.234 1 87.44 315 LEU B C 1
ATOM 5970 O O . LEU B 1 315 ? -3.77 -20.047 -24.703 1 87.44 315 LEU B O 1
ATOM 5974 N N . TYR B 1 316 ? -5.801 -20.953 -24.609 1 92.06 316 TYR B N 1
ATOM 5975 C CA . TYR B 1 316 ? -5.66 -21.438 -23.234 1 92.06 316 TYR B CA 1
ATOM 5976 C C . TYR B 1 316 ? -5.773 -22.953 -23.188 1 92.06 316 TYR B C 1
ATOM 5978 O O . TYR B 1 316 ? -6.766 -23.531 -23.641 1 92.06 316 TYR B O 1
ATOM 5986 N N . LEU B 1 317 ? -4.785 -23.625 -22.672 1 93.44 317 LEU B N 1
ATOM 5987 C CA . LEU B 1 317 ? -4.746 -25.078 -22.578 1 93.44 317 LEU B CA 1
ATOM 5988 C C . LEU B 1 317 ? -4.566 -25.531 -21.125 1 93.44 317 LEU B C 1
ATOM 5990 O O . LEU B 1 317 ? -3.477 -25.391 -20.562 1 93.44 317 LEU B O 1
ATOM 5994 N N . PRO B 1 318 ? -5.605 -26.109 -20.531 1 96.38 318 PRO B N 1
ATOM 5995 C CA . PRO B 1 318 ? -5.41 -26.703 -19.203 1 96.38 318 PRO B CA 1
ATOM 5996 C C . PRO B 1 318 ? -4.609 -28 -19.234 1 96.38 318 PRO B C 1
ATOM 5998 O O . PRO B 1 318 ? -4.77 -28.797 -20.156 1 96.38 318 PRO B O 1
ATOM 6001 N N . ALA B 1 319 ? -3.664 -28.156 -18.391 1 97.88 319 ALA B N 1
ATOM 6002 C CA . ALA B 1 319 ? -2.906 -29.375 -18.156 1 97.88 319 ALA B CA 1
ATOM 6003 C C . ALA B 1 319 ? -2.916 -29.75 -16.672 1 97.88 319 ALA B C 1
ATOM 6005 O O . ALA B 1 319 ? -1.856 -29.891 -16.062 1 97.88 319 ALA B O 1
ATOM 6006 N N . ILE B 1 320 ? -4.18 -30.031 -16.125 1 97.88 320 ILE B N 1
ATOM 6007 C CA . ILE B 1 320 ? -4.34 -30.094 -14.68 1 97.88 320 ILE B CA 1
ATOM 6008 C C . ILE B 1 320 ? -4.625 -31.531 -14.242 1 97.88 320 ILE B C 1
ATOM 6010 O O . ILE B 1 320 ? -4.68 -31.828 -13.047 1 97.88 320 ILE B O 1
ATOM 6014 N N . ASN B 1 321 ? -4.844 -32.438 -15.141 1 96.81 321 ASN B N 1
ATOM 6015 C CA . ASN B 1 321 ? -5.039 -33.875 -14.93 1 96.81 321 ASN B CA 1
ATOM 6016 C C . ASN B 1 321 ? -4.633 -34.656 -16.156 1 96.81 321 ASN B C 1
ATOM 6018 O O . ASN B 1 321 ? -4.184 -34.094 -17.156 1 96.81 321 ASN B O 1
ATOM 6022 N N . ARG B 1 322 ? -4.773 -36 -16.078 1 96.25 322 ARG B N 1
ATOM 6023 C CA . ARG B 1 322 ? -4.297 -36.844 -17.172 1 96.25 322 ARG B CA 1
ATOM 6024 C C . ARG B 1 322 ? -4.977 -36.5 -18.484 1 96.25 322 ARG B C 1
ATOM 6026 O O . ARG B 1 322 ? -4.309 -36.312 -19.5 1 96.25 322 ARG B O 1
ATOM 6033 N N . ALA B 1 323 ? -6.285 -36.344 -18.453 1 93.44 323 ALA B N 1
ATOM 6034 C CA . ALA B 1 323 ? -7.055 -36.094 -19.672 1 93.44 323 ALA B CA 1
ATOM 6035 C C . ALA B 1 323 ? -6.676 -34.75 -20.297 1 93.44 323 ALA B C 1
ATOM 6037 O O . ALA B 1 323 ? -6.438 -34.688 -21.5 1 93.44 323 ALA B O 1
ATOM 6038 N N . THR B 1 324 ? -6.66 -33.75 -19.5 1 94.75 324 THR B N 1
ATOM 6039 C CA . THR B 1 324 ? -6.352 -32.406 -20.016 1 94.75 324 THR B CA 1
ATOM 6040 C C . THR B 1 324 ? -4.883 -32.312 -20.422 1 94.75 324 THR B C 1
ATOM 6042 O O . THR B 1 324 ? -4.543 -31.609 -21.375 1 94.75 324 THR B O 1
ATOM 6045 N N . LEU B 1 325 ? -4.004 -33 -19.766 1 95.94 325 LEU B N 1
ATOM 6046 C CA . LEU B 1 325 ? -2.594 -33.062 -20.125 1 95.94 325 LEU B CA 1
ATOM 6047 C C . LEU B 1 325 ? -2.418 -33.656 -21.516 1 95.94 325 LEU B C 1
ATOM 6049 O O . LEU B 1 325 ? -1.689 -33.125 -22.344 1 95.94 325 LEU B O 1
ATOM 6053 N N . GLU B 1 326 ? -3.008 -34.781 -21.766 1 91.5 326 GLU B N 1
ATOM 6054 C CA . GLU B 1 326 ? -2.912 -35.438 -23.062 1 91.5 326 GLU B CA 1
ATOM 6055 C C . GLU B 1 326 ? -3.527 -34.594 -24.172 1 91.5 326 GLU B C 1
ATOM 6057 O O . GLU B 1 326 ? -2.984 -34.531 -25.266 1 91.5 326 GLU B O 1
ATOM 6062 N N . ARG B 1 327 ? -4.645 -34 -23.859 1 90.5 327 ARG B N 1
ATOM 6063 C CA . ARG B 1 327 ? -5.297 -33.125 -24.828 1 90.5 327 ARG B CA 1
ATOM 6064 C C . ARG B 1 327 ? -4.414 -31.938 -25.172 1 90.5 327 ARG B C 1
ATOM 6066 O O . ARG B 1 327 ? -4.309 -31.562 -26.344 1 90.5 327 ARG B O 1
ATOM 6073 N N . ALA B 1 328 ? -3.83 -31.281 -24.141 1 91.12 328 ALA B N 1
ATOM 6074 C CA . ALA B 1 328 ? -2.941 -30.141 -24.359 1 91.12 328 ALA B CA 1
ATOM 6075 C C . ALA B 1 328 ? -1.738 -30.547 -25.203 1 91.12 328 ALA B C 1
ATOM 6077 O O . ALA B 1 328 ? -1.376 -29.844 -26.156 1 91.12 328 ALA B O 1
ATOM 6078 N N . ALA B 1 329 ? -1.135 -31.672 -24.906 1 88.38 329 ALA B N 1
ATOM 6079 C CA . ALA B 1 329 ? 0.02 -32.156 -25.656 1 88.38 329 ALA B CA 1
ATOM 6080 C C . ALA B 1 329 ? -0.34 -32.406 -27.109 1 88.38 329 ALA B C 1
ATOM 6082 O O . ALA B 1 329 ? 0.416 -32.062 -28.016 1 88.38 329 ALA B O 1
ATOM 6083 N N . ARG B 1 330 ? -1.463 -33 -27.328 1 83.56 330 ARG B N 1
ATOM 6084 C CA . ARG B 1 330 ? -1.914 -33.281 -28.688 1 83.56 330 ARG B CA 1
ATOM 6085 C C . ARG B 1 330 ? -2.164 -32 -29.469 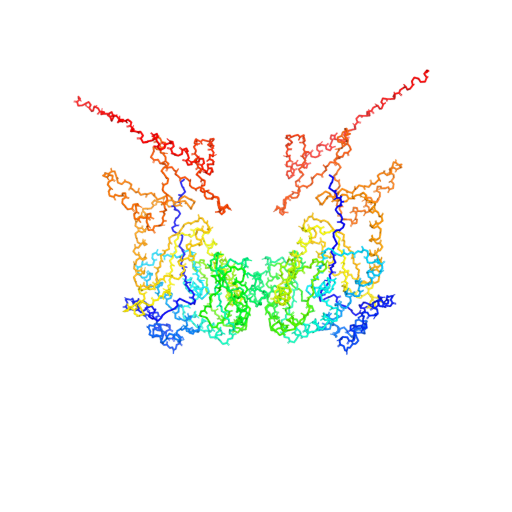1 83.56 330 ARG B C 1
ATOM 6087 O O . ARG B 1 330 ? -1.782 -31.891 -30.641 1 83.56 330 ARG B O 1
ATOM 6094 N N . THR B 1 331 ? -2.857 -31.094 -28.828 1 80.88 331 THR B N 1
ATOM 6095 C CA . THR B 1 331 ? -3.141 -29.812 -29.453 1 80.88 331 THR B CA 1
ATOM 6096 C C . THR B 1 331 ? -1.847 -29.109 -29.859 1 80.88 331 THR B C 1
ATOM 6098 O O . THR B 1 331 ? -1.737 -28.578 -30.969 1 80.88 331 THR B O 1
ATOM 6101 N N . LEU B 1 332 ? -0.885 -29.125 -29.031 1 82.56 332 LEU B N 1
ATOM 6102 C CA . LEU B 1 332 ? 0.379 -28.438 -29.281 1 82.56 332 LEU B CA 1
ATOM 6103 C C . LEU B 1 332 ? 1.166 -29.141 -30.375 1 82.56 332 LEU B C 1
ATOM 6105 O O . LEU B 1 332 ? 1.862 -28.5 -31.172 1 82.56 332 LEU B O 1
ATOM 6109 N N . GLU B 1 333 ? 1.1 -30.422 -30.438 1 77.25 333 GLU B N 1
ATOM 6110 C CA . GLU B 1 333 ? 1.725 -31.172 -31.531 1 77.25 333 GLU B CA 1
ATOM 6111 C C . GLU B 1 333 ? 1.112 -30.797 -32.875 1 77.25 333 GLU B C 1
ATOM 6113 O O . GLU B 1 333 ? 1.825 -30.672 -33.875 1 77.25 333 GLU B O 1
ATOM 6118 N N . LEU B 1 334 ? -0.136 -30.703 -32.844 1 71.31 334 LEU B N 1
ATOM 6119 C CA . LEU B 1 334 ? -0.835 -30.312 -34.062 1 71.31 334 LEU B CA 1
ATOM 6120 C C . LEU B 1 334 ? -0.426 -28.906 -34.5 1 71.31 334 LEU B C 1
ATOM 6122 O O . LEU B 1 334 ? -0.246 -28.656 -35.688 1 71.31 334 LEU B O 1
ATOM 6126 N N . LEU B 1 335 ? -0.302 -28.047 -33.5 1 68.06 335 LEU B N 1
ATOM 6127 C CA . LEU B 1 335 ? 0.123 -26.688 -33.781 1 68.06 335 LEU B CA 1
ATOM 6128 C C . LEU B 1 335 ? 1.54 -26.672 -34.375 1 68.06 335 LEU B C 1
ATOM 6130 O O . LEU B 1 335 ? 1.84 -25.891 -35.281 1 68.06 335 LEU B O 1
ATOM 6134 N N . ARG B 1 336 ? 2.404 -27.438 -33.844 1 68.44 336 ARG B N 1
ATOM 6135 C CA . ARG B 1 336 ? 3.785 -27.516 -34.312 1 68.44 336 ARG B CA 1
ATOM 6136 C C . ARG B 1 336 ? 3.857 -28.078 -35.719 1 68.44 336 ARG B C 1
ATOM 6138 O O . ARG B 1 336 ? 4.672 -27.625 -36.531 1 68.44 336 ARG B O 1
ATOM 6145 N N . SER B 1 337 ? 3.078 -29.047 -36 1 59.47 337 SER B N 1
ATOM 6146 C CA . SER B 1 337 ? 3.088 -29.688 -37.312 1 59.47 337 SER B CA 1
ATOM 6147 C C . SER B 1 337 ? 2.48 -28.766 -38.375 1 59.47 337 SER B C 1
ATOM 6149 O O . SER B 1 337 ? 2.865 -28.828 -39.531 1 59.47 337 SER B O 1
ATOM 6151 N N . ALA B 1 338 ? 1.423 -28.156 -38 1 50.69 338 ALA B N 1
ATOM 6152 C CA . ALA B 1 338 ? 0.76 -27.25 -38.938 1 50.69 338 ALA B CA 1
ATOM 6153 C C . ALA B 1 338 ? 1.641 -26.047 -39.25 1 50.69 338 ALA B C 1
ATOM 6155 O O . ALA B 1 338 ? 1.421 -25.359 -40.25 1 50.69 338 ALA B O 1
ATOM 6156 N N . SER B 1 339 ? 2.465 -25.656 -38.281 1 44.53 339 SER B N 1
ATOM 6157 C CA . SER B 1 339 ? 3.324 -24.516 -38.562 1 44.53 339 SER B CA 1
ATOM 6158 C C . SER B 1 339 ? 4.281 -24.812 -39.719 1 44.53 339 SER B C 1
ATOM 6160 O O . SER B 1 339 ? 5.285 -25.516 -39.531 1 44.53 339 SER B O 1
ATOM 6162 N N . PRO B 1 340 ? 3.896 -25.297 -40.969 1 37.91 340 PRO B N 1
ATOM 6163 C CA . PRO B 1 340 ? 4.969 -25.109 -41.938 1 37.91 340 PRO B CA 1
ATOM 6164 C C . PRO B 1 340 ? 5.781 -23.844 -41.688 1 37.91 340 PRO B C 1
ATOM 6166 O O . PRO B 1 340 ? 5.305 -22.922 -41 1 37.91 340 PRO B O 1
ATOM 6169 N N . MET B 1 341 ? 7.254 -23.812 -42.094 1 32.72 341 MET B N 1
ATOM 6170 C CA . MET B 1 341 ? 8.125 -22.641 -41.969 1 32.72 341 MET B CA 1
ATOM 6171 C C . MET B 1 341 ? 7.355 -21.359 -42.25 1 32.72 341 MET B C 1
ATOM 6173 O O . MET B 1 341 ? 7.941 -20.281 -42.312 1 32.72 341 MET B O 1
ATOM 6177 N N . GLU B 1 342 ? 6.332 -21.469 -43.062 1 30.72 342 GLU B N 1
ATOM 6178 C CA . GLU B 1 342 ? 5.809 -20.172 -43.469 1 30.72 342 GLU B CA 1
ATOM 6179 C C . GLU B 1 342 ? 5.078 -19.484 -42.344 1 30.72 342 GLU B C 1
ATOM 6181 O O . GLU B 1 342 ? 4.227 -20.078 -41.656 1 30.72 342 GLU B O 1
ATOM 6186 N N . PRO B 1 343 ? 5.715 -18.469 -41.781 1 29.44 343 PRO B N 1
ATOM 6187 C CA . PRO B 1 343 ? 5.273 -17.672 -40.625 1 29.44 343 PRO B CA 1
ATOM 6188 C C . PRO B 1 343 ? 3.77 -17.406 -40.656 1 29.44 343 PRO B C 1
ATOM 6190 O O . PRO B 1 343 ? 3.207 -17.062 -41.688 1 29.44 343 PRO B O 1
ATOM 6193 N N . VAL B 1 344 ? 3 -18.266 -40.188 1 28.02 344 VAL B N 1
ATOM 6194 C CA . VAL B 1 344 ? 1.62 -17.859 -39.938 1 28.02 344 VAL B CA 1
ATOM 6195 C C . VAL B 1 344 ? 1.598 -16.484 -39.281 1 28.02 344 VAL B C 1
ATOM 6197 O O . VAL B 1 344 ? 2.258 -16.281 -38.25 1 28.02 344 VAL B O 1
ATOM 6200 N N . TRP B 1 345 ? 1.571 -15.508 -40.062 1 26.94 345 TRP B N 1
ATOM 6201 C CA . TRP B 1 345 ? 1.638 -14.117 -39.625 1 26.94 345 TRP B CA 1
ATOM 6202 C C . TRP B 1 345 ? 0.406 -13.75 -38.812 1 26.94 345 TRP B C 1
ATOM 6204 O O . TRP B 1 345 ? -0.722 -14.07 -39.188 1 26.94 345 TRP B O 1
ATOM 6214 N N . VAL B 1 346 ? 0.428 -14.133 -37.688 1 26.58 346 VAL B N 1
ATOM 6215 C CA . VAL B 1 346 ? -0.646 -13.617 -36.844 1 26.58 346 VAL B CA 1
ATOM 6216 C C . VAL B 1 346 ? -0.368 -12.156 -36.5 1 26.58 346 VAL B C 1
ATOM 6218 O O . VAL B 1 346 ? 0.647 -11.852 -35.844 1 26.58 346 VAL B O 1
ATOM 6221 N N . ASP B 1 347 ? -0.418 -11.383 -37.406 1 27.52 347 ASP B N 1
ATOM 6222 C CA . ASP B 1 347 ? -0.242 -9.992 -37 1 27.52 347 ASP B CA 1
ATOM 6223 C C . ASP B 1 347 ? -1.15 -9.641 -35.812 1 27.52 347 ASP B C 1
ATOM 6225 O O . ASP B 1 347 ? -2.311 -10.055 -35.781 1 27.52 347 ASP B O 1
ATOM 6229 N N . GLU B 1 348 ? -0.506 -9.5 -34.719 1 27.33 348 GLU B N 1
ATOM 6230 C CA . GLU B 1 348 ? -1.118 -9.203 -33.438 1 27.33 348 GLU B CA 1
ATOM 6231 C C . GLU B 1 348 ? -2.389 -8.375 -33.594 1 27.33 348 GLU B C 1
ATOM 6233 O O . GLU B 1 348 ? -3.311 -8.469 -32.781 1 27.33 348 GLU B O 1
ATOM 6238 N N . ARG B 1 349 ? -2.262 -7.188 -34.344 1 29.09 349 ARG B N 1
ATOM 6239 C CA . ARG B 1 349 ? -3.461 -6.359 -34.438 1 29.09 349 ARG B CA 1
ATOM 6240 C C . ARG B 1 349 ? -4.508 -7.012 -35.344 1 29.09 349 ARG B C 1
ATOM 6242 O O . ARG B 1 349 ? -5.648 -6.559 -35.406 1 29.09 349 ARG B O 1
ATOM 6249 N N . HIS B 1 350 ? -4 -7.75 -36.469 1 27.38 350 HIS B N 1
ATOM 6250 C CA . HIS B 1 350 ? -4.762 -8.359 -37.562 1 27.38 350 HIS B CA 1
ATOM 6251 C C . HIS B 1 350 ? -4.602 -9.875 -37.562 1 27.38 350 HIS B C 1
ATOM 6253 O O . HIS B 1 350 ? -3.482 -10.383 -37.5 1 27.38 350 HIS B O 1
ATOM 6259 N N . PHE B 1 351 ? -5.309 -10.688 -36.781 1 26.92 351 PHE B N 1
ATOM 6260 C CA . PHE B 1 351 ? -5.352 -12.141 -36.938 1 26.92 351 PHE B CA 1
ATOM 6261 C C . PHE B 1 351 ? -5.82 -12.523 -38.312 1 26.92 351 PHE B C 1
ATOM 6263 O O . PHE B 1 351 ? -6.816 -11.984 -38.812 1 26.92 351 PHE B O 1
ATOM 6270 N N . SER B 1 352 ? -4.906 -12.531 -39.25 1 29.11 352 SER B N 1
ATOM 6271 C CA . SER B 1 352 ? -5.293 -13.047 -40.562 1 29.11 352 SER B CA 1
ATOM 6272 C C . SER B 1 352 ? -5.215 -14.57 -40.594 1 29.11 352 SER B C 1
ATOM 6274 O O . SER B 1 352 ? -4.262 -15.164 -40.062 1 29.11 352 SER B O 1
ATOM 6276 N N . LEU B 1 353 ? -6.312 -15.289 -40.375 1 28.44 353 LEU B N 1
ATOM 6277 C CA . LEU B 1 353 ? -6.387 -16.734 -40.594 1 28.44 353 LEU B CA 1
ATOM 6278 C C . LEU B 1 353 ? -6.422 -17.047 -42.094 1 28.44 353 LEU B C 1
ATOM 6280 O O . LEU B 1 353 ? -7.27 -16.516 -42.812 1 28.44 353 LEU B O 1
ATOM 6284 N N . HIS B 1 354 ? -5.27 -17.344 -42.594 1 29.98 354 HIS B N 1
ATOM 6285 C CA . HIS B 1 354 ? -5.125 -17.797 -43.969 1 29.98 354 HIS B CA 1
ATOM 6286 C C . HIS B 1 354 ? -5.57 -19.25 -44.156 1 29.98 354 HIS B C 1
ATOM 6288 O O . HIS B 1 354 ? -5.004 -20.141 -43.5 1 29.98 354 HIS B O 1
ATOM 6294 N N . LEU B 1 355 ? -6.871 -19.562 -44.312 1 28.64 355 LEU B N 1
ATOM 6295 C CA . LEU B 1 355 ? -7.32 -20.922 -44.594 1 28.64 355 LEU B CA 1
ATOM 6296 C C . LEU B 1 355 ? -7.125 -21.281 -46.062 1 28.64 355 LEU B C 1
ATOM 6298 O O . LEU B 1 355 ? -7.34 -20.453 -46.938 1 28.64 355 LEU B O 1
ATOM 6302 N N . PRO B 1 356 ? -6.316 -22.25 -46.375 1 29.61 356 PRO B N 1
ATOM 6303 C CA . PRO B 1 356 ? -6.164 -22.719 -47.75 1 29.61 356 PRO B CA 1
ATOM 6304 C C . PRO B 1 356 ? -7.5 -23.016 -48.406 1 29.61 356 PRO B C 1
ATOM 6306 O O . PRO B 1 356 ? -8.344 -23.703 -47.844 1 29.61 356 PRO B O 1
ATOM 6309 N N . LEU B 1 357 ? -8.031 -22.109 -49.125 1 28.8 357 LEU B N 1
ATOM 6310 C CA . LEU B 1 357 ? -9.234 -22.438 -49.875 1 28.8 357 LEU B CA 1
ATOM 6311 C C . LEU B 1 357 ? -8.945 -23.547 -50.906 1 28.8 357 LEU B C 1
ATOM 6313 O O . LEU B 1 357 ? -8.008 -23.438 -51.688 1 28.8 357 LEU B O 1
ATOM 6317 N N . HIS B 1 358 ? -9.031 -24.859 -50.5 1 27.66 358 HIS B N 1
ATOM 6318 C CA . HIS B 1 358 ? -9.102 -25.859 -51.562 1 27.66 358 HIS B CA 1
ATOM 6319 C C . HIS B 1 358 ? -10 -25.391 -52.688 1 27.66 358 HIS B C 1
ATOM 6321 O O . HIS B 1 358 ? -11.008 -24.719 -52.469 1 27.66 358 HIS B O 1
ATOM 6327 N N . GLN B 1 359 ? -9.609 -25.328 -53.969 1 29.48 359 GLN B N 1
ATOM 6328 C CA . GLN B 1 359 ? -10.266 -25.078 -55.25 1 29.48 359 GLN B CA 1
ATOM 6329 C C . GLN B 1 359 ? -11.617 -25.781 -55.344 1 29.48 359 GLN B C 1
ATOM 6331 O O . GLN B 1 359 ? -12.445 -25.453 -56.188 1 29.48 359 GLN B O 1
ATOM 6336 N N . GLY B 1 360 ? -11.742 -27.156 -55 1 28.02 360 GLY B N 1
ATOM 6337 C CA . GLY B 1 360 ? -12.969 -27.812 -55.469 1 28.02 360 GLY B CA 1
ATOM 6338 C C . GLY B 1 360 ? -14.219 -27.188 -54.875 1 28.02 360 GLY B C 1
ATOM 6339 O O . GLY B 1 360 ? -14.164 -26.125 -54.25 1 28.02 360 GLY B O 1
ATOM 6340 N N . THR B 1 361 ? -15.219 -28.203 -54.406 1 28.12 361 THR B N 1
ATOM 6341 C CA . THR B 1 361 ? -16.641 -27.984 -54.125 1 28.12 361 THR B CA 1
ATOM 6342 C C . THR B 1 361 ? -16.797 -27.016 -52.969 1 28.12 361 THR B C 1
ATOM 6344 O O . THR B 1 361 ? -15.984 -27.016 -52.031 1 28.12 361 THR B O 1
ATOM 6347 N N . VAL B 1 362 ? -17.5 -25.875 -53.062 1 31.3 362 VAL B N 1
ATOM 6348 C CA . VAL B 1 362 ? -18.047 -24.828 -52.219 1 31.3 362 VAL B CA 1
ATOM 6349 C C . VAL B 1 362 ? -18.484 -25.422 -50.875 1 31.3 362 VAL B C 1
ATOM 6351 O O . VAL B 1 362 ? -19.016 -24.703 -50.031 1 31.3 362 VAL B O 1
ATOM 6354 N N . ASP B 1 363 ? -18.625 -26.766 -50.781 1 29.89 363 ASP B N 1
ATOM 6355 C CA . ASP B 1 363 ? -19.609 -27.281 -49.812 1 29.89 363 ASP B CA 1
ATOM 6356 C C . ASP B 1 363 ? -19.188 -27 -48.375 1 29.89 363 ASP B C 1
ATOM 6358 O O . ASP B 1 363 ? -19.953 -26.406 -47.625 1 29.89 363 ASP B O 1
ATOM 6362 N N . GLU B 1 364 ? -18.578 -28.125 -47.844 1 30.8 364 GLU B N 1
ATOM 6363 C CA . GLU B 1 364 ? -18.469 -28.531 -46.438 1 30.8 364 GLU B CA 1
ATOM 6364 C C . GLU B 1 364 ? -17.578 -27.578 -45.656 1 30.8 364 GLU B C 1
ATOM 6366 O O . GLU B 1 364 ? -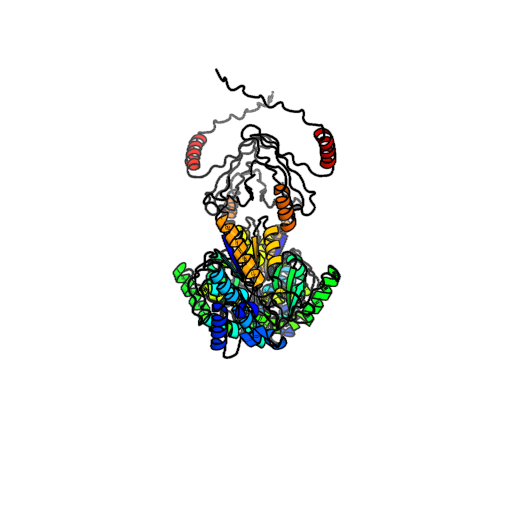17.562 -27.578 -44.438 1 30.8 364 GLU B O 1
ATOM 6371 N N . ASP B 1 365 ? -16.719 -26.906 -46.312 1 30.39 365 ASP B N 1
ATOM 6372 C CA . ASP B 1 365 ? -15.609 -26.219 -45.688 1 30.39 365 ASP B CA 1
ATOM 6373 C C . ASP B 1 365 ? -16.078 -24.938 -45 1 30.39 365 ASP B C 1
ATOM 6375 O O . ASP B 1 365 ? -15.289 -24.219 -44.375 1 30.39 365 ASP B O 1
ATOM 6379 N N . SER B 1 366 ? -17.328 -24.5 -45.406 1 33.31 366 SER B N 1
ATOM 6380 C CA . SER B 1 366 ? -18.172 -23.469 -44.812 1 33.31 366 SER B CA 1
ATOM 6381 C C . SER B 1 366 ? -18.578 -23.844 -43.375 1 33.31 366 SER B C 1
ATOM 6383 O O . SER B 1 366 ? -18.844 -22.969 -42.562 1 33.31 366 SER B O 1
ATOM 6385 N N . LEU B 1 367 ? -18.859 -25.078 -43.188 1 32.47 367 LEU B N 1
ATOM 6386 C CA . LEU B 1 367 ? -19.328 -25.594 -41.906 1 32.47 367 LEU B CA 1
ATOM 6387 C C . LEU B 1 367 ? -18.297 -25.328 -40.812 1 32.47 367 LEU B C 1
ATOM 6389 O O . LEU B 1 367 ? -18.656 -25 -39.688 1 32.47 367 LEU B O 1
ATOM 6393 N N . GLY B 1 368 ? -16.969 -25.594 -41.156 1 33.62 368 GLY B N 1
ATOM 6394 C CA . GLY B 1 368 ? -15.93 -25.484 -40.156 1 33.62 368 GLY B CA 1
ATOM 6395 C C . GLY B 1 368 ? -15.695 -24.062 -39.688 1 33.62 368 GLY B C 1
ATOM 6396 O O . GLY B 1 368 ? -15.375 -23.844 -38.5 1 33.62 368 GLY B O 1
ATOM 6397 N N . LEU B 1 369 ? -15.883 -23.031 -40.625 1 34.75 369 LEU B N 1
ATOM 6398 C CA . LEU B 1 369 ? -15.898 -21.641 -40.156 1 34.75 369 LEU B CA 1
ATOM 6399 C C . LEU B 1 369 ? -17.031 -21.406 -39.188 1 34.75 369 LEU B C 1
ATOM 6401 O O . LEU B 1 369 ? -16.859 -20.703 -38.188 1 34.75 369 LEU B O 1
ATOM 6405 N N . GLY B 1 370 ? -18.172 -22.047 -39.531 1 34.66 370 GLY B N 1
ATOM 6406 C CA . GLY B 1 370 ? -19.312 -22.031 -38.656 1 34.66 370 GLY B CA 1
ATOM 6407 C C . GLY B 1 370 ? -19 -22.547 -37.25 1 34.66 370 GLY B C 1
ATOM 6408 O O . GLY B 1 370 ? -19.406 -21.953 -36.25 1 34.66 370 GLY B O 1
ATOM 6409 N N . ARG B 1 371 ? -18.266 -23.719 -37.094 1 36.59 371 ARG B N 1
ATOM 6410 C CA . ARG B 1 371 ? -17.891 -24.297 -35.812 1 36.59 371 ARG B CA 1
ATOM 6411 C C . ARG B 1 371 ? -16.859 -23.406 -35.094 1 36.59 371 ARG B C 1
ATOM 6413 O O . ARG B 1 371 ? -16.922 -23.25 -33.875 1 36.59 371 ARG B O 1
ATOM 6420 N N . LEU B 1 372 ? -15.891 -22.828 -35.844 1 33.84 372 LEU B N 1
ATOM 6421 C CA . LEU B 1 372 ? -14.875 -22 -35.219 1 33.84 372 LEU B CA 1
ATOM 6422 C C . LEU B 1 372 ? -15.484 -20.719 -34.656 1 33.84 372 LEU B C 1
ATOM 6424 O O . LEU B 1 372 ? -15.156 -20.312 -33.531 1 33.84 372 LEU B O 1
ATOM 6428 N N . VAL B 1 373 ? -16.375 -20.078 -35.438 1 37.22 373 VAL B N 1
ATOM 6429 C CA . VAL B 1 373 ? -17.156 -18.938 -34.969 1 37.22 373 VAL B CA 1
ATOM 6430 C C . VAL B 1 373 ? -17.938 -19.312 -33.719 1 37.22 373 VAL B C 1
ATOM 6432 O O . VAL B 1 373 ? -17.984 -18.562 -32.75 1 37.22 373 VAL B O 1
ATOM 6435 N N . GLN B 1 374 ? -18.547 -20.406 -33.812 1 37.47 374 GLN B N 1
ATOM 6436 C CA . GLN B 1 374 ? -19.328 -20.906 -32.688 1 37.47 374 GLN B CA 1
ATOM 6437 C C . GLN B 1 374 ? -18.453 -21.078 -31.453 1 37.47 374 GLN B C 1
ATOM 6439 O O . GLN B 1 374 ? -18.859 -20.688 -30.344 1 37.47 374 GLN B O 1
ATOM 6444 N N . GLU B 1 375 ? -17.281 -21.719 -31.672 1 37.91 375 GLU B N 1
ATOM 6445 C CA . GLU B 1 375 ? -16.359 -22.047 -30.578 1 37.91 375 GLU B CA 1
ATOM 6446 C C . GLU B 1 375 ? -15.695 -20.781 -30.031 1 37.91 375 GLU B C 1
ATOM 6448 O O . GLU B 1 375 ? -15.422 -20.688 -28.828 1 37.91 375 GLU B O 1
ATOM 6453 N N . LEU B 1 376 ? -15.336 -19.859 -31.062 1 34.94 376 LEU B N 1
ATOM 6454 C CA . LEU B 1 376 ? -14.688 -18.625 -30.625 1 34.94 376 LEU B CA 1
ATOM 6455 C C . LEU B 1 376 ? -15.719 -17.609 -30.156 1 34.94 376 LEU B C 1
ATOM 6457 O O . LEU B 1 376 ? -15.359 -16.516 -29.734 1 34.94 376 LEU B O 1
ATOM 6461 N N . GLY B 1 377 ? -16.844 -17.953 -30.047 1 34.88 377 GLY B N 1
ATOM 6462 C CA . GLY B 1 377 ? -18.031 -17.219 -29.641 1 34.88 377 GLY B CA 1
ATOM 6463 C C . GLY B 1 377 ? -18.266 -15.961 -30.453 1 34.88 377 GLY B C 1
ATOM 6464 O O . GLY B 1 377 ? -18.781 -14.969 -29.953 1 34.88 377 GLY B O 1
ATOM 6465 N N . LEU B 1 378 ? -17.656 -15.852 -31.641 1 33.41 378 LEU B N 1
ATOM 6466 C CA . LEU B 1 378 ? -17.688 -14.664 -32.5 1 33.41 378 LEU B CA 1
ATOM 6467 C C . LEU B 1 378 ? -19.062 -14.484 -33.125 1 33.41 378 LEU B C 1
ATOM 6469 O O . LEU B 1 378 ? -19.688 -15.461 -33.531 1 33.41 378 LEU B O 1
ATOM 6473 N N . ARG B 1 379 ? -19.812 -13.273 -32.906 1 32.12 379 ARG B N 1
ATOM 6474 C CA . ARG B 1 379 ? -21.188 -13.172 -33.344 1 32.12 379 ARG B CA 1
ATOM 6475 C C . ARG B 1 379 ? -21.281 -12.773 -34.812 1 32.12 379 ARG B C 1
ATOM 6477 O O . ARG B 1 379 ? -22.172 -13.211 -35.531 1 32.12 379 ARG B O 1
ATOM 6484 N N . ARG B 1 380 ? -20.625 -11.391 -35.406 1 32.38 380 ARG B N 1
ATOM 6485 C CA . ARG B 1 380 ? -20.859 -10.891 -36.75 1 32.38 380 ARG B CA 1
ATOM 6486 C C . ARG B 1 380 ? -19.562 -10.859 -37.562 1 32.38 380 ARG B C 1
ATOM 6488 O O . ARG B 1 380 ? -18.484 -10.609 -37 1 32.38 380 ARG B O 1
ATOM 6495 N N . VAL B 1 381 ? -19.453 -11.422 -38.781 1 31.83 381 VAL B N 1
ATOM 6496 C CA . VAL B 1 381 ? -18.391 -11.57 -39.781 1 31.83 381 VAL B CA 1
ATOM 6497 C C . VAL B 1 381 ? -18.625 -10.586 -40.938 1 31.83 381 VAL B C 1
ATOM 6499 O O . VAL B 1 381 ? -19.703 -10.562 -41.531 1 31.83 381 VAL B O 1
ATOM 6502 N N . VAL B 1 382 ? -17.859 -9.266 -41.031 1 30.59 382 VAL B N 1
ATOM 6503 C CA . VAL B 1 382 ? -18.031 -8.375 -42.156 1 30.59 382 VAL B CA 1
ATOM 6504 C C . VAL B 1 382 ? -17.141 -8.844 -43.312 1 30.59 382 VAL B C 1
ATOM 6506 O O . VAL B 1 382 ? -15.977 -9.18 -43.125 1 30.59 382 VAL B O 1
ATOM 6509 N N . GLU B 1 383 ? -17.672 -8.883 -44.5 1 30.23 383 GLU B N 1
ATOM 6510 C CA . GLU B 1 383 ? -17.188 -9.305 -45.812 1 30.23 383 GLU B CA 1
ATOM 6511 C C . GLU B 1 383 ? -16.594 -8.125 -46.594 1 30.23 383 GLU B C 1
ATOM 6513 O O . GLU B 1 383 ? -17.25 -7.105 -46.781 1 30.23 383 GLU B O 1
ATOM 6518 N N . THR B 1 384 ? -15.297 -7.457 -46.5 1 30.67 384 THR B N 1
ATOM 6519 C CA . THR B 1 384 ? -14.812 -6.375 -47.344 1 30.67 384 THR B CA 1
ATOM 6520 C C . THR B 1 384 ? -14.453 -6.887 -48.75 1 30.67 384 THR B C 1
ATOM 6522 O O . THR B 1 384 ? -13.992 -8.023 -48.875 1 30.67 384 THR B O 1
ATOM 6525 N N . GLU B 1 385 ? -15.023 -6.219 -49.781 1 29.53 385 GLU B N 1
ATOM 6526 C CA . GLU B 1 385 ? -14.828 -6.465 -51.188 1 29.53 385 GLU B CA 1
ATOM 6527 C C . GLU B 1 385 ? -13.375 -6.234 -51.594 1 29.53 385 GLU B C 1
ATOM 6529 O O . GLU B 1 385 ? -12.734 -5.285 -51.125 1 29.53 385 GLU B O 1
ATOM 6534 N N . ILE B 1 386 ? -12.688 -7.117 -52.344 1 30.89 386 ILE B N 1
ATOM 6535 C CA . ILE B 1 386 ? -11.398 -7.344 -53 1 30.89 386 ILE B CA 1
ATOM 6536 C C . ILE B 1 386 ? -11.273 -6.445 -54.219 1 30.89 386 ILE B C 1
ATOM 6538 O O . ILE B 1 386 ? -12.164 -6.414 -55.062 1 30.89 386 ILE B O 1
ATOM 6542 N N . GLU B 1 387 ? -10.594 -5.168 -54 1 31.38 387 GLU B N 1
ATOM 6543 C CA . GLU B 1 387 ? -10.32 -4.539 -55.312 1 31.38 387 GLU B CA 1
ATOM 6544 C C . GLU B 1 387 ? -9.797 -5.555 -56.312 1 31.38 387 GLU B C 1
ATOM 6546 O O . GLU B 1 387 ? -9.172 -6.551 -55.938 1 31.38 387 GLU B O 1
ATOM 6551 N N . GLU B 1 388 ? -10.305 -5.398 -57.5 1 33.66 388 GLU B N 1
ATOM 6552 C CA . GLU B 1 388 ? -10.109 -6.242 -58.688 1 33.66 388 GLU B CA 1
ATOM 6553 C C . GLU B 1 388 ? -8.656 -6.688 -58.812 1 33.66 388 GLU B C 1
ATOM 6555 O O . GLU B 1 388 ? -8.383 -7.832 -59.188 1 33.66 388 GLU B O 1
ATOM 6560 N N . ASP B 1 389 ? -7.727 -5.688 -59.062 1 34.06 389 ASP B N 1
ATOM 6561 C CA . ASP B 1 389 ? -6.438 -6.281 -59.406 1 34.06 389 ASP B CA 1
ATOM 6562 C C . ASP B 1 389 ? -5.859 -7.062 -58.25 1 34.06 389 ASP B C 1
ATOM 6564 O O . ASP B 1 389 ? -5.121 -8.031 -58.438 1 34.06 389 ASP B O 1
ATOM 6568 N N . ASP B 1 390 ? -5.285 -6.773 -57.125 1 30.3 390 ASP B N 1
ATOM 6569 C CA . ASP B 1 390 ? -5.355 -7.922 -56.25 1 30.3 390 ASP B CA 1
ATOM 6570 C C . ASP B 1 390 ? -6.703 -7.98 -55.531 1 30.3 390 ASP B C 1
ATOM 6572 O O . ASP B 1 390 ? -6.996 -7.148 -54.656 1 30.3 390 ASP B O 1
ATOM 6576 N N . ASP B 1 391 ? -7.875 -8.023 -56.188 1 30.02 391 ASP B N 1
ATOM 6577 C CA . ASP B 1 391 ? -9.328 -8.008 -56.094 1 30.02 391 ASP B CA 1
ATOM 6578 C C . ASP B 1 391 ? -9.812 -8.422 -54.719 1 30.02 391 ASP B C 1
ATOM 6580 O O . ASP B 1 391 ? -10.906 -8.039 -54.281 1 30.02 391 ASP B O 1
ATOM 6584 N N . SER B 1 392 ? -9.406 -9.438 -54.219 1 29 392 SER B N 1
ATOM 6585 C CA . SER B 1 392 ? -10.266 -10.258 -53.375 1 29 392 SER B CA 1
ATOM 6586 C C . SER B 1 392 ? -10.266 -9.758 -51.938 1 29 392 SER B C 1
ATOM 6588 O O . SER B 1 392 ? -10.93 -10.328 -51.062 1 29 392 SER B O 1
ATOM 6590 N N . LEU B 1 393 ? -9.344 -8.719 -51.562 1 29.41 393 LEU B N 1
ATOM 6591 C CA . LEU B 1 393 ? -9.172 -8.719 -50.125 1 29.41 393 LEU B CA 1
ATOM 6592 C C . LEU B 1 393 ? -10.023 -7.637 -49.469 1 29.41 393 LEU B C 1
ATOM 6594 O O . LEU B 1 393 ? -9.977 -6.473 -49.875 1 29.41 393 LEU B O 1
ATOM 6598 N N . LEU B 1 394 ? -11.281 -7.816 -49.125 1 28.28 394 LEU B N 1
ATOM 6599 C CA . LEU B 1 394 ? -12.125 -6.945 -48.312 1 28.28 394 LEU B CA 1
ATOM 6600 C C . LEU B 1 394 ? -11.562 -6.785 -46.906 1 28.28 394 LEU B C 1
ATOM 6602 O O . LEU B 1 394 ? -11.273 -7.777 -46.219 1 28.28 394 LEU B O 1
ATOM 6606 N N . THR B 1 395 ? -10.867 -5.555 -46.594 1 31.03 395 THR B N 1
ATOM 6607 C CA . THR B 1 395 ? -10.297 -5.355 -45.281 1 31.03 395 THR B CA 1
ATOM 6608 C C . THR B 1 395 ? -11.336 -4.758 -44.312 1 31.03 395 THR B C 1
ATOM 6610 O O . THR B 1 395 ? -11.93 -3.717 -44.625 1 31.03 395 THR B O 1
ATOM 6613 N N . LEU B 1 396 ? -12.086 -5.406 -43.562 1 29.33 396 LEU B N 1
ATOM 6614 C CA . LEU B 1 396 ? -13 -4.93 -42.562 1 29.33 396 LEU B CA 1
ATOM 6615 C C . LEU B 1 396 ? -12.242 -4.535 -41.281 1 29.33 396 LEU B C 1
ATOM 6617 O O . LEU B 1 396 ? -11.414 -5.301 -40.781 1 29.33 396 LEU B O 1
ATOM 6621 N N . LYS B 1 397 ? -12.117 -3.041 -41 1 30.27 397 LYS B N 1
ATOM 6622 C CA . LYS B 1 397 ? -11.398 -2.551 -39.844 1 30.27 397 LYS B CA 1
ATOM 6623 C C . LYS B 1 397 ? -12.359 -2.18 -38.719 1 30.27 397 LYS B C 1
ATOM 6625 O O . LYS B 1 397 ? -13.375 -1.519 -38.969 1 30.27 397 LYS B O 1
ATOM 6630 N N . THR B 1 398 ? -12.547 -2.812 -37.656 1 28.86 398 THR B N 1
ATOM 6631 C CA . THR B 1 398 ? -13.367 -2.484 -36.5 1 28.86 398 THR B CA 1
ATOM 6632 C C . THR B 1 398 ? -12.57 -1.67 -35.5 1 28.86 398 THR B C 1
ATOM 6634 O O . THR B 1 398 ? -11.406 -1.971 -35.219 1 28.86 398 THR B O 1
ATOM 6637 N N . TYR B 1 399 ? -12.844 -0.237 -35.312 1 29.42 399 TYR B N 1
ATOM 6638 C CA . TYR B 1 399 ? -12.211 0.617 -34.312 1 29.42 399 TYR B CA 1
ATOM 6639 C C . TYR B 1 399 ? -12.984 0.59 -33 1 29.42 399 TYR B C 1
ATOM 6641 O O . TYR B 1 399 ? -14.219 0.583 -33 1 29.42 399 TYR B O 1
ATOM 6649 N N . CYS B 1 400 ? -12.539 -0.134 -32.031 1 27.81 400 CYS B N 1
ATOM 6650 C CA . CYS B 1 400 ? -13.141 0.028 -30.703 1 27.81 400 CYS B CA 1
ATOM 6651 C C . CYS B 1 400 ? -12.594 1.268 -30 1 27.81 400 CYS B C 1
ATOM 6653 O O . CYS B 1 400 ? -11.375 1.431 -29.891 1 27.81 400 CYS B O 1
ATOM 6655 N N . ASP B 1 401 ? -13.258 2.355 -30.109 1 29.77 401 ASP B N 1
ATOM 6656 C CA . ASP B 1 401 ? -12.922 3.494 -29.266 1 29.77 401 ASP B CA 1
ATOM 6657 C C . ASP B 1 401 ? -12.867 3.09 -27.781 1 29.77 401 ASP B C 1
ATOM 6659 O O . ASP B 1 401 ? -13.828 2.543 -27.25 1 29.77 401 ASP B O 1
ATOM 6663 N N . GLU B 1 402 ? -11.758 2.779 -27.328 1 30.64 402 GLU B N 1
ATOM 6664 C CA . GLU B 1 402 ? -11.602 2.262 -25.969 1 30.64 402 GLU B CA 1
ATOM 6665 C C . GLU B 1 402 ? -12.406 3.082 -24.969 1 30.64 402 GLU B C 1
ATOM 6667 O O . GLU B 1 402 ? -12.828 2.566 -23.938 1 30.64 402 GLU B O 1
ATOM 6672 N N . GLY B 1 403 ? -12.234 4.375 -24.906 1 29.38 403 GLY B N 1
ATOM 6673 C CA . GLY B 1 403 ? -12.781 5.082 -23.766 1 29.38 403 GLY B CA 1
ATOM 6674 C C . GLY B 1 403 ? -14.297 4.988 -23.672 1 29.38 403 GLY B C 1
ATOM 6675 O O . GLY B 1 403 ? -14.906 5.512 -22.734 1 29.38 403 GLY B O 1
ATOM 6676 N N . ILE B 1 404 ? -14.953 5.117 -24.859 1 28.78 404 ILE B N 1
ATOM 6677 C CA . ILE B 1 404 ? -16.391 5.297 -24.688 1 28.78 404 ILE B CA 1
ATOM 6678 C C . ILE B 1 404 ? -17.047 3.963 -24.328 1 28.78 404 ILE B C 1
ATOM 6680 O O . ILE B 1 404 ? -17.031 3.025 -25.125 1 28.78 404 ILE B O 1
ATOM 6684 N N . ALA B 1 405 ? -16.953 3.572 -22.969 1 32.38 405 ALA B N 1
ATOM 6685 C CA . ALA B 1 405 ? -17.75 2.42 -22.562 1 32.38 405 ALA B CA 1
ATOM 6686 C C . ALA B 1 405 ? -18.938 2.215 -23.5 1 32.38 405 ALA B C 1
ATOM 6688 O O . ALA B 1 405 ? -19.25 1.085 -23.891 1 32.38 405 ALA B O 1
ATOM 6689 N N . SER B 1 406 ? -19.984 3.104 -23.281 1 33.47 406 SER B N 1
ATOM 6690 C CA . SER B 1 406 ? -21.344 3.006 -23.812 1 33.47 406 SER B CA 1
ATOM 6691 C C . SER B 1 406 ? -21.375 3.359 -25.297 1 33.47 406 SER B C 1
ATOM 6693 O O . SER B 1 406 ? -22.453 3.617 -25.859 1 33.47 406 SER B O 1
ATOM 6695 N N . ALA B 1 407 ? -20.234 3.82 -25.828 1 32.19 407 ALA B N 1
ATOM 6696 C CA . ALA B 1 407 ? -20.469 4.328 -27.172 1 32.19 407 ALA B CA 1
ATOM 6697 C C . ALA B 1 407 ? -20.844 3.197 -28.125 1 32.19 407 ALA B C 1
ATOM 6699 O O . ALA B 1 407 ? -20.453 2.047 -27.922 1 32.19 407 ALA B O 1
ATOM 6700 N N . GLU B 1 408 ? -22 3.33 -28.766 1 34.19 408 GLU B N 1
ATOM 6701 C CA . GLU B 1 408 ? -22.562 2.523 -29.844 1 34.19 408 GLU B CA 1
ATOM 6702 C C . GLU B 1 408 ? -21.469 2.113 -30.844 1 34.19 408 GLU B C 1
ATOM 6704 O O . GLU B 1 408 ? -20.484 2.822 -31.016 1 34.19 408 GLU B O 1
ATOM 6709 N N . PRO B 1 409 ? -21.328 0.828 -31.156 1 33.75 409 PRO B N 1
ATOM 6710 C CA . PRO B 1 409 ? -20.422 0.353 -32.188 1 33.75 409 PRO B CA 1
ATOM 6711 C C . PRO B 1 409 ? -20.359 1.297 -33.406 1 33.75 409 PRO B C 1
ATOM 6713 O O . PRO B 1 409 ? -21.375 1.904 -33.75 1 33.75 409 PRO B O 1
ATOM 6716 N N . TYR B 1 410 ? -19.375 2.205 -33.469 1 35.44 410 TYR B N 1
ATOM 6717 C CA . TYR B 1 410 ? -19.391 2.967 -34.719 1 35.44 410 TYR B CA 1
ATOM 6718 C C . TYR B 1 410 ? -18.547 2.289 -35.781 1 35.44 410 TYR B C 1
ATOM 6720 O O . TYR B 1 410 ? -17.672 1.478 -35.469 1 35.44 410 TYR B O 1
ATOM 6728 N N . LEU B 1 411 ? -19.078 1.935 -36.969 1 34.53 411 LEU B N 1
ATOM 6729 C CA . LEU B 1 411 ? -18.422 1.453 -38.188 1 34.53 411 LEU B CA 1
ATOM 6730 C C . LEU B 1 411 ? -17.703 2.59 -38.906 1 34.53 411 LEU B C 1
ATOM 6732 O O . LEU B 1 411 ? -18.297 3.639 -39.156 1 34.53 411 LEU B O 1
ATOM 6736 N N . GLU B 1 412 ? -16.438 2.578 -38.656 1 35.25 412 GLU B N 1
ATOM 6737 C CA . GLU B 1 412 ? -15.703 3.494 -39.531 1 35.25 412 GLU B CA 1
ATOM 6738 C C . GLU B 1 412 ? -15.312 2.814 -40.844 1 35.25 412 GLU B C 1
ATOM 6740 O O . GLU B 1 412 ? -14.75 1.718 -40.844 1 35.25 412 GLU B O 1
ATOM 6745 N N . VAL B 1 413 ? -16.031 3.033 -41.875 1 32.25 413 VAL B N 1
ATOM 6746 C CA . VAL B 1 413 ? -15.734 2.582 -43.219 1 32.25 413 VAL B CA 1
ATOM 6747 C C . VAL B 1 413 ? -14.805 3.584 -43.906 1 32.25 413 VAL B C 1
ATOM 6749 O O . VAL B 1 413 ? -15.117 4.777 -44 1 32.25 413 VAL B O 1
ATOM 6752 N N . VAL B 1 414 ? -13.578 3.217 -43.875 1 34.59 414 VAL B N 1
ATOM 6753 C CA . VAL B 1 414 ? -12.672 4.047 -44.656 1 34.59 414 VAL B CA 1
ATOM 6754 C C . VAL B 1 414 ? -12.875 3.77 -46.125 1 34.59 414 VAL B C 1
ATOM 6756 O O . VAL B 1 414 ? -12.734 2.631 -46.594 1 34.59 414 VAL B O 1
ATOM 6759 N N . VAL B 1 415 ? -13.75 4.617 -46.594 1 30.39 415 VAL B N 1
ATOM 6760 C CA . VAL B 1 415 ? -13.969 4.621 -48.031 1 30.39 415 VAL B CA 1
ATOM 6761 C C . VAL B 1 415 ? -13.039 5.633 -48.688 1 30.39 415 VAL B C 1
ATOM 6763 O O . VAL B 1 415 ? -12.922 6.773 -48.25 1 30.39 415 VAL B O 1
ATOM 6766 N N . GLY B 1 416 ? -12.281 5.281 -49.625 1 28 416 GLY B N 1
ATOM 6767 C CA . GLY B 1 416 ? -11.5 6.02 -50.594 1 28 416 GLY B CA 1
ATOM 6768 C C . GLY B 1 416 ? -10.008 5.996 -50.312 1 28 416 GLY B C 1
ATOM 6769 O O . GLY B 1 416 ? -9.578 5.57 -49.219 1 28 416 GLY B O 1
ATOM 6770 N N . GLY B 1 417 ? -9.133 6.152 -51.438 1 28.42 417 GLY B N 1
ATOM 6771 C CA . GLY B 1 417 ? -7.684 6.121 -51.562 1 28.42 417 GLY B CA 1
ATOM 6772 C C . GLY B 1 417 ? -6.98 6.945 -50.5 1 28.42 417 GLY B C 1
ATOM 6773 O O . GLY B 1 417 ? -7.41 6.977 -49.344 1 28.42 417 GLY B O 1
ATOM 6774 N N . GLU B 1 418 ? -6.066 7.82 -51 1 30.58 418 GLU B N 1
ATOM 6775 C CA . GLU B 1 418 ? -5.105 8.703 -50.344 1 30.58 4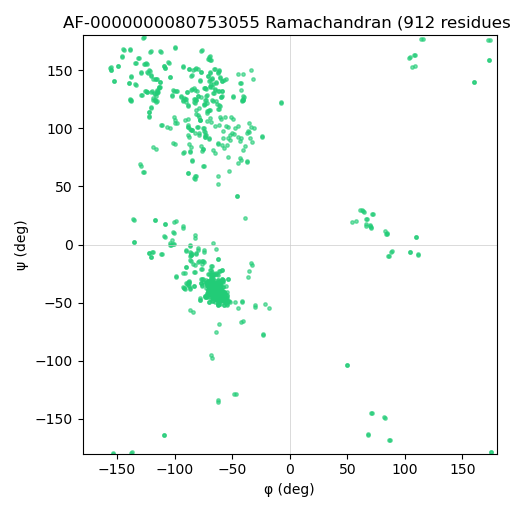18 GLU B CA 1
ATOM 6776 C C . GLU B 1 418 ? -5.793 9.625 -49.344 1 30.58 418 GLU B C 1
ATOM 6778 O O . GLU B 1 418 ? -5.18 10.055 -48.344 1 30.58 418 GLU B O 1
ATOM 6783 N N . THR B 1 419 ? -6.875 10.242 -49.688 1 29.62 419 THR B N 1
ATOM 6784 C CA . THR B 1 419 ? -7.582 11.328 -49.031 1 29.62 419 THR B CA 1
ATOM 6785 C C . THR B 1 419 ? -8.781 10.797 -48.25 1 29.62 419 THR B C 1
ATOM 6787 O O . THR B 1 419 ? -9.734 11.523 -47.969 1 29.62 419 THR B O 1
ATOM 6790 N N . GLY B 1 420 ? -8.734 9.516 -47.969 1 28.19 420 GLY B N 1
ATOM 6791 C CA . GLY B 1 420 ? -9.969 8.875 -47.531 1 28.19 420 GLY B CA 1
ATOM 6792 C C . GLY B 1 420 ? -10.531 9.43 -46.25 1 28.19 420 GLY B C 1
ATOM 6793 O O . GLY B 1 420 ? -9.789 9.945 -45.406 1 28.19 420 GLY B O 1
ATOM 6794 N N . ALA B 1 421 ? -11.742 9.969 -46.531 1 28.67 421 ALA B N 1
ATOM 6795 C CA . ALA B 1 421 ? -12.562 10.523 -45.469 1 28.67 421 ALA B CA 1
ATOM 6796 C C . ALA B 1 421 ? -13.094 9.422 -44.562 1 28.67 421 ALA B C 1
ATOM 6798 O O . ALA B 1 421 ? -13.391 8.312 -45.031 1 28.67 421 ALA B O 1
ATOM 6799 N N . PHE B 1 422 ? -12.672 9.477 -43.375 1 30.84 422 PHE B N 1
ATOM 6800 C CA . PHE B 1 422 ? -13.117 8.594 -42.312 1 30.84 422 PHE B CA 1
ATOM 6801 C C . PHE B 1 422 ? -14.555 8.906 -41.906 1 30.84 422 PHE B C 1
ATOM 6803 O O . PHE B 1 422 ? -14.914 10.062 -41.688 1 30.84 422 PHE B O 1
ATOM 6810 N N . LEU B 1 423 ? -15.5 8.156 -42.625 1 30.08 423 LEU B N 1
ATOM 6811 C CA . LEU B 1 423 ? -16.875 8.367 -42.188 1 30.08 423 LEU B CA 1
ATOM 6812 C C . LEU B 1 423 ? -17.172 7.594 -40.906 1 30.08 423 LEU B C 1
ATOM 6814 O O . LEU B 1 423 ? -16.844 6.41 -40.812 1 30.08 423 LEU B O 1
ATOM 6818 N N . HIS B 1 424 ? -17.266 8.359 -39.906 1 30.95 424 HIS B N 1
ATOM 6819 C CA . HIS B 1 424 ? -17.609 7.867 -38.562 1 30.95 424 HIS B CA 1
ATOM 6820 C C . HIS B 1 424 ? -19.125 7.785 -38.375 1 30.95 424 HIS B C 1
ATOM 6822 O O . HIS B 1 424 ? -19.828 8.773 -38.594 1 30.95 424 HIS B O 1
ATOM 6828 N N . TYR B 1 425 ? -19.734 6.648 -38.844 1 31.55 425 TYR B N 1
ATOM 6829 C CA . TYR B 1 425 ? -21.188 6.559 -38.625 1 31.55 425 TYR B CA 1
ATOM 6830 C C . TYR B 1 425 ? -21.516 6.137 -37.219 1 31.55 425 TYR B C 1
ATOM 6832 O O . TYR B 1 425 ? -20.906 5.211 -36.656 1 31.55 425 TYR B O 1
ATOM 6840 N N . ARG B 1 426 ? -22.109 7.227 -36.562 1 35.19 426 ARG B N 1
ATOM 6841 C CA . ARG B 1 426 ? -22.594 6.992 -35.188 1 35.19 426 ARG B CA 1
ATOM 6842 C C . ARG B 1 426 ? -24.109 6.855 -35.156 1 35.19 426 ARG B C 1
ATOM 6844 O O . ARG B 1 426 ? -24.812 7.496 -35.969 1 35.19 426 ARG B O 1
ATOM 6851 N N . GLY B 1 427 ? -24.766 6.141 -34.469 1 33.75 427 GLY B N 1
ATOM 6852 C CA . GLY B 1 427 ? -26.125 6.043 -33.969 1 33.75 427 GLY B CA 1
ATOM 6853 C C . GLY B 1 427 ? -27.094 5.418 -34.938 1 33.75 427 GLY B C 1
ATOM 6854 O O . GLY B 1 427 ? -26.688 4.664 -35.844 1 33.75 427 GLY B O 1
ATOM 6855 N N . ASP B 1 428 ? -28.422 5.82 -34.906 1 37.44 428 ASP B N 1
ATOM 6856 C CA . ASP B 1 428 ? -29.641 5.398 -35.594 1 37.44 428 ASP B CA 1
ATOM 6857 C C . ASP B 1 428 ? -29.547 5.688 -37.094 1 37.44 428 ASP B C 1
ATOM 6859 O O . ASP B 1 428 ? -30.125 4.965 -37.906 1 37.44 428 ASP B O 1
ATOM 6863 N N . ALA B 1 429 ? -28.938 6.676 -37.438 1 34.72 429 ALA B N 1
ATOM 6864 C CA . ALA B 1 429 ? -28.922 7.105 -38.812 1 34.72 429 ALA B CA 1
ATOM 6865 C C . ALA B 1 429 ? -28.234 6.074 -39.719 1 34.72 429 ALA B C 1
ATOM 6867 O O . ALA B 1 429 ? -28.625 5.875 -40.844 1 34.72 429 ALA B O 1
ATOM 6868 N N . ILE B 1 430 ? -27.359 5.25 -39.188 1 37.69 430 ILE B N 1
ATOM 6869 C CA . ILE B 1 430 ? -26.766 4.203 -40 1 37.69 430 ILE B CA 1
ATOM 6870 C C . ILE B 1 430 ? -27.812 3.139 -40.312 1 37.69 430 ILE B C 1
ATOM 6872 O O . ILE B 1 430 ? -27.859 2.609 -41.438 1 37.69 430 ILE B O 1
ATOM 6876 N N . ARG B 1 431 ? -28.562 3.066 -39.406 1 38.53 431 ARG B N 1
ATOM 6877 C CA . ARG B 1 431 ? -29.562 2.025 -39.594 1 38.53 431 ARG B CA 1
ATOM 6878 C C . ARG B 1 431 ? -30.422 2.305 -40.844 1 38.53 431 ARG B C 1
ATOM 6880 O O . ARG B 1 431 ? -30.703 1.398 -41.625 1 38.53 431 ARG B O 1
ATOM 6887 N N . HIS B 1 432 ? -30.766 3.492 -40.969 1 41.56 432 HIS B N 1
ATOM 6888 C CA . HIS B 1 432 ? -31.594 3.867 -42.125 1 41.56 432 HIS B CA 1
ATOM 6889 C C . HIS B 1 432 ? -30.828 3.738 -43.438 1 41.56 432 HIS B C 1
ATOM 6891 O O . HIS B 1 432 ? -31.344 3.178 -44.406 1 41.56 432 HIS B O 1
ATOM 6897 N N . GLU B 1 433 ? -29.641 4.242 -43.406 1 36.94 433 GLU B N 1
ATOM 6898 C CA . GLU B 1 433 ? -28.906 4.223 -44.688 1 36.94 433 GLU B CA 1
ATOM 6899 C C . GLU B 1 433 ? -28.531 2.799 -45.094 1 36.94 433 GLU B C 1
ATOM 6901 O O . GLU B 1 433 ? -28.578 2.449 -46.25 1 36.94 433 GLU B O 1
ATOM 6906 N N . LEU B 1 434 ? -28.312 2.064 -44.062 1 36.75 434 LEU B N 1
ATOM 6907 C CA . LEU B 1 434 ? -28.047 0.655 -44.344 1 36.75 434 LEU B CA 1
ATOM 6908 C C . LEU B 1 434 ? -29.297 -0.032 -44.875 1 36.75 434 LEU B C 1
ATOM 6910 O O . LEU B 1 434 ? -29.203 -0.845 -45.812 1 36.75 434 LEU B O 1
ATOM 6914 N N . ALA B 1 435 ? -30.297 0.401 -44.438 1 43.22 435 ALA B N 1
ATOM 6915 C CA . ALA B 1 435 ? -31.562 -0.115 -44.969 1 43.22 435 ALA B CA 1
ATOM 6916 C C . ALA B 1 435 ? -31.734 0.209 -46.438 1 43.22 435 ALA B C 1
ATOM 6918 O O . ALA B 1 435 ? -32.125 -0.652 -47.219 1 43.22 435 ALA B O 1
ATOM 6919 N N . ALA B 1 436 ? -31.453 1.362 -46.719 1 43.06 436 ALA B N 1
ATOM 6920 C CA . ALA B 1 436 ? -31.594 1.816 -48.094 1 43.06 436 ALA B CA 1
ATOM 6921 C C . ALA B 1 436 ? -30.609 1.113 -49.031 1 43.06 436 ALA B C 1
ATOM 6923 O O . ALA B 1 436 ? -30.953 0.727 -50.156 1 43.06 436 ALA B O 1
ATOM 6924 N N . LEU B 1 437 ? -29.469 1.058 -48.469 1 36.16 437 LEU B N 1
ATOM 6925 C CA . LEU B 1 437 ? -28.469 0.379 -49.25 1 36.16 437 LEU B CA 1
ATOM 6926 C C . LEU B 1 437 ? -28.844 -1.08 -49.5 1 36.16 437 LEU B C 1
ATOM 6928 O O . LEU B 1 437 ? -28.703 -1.591 -50.594 1 36.16 437 LEU B O 1
ATOM 6932 N N . HIS B 1 438 ? -29.344 -1.685 -48.469 1 35.19 438 HIS B N 1
ATOM 6933 C CA . HIS B 1 438 ? -29.828 -3.055 -48.531 1 35.19 438 HIS B CA 1
ATOM 6934 C C . HIS B 1 438 ? -30.859 -3.201 -49.656 1 35.19 438 HIS B C 1
ATOM 6936 O O . HIS B 1 438 ? -30.812 -4.16 -50.438 1 35.19 438 HIS B O 1
ATOM 6942 N N . ALA B 1 439 ? -31.594 -2.279 -49.719 1 44.97 439 ALA B N 1
ATOM 6943 C CA . ALA B 1 439 ? -32.625 -2.258 -50.781 1 44.97 439 ALA B CA 1
ATOM 6944 C C . ALA B 1 439 ? -32 -2.211 -52.156 1 44.97 439 ALA B C 1
ATOM 6946 O O . ALA B 1 439 ? -32.5 -2.836 -53.094 1 44.97 439 ALA B O 1
ATOM 6947 N N . ARG B 1 440 ? -30.969 -1.461 -52.219 1 37.66 440 ARG B N 1
ATOM 6948 C CA . ARG B 1 440 ? -30.344 -1.271 -53.5 1 37.66 440 ARG B CA 1
ATOM 6949 C C . ARG B 1 440 ? -29.562 -2.516 -53.938 1 37.66 440 ARG B C 1
ATOM 6951 O O . ARG B 1 440 ? -29.531 -2.865 -55.125 1 37.66 440 ARG B O 1
ATOM 6958 N N . LEU B 1 441 ? -28.891 -2.904 -52.875 1 34.28 441 LEU B N 1
ATOM 6959 C CA . LEU B 1 441 ? -27.984 -4.008 -53.188 1 34.28 441 LEU B CA 1
ATOM 6960 C C . LEU B 1 441 ? -28.766 -5.27 -53.531 1 34.28 441 LEU B C 1
ATOM 6962 O O . LEU B 1 441 ? -28.234 -6.184 -54.156 1 34.28 441 LEU B O 1
ATOM 6966 N N . GLU B 1 442 ? -29.875 -5.344 -52.969 1 37.03 442 GLU B N 1
ATOM 6967 C CA . GLU B 1 442 ? -30.766 -6.461 -53.281 1 37.03 442 GLU B CA 1
ATOM 6968 C C . GLU B 1 442 ? -31.203 -6.426 -54.75 1 37.03 442 GLU B C 1
ATOM 6970 O O . GLU B 1 442 ? -31.938 -7.305 -55.219 1 37.03 442 GLU B O 1
ATOM 6975 N N . ARG B 1 443 ? -30.719 -5.316 -55.344 1 38.5 443 ARG B N 1
ATOM 6976 C CA . ARG B 1 443 ? -31.094 -5.355 -56.75 1 38.5 443 ARG B CA 1
ATOM 6977 C C . ARG B 1 443 ? -30.203 -6.316 -57.531 1 38.5 443 ARG B C 1
ATOM 6979 O O . ARG B 1 443 ? -29 -6.418 -57.25 1 38.5 443 ARG B O 1
ATOM 6986 N N . PRO B 1 444 ? -30.719 -7.109 -58.156 1 33.5 444 PRO B N 1
ATOM 6987 C CA . PRO B 1 444 ? -30.094 -8.18 -58.938 1 33.5 444 PRO B CA 1
ATOM 6988 C C . PRO B 1 444 ? -28.953 -7.684 -59.812 1 33.5 444 PRO B C 1
ATOM 6990 O O . PRO B 1 444 ? -29.047 -6.609 -60.438 1 33.5 444 PRO B O 1
ATOM 6993 N N . ALA B 1 445 ? -27.672 -7.898 -59.312 1 32.62 445 ALA B N 1
ATOM 6994 C CA . ALA B 1 445 ? -26.531 -7.559 -60.156 1 32.62 445 ALA B CA 1
ATOM 6995 C C . ALA B 1 445 ? -26.766 -7.953 -61.625 1 32.62 445 ALA B C 1
ATOM 6997 O O . ALA B 1 445 ? -27.312 -9.023 -61.875 1 32.62 445 ALA B O 1
ATOM 6998 N N . PRO B 1 446 ? -26.672 -7.09 -62.531 1 29.7 446 PRO B N 1
ATOM 6999 C CA . PRO B 1 446 ? -26.875 -7.551 -63.906 1 29.7 446 PRO B CA 1
ATOM 7000 C C . PRO B 1 446 ? -25.891 -8.633 -64.312 1 29.7 446 PRO B C 1
ATOM 7002 O O . PRO B 1 446 ? -24.781 -8.695 -63.781 1 29.7 446 PRO B O 1
ATOM 7005 N N . ALA B 1 447 ? -26.203 -9.75 -64.812 1 29.88 447 ALA B N 1
ATOM 7006 C CA . ALA B 1 447 ? -25.578 -10.898 -65.438 1 29.88 447 ALA B CA 1
ATOM 7007 C C . ALA B 1 447 ? -24.422 -10.469 -66.312 1 29.88 447 ALA B C 1
ATOM 7009 O O . ALA B 1 447 ? -24.609 -9.773 -67.312 1 29.88 447 ALA B O 1
ATOM 7010 N N . ILE B 1 448 ? -23.266 -10.023 -65.625 1 25.16 448 ILE B N 1
ATOM 7011 C CA . ILE B 1 448 ? -22.172 -9.703 -66.5 1 25.16 448 ILE B CA 1
ATOM 7012 C C . ILE B 1 448 ? -21.875 -10.922 -67.375 1 25.16 448 ILE B C 1
ATOM 7014 O O . ILE B 1 448 ? -21.562 -12 -66.875 1 25.16 448 ILE B O 1
ATOM 7018 N N . ARG B 1 449 ? -22.234 -11.031 -68.562 1 28.03 449 ARG B N 1
ATOM 7019 C CA . ARG B 1 449 ? -22.031 -11.945 -69.688 1 28.03 449 ARG B CA 1
ATOM 7020 C C . ARG B 1 449 ? -20.531 -12.195 -69.938 1 28.03 449 ARG B C 1
ATOM 7022 O O . ARG B 1 449 ? -19.766 -11.25 -70.125 1 28.03 449 ARG B O 1
ATOM 7029 N N . ALA B 1 450 ? -19.953 -13.266 -69.25 1 25.75 450 ALA B N 1
ATOM 7030 C CA . ALA B 1 450 ? -18.672 -13.883 -69.625 1 25.75 450 ALA B CA 1
ATOM 7031 C C . ALA B 1 450 ? -18.422 -13.805 -71.125 1 25.75 450 ALA B C 1
ATOM 7033 O O . ALA B 1 450 ? -19.234 -14.281 -71.938 1 25.75 450 ALA B O 1
ATOM 7034 N N . ALA B 1 451 ? -17.625 -12.883 -71.625 1 29.69 451 ALA B N 1
ATOM 7035 C CA . ALA B 1 451 ? -17.172 -12.875 -73 1 29.69 451 ALA B CA 1
ATOM 7036 C C . ALA B 1 451 ? -16.5 -14.195 -73.375 1 29.69 451 ALA B C 1
ATOM 7038 O O . ALA B 1 451 ? -15.5 -14.578 -72.75 1 29.69 451 ALA B O 1
ATOM 7039 N N . VAL B 1 452 ? -17.125 -15.305 -73.812 1 25.75 452 VAL B N 1
ATOM 7040 C CA . VAL B 1 452 ? -16.766 -16.547 -74.5 1 25.75 452 VAL B CA 1
ATOM 7041 C C . VAL B 1 452 ? -15.672 -16.266 -75.562 1 25.75 452 VAL B C 1
ATOM 7043 O O . VAL B 1 452 ? -15.883 -15.484 -76.5 1 25.75 452 VAL B O 1
ATOM 7046 N N . GLY B 1 453 ? -14.367 -15.953 -75.062 1 27.53 453 GLY B N 1
ATOM 7047 C CA . GLY B 1 453 ? -13.359 -16 -76.125 1 27.53 453 GLY B CA 1
ATOM 7048 C C . GLY B 1 453 ? -13.5 -17.203 -77 1 27.53 453 GLY B C 1
ATOM 7049 O O . GLY B 1 453 ? -13.578 -18.344 -76.562 1 27.53 453 GLY B O 1
ATOM 7050 N N . GLY B 1 454 ? -14.188 -17.156 -78.062 1 27.75 454 GLY B N 1
ATOM 7051 C CA . GLY B 1 454 ? -14.289 -17.969 -79.25 1 27.75 454 GLY B CA 1
ATOM 7052 C C . GLY B 1 454 ? -12.938 -18.375 -79.812 1 27.75 454 GLY B C 1
ATOM 7053 O O . GLY B 1 454 ? -12.141 -17.516 -80.25 1 27.75 454 GLY B O 1
ATOM 7054 N N . GLY B 1 455 ? -12.086 -19.328 -79.125 1 25.3 455 GLY B N 1
ATOM 7055 C CA . GLY B 1 455 ? -11.07 -20.047 -79.812 1 25.3 455 GLY B CA 1
ATOM 7056 C C . GLY B 1 455 ? -11.461 -20.359 -81.25 1 25.3 455 GLY B C 1
ATOM 7057 O O . GLY B 1 455 ? -12.609 -20.719 -81.562 1 25.3 455 GLY B O 1
ATOM 7058 N N . LEU B 1 456 ? -10.938 -19.562 -82.312 1 24.44 456 LEU B N 1
ATOM 7059 C CA . LEU B 1 456 ? -10.812 -19.797 -83.75 1 24.44 456 LEU B CA 1
ATOM 7060 C C . LEU B 1 456 ? -10.266 -21.188 -84 1 24.44 456 LEU B C 1
ATOM 7062 O O . LEU B 1 456 ? -9.078 -21.453 -83.75 1 24.44 456 LEU B O 1
ATOM 7066 N N . ALA B 1 457 ? -10.695 -22.344 -83.25 1 20.66 457 ALA B N 1
ATOM 7067 C CA . ALA B 1 457 ? -10.547 -23.625 -83.938 1 20.66 457 ALA B CA 1
ATOM 7068 C C . ALA B 1 457 ? -11.062 -23.547 -85.375 1 20.66 457 ALA B C 1
ATOM 7070 O O . ALA B 1 457 ? -12.211 -23.906 -85.688 1 20.66 457 ALA B O 1
ATOM 7071 N N . GLY B 1 458 ? -10.727 -22.297 -86.188 1 22.84 458 GLY B N 1
ATOM 7072 C CA . GLY B 1 458 ? -10.312 -22.656 -87.562 1 22.84 458 GLY B CA 1
ATOM 7073 C C . GLY B 1 458 ? -8.898 -23.203 -87.625 1 22.84 458 GLY B C 1
ATOM 7074 O O . GLY B 1 458 ? -8.086 -22.938 -86.75 1 22.84 458 GLY B O 1
#

InterPro domains:
  IPR001227 Acyl transferase domain superfamily [G3DSA:3.40.366.10] (11-279)
  IPR014043 Acyl transferase domain [PF00698] (10-276)
  IPR014043 Acyl transferase domain [SM00827] (12-315)
  IPR016035 Acyl transferase/acyl hydrolase/lysophospholipase [SSF52151] (9-279)
  IPR050858 Malonyl CoA-ACP Transacylase/Polyketide Synthase FabD [PTHR42681] (6-280)

Organism: Azotobacter vinelandii (strain DJ / ATCC BAA-1303) (NCBI:txid322710)

pLDDT: mean 76.85, std 28.3, range [20.66, 98.88]

Secondary structure (DSSP, 8-state):
--------EEEEE--TT---TTTTHHHHHH-HHHHHHHHHHHHHHTS-HHHHHHH--HHHHTSHHHHHHHHHHHHHHHHHHHHHHHTT----SEEEESTTHHHHHHHHTTSS-HHHHHHHHHHHHHHHHHH--SEEEEESS-HHHHHHHHHHTT-EEEEEEETTEEEEEE-HHHHHHHHHHHHHHH-GGG--EE---SS-TTSGGGHHHHHHHHHHHHH---PPPSSEEB-TTTSSBPPS-HHHHHHHHHHHTTS-B-HHHHHHHHHHTT--EEEE-S--BS-PBTTBTT-GGG-B-SSHHHHHHHHHHHT---EEEE-SSHHHHHHHHHHHHHHHHH--SS---EETTEE-------SS-SSTHHHHHHHHHHHHT----------STTTT---------SS-SS----EEEEESSTT-EEEEE-STHHHHHHHHHHHHHTS---------------/--------EEEEE--TT---TTTTHHHHHH-HHHHHHHHHHHHHHTS-HHHHHHH--HHHHTSHHHHHHHHHHHHHHHHHHHHHHHTT----SEEEESTTHHHHHHHHTTSS-HHHHHHHHHHHHHHHHHH--SEEEEESS-HHHHHHHHHHTT-EEEEEEETTEEEEEE-HHHHHHHHHHHHHHH-GGG--EE---SS-TTSGGGHHHHHHHHHHHHH---PPPSSEEB-TTTSSBPPS-HHHHHHHHHHHTTS-B-HHHHHHHHHHTT--EEEE-S--BS-PBTTBTT-GGG-B-SSHHHHHHHHHHHT---EEEE-SSHHHHHHHHHHHHHHHHH--SS---B-SSSB-------SS-SSTHHHHHHHHHHHHT------B---STTTT-B-------SS-SS----EEEEESSTT-EEEEE-STHHHHHHHHHHHHHTS---------------

Nearest PDB structures (foldseek):
  2qc3-assembly1_A  TM=8.746E-01  e=6.299E-23  Mycobacterium tuberculosis H37Rv
  7vee-assembly1_A  TM=8.172E-01  e=5.038E-23  Streptomyces graminofaciens
  2qj3-assembly2_B  TM=8.899E-01  e=1.605E-21  Mycobacterium tuberculosis H37Rv
  2hg4-assembly3_F  TM=7.948E-01  e=1.198E-20  Saccharopolyspora erythraea
  2hg4-assembly2_C  TM=7.951E-01  e=2.767E-20  Saccharopolyspora erythraea

Sequence (916 aa):
MSQVSSPNIMFVFPGQGSQYVGMGSDIHRRFSCVRDLYERASQAMGFDVAELSFQGPEERLNGTEFTQIALLTHSIACLAAFRELTGEAWTPNVLAGHSLGEYSALVAAGVLAFEDALRLIRMRGRLMSEFGRGRMAAFRLDLDSIRPLAEARYCGIGGCNLPDQTVVCGFERDLEALMEDVAARFGRSRAGRYLKTEGAFHTYLMIGAAERYRPHLDAAALAAPRARVLSNYTGDYHADDPEQMRAALFFQMFHPVKWMGGLRRAIDDGVNLVVEFGGGIGRDQPGRVHAPESRKPNLEGIMRKAYAASGRRGLYLPAINRATLERAARTLELLRSASPMEPVWVDERHFSLHLPLHQGTVDEDSLGLGRLVQELGLRRVVETEIEEDDDSLLTLKTYCDEGIASAEPYLEVVVGGETGAFLHYRGDAIRHELAALHARLERPAPAIRAAVGGGLAGMSQVSSPNIMFVFPGQGSQYVGMGSDIHRRFSCVRDLYERASQAMGFDVAELSFQGPEERLNGTEFTQIALLTHSIACLAAFRELTGEAWTPNVLAGHSLGEYSALVAAGVLAFEDALRLIRMRGRLMSEFGRGRMAAFRLDLDSIRPLAEARYCGIGGCNLPDQTVVCGFERDLEALMEDVAARFGRSRAGRYLKTEGAFHTYLMIGAAERYRPHLDAAALAAPRARVLSNYTGDYHADDPEQMRAALFFQMFHPVKWMGGLRRAIDDGVNLVVEFGGGIGRDQPGRVHAPESRKPNLEGIMRKAYAASGRRGLYLPAINRATLERAARTLELLRSASPMEPVWVDERHFSLHLPLHQGTVDEDSLGLGRLVQELGLRRVVETEIEEDDDSLLTLKTYCDEGIASAEPYLEVVVGGETGAFLHYRGDAIRHELAALHARLERPAPAIRAAVGGGLAG

Foldseek 3Di:
DFFLDPAQEEEEAEDQPQADAQFCVFVCVVDPVLVVLQVLLCVLVVHRLVCCRHPNPPVRCNQQLNVLSNFLSQQVSLVVVLCVLQVVPDDHQEYEYFLSRLLSSQCSQVFAPSSLSSVLSSLLRVLCLVQAAWFKWKFQAACVVQVVLQVVLVWDWAADLARRMTMIIDHPVSLVVSLVVCCVPPNNVRRIGTGSDSHRWQAPSCLSSLVVSLVSLVPGGTDFTNHWYAQQQPLDTQDRDSVSVSVSSSNRGHHHGNPLSVLLRSVVVPNAEYEYGGGFDDDADVPRHSPQVPTDDDNVVSNVNSCVLNVWHHHYQYSRRDVSSNVSSVVVVVVVVVPDVRRCRCPGNRRDDDDPPDPDDPPDVVVVVVVVCVVVVPDDDDAAAAPPPSGHHHDQDQDDPPPPPPFDRWRFDQDDDPPTDGDTDGDDVVVVVVVVVVVVVVPDDPDPDDPPPDPPPD/DFFLPDAQEEEEAEDQPQADAQFCVFVCVVDPVLVVLQVLLCVLVVHRLCCCRHPNPPVVCNQQLNVLSNFLSQQVSLVVVLCVLQVVPDDHQEYEYFLSRLLSSQCSQVFAPSSLSSVLSSLLRVLCLVQAAWFKWKFQAACVVQVVLLVVLVWDWAADLFRRMTMIIDHPVSLVVSLVVCCVPPNNVRRIGTGSDSHRWAAPSCLSSLVVSLVSLVPGGTDFTNHWYAQQQPLDTQDRDSVSVSVSSSNRGHHHGHPLSVLLRSVVVPNAEYEYGGGFDDDADVPGHSPQVRTDDDNVVSNVNSCVLNVWHHHYQYSRRDVSSNVSSVVVVVVVVVPDVRRCSCPGVRRDPDDPPDPDDPPDVVVVVVVVCVVVVPDDDDQAFAVPPSTRDGDQDFDDPVPPPPFDRWRQDQDDDPPTDGDGDGDDVVVVVVVVVVVVVVPDDPPPPPPPPPPPPD

Solvent-accessible surface area (backbone atoms only — not comparable to full-atom values): 48522 Å² total; per-residue (Å²): 128,49,58,11,62,76,89,29,29,28,40,36,21,58,32,87,82,20,71,55,46,12,47,53,47,65,39,40,74,71,35,69,71,28,43,51,48,40,49,52,50,15,62,71,69,73,47,63,47,53,52,38,25,40,66,30,54,61,74,58,40,64,33,53,30,46,32,48,43,45,41,42,51,35,20,53,33,33,46,52,51,46,33,61,74,48,70,59,72,75,72,56,55,31,26,28,21,43,77,62,6,32,56,44,25,35,34,75,25,51,19,27,53,68,64,59,45,45,56,50,39,35,52,48,19,42,32,39,51,73,44,26,38,45,31,32,26,44,24,68,38,29,58,82,74,42,48,64,54,34,32,36,43,70,26,36,55,24,26,39,66,41,82,50,26,24,31,39,18,25,47,63,72,35,45,52,53,38,32,51,53,39,22,73,73,70,32,66,87,39,34,50,43,77,51,95,57,70,19,11,59,14,12,75,50,16,45,67,19,34,64,70,42,43,65,59,52,71,68,52,75,68,48,69,60,77,34,50,36,44,28,40,49,77,19,37,66,54,62,85,46,60,53,41,41,44,25,42,59,47,50,28,42,35,31,37,38,27,49,49,51,26,50,48,51,45,44,72,71,53,41,34,33,36,37,35,22,24,49,26,32,81,66,68,46,93,94,37,72,47,44,50,84,67,41,39,69,69,57,54,69,43,51,53,49,50,28,59,74,68,73,44,70,64,50,78,34,51,23,46,37,53,68,37,32,53,51,38,45,50,53,50,51,51,52,58,64,66,48,52,94,60,65,60,27,38,20,82,94,47,76,58,83,82,71,82,74,72,84,68,83,84,62,67,74,57,52,56,55,52,51,49,32,59,73,68,63,59,89,87,86,72,83,26,78,26,58,69,89,79,30,79,60,31,74,56,64,85,63,76,67,74,80,52,80,82,57,64,81,40,58,46,53,72,54,66,77,96,79,43,51,74,44,74,43,63,65,71,63,45,57,54,54,51,50,54,47,53,61,54,63,70,45,78,76,78,83,80,79,79,81,76,79,78,79,76,84,116,128,42,55,16,63,74,88,28,29,29,40,36,21,58,33,88,82,19,70,53,46,14,48,53,46,65,37,39,75,71,33,68,71,28,43,52,49,41,50,51,49,15,62,70,67,73,48,63,46,52,53,37,25,40,67,29,54,61,74,58,42,65,32,51,32,45,32,48,44,46,42,43,50,37,19,52,33,32,46,51,50,45,32,60,75,46,69,58,71,76,71,54,54,32,28,29,21,44,76,61,6,31,56,42,25,34,33,75,25,51,19,28,51,67,64,59,45,46,57,51,39,35,52,47,18,42,33,38,51,73,44,24,38,44,30,31,27,44,24,69,35,29,58,83,73,40,47,64,56,34,32,36,44,70,25,35,56,24,26,38,66,41,82,50,26,24,31,37,18,24,46,65,72,35,45,52,52,38,33,50,52,38,22,72,74,69,32,67,87,39,32,50,42,77,50,95,58,69,18,11,58,14,13,74,51,17,45,69,20,36,66,69,41,44,64,58,50,71,67,52,74,67,48,71,58,76,35,49,37,43,28,41,50,76,19,35,67,54,60,85,46,59,52,41,40,45,26,41,59,47,50,30,42,35,31,37,36,28,49,48,50,25,50,47,51,45,44,73,71,54,41,35,33,37,38,36,21,21,49,25,32,82,64,70,45,93,96,38,72,47,43,49,83,65,41,38,71,70,57,54,68,42,52,53,49,50,27,57,74,67,74,47,72,64,48,78,35,51,22,45,37,53,68,38,31,54,50,39,45,50,51,51,51,50,52,58,65,65,52,51,91,62,64,59,24,36,16,85,94,48,75,57,82,83,70,81,74,73,84,70,83,85,62,69,74,58,52,55,54,52,51,48,32,59,74,67,63,56,89,86,87,79,85,32,75,25,53,73,86,84,16,74,62,28,79,68,66,84,64,76,66,74,81,51,81,82,57,67,84,38,58,46,54,73,53,66,77,96,78,43,52,73,44,73,44,64,70,71,63,46,56,54,53,49,49,52,46,50,60,55,63,67,43,77,72,75,81,78,74,76,78,76,79,74,78,73,87,115

Radius of gyration: 35.4 Å; Cα contacts (8 Å, |Δi|>4): 1688; chains: 2; bounding box: 60×127×120 Å